Protein AF-A0A970GUU8-F1 (afdb_monomer_lite)

Radius of gyration: 33.66 Å; chains: 1; bounding box: 80×107×86 Å

Foldseek 3Di:
DVVVVVVVVVVVVVVVVLVVVLVVLLVVLVVCVVVVVLLVSLVSQLVSLLSPDPASEARDPSNLVSLVSQLPDLDLVSLVSSVVSLVSSCPRPRHDPLRVLSSLLSVLSSCLSNVVLVVSLVSLVVCQLVLHVNLSSLQSNLVSQCRPHADRVSSLVSLVVCLVCVVSRPDDAPRSLSNLCVQQQCPPPPGGLDQPLVSQVVSQVSCVVRVHDRDHRPQNVLLVVCVCPPDDPVPQPFDPALVSVVADQVPAEDELVVQPADLLESARSNLPQQQDPHQEYEYEQPVGEHEYFAREQEQVRRANHEYEYEFQYEYAYNLDLVRLAEANYAYEAHERYEYEYDDAAPHGAEQENDPDDVRLVVSVDQAHYEPYEYEYYQYEYERYEQEHRREEPYEYAEEAYEYYLYEQEQYAEEPYEAAAYEQYEYENYEQEQHHGDPPQESYEDEHPAQARAYYHYEAYAYEAEAGQNEHYEHQYQHLGHYEYEAENYEFEEYLAAHYEYNYDAHPDSGDAAARNYEYEYELYEQEYELQHANYEYQFFRHAYEYYLYEYEYPYDSDPVGDSQDANAEYEPAAQDAAEERPHGHAYEYHAYEYYDNPPHDNYFYAYLQQGYKDQRYADWYHYNNDIDGSNPDIDHRPCSPFAFADADLQLLWDFFDDDFKDFAQWKFDQDDPLNWQGWWKKKKKFDDQQFKKKWKKAWDDDDDWKWKWKAASVGDIDTQGTDDHGMDMTMDHHRHGTIMIIGIDDDDDPRSDDTDMIGGMMGRIFIKMWTDQTSSGTKTKTAHDLQGFFAKKKFKDAAQDKKKKKWFAAWKWKADLVRHTPDTGGRNNDGGMDIDIDHHHHIAMIMMETPDRITMMGITPPGNRMIGSDRRSTTDSDPDGGHDDDDTHHNPPPDPPPDPPDDPVCNVVVVVVVVVVVVVVVVVVVVVVVVVVVVVVVVVVVVVVPDDDD

Structure (mmCIF, N/CA/C/O backbone):
data_AF-A0A970GUU8-F1
#
_entry.id   AF-A0A970GUU8-F1
#
loop_
_atom_site.group_PDB
_atom_site.id
_atom_site.type_symbol
_atom_site.label_atom_id
_atom_site.label_alt_id
_atom_site.label_comp_id
_atom_site.label_asym_id
_atom_site.label_entity_id
_atom_site.label_seq_id
_atom_site.pdbx_PDB_ins_code
_atom_site.Cartn_x
_atom_site.Cartn_y
_atom_site.Cartn_z
_atom_site.occupancy
_atom_site.B_iso_or_equiv
_atom_site.auth_seq_id
_atom_site.auth_comp_id
_atom_site.auth_asym_id
_atom_site.auth_atom_id
_atom_site.pdbx_PDB_model_num
ATOM 1 N N . MET A 1 1 ? 19.242 75.492 -21.557 1.00 38.78 1 MET A N 1
ATOM 2 C CA . MET A 1 1 ? 19.986 74.217 -21.398 1.00 38.78 1 MET A CA 1
ATOM 3 C C . MET A 1 1 ? 20.023 73.682 -19.958 1.00 38.78 1 MET A C 1
ATOM 5 O O . MET A 1 1 ? 19.835 72.488 -19.806 1.00 38.78 1 MET A O 1
ATOM 9 N N . ARG A 1 2 ? 20.173 74.501 -18.899 1.00 39.25 2 ARG A N 1
ATOM 10 C CA . ARG A 1 2 ? 20.307 74.007 -17.503 1.00 39.25 2 ARG A CA 1
ATOM 11 C C . ARG A 1 2 ? 19.048 73.421 -16.830 1.00 39.25 2 ARG A C 1
ATOM 13 O O . ARG A 1 2 ? 19.193 72.673 -15.875 1.00 39.25 2 ARG A O 1
ATOM 20 N N . ILE A 1 3 ? 17.839 73.682 -17.335 1.00 40.28 3 ILE A N 1
ATOM 21 C CA . ILE A 1 3 ? 16.601 73.128 -16.743 1.00 40.28 3 ILE A CA 1
ATOM 22 C C . ILE A 1 3 ? 16.342 71.676 -17.192 1.00 40.28 3 ILE A C 1
ATOM 24 O O . ILE A 1 3 ? 15.840 70.884 -16.409 1.00 40.28 3 ILE A O 1
ATOM 28 N N . ARG A 1 4 ? 16.767 71.264 -18.399 1.00 37.91 4 ARG A N 1
ATOM 29 C CA . ARG A 1 4 ? 16.540 69.889 -18.900 1.00 37.91 4 ARG A CA 1
ATOM 30 C C . ARG A 1 4 ? 17.453 68.831 -18.265 1.00 37.91 4 ARG A C 1
ATOM 32 O O . ARG A 1 4 ? 17.044 67.682 -18.159 1.00 37.91 4 ARG A O 1
ATOM 39 N N . THR A 1 5 ? 18.653 69.200 -17.815 1.00 43.31 5 THR A N 1
ATOM 40 C CA . THR A 1 5 ? 19.608 68.260 -17.197 1.00 43.31 5 THR A CA 1
ATOM 41 C C . THR A 1 5 ? 19.258 67.949 -15.737 1.00 43.31 5 THR A C 1
ATOM 43 O O . THR A 1 5 ? 19.407 66.809 -15.310 1.00 43.31 5 THR A O 1
ATOM 46 N N . LEU A 1 6 ? 18.714 68.917 -14.986 1.00 41.88 6 LEU A N 1
ATOM 47 C CA . LEU A 1 6 ? 18.296 68.705 -13.593 1.00 41.88 6 LEU A CA 1
ATOM 48 C C . LEU A 1 6 ? 17.050 67.804 -13.503 1.00 41.88 6 LEU A C 1
ATOM 50 O O . LEU A 1 6 ? 16.976 66.935 -12.640 1.00 41.88 6 LEU A O 1
ATOM 54 N N . THR A 1 7 ? 16.110 67.944 -14.446 1.00 46.03 7 THR A N 1
ATOM 55 C CA . THR A 1 7 ? 14.926 67.072 -14.540 1.00 46.03 7 THR A CA 1
ATOM 56 C C . THR A 1 7 ? 15.294 65.629 -14.902 1.00 46.03 7 THR A C 1
ATOM 58 O O . THR A 1 7 ? 14.653 64.705 -14.412 1.00 46.03 7 THR A O 1
ATOM 61 N N . LEU A 1 8 ? 16.343 65.412 -15.708 1.00 40.75 8 LEU A N 1
ATOM 62 C CA . LEU A 1 8 ? 16.793 64.068 -16.094 1.00 40.75 8 LEU A CA 1
ATOM 63 C C . LEU A 1 8 ? 17.492 63.329 -14.937 1.00 40.75 8 LEU A C 1
ATOM 65 O O . LEU A 1 8 ? 17.246 62.145 -14.732 1.00 40.75 8 LEU A O 1
ATOM 69 N N . VAL A 1 9 ? 18.312 64.034 -14.147 1.00 47.72 9 VAL A N 1
ATOM 70 C CA . VAL A 1 9 ? 19.013 63.460 -12.981 1.00 47.72 9 VAL A CA 1
ATOM 71 C C . VAL A 1 9 ? 18.043 63.170 -11.828 1.00 47.72 9 VAL A C 1
ATOM 73 O O . VAL A 1 9 ? 18.117 62.102 -11.226 1.00 47.72 9 VAL A O 1
ATOM 76 N N . LEU A 1 10 ? 17.068 64.053 -11.572 1.00 49.22 10 LEU A N 1
ATOM 77 C CA . LEU A 1 10 ? 16.001 63.798 -10.592 1.00 49.22 10 LEU A CA 1
ATOM 78 C C . LEU A 1 10 ? 15.099 62.625 -11.007 1.00 49.22 10 LEU A C 1
ATOM 80 O O . LEU A 1 10 ? 14.723 61.818 -10.160 1.00 49.22 10 LEU A O 1
ATOM 84 N N . ALA A 1 11 ? 14.798 62.482 -12.302 1.00 47.66 11 ALA A N 1
ATOM 85 C CA . ALA A 1 11 ? 14.022 61.353 -12.813 1.00 47.66 11 ALA A CA 1
ATOM 86 C C . ALA A 1 11 ? 14.777 60.013 -12.715 1.00 47.66 11 ALA A C 1
ATOM 88 O O . ALA A 1 11 ? 14.147 58.992 -12.445 1.00 47.66 11 ALA A O 1
ATOM 89 N N . MET A 1 12 ? 16.106 60.004 -12.896 1.00 43.19 12 MET A N 1
ATOM 90 C CA . MET A 1 12 ? 16.926 58.796 -12.729 1.00 43.19 12 MET A CA 1
ATOM 91 C C . MET A 1 12 ? 17.079 58.399 -11.254 1.00 43.19 12 MET A C 1
ATOM 93 O O . MET A 1 12 ? 16.876 57.233 -10.940 1.00 43.19 12 MET A O 1
ATOM 97 N N . CYS A 1 13 ? 17.330 59.340 -10.333 1.00 47.47 13 CYS A N 1
ATOM 98 C CA . CYS A 1 13 ? 17.384 59.028 -8.896 1.00 47.47 13 CYS A CA 1
ATOM 99 C C . CYS A 1 13 ? 16.029 58.557 -8.343 1.00 47.47 13 CYS A C 1
ATOM 101 O O . CYS A 1 13 ? 15.985 57.603 -7.571 1.00 47.47 13 CYS A O 1
ATOM 103 N N . ALA A 1 14 ? 14.917 59.173 -8.764 1.00 50.91 14 ALA A N 1
ATOM 104 C CA . ALA A 1 14 ? 13.581 58.737 -8.359 1.00 50.91 14 ALA A CA 1
ATOM 105 C C . ALA A 1 14 ? 13.250 57.325 -8.875 1.00 50.91 14 ALA A C 1
ATOM 107 O O . ALA A 1 14 ? 12.651 56.539 -8.149 1.00 50.91 14 ALA A O 1
ATOM 108 N N . ALA A 1 15 ? 13.670 56.980 -10.099 1.00 54.00 15 ALA A N 1
ATOM 109 C CA . ALA A 1 15 ? 13.465 55.645 -10.661 1.00 54.00 15 ALA A CA 1
ATOM 110 C C . ALA A 1 15 ? 14.253 54.554 -9.911 1.00 54.00 15 ALA A C 1
ATOM 112 O O . ALA A 1 15 ? 13.715 53.468 -9.707 1.00 54.00 15 ALA A O 1
ATOM 113 N N . THR A 1 16 ? 15.482 54.842 -9.467 1.00 57.53 16 THR A N 1
ATOM 114 C CA . THR A 1 16 ? 16.293 53.899 -8.675 1.00 57.53 16 THR A CA 1
ATOM 115 C C . THR A 1 16 ? 15.705 53.687 -7.277 1.00 57.53 16 THR A C 1
ATOM 117 O O . THR A 1 16 ? 15.489 52.549 -6.880 1.00 57.53 16 THR A O 1
ATOM 120 N N . VAL A 1 17 ? 15.325 54.764 -6.577 1.00 60.03 17 VAL A N 1
ATOM 121 C CA . VAL A 1 17 ? 14.722 54.689 -5.228 1.00 60.03 17 VAL A CA 1
ATOM 122 C C . VAL A 1 17 ? 13.369 53.965 -5.240 1.00 60.03 17 VAL A C 1
ATOM 124 O O . VAL A 1 17 ? 13.072 53.182 -4.341 1.00 60.03 17 VAL A O 1
ATOM 127 N N . LEU A 1 18 ? 12.549 54.186 -6.273 1.00 60.22 18 LEU A N 1
ATOM 128 C CA . LEU A 1 18 ? 11.289 53.457 -6.456 1.00 60.22 18 LEU A CA 1
ATOM 129 C C . LEU A 1 18 ? 11.521 51.969 -6.772 1.00 60.22 18 LEU A C 1
ATOM 131 O O . LEU A 1 18 ? 10.751 51.127 -6.316 1.00 60.22 18 LEU A O 1
ATOM 135 N N . GLY A 1 19 ? 12.571 51.639 -7.529 1.00 67.69 19 GLY A N 1
ATOM 136 C CA . GLY A 1 19 ? 12.958 50.255 -7.813 1.00 67.69 19 GLY A CA 1
ATOM 137 C C . GLY A 1 19 ? 13.373 49.487 -6.556 1.00 67.69 19 GLY A C 1
ATOM 138 O O . GLY A 1 19 ? 12.938 48.350 -6.369 1.00 67.69 19 GLY A O 1
ATOM 139 N N . ASP A 1 20 ? 14.139 50.130 -5.674 1.00 75.75 20 ASP A N 1
ATOM 140 C CA . ASP A 1 20 ? 14.585 49.542 -4.407 1.00 75.75 20 ASP A CA 1
ATOM 141 C C . ASP A 1 20 ? 13.407 49.321 -3.439 1.00 75.75 20 ASP A C 1
ATOM 143 O O . ASP A 1 20 ? 13.252 48.227 -2.901 1.00 75.75 20 ASP A O 1
ATOM 147 N N . ALA A 1 21 ? 12.483 50.282 -3.321 1.00 75.19 21 ALA A N 1
ATOM 148 C CA . ALA A 1 21 ? 11.296 50.137 -2.469 1.00 75.19 21 ALA A CA 1
ATOM 149 C C . ALA A 1 21 ? 10.347 49.005 -2.923 1.00 75.19 21 ALA A C 1
ATOM 151 O O . ALA A 1 21 ? 9.798 48.271 -2.100 1.00 75.19 21 ALA A O 1
ATOM 152 N N . VAL A 1 22 ? 10.156 48.826 -4.237 1.00 79.19 22 VAL A N 1
ATOM 153 C CA . VAL A 1 22 ? 9.352 47.714 -4.786 1.00 79.19 22 VAL A CA 1
ATOM 154 C C . VAL A 1 22 ? 10.024 46.365 -4.520 1.00 79.19 22 VAL A C 1
ATOM 156 O O . VAL A 1 22 ? 9.341 45.364 -4.280 1.00 79.19 22 VAL A O 1
ATOM 159 N N . LYS A 1 23 ? 11.357 46.314 -4.567 1.00 82.69 23 LYS A N 1
ATOM 160 C CA . LYS A 1 23 ? 12.121 45.108 -4.249 1.00 82.69 23 LYS A CA 1
ATOM 161 C C . LYS A 1 23 ? 11.975 44.737 -2.770 1.00 82.69 23 LYS A C 1
ATOM 163 O O . LYS A 1 23 ? 11.629 43.593 -2.486 1.00 82.69 23 LYS A O 1
ATOM 168 N N . ASP A 1 24 ? 12.111 45.701 -1.864 1.00 85.31 24 ASP A N 1
ATOM 169 C CA . ASP A 1 24 ? 11.968 45.480 -0.419 1.00 85.31 24 ASP A CA 1
ATOM 170 C C . ASP A 1 24 ? 10.581 44.930 -0.048 1.00 85.31 24 ASP A C 1
ATOM 172 O O . ASP A 1 24 ? 10.462 44.003 0.756 1.00 85.31 24 ASP A O 1
ATOM 176 N N . LEU A 1 25 ? 9.518 45.442 -0.680 1.00 83.88 25 LEU A N 1
ATOM 177 C CA . LEU A 1 25 ? 8.154 44.943 -0.471 1.00 83.88 25 LEU A CA 1
ATOM 178 C C . LEU A 1 25 ? 7.972 43.498 -0.965 1.00 83.88 25 LEU A C 1
ATOM 180 O O . LEU A 1 25 ? 7.310 42.698 -0.300 1.00 83.88 25 LEU A O 1
ATOM 184 N N . ASN A 1 26 ? 8.575 43.139 -2.103 1.00 84.44 26 ASN A N 1
ATOM 185 C CA . ASN A 1 26 ? 8.549 41.762 -2.603 1.00 84.44 26 ASN A CA 1
ATOM 186 C C . ASN A 1 26 ? 9.324 40.806 -1.688 1.00 84.44 26 ASN A C 1
ATOM 188 O O . ASN A 1 26 ? 8.835 39.711 -1.398 1.00 84.44 26 ASN A O 1
ATOM 192 N N . ASP A 1 27 ? 10.496 41.221 -1.207 1.00 87.75 27 ASP A N 1
ATOM 193 C CA . ASP A 1 27 ? 11.322 40.431 -0.292 1.00 87.75 27 ASP A CA 1
ATOM 194 C C . ASP A 1 27 ? 10.609 40.229 1.059 1.00 87.75 27 ASP A C 1
ATOM 196 O O . ASP A 1 27 ? 10.579 39.113 1.588 1.00 87.75 27 ASP A O 1
ATOM 200 N N . ALA A 1 28 ? 9.927 41.262 1.568 1.00 88.38 28 ALA A N 1
ATOM 201 C CA . ALA A 1 28 ? 9.084 41.170 2.761 1.00 88.38 28 ALA A CA 1
ATOM 202 C C . ALA A 1 28 ? 7.899 40.206 2.568 1.00 88.38 28 ALA A C 1
ATOM 204 O O . ALA A 1 28 ? 7.644 39.355 3.425 1.00 88.38 28 ALA A O 1
ATOM 205 N N . GLY A 1 29 ? 7.202 40.282 1.429 1.00 86.62 29 GLY A N 1
ATOM 206 C CA . GLY A 1 29 ? 6.135 39.338 1.081 1.00 86.62 29 GLY A CA 1
ATOM 207 C C . GLY A 1 29 ? 6.639 37.891 1.012 1.00 86.62 29 GLY A C 1
ATOM 208 O O . GLY A 1 29 ? 6.012 36.981 1.558 1.00 86.62 29 GLY A O 1
ATOM 209 N N . ALA A 1 30 ? 7.812 37.668 0.414 1.00 87.31 30 ALA A N 1
ATOM 210 C CA . ALA A 1 30 ? 8.438 36.350 0.337 1.00 87.31 30 ALA A CA 1
ATOM 211 C C . ALA A 1 30 ? 8.858 35.803 1.716 1.00 87.31 30 ALA A C 1
ATOM 213 O O . ALA A 1 30 ? 8.717 34.602 1.963 1.00 87.31 30 ALA A O 1
ATOM 214 N N . ALA A 1 31 ? 9.341 36.656 2.624 1.00 89.69 31 ALA A N 1
ATOM 215 C CA . ALA A 1 31 ? 9.658 36.271 3.999 1.00 89.69 31 ALA A CA 1
ATOM 216 C C . ALA A 1 31 ? 8.398 35.849 4.775 1.00 89.69 31 ALA A C 1
ATOM 218 O O . ALA A 1 31 ? 8.354 34.753 5.335 1.00 89.69 31 ALA A O 1
ATOM 219 N N . LEU A 1 32 ? 7.331 36.653 4.718 1.00 89.31 32 LEU A N 1
ATOM 220 C CA . LEU A 1 32 ? 6.051 36.342 5.368 1.00 89.31 32 LEU A CA 1
ATOM 221 C C . LEU A 1 32 ? 5.410 35.059 4.819 1.00 89.31 32 LEU A C 1
ATOM 223 O O . LEU A 1 32 ? 4.834 34.273 5.574 1.00 89.31 32 LEU A O 1
ATOM 227 N N . LEU A 1 33 ? 5.548 34.810 3.515 1.00 82.06 33 LEU A N 1
ATOM 228 C CA . LEU A 1 33 ? 5.093 33.576 2.879 1.00 82.06 33 LEU A CA 1
ATOM 229 C C . LEU A 1 33 ? 5.841 32.341 3.415 1.00 82.06 33 LEU A C 1
ATOM 231 O O . LEU A 1 33 ? 5.208 31.309 3.653 1.00 82.06 33 LEU A O 1
ATOM 235 N N . LYS A 1 34 ? 7.156 32.443 3.665 1.00 82.62 34 LYS A N 1
ATOM 236 C CA . LYS A 1 34 ? 7.949 31.379 4.317 1.00 82.62 34 LYS A CA 1
ATOM 237 C C . LYS A 1 34 ? 7.517 31.148 5.768 1.00 82.62 34 LYS A C 1
ATOM 239 O O . LYS A 1 34 ? 7.480 30.004 6.211 1.00 82.62 34 LYS A O 1
ATOM 244 N N . GLU A 1 35 ? 7.119 32.207 6.469 1.00 84.94 35 GLU A N 1
ATOM 245 C CA . GLU A 1 35 ? 6.559 32.152 7.828 1.00 84.94 35 GLU A CA 1
ATOM 246 C C . GLU A 1 35 ? 5.086 31.703 7.881 1.00 84.94 35 GLU A C 1
ATOM 248 O O . GLU A 1 35 ? 4.500 31.653 8.960 1.00 84.94 35 GLU A O 1
ATOM 253 N N . LYS A 1 36 ? 4.471 31.374 6.733 1.00 85.62 36 LYS A N 1
ATOM 254 C CA . LYS A 1 36 ? 3.051 30.994 6.607 1.00 85.62 36 LYS A CA 1
ATOM 255 C C . LYS A 1 36 ? 2.057 32.085 7.048 1.00 85.62 36 LYS A C 1
ATOM 257 O O . LYS A 1 36 ? 0.896 31.795 7.322 1.00 85.62 36 LYS A O 1
ATOM 262 N N . LYS A 1 37 ? 2.470 33.356 7.067 1.00 89.00 37 LYS A N 1
ATOM 263 C CA . LYS A 1 37 ? 1.601 34.518 7.336 1.00 89.00 37 LYS A CA 1
ATOM 264 C C . LYS A 1 37 ? 0.922 34.982 6.045 1.00 89.00 37 LYS A C 1
ATOM 266 O O . LYS A 1 37 ? 1.213 36.056 5.522 1.00 89.00 37 LYS A O 1
ATOM 271 N N . TYR A 1 38 ? 0.052 34.133 5.498 1.00 90.19 38 TYR A N 1
ATOM 272 C CA . TYR A 1 38 ? -0.426 34.251 4.117 1.00 90.19 38 TYR A CA 1
ATOM 273 C C . TYR A 1 38 ? -1.163 35.561 3.814 1.00 90.19 38 TYR A C 1
ATOM 275 O O . TYR A 1 38 ? -0.848 36.191 2.810 1.00 90.19 38 TYR A O 1
ATOM 283 N N . PHE A 1 39 ? -2.079 36.014 4.675 1.00 91.69 39 PHE A N 1
ATOM 284 C CA . PHE A 1 39 ? -2.824 37.255 4.428 1.00 91.69 39 PHE A CA 1
ATOM 285 C C . PHE A 1 39 ? -1.908 38.486 4.353 1.00 91.69 39 PHE A C 1
ATOM 287 O O . PHE A 1 39 ? -1.910 39.194 3.350 1.00 91.69 39 PHE A O 1
ATOM 294 N N . ALA A 1 40 ? -1.040 38.660 5.355 1.00 91.56 40 ALA A N 1
ATOM 295 C CA . ALA A 1 40 ? -0.074 39.758 5.401 1.00 91.56 40 ALA A CA 1
ATOM 296 C C . ALA A 1 40 ? 0.931 39.706 4.234 1.00 91.56 40 ALA A C 1
ATOM 298 O O . ALA A 1 40 ? 1.303 40.739 3.680 1.00 91.56 40 ALA A O 1
ATOM 299 N N . ALA A 1 41 ? 1.354 38.503 3.821 1.00 90.88 41 ALA A N 1
ATOM 300 C CA . ALA A 1 41 ? 2.170 38.333 2.620 1.00 90.88 41 ALA A CA 1
ATOM 301 C C . ALA A 1 41 ? 1.425 38.816 1.362 1.00 90.88 41 ALA A C 1
ATOM 303 O O . ALA A 1 41 ? 2.011 39.489 0.515 1.00 90.88 41 ALA A O 1
ATOM 304 N N . GLY A 1 42 ? 0.129 38.506 1.258 1.00 91.00 42 GLY A N 1
ATOM 305 C CA . GLY A 1 42 ? -0.750 38.974 0.188 1.00 91.00 42 GLY A CA 1
ATOM 306 C C . GLY A 1 42 ? -0.831 40.497 0.111 1.00 91.00 42 GLY A C 1
ATOM 307 O O . GLY A 1 42 ? -0.625 41.054 -0.966 1.00 91.00 42 GLY A O 1
ATOM 308 N N . GLU A 1 43 ? -1.050 41.168 1.244 1.00 94.06 43 GLU A N 1
ATOM 309 C CA . GLU A 1 43 ? -1.081 42.636 1.322 1.00 94.06 43 GLU A CA 1
ATOM 310 C C . GLU A 1 43 ? 0.237 43.256 0.838 1.00 94.06 43 GLU A C 1
ATOM 312 O O . GLU A 1 43 ? 0.224 44.173 0.017 1.00 94.06 43 GLU A O 1
ATOM 317 N N . LYS A 1 44 ? 1.386 42.695 1.240 1.00 91.94 44 LYS A N 1
ATOM 318 C CA . LYS A 1 44 ? 2.704 43.191 0.808 1.00 91.94 44 LYS A CA 1
ATOM 319 C C . LYS A 1 44 ? 2.947 43.043 -0.690 1.00 91.94 44 LYS A C 1
ATOM 321 O O . LYS A 1 44 ? 3.502 43.951 -1.310 1.00 91.94 44 LYS A O 1
ATOM 326 N N . PHE A 1 45 ? 2.494 41.950 -1.302 1.00 90.56 45 PHE A N 1
ATOM 327 C CA . PHE A 1 45 ? 2.569 41.814 -2.757 1.00 90.56 45 PHE A CA 1
ATOM 328 C C . PHE A 1 45 ? 1.650 42.806 -3.486 1.00 90.56 45 PHE A C 1
ATOM 330 O O . PHE A 1 45 ? 2.036 43.316 -4.537 1.00 90.56 45 PHE A O 1
ATOM 337 N N . LEU A 1 46 ? 0.465 43.115 -2.946 1.00 90.12 46 LEU A N 1
ATOM 338 C CA . LEU A 1 46 ? -0.420 44.135 -3.522 1.00 90.12 46 LEU A CA 1
ATOM 339 C C . LEU A 1 46 ? 0.192 45.535 -3.429 1.00 90.12 46 LEU A C 1
ATOM 341 O O . LEU A 1 46 ? 0.174 46.264 -4.420 1.00 90.12 46 LEU A O 1
ATOM 345 N N . GLU A 1 47 ? 0.792 45.882 -2.287 1.00 88.75 47 GLU A N 1
ATOM 346 C CA . GLU A 1 47 ? 1.541 47.132 -2.108 1.00 88.75 47 GLU A CA 1
ATOM 347 C C . GLU A 1 47 ? 2.679 47.252 -3.135 1.00 88.75 47 GLU A C 1
ATOM 349 O O . GLU A 1 47 ? 2.802 48.279 -3.806 1.00 88.75 47 GLU A O 1
ATOM 354 N N . ALA A 1 48 ? 3.469 46.187 -3.318 1.00 86.31 48 ALA A N 1
ATOM 355 C CA . ALA A 1 48 ? 4.579 46.163 -4.274 1.00 86.31 48 ALA A CA 1
ATOM 356 C C . ALA A 1 48 ? 4.117 46.404 -5.720 1.00 86.31 48 ALA A C 1
ATOM 358 O O . ALA A 1 48 ? 4.806 47.062 -6.500 1.00 86.31 48 ALA A O 1
ATOM 359 N N . VAL A 1 49 ? 2.953 45.865 -6.088 1.00 85.00 49 VAL A N 1
ATOM 360 C CA . VAL A 1 49 ? 2.377 46.002 -7.433 1.00 85.00 49 VAL A CA 1
ATOM 361 C C . VAL A 1 49 ? 1.766 47.388 -7.628 1.00 85.00 49 VAL A C 1
ATOM 363 O O . VAL A 1 49 ? 1.971 47.994 -8.678 1.00 85.00 49 VAL A O 1
ATOM 366 N N . ALA A 1 50 ? 1.084 47.929 -6.616 1.00 83.06 50 ALA A N 1
ATOM 367 C CA . ALA A 1 50 ? 0.523 49.278 -6.647 1.00 83.06 50 ALA A CA 1
ATOM 368 C C . ALA A 1 50 ? 1.604 50.377 -6.698 1.00 83.06 50 ALA A C 1
ATOM 370 O O . ALA A 1 50 ? 1.381 51.429 -7.295 1.00 83.06 50 ALA A O 1
ATOM 371 N N . ALA A 1 51 ? 2.786 50.130 -6.125 1.00 80.56 51 ALA A N 1
ATOM 372 C CA . ALA A 1 51 ? 3.912 51.067 -6.119 1.00 80.56 51 ALA A CA 1
ATOM 373 C C . ALA A 1 51 ? 4.637 51.210 -7.481 1.00 80.56 51 ALA A C 1
ATOM 375 O O . ALA A 1 51 ? 5.506 52.071 -7.632 1.00 80.56 51 ALA A O 1
ATOM 376 N N . GLN A 1 52 ? 4.295 50.407 -8.497 1.00 76.06 52 GLN A N 1
ATOM 377 C CA . GLN A 1 52 ? 4.905 50.490 -9.831 1.00 76.06 52 GLN A CA 1
ATOM 378 C C . GLN A 1 52 ? 4.302 51.648 -10.647 1.00 76.06 52 GLN A C 1
ATOM 380 O O . GLN A 1 52 ? 3.184 51.576 -11.144 1.00 76.06 52 GLN A O 1
ATOM 385 N N . THR A 1 53 ? 5.065 52.730 -10.825 1.00 62.66 53 THR A N 1
ATOM 386 C CA . THR A 1 53 ? 4.543 54.038 -11.274 1.00 62.66 53 THR A CA 1
ATOM 387 C C . THR A 1 53 ? 4.374 54.240 -12.784 1.00 62.66 53 THR A C 1
ATOM 389 O O . THR A 1 53 ? 3.839 55.273 -13.184 1.00 62.66 53 THR A O 1
ATOM 392 N N . LYS A 1 54 ? 4.817 53.316 -13.650 1.00 56.41 54 LYS A N 1
ATOM 393 C CA . LYS A 1 54 ? 4.670 53.484 -15.115 1.00 56.41 54 LYS A CA 1
ATOM 394 C C . LYS A 1 54 ? 3.827 52.420 -15.802 1.00 56.41 54 LYS A C 1
ATOM 396 O O . LYS A 1 54 ? 3.117 52.772 -16.731 1.00 56.41 54 LYS A O 1
ATOM 401 N N . GLU A 1 55 ? 3.847 51.182 -15.319 1.00 58.59 55 GLU A N 1
ATOM 402 C CA . GLU A 1 55 ? 2.950 50.093 -15.724 1.00 58.59 55 GLU A CA 1
ATOM 403 C C . GLU A 1 55 ? 2.969 49.054 -14.587 1.00 58.59 55 GLU A C 1
ATOM 405 O O . GLU A 1 55 ? 4.048 48.520 -14.322 1.00 58.59 55 GLU A O 1
ATOM 410 N N . PRO A 1 56 ? 1.856 48.754 -13.893 1.00 61.38 56 PRO A N 1
ATOM 411 C CA . PRO A 1 56 ? 1.811 47.655 -12.932 1.00 61.38 56 PRO A CA 1
ATOM 412 C C . PRO A 1 56 ? 1.907 46.348 -13.715 1.00 61.38 56 PRO A C 1
ATOM 414 O O . PRO A 1 56 ? 0.920 45.843 -14.256 1.00 61.38 56 PRO A O 1
ATOM 417 N N . ARG A 1 57 ? 3.139 45.854 -13.885 1.00 63.91 57 ARG A N 1
ATOM 418 C CA . ARG A 1 57 ? 3.432 44.883 -14.936 1.00 63.91 57 ARG A CA 1
ATOM 419 C C . ARG A 1 57 ? 2.787 43.555 -14.614 1.00 63.91 57 ARG A C 1
ATOM 421 O O . ARG A 1 57 ? 2.037 43.090 -15.442 1.00 63.91 57 ARG A O 1
ATOM 428 N N . GLN A 1 58 ? 2.965 42.946 -13.452 1.00 75.56 58 GLN A N 1
ATOM 429 C CA . GLN A 1 58 ? 2.347 41.646 -13.149 1.00 75.56 58 GLN A CA 1
ATOM 430 C C . GLN A 1 58 ? 2.199 41.495 -11.638 1.00 75.56 58 GLN A C 1
ATOM 432 O O . GLN A 1 58 ? 3.006 42.046 -10.891 1.00 75.56 58 GLN A O 1
ATOM 437 N N . LEU A 1 59 ? 1.199 40.736 -11.179 1.00 81.06 59 LEU A N 1
ATOM 438 C CA . LEU A 1 59 ? 1.203 40.260 -9.791 1.00 81.06 59 LEU A CA 1
ATOM 439 C C . LEU A 1 59 ? 2.420 39.354 -9.576 1.00 81.06 59 LEU A C 1
ATOM 441 O O . LEU A 1 59 ? 2.757 38.547 -10.444 1.00 81.06 59 LEU A O 1
ATOM 445 N N . ALA A 1 60 ? 3.063 39.465 -8.414 1.00 77.44 60 ALA A N 1
ATOM 446 C CA . ALA A 1 60 ? 4.135 38.552 -8.042 1.00 77.44 60 ALA A CA 1
ATOM 447 C C . ALA A 1 60 ? 3.606 37.108 -8.025 1.00 77.44 60 ALA A C 1
ATOM 449 O O . ALA A 1 60 ? 2.524 36.850 -7.496 1.00 77.44 60 ALA A O 1
ATOM 450 N N . GLY A 1 61 ? 4.382 36.142 -8.530 1.00 80.31 61 GLY A N 1
ATOM 451 C CA . GLY A 1 61 ? 3.994 34.722 -8.477 1.00 80.31 61 GLY A CA 1
ATOM 452 C C . GLY A 1 61 ? 3.700 34.229 -7.049 1.00 80.31 61 GLY A C 1
ATOM 453 O O . GLY A 1 61 ? 2.859 33.352 -6.853 1.00 80.31 61 GLY A O 1
ATOM 454 N N . GLY A 1 62 ? 4.320 34.855 -6.039 1.00 82.94 62 GLY A N 1
ATOM 455 C CA . GLY A 1 62 ? 4.028 34.625 -4.622 1.00 82.94 62 GLY A CA 1
ATOM 456 C C . GLY A 1 62 ? 2.604 35.013 -4.198 1.00 82.94 62 GLY A C 1
ATOM 457 O O . GLY A 1 62 ? 2.037 34.347 -3.336 1.00 82.94 62 GLY A O 1
ATOM 458 N N . PHE A 1 63 ? 1.976 36.010 -4.831 1.00 89.56 63 PHE A N 1
ATOM 459 C CA . PHE A 1 63 ? 0.593 36.404 -4.532 1.00 89.56 63 PHE A CA 1
ATOM 460 C C . PHE A 1 63 ? -0.413 35.325 -4.944 1.00 89.56 63 PHE A C 1
ATOM 462 O O . PHE A 1 63 ? -1.308 34.969 -4.179 1.00 89.56 63 PHE A O 1
ATOM 469 N N . GLU A 1 64 ? -0.240 34.728 -6.126 1.00 88.94 64 GLU A N 1
ATOM 470 C CA . GLU A 1 64 ? -1.067 33.585 -6.527 1.00 88.94 64 GLU A CA 1
ATOM 471 C C . GLU A 1 64 ? -0.900 32.404 -5.566 1.00 88.94 64 GLU A C 1
ATOM 473 O O . GLU A 1 64 ? -1.865 31.696 -5.274 1.00 88.94 64 GLU A O 1
ATOM 478 N N . GLN A 1 65 ? 0.321 32.183 -5.070 1.00 87.94 65 GLN A N 1
ATOM 479 C CA . GLN A 1 65 ? 0.595 31.137 -4.091 1.00 87.94 65 GLN A CA 1
ATOM 480 C C . GLN A 1 65 ? -0.114 31.412 -2.759 1.00 87.94 65 GLN A C 1
ATOM 482 O O . GLN A 1 65 ? -0.681 30.480 -2.191 1.00 87.94 65 GLN A O 1
ATOM 487 N N . VAL A 1 66 ? -0.144 32.668 -2.299 1.00 91.19 66 VAL A N 1
ATOM 488 C CA . VAL A 1 66 ? -0.919 33.100 -1.123 1.00 91.19 66 VAL A CA 1
ATOM 489 C C . VAL A 1 66 ? -2.396 32.753 -1.290 1.00 91.19 66 VAL A C 1
ATOM 491 O O . VAL A 1 66 ? -2.950 32.059 -0.440 1.00 91.19 66 VAL A O 1
ATOM 494 N N . LEU A 1 67 ? -3.020 33.157 -2.401 1.00 90.56 67 LEU A N 1
ATOM 495 C CA . LEU A 1 67 ? -4.440 32.882 -2.639 1.00 90.56 67 LEU A CA 1
ATOM 496 C C . LEU A 1 67 ? -4.743 31.382 -2.681 1.00 90.56 67 LEU A C 1
ATOM 498 O O . LEU A 1 67 ? -5.710 30.935 -2.071 1.00 90.56 67 LEU A O 1
ATOM 502 N N . ARG A 1 68 ? -3.897 30.576 -3.338 1.00 87.62 68 ARG A N 1
ATOM 503 C CA . ARG A 1 68 ? -4.062 29.112 -3.346 1.00 87.62 68 ARG A CA 1
ATOM 504 C C . ARG A 1 68 ? -3.941 28.503 -1.949 1.00 87.62 68 ARG A C 1
ATOM 506 O O . ARG A 1 68 ? -4.630 27.530 -1.672 1.00 87.62 68 ARG A O 1
ATOM 513 N N . LYS A 1 69 ? -3.066 29.040 -1.091 1.00 87.56 69 LYS A N 1
ATOM 514 C CA . LYS A 1 69 ? -2.895 28.559 0.288 1.00 87.56 69 LYS A CA 1
ATOM 515 C C . LYS A 1 69 ? -4.083 28.923 1.171 1.00 87.56 69 LYS A C 1
ATOM 517 O O . LYS A 1 69 ? -4.566 28.046 1.870 1.00 87.56 69 LYS A O 1
ATOM 522 N N . LEU A 1 70 ? -4.583 30.154 1.077 1.00 88.56 70 LEU A N 1
ATOM 523 C CA . LEU A 1 70 ? -5.781 30.585 1.803 1.00 88.56 70 LEU A CA 1
ATOM 524 C C . LEU A 1 70 ? -7.036 29.819 1.347 1.00 88.56 70 LEU A C 1
ATOM 526 O O . LEU A 1 70 ? -7.824 29.389 2.177 1.00 88.56 70 LEU A O 1
ATOM 530 N N . ASN A 1 71 ? -7.191 29.574 0.041 1.00 86.00 71 ASN A N 1
ATOM 531 C CA . ASN A 1 71 ? -8.313 28.795 -0.504 1.00 86.00 71 ASN A CA 1
ATOM 532 C C . ASN A 1 71 ? -8.304 27.315 -0.100 1.00 86.00 71 ASN A C 1
ATOM 534 O O . ASN A 1 71 ? -9.336 26.659 -0.197 1.00 86.00 71 ASN A O 1
ATOM 538 N N . ALA A 1 72 ? -7.144 26.773 0.272 1.00 80.31 72 ALA A N 1
ATOM 539 C CA . ALA A 1 72 ? -7.012 25.382 0.691 1.00 80.31 72 ALA A CA 1
ATOM 540 C C . ALA A 1 72 ? -7.332 25.176 2.183 1.00 80.31 72 ALA A C 1
ATOM 542 O O . ALA A 1 72 ? -7.277 24.041 2.655 1.00 80.31 72 ALA A O 1
ATOM 543 N N . ASP A 1 73 ? -7.624 26.251 2.923 1.00 83.38 73 ASP A N 1
ATOM 544 C CA . ASP A 1 73 ? -7.964 26.184 4.342 1.00 83.38 73 ASP A CA 1
ATOM 545 C C . ASP A 1 73 ? -9.397 25.660 4.555 1.00 83.38 73 ASP A C 1
ATOM 547 O O . ASP A 1 73 ? -10.286 25.858 3.724 1.00 83.38 73 ASP A O 1
ATOM 551 N N . LYS A 1 74 ? -9.620 24.971 5.677 1.00 73.62 74 LYS A N 1
ATOM 552 C CA . LYS A 1 74 ? -10.938 24.450 6.071 1.00 73.62 74 LYS A CA 1
ATOM 553 C C . LYS A 1 74 ? -11.773 25.511 6.799 1.00 73.62 74 LYS A C 1
ATOM 555 O O . LYS A 1 74 ? -12.992 25.368 6.864 1.00 73.62 74 LYS A O 1
ATOM 560 N N . ASP A 1 75 ? -11.146 26.557 7.342 1.00 79.38 75 ASP A N 1
ATOM 561 C CA . ASP A 1 75 ? -11.831 27.678 7.983 1.00 79.38 75 ASP A CA 1
ATOM 562 C C . ASP A 1 75 ? -12.326 28.682 6.934 1.00 79.38 75 ASP A C 1
ATOM 564 O O . ASP A 1 75 ? -11.557 29.368 6.253 1.00 79.38 75 ASP A O 1
ATOM 568 N N . THR A 1 76 ? -13.646 28.828 6.847 1.00 84.50 76 THR A N 1
ATOM 569 C CA . THR A 1 76 ? -14.301 29.768 5.935 1.00 84.50 76 THR A CA 1
ATOM 570 C C . THR A 1 76 ? -13.880 31.223 6.157 1.00 84.50 76 THR A C 1
ATOM 572 O O . THR A 1 76 ? -13.905 32.007 5.210 1.00 84.50 76 THR A O 1
ATOM 575 N N . ASN A 1 77 ? -13.452 31.604 7.366 1.00 83.81 77 ASN A N 1
ATOM 576 C CA . ASN A 1 77 ? -12.939 32.949 7.638 1.00 83.81 77 ASN A CA 1
ATOM 577 C C . ASN A 1 77 ? -11.585 33.188 6.959 1.00 83.81 77 ASN A C 1
ATOM 579 O O . ASN A 1 77 ? -11.340 34.273 6.431 1.00 83.81 77 ASN A O 1
ATOM 583 N N . VAL A 1 78 ? -10.721 32.170 6.926 1.00 85.81 78 VAL A N 1
ATOM 584 C CA . VAL A 1 78 ? -9.429 32.220 6.226 1.00 85.81 78 VAL A CA 1
ATOM 585 C C . VAL A 1 78 ? -9.648 32.233 4.713 1.00 85.81 78 VAL A C 1
ATOM 587 O O . VAL A 1 78 ? -9.019 33.008 3.995 1.00 85.81 78 VAL A O 1
ATOM 590 N N . VAL A 1 79 ? -10.614 31.465 4.211 1.00 87.44 79 VAL A N 1
ATOM 591 C CA . VAL A 1 79 ? -10.994 31.512 2.791 1.00 87.44 79 VAL A CA 1
ATOM 592 C C . VAL A 1 79 ? -11.562 32.892 2.410 1.00 87.44 79 VAL A C 1
ATOM 594 O O . VAL A 1 79 ? -11.255 33.418 1.340 1.00 87.44 79 VAL A O 1
ATOM 597 N N . ALA A 1 80 ? -12.329 33.548 3.289 1.00 90.56 80 ALA A N 1
ATOM 598 C CA . ALA A 1 80 ? -12.871 34.891 3.039 1.00 90.56 80 ALA A CA 1
ATOM 599 C C . ALA A 1 80 ? -11.778 35.968 2.901 1.00 90.56 80 ALA A C 1
ATOM 601 O O . ALA A 1 80 ? -11.940 36.949 2.164 1.00 90.56 80 ALA A O 1
ATOM 602 N N . GLN A 1 81 ? -10.629 35.770 3.551 1.00 92.62 81 GLN A N 1
ATOM 603 C CA . GLN A 1 81 ? -9.456 36.620 3.361 1.00 92.62 81 GLN A CA 1
ATOM 604 C C . GLN A 1 81 ? -8.908 36.534 1.927 1.00 92.62 81 GLN A C 1
ATOM 606 O O . GLN A 1 81 ? -8.504 37.556 1.368 1.00 92.62 81 GLN A O 1
ATOM 611 N N . ALA A 1 82 ? -8.944 35.353 1.295 1.00 92.44 82 ALA A N 1
ATOM 612 C CA . ALA A 1 82 ? -8.553 35.199 -0.108 1.00 92.44 82 ALA A CA 1
ATOM 613 C C . ALA A 1 82 ? -9.464 36.000 -1.049 1.00 92.44 82 ALA A C 1
ATOM 615 O O . ALA A 1 82 ? -8.972 36.655 -1.967 1.00 92.44 82 ALA A O 1
ATOM 616 N N . GLU A 1 83 ? -10.778 35.998 -0.799 1.00 94.56 83 GLU A N 1
ATOM 617 C CA . GLU A 1 83 ? -11.737 36.778 -1.596 1.00 94.56 83 GLU A CA 1
ATOM 618 C C . GLU A 1 83 ? -11.466 38.280 -1.461 1.00 94.56 83 GLU A C 1
ATOM 620 O O . GLU A 1 83 ? -11.463 39.011 -2.452 1.00 94.56 83 GLU A O 1
ATOM 625 N N . THR A 1 84 ? -11.156 38.729 -0.243 1.00 95.12 84 THR A N 1
ATOM 626 C CA . THR A 1 84 ? -10.808 40.127 0.041 1.00 95.12 84 THR A CA 1
ATOM 627 C C . THR A 1 84 ? -9.566 40.559 -0.743 1.00 95.12 84 THR A C 1
ATOM 629 O O . THR A 1 84 ? -9.615 41.550 -1.475 1.00 95.12 84 THR A O 1
ATOM 632 N N . LEU A 1 85 ? -8.479 39.784 -0.668 1.00 94.44 85 LEU A N 1
ATOM 633 C CA . LEU A 1 85 ? -7.249 40.046 -1.426 1.00 94.44 85 LEU A CA 1
ATOM 634 C C . LEU A 1 85 ? -7.485 40.000 -2.943 1.00 94.44 85 LEU A C 1
ATOM 636 O O . LEU A 1 85 ? -6.947 40.824 -3.683 1.00 94.44 85 LEU A O 1
ATOM 640 N N . GLY A 1 86 ? -8.301 39.058 -3.426 1.00 93.12 86 GLY A N 1
ATOM 641 C CA . GLY A 1 86 ? -8.652 38.942 -4.841 1.00 93.12 86 GLY A CA 1
ATOM 642 C C . GLY A 1 86 ? -9.389 40.176 -5.369 1.00 93.12 86 GLY A C 1
ATOM 643 O O . GLY A 1 86 ? -9.045 40.694 -6.433 1.00 93.12 86 GLY A O 1
ATOM 644 N N . LEU A 1 87 ? -10.363 40.691 -4.614 1.00 95.00 87 LEU A N 1
ATOM 645 C CA . LEU A 1 87 ? -11.088 41.919 -4.957 1.00 95.00 87 LEU A CA 1
ATOM 646 C C . LEU A 1 87 ? -10.177 43.153 -4.932 1.00 95.00 87 LEU A C 1
ATOM 648 O O . LEU A 1 87 ? -10.226 43.962 -5.860 1.00 95.00 87 LEU A O 1
ATOM 652 N N . GLN A 1 88 ? -9.304 43.267 -3.927 1.00 93.62 88 GLN A N 1
ATOM 653 C CA . GLN A 1 88 ? -8.305 44.338 -3.856 1.00 93.62 88 GLN A CA 1
ATOM 654 C C . GLN A 1 88 ? -7.357 44.310 -5.064 1.00 93.62 88 GLN A C 1
ATOM 656 O O . GLN A 1 88 ? -7.101 45.351 -5.666 1.00 93.62 88 GLN A O 1
ATOM 661 N N . ALA A 1 89 ? -6.899 43.126 -5.483 1.00 91.25 89 ALA A N 1
ATOM 662 C CA . ALA A 1 89 ? -6.060 42.972 -6.670 1.00 91.25 89 ALA A CA 1
ATOM 663 C C . ALA A 1 89 ? -6.765 43.456 -7.949 1.00 91.25 89 ALA A C 1
ATOM 665 O O . ALA A 1 89 ? -6.176 44.164 -8.765 1.00 91.25 89 ALA A O 1
ATOM 666 N N . LEU A 1 90 ? -8.041 43.102 -8.127 1.00 91.31 90 LEU A N 1
ATOM 667 C CA . LEU A 1 90 ? -8.834 43.487 -9.301 1.00 91.31 90 LEU A CA 1
ATOM 668 C C . LEU A 1 90 ? -9.124 44.995 -9.368 1.00 91.31 90 LEU A C 1
ATOM 670 O O . LEU A 1 90 ? -9.334 45.527 -10.467 1.00 91.31 90 LEU A O 1
ATOM 674 N N . ALA A 1 91 ? -9.098 45.675 -8.220 1.00 91.56 91 ALA A N 1
ATOM 675 C CA . ALA A 1 91 ? -9.249 47.121 -8.117 1.00 91.56 91 ALA A CA 1
ATOM 676 C C . ALA A 1 91 ? -7.994 47.903 -8.553 1.00 91.56 91 ALA A C 1
ATOM 678 O O . ALA A 1 91 ? -8.100 49.103 -8.796 1.00 91.56 91 ALA A O 1
ATOM 679 N N . ILE A 1 92 ? -6.829 47.254 -8.714 1.00 87.19 92 ILE A N 1
ATOM 680 C CA . ILE A 1 92 ? -5.588 47.919 -9.146 1.00 87.19 92 ILE A CA 1
ATOM 681 C C . ILE A 1 92 ? -5.730 48.424 -10.599 1.00 87.19 92 ILE A C 1
ATOM 683 O O . ILE A 1 92 ? -5.904 47.614 -11.529 1.00 87.19 92 ILE A O 1
ATOM 687 N N . PRO A 1 93 ? -5.635 49.749 -10.841 1.00 83.06 93 PRO A N 1
ATOM 688 C CA . PRO A 1 93 ? -5.696 50.313 -12.186 1.00 83.06 93 PRO A CA 1
ATOM 689 C C . PRO A 1 93 ? -4.529 49.825 -13.049 1.00 83.06 93 PRO A C 1
ATOM 691 O O . PRO A 1 93 ? -3.394 49.762 -12.589 1.00 83.06 93 PRO A O 1
ATOM 694 N N . GLY A 1 94 ? -4.793 49.477 -14.312 1.00 80.19 94 GLY A N 1
ATOM 695 C CA . GLY A 1 94 ? -3.744 49.067 -15.256 1.00 80.19 94 GLY A CA 1
ATOM 696 C C . GLY A 1 94 ? -3.154 47.669 -15.029 1.00 80.19 94 GLY A C 1
ATOM 697 O O . GLY A 1 94 ? -2.225 47.299 -15.744 1.00 80.19 94 GLY A O 1
ATOM 698 N N . LEU A 1 95 ? -3.683 46.877 -14.082 1.00 84.25 95 LEU A N 1
ATOM 699 C CA . LEU A 1 95 ? -3.248 45.492 -13.878 1.00 84.25 95 LEU A CA 1
ATOM 700 C C . LEU A 1 95 ? -3.380 44.685 -15.177 1.00 84.25 95 LEU A C 1
ATOM 702 O O . LEU A 1 95 ? -4.461 44.659 -15.776 1.00 84.25 95 LEU A O 1
ATOM 706 N N . GLN A 1 96 ? -2.307 43.987 -15.567 1.00 84.31 96 GLN A N 1
ATOM 707 C CA . GLN A 1 96 ? -2.282 43.176 -16.784 1.00 84.31 96 GLN A CA 1
ATOM 708 C C . GLN A 1 96 ? -3.463 42.203 -16.872 1.00 84.31 96 GLN A C 1
ATOM 710 O O . GLN A 1 96 ? -3.797 41.488 -15.923 1.00 84.31 96 GLN A O 1
ATOM 715 N N . SER A 1 97 ? -4.033 42.110 -18.074 1.00 85.88 97 SER A N 1
ATOM 716 C CA . SER A 1 97 ? -5.180 41.258 -18.397 1.00 85.88 97 SER A CA 1
ATOM 717 C C . SER A 1 97 ? -4.959 39.794 -18.002 1.00 85.88 97 SER A C 1
ATOM 719 O O . SER A 1 97 ? -5.857 39.177 -17.441 1.00 85.88 97 SER A O 1
ATOM 721 N N . LYS A 1 98 ? -3.745 39.250 -18.187 1.00 87.44 98 LYS A N 1
ATOM 722 C CA . LYS A 1 98 ? -3.405 37.880 -17.754 1.00 87.44 98 LYS A CA 1
ATOM 723 C C . LYS A 1 98 ? -3.513 37.700 -16.235 1.00 87.44 98 LYS A C 1
ATOM 725 O O . LYS A 1 98 ? -4.097 36.719 -15.786 1.00 87.44 98 LYS A O 1
ATOM 730 N N . SER A 1 99 ? -3.013 38.653 -15.444 1.00 88.00 99 SER A N 1
ATOM 731 C CA . SER A 1 99 ? -3.142 38.623 -13.981 1.00 88.00 99 SER A CA 1
ATOM 732 C C . SER A 1 99 ? -4.601 38.763 -13.546 1.00 88.00 99 SER A C 1
ATOM 734 O O . SER A 1 99 ? -5.044 38.011 -12.685 1.00 88.00 99 SER A O 1
ATOM 736 N N . ARG A 1 100 ? -5.382 39.649 -14.182 1.00 91.00 100 ARG A N 1
ATOM 737 C CA . ARG A 1 100 ? -6.828 39.782 -13.913 1.00 91.00 100 ARG A CA 1
ATOM 738 C C . ARG A 1 100 ? -7.572 38.466 -14.139 1.00 91.00 100 ARG A C 1
ATOM 740 O O . ARG A 1 100 ? -8.300 38.027 -13.254 1.00 91.00 100 ARG A O 1
ATOM 747 N N . ILE A 1 101 ? -7.347 37.821 -15.285 1.00 92.62 101 ILE A N 1
ATOM 748 C CA . ILE A 1 101 ? -7.936 36.513 -15.613 1.00 92.62 101 ILE A CA 1
ATOM 749 C C . ILE A 1 101 ? -7.556 35.480 -14.549 1.00 92.62 101 ILE A C 1
ATOM 751 O O . ILE A 1 101 ? -8.422 34.776 -14.031 1.00 92.62 101 ILE A O 1
ATOM 755 N N . ARG A 1 102 ? -6.278 35.433 -14.160 1.00 91.50 102 ARG A N 1
ATOM 756 C CA . ARG A 1 102 ? -5.797 34.471 -13.170 1.00 91.50 102 ARG A CA 1
ATOM 757 C C . ARG A 1 102 ? -6.410 34.673 -11.782 1.00 91.50 102 ARG A C 1
ATOM 759 O O . ARG A 1 102 ? -6.748 33.693 -11.121 1.00 91.50 102 ARG A O 1
ATOM 766 N N . ILE A 1 103 ? -6.604 35.921 -11.356 1.00 92.88 103 ILE A N 1
ATOM 767 C CA . ILE A 1 103 ? -7.295 36.228 -10.097 1.00 92.88 103 ILE A CA 1
ATOM 768 C C . ILE A 1 103 ? -8.761 35.822 -10.152 1.00 92.88 103 ILE A C 1
ATOM 770 O O . ILE A 1 103 ? -9.238 35.198 -9.210 1.00 92.88 103 ILE A O 1
ATOM 774 N N . GLN A 1 104 ? -9.462 36.090 -11.253 1.00 95.75 104 GLN A N 1
ATOM 775 C CA . GLN A 1 104 ? -10.853 35.655 -11.388 1.00 95.75 104 GLN A CA 1
ATOM 776 C C . GLN A 1 104 ? -10.984 34.122 -11.347 1.00 95.75 104 GLN A C 1
ATOM 778 O O . GLN A 1 104 ? -11.867 33.609 -10.667 1.00 95.75 104 GLN A O 1
ATOM 783 N N . GLN A 1 105 ? -10.052 33.378 -11.957 1.00 94.56 105 GLN A N 1
ATOM 784 C CA . GLN A 1 105 ? -10.004 31.911 -11.841 1.00 94.56 105 GLN A CA 1
ATOM 785 C C . GLN A 1 105 ? -9.830 31.434 -10.392 1.00 94.56 105 GLN A C 1
ATOM 787 O O . GLN A 1 105 ? -10.486 30.486 -9.969 1.00 94.56 105 GLN A O 1
ATOM 792 N N . LEU A 1 106 ? -8.959 32.087 -9.615 1.00 93.31 106 LEU A N 1
ATOM 793 C CA . LEU A 1 106 ? -8.774 31.765 -8.196 1.00 93.31 106 LEU A CA 1
ATOM 794 C C . LEU A 1 106 ? -10.012 32.124 -7.366 1.00 93.31 106 LEU A C 1
ATOM 796 O O . LEU A 1 106 ? -10.370 31.359 -6.473 1.00 93.31 106 LEU A O 1
ATOM 800 N N . ARG A 1 107 ? -10.701 33.223 -7.701 1.00 95.62 107 ARG A N 1
ATOM 801 C CA . ARG A 1 107 ? -11.961 33.624 -7.061 1.00 95.62 107 ARG A CA 1
ATOM 802 C C . ARG A 1 107 ? -13.094 32.631 -7.299 1.00 95.62 107 ARG A C 1
ATOM 804 O O . ARG A 1 107 ? -13.873 32.409 -6.382 1.00 95.62 107 ARG A O 1
ATOM 811 N N . ILE A 1 108 ? -13.174 31.981 -8.467 1.00 96.56 108 ILE A N 1
ATOM 812 C CA . ILE A 1 108 ? -14.138 30.884 -8.697 1.00 96.56 108 ILE A CA 1
ATOM 813 C C . ILE A 1 108 ? -13.973 29.802 -7.616 1.00 96.56 108 ILE A C 1
ATOM 815 O O . ILE A 1 108 ? -14.954 29.394 -6.993 1.00 96.56 108 ILE A O 1
ATOM 819 N N . ALA A 1 109 ? -12.733 29.384 -7.340 1.00 91.06 109 ALA A N 1
ATOM 820 C CA . ALA A 1 109 ? -12.447 28.406 -6.291 1.00 91.06 109 ALA A CA 1
ATOM 821 C C . ALA A 1 109 ? -12.768 28.947 -4.885 1.00 91.06 109 ALA A C 1
ATOM 823 O O . ALA A 1 109 ? -13.365 28.234 -4.081 1.00 91.06 109 ALA A O 1
ATOM 824 N N . THR A 1 110 ? -12.434 30.210 -4.602 1.00 93.94 110 THR A N 1
ATOM 825 C CA . THR A 1 110 ? -12.742 30.866 -3.320 1.00 93.94 110 THR A CA 1
ATOM 826 C C . THR A 1 110 ? -14.245 30.917 -3.047 1.00 93.94 110 THR A C 1
ATOM 828 O O . THR A 1 110 ? -14.699 30.516 -1.979 1.00 93.94 110 THR A O 1
ATOM 831 N N . LEU A 1 111 ? -15.040 31.365 -4.022 1.00 95.56 111 LEU A N 1
ATOM 832 C CA . LEU A 1 111 ? -16.496 31.447 -3.907 1.00 95.56 111 LEU A CA 1
ATOM 833 C C . LEU A 1 111 ? -17.109 30.064 -3.663 1.00 95.56 111 LEU A C 1
ATOM 835 O O . LEU A 1 111 ? -17.981 29.923 -2.807 1.00 95.56 111 LEU A O 1
ATOM 839 N N . ALA A 1 112 ? -16.625 29.033 -4.360 1.00 92.19 112 ALA A N 1
ATOM 840 C CA . ALA A 1 112 ? -17.083 27.665 -4.144 1.00 92.19 112 ALA A CA 1
ATOM 841 C C . ALA A 1 112 ? -16.753 27.159 -2.728 1.00 92.19 112 ALA A C 1
ATOM 843 O O . ALA A 1 112 ? -17.631 26.603 -2.066 1.00 92.19 112 ALA A O 1
ATOM 844 N N . ALA A 1 113 ? -15.533 27.407 -2.237 1.00 88.06 113 ALA A N 1
ATOM 845 C CA . ALA A 1 113 ? -15.101 27.040 -0.886 1.00 88.06 113 ALA A CA 1
ATOM 846 C C . ALA A 1 113 ? -15.885 27.776 0.221 1.00 88.06 113 ALA A C 1
ATOM 848 O O . ALA A 1 113 ? -16.130 27.210 1.282 1.00 88.06 113 ALA A O 1
ATOM 849 N N . LEU A 1 114 ? -16.369 28.994 -0.046 1.00 91.12 114 LEU A N 1
ATOM 850 C CA . LEU A 1 114 ? -17.271 29.748 0.840 1.00 91.12 114 LEU A CA 1
ATOM 851 C C . LEU A 1 114 ? -18.739 29.283 0.783 1.00 91.12 114 LEU A C 1
ATOM 853 O O . LEU A 1 114 ? -19.612 29.931 1.356 1.00 91.12 114 LEU A O 1
ATOM 857 N N . GLY A 1 115 ? -19.053 28.214 0.045 1.00 90.50 115 GLY A N 1
ATOM 858 C CA . GLY A 1 115 ? -20.429 27.755 -0.164 1.00 90.50 115 GLY A CA 1
ATOM 859 C C . GLY A 1 115 ? -21.245 28.624 -1.133 1.00 90.50 115 GLY A C 1
ATOM 860 O O . GLY A 1 115 ? -22.422 28.350 -1.363 1.00 90.50 115 GLY A O 1
ATOM 861 N N . ARG A 1 116 ? -20.635 29.630 -1.777 1.00 94.50 116 ARG A N 1
ATOM 862 C CA . ARG A 1 116 ? -21.258 30.540 -2.763 1.00 94.50 116 ARG A CA 1
ATOM 863 C C . ARG A 1 116 ? -21.180 29.968 -4.180 1.00 94.50 116 ARG A C 1
ATOM 865 O O . ARG A 1 116 ? -20.797 30.632 -5.143 1.00 94.50 116 ARG A O 1
ATOM 872 N N . LYS A 1 117 ? -21.554 28.696 -4.317 1.00 93.56 117 LYS A N 1
ATOM 873 C CA . LYS A 1 117 ? -21.446 27.934 -5.569 1.00 93.56 117 LYS A CA 1
ATOM 874 C C . LYS A 1 117 ? -22.166 28.577 -6.770 1.00 93.56 117 LYS A C 1
ATOM 876 O O . LYS A 1 117 ? -21.562 28.598 -7.841 1.00 93.56 117 LYS A O 1
ATOM 881 N N . PRO A 1 118 ? -23.398 29.117 -6.655 1.00 96.38 118 PRO A N 1
ATOM 882 C CA . PRO A 1 118 ? -24.057 29.769 -7.790 1.00 96.38 118 PRO A CA 1
ATOM 883 C C . PRO A 1 118 ? -23.253 30.948 -8.350 1.00 96.38 118 PRO A C 1
ATOM 885 O O . PRO A 1 118 ? -23.155 31.102 -9.562 1.00 96.38 118 PRO A O 1
ATOM 888 N N . GLU A 1 119 ? -22.621 31.731 -7.476 1.00 97.31 119 GLU A N 1
ATOM 889 C CA . GLU A 1 119 ? -21.800 32.881 -7.866 1.00 97.31 119 GLU A CA 1
ATOM 890 C C . GLU A 1 119 ? -20.483 32.446 -8.510 1.00 97.31 119 GLU A C 1
ATOM 892 O O . GLU A 1 119 ? -20.066 33.025 -9.511 1.00 97.31 119 GLU A O 1
ATOM 897 N N . ALA A 1 120 ? -19.859 31.384 -7.989 1.00 96.94 120 ALA A N 1
ATOM 898 C CA . ALA A 1 120 ? -18.672 30.783 -8.594 1.00 96.94 120 ALA A CA 1
ATOM 899 C C . ALA A 1 120 ? -18.944 30.321 -10.036 1.00 96.94 120 ALA A C 1
ATOM 901 O O . ALA A 1 120 ? -18.160 30.600 -10.943 1.00 96.94 120 ALA A O 1
ATOM 902 N N . LEU A 1 121 ? -20.070 29.632 -10.251 1.00 97.12 121 LEU A N 1
ATOM 903 C CA . LEU A 1 121 ? -20.465 29.130 -11.568 1.00 97.12 121 LEU A CA 1
ATOM 904 C C . LEU A 1 121 ? -20.893 30.255 -12.518 1.00 97.12 121 LEU A C 1
ATOM 906 O O . LEU A 1 121 ? -20.598 30.164 -13.707 1.00 97.12 121 LEU A O 1
ATOM 910 N N . ALA A 1 122 ? -21.542 31.309 -12.013 1.00 97.44 122 ALA A N 1
ATOM 911 C CA . ALA A 1 122 ? -21.867 32.498 -12.800 1.00 97.44 122 ALA A CA 1
ATOM 912 C C . ALA A 1 122 ? -20.594 33.215 -13.273 1.00 97.44 122 ALA A C 1
ATOM 914 O O . ALA A 1 122 ? -20.434 33.441 -14.466 1.00 97.44 122 ALA A O 1
ATOM 915 N N . LEU A 1 123 ? -19.635 33.451 -12.370 1.00 97.44 123 LEU A N 1
ATOM 916 C CA . LEU A 1 123 ? -18.346 34.052 -12.719 1.00 97.44 123 LEU A CA 1
ATOM 917 C C . LEU A 1 123 ? -17.577 33.204 -13.742 1.00 97.44 123 LEU A C 1
ATOM 919 O O . LEU A 1 123 ? -17.027 33.740 -14.703 1.00 97.44 123 LEU A O 1
ATOM 923 N N . ALA A 1 124 ? -17.551 31.880 -13.562 1.00 97.12 124 ALA A N 1
ATOM 924 C CA . ALA A 1 124 ? -16.952 30.975 -14.537 1.00 97.12 124 ALA A CA 1
ATOM 925 C C . ALA A 1 124 ? -17.633 31.102 -15.907 1.00 97.12 124 ALA A C 1
ATOM 927 O O . ALA A 1 124 ? -16.949 31.173 -16.925 1.00 97.12 124 ALA A O 1
ATOM 928 N N . GLN A 1 125 ? -18.966 31.160 -15.938 1.00 96.06 125 GLN A N 1
ATOM 929 C CA . GLN A 1 125 ? -19.739 31.286 -17.168 1.00 96.06 125 GLN A CA 1
ATOM 930 C C . GLN A 1 125 ? -19.472 32.618 -17.882 1.00 96.06 125 GLN A C 1
ATOM 932 O O . GLN A 1 125 ? -19.173 32.590 -19.074 1.00 96.06 125 GLN A O 1
ATOM 937 N N . ASP A 1 126 ? -19.469 33.739 -17.158 1.00 96.19 126 ASP A N 1
ATOM 938 C CA . ASP A 1 126 ? -19.162 35.068 -17.704 1.00 96.19 126 ASP A CA 1
ATOM 939 C C . ASP A 1 126 ? -17.767 35.102 -18.345 1.00 96.19 126 ASP A C 1
ATOM 941 O O . ASP A 1 126 ? -17.573 35.640 -19.435 1.00 96.19 126 ASP A O 1
ATOM 945 N N . MET A 1 127 ? -16.778 34.479 -17.696 1.00 95.88 127 MET A N 1
ATOM 946 C CA . MET A 1 127 ? -15.422 34.378 -18.237 1.00 95.88 127 MET A CA 1
ATOM 947 C C . MET A 1 127 ? -15.337 33.484 -19.481 1.00 95.88 127 MET A C 1
ATOM 949 O O . MET A 1 127 ? -14.562 33.788 -20.390 1.00 95.88 127 MET A O 1
ATOM 953 N N . LEU A 1 128 ? -16.105 32.389 -19.531 1.00 93.81 128 LEU A N 1
ATOM 954 C CA . LEU A 1 128 ? -16.167 31.505 -20.700 1.00 93.81 128 LEU A CA 1
ATOM 955 C C . LEU A 1 128 ? -16.845 32.191 -21.889 1.00 93.81 128 LEU A C 1
ATOM 957 O O . LEU A 1 128 ? -16.336 32.089 -23.002 1.00 93.81 128 LEU A O 1
ATOM 961 N N . ASP A 1 129 ? -17.947 32.909 -21.658 1.00 91.81 129 ASP A N 1
ATOM 962 C CA . ASP A 1 129 ? -18.652 33.668 -22.698 1.00 91.81 129 ASP A CA 1
ATOM 963 C C . ASP A 1 129 ? -17.807 34.863 -23.197 1.00 91.81 129 ASP A C 1
ATOM 965 O O . ASP A 1 129 ? -17.933 35.280 -24.345 1.00 91.81 129 ASP A O 1
ATOM 969 N N . ALA A 1 130 ? -16.877 35.367 -22.376 1.00 91.38 130 ALA A N 1
ATOM 970 C CA . ALA A 1 130 ? -15.874 36.361 -22.766 1.00 91.38 130 ALA A CA 1
ATOM 971 C C . ALA A 1 130 ? -14.588 35.764 -23.390 1.00 91.38 130 ALA A C 1
ATOM 973 O O . ALA A 1 130 ? -13.643 36.507 -23.662 1.00 91.38 130 ALA A O 1
ATOM 974 N N . HIS A 1 131 ? -14.522 34.442 -23.602 1.00 88.94 131 HIS A N 1
ATOM 975 C CA . HIS A 1 131 ? -13.364 33.719 -24.153 1.00 88.94 131 HIS A CA 1
ATOM 976 C C . HIS A 1 131 ? -12.039 33.949 -23.387 1.00 88.94 131 HIS A C 1
ATOM 978 O O . HIS A 1 131 ? -10.956 34.027 -23.973 1.00 88.94 131 HIS A O 1
ATOM 984 N N . LEU A 1 132 ? -12.098 34.053 -22.055 1.00 90.19 132 LEU A N 1
ATOM 985 C CA . LEU A 1 132 ? -10.933 34.352 -21.213 1.00 90.19 132 LEU A CA 1
ATOM 986 C C . LEU A 1 132 ? -10.255 33.080 -20.679 1.00 90.19 132 LEU A C 1
ATOM 988 O O . LEU A 1 132 ? -10.775 32.436 -19.767 1.00 90.19 132 LEU A O 1
ATOM 992 N N . ASP A 1 133 ? -9.065 32.757 -21.211 1.00 89.00 133 ASP A N 1
ATOM 993 C CA . ASP A 1 133 ? -8.227 31.599 -20.818 1.00 89.00 133 ASP A CA 1
ATOM 994 C C . ASP A 1 133 ? -9.058 30.324 -20.620 1.00 89.00 133 ASP A C 1
ATOM 996 O O . ASP A 1 133 ? -9.188 29.765 -19.524 1.00 89.00 133 ASP A O 1
ATOM 1000 N N . PHE A 1 134 ? -9.694 29.930 -21.719 1.00 91.06 134 PHE A N 1
ATOM 1001 C CA . PHE A 1 134 ? -10.872 29.083 -21.707 1.00 91.06 134 PHE A CA 1
ATOM 1002 C C . PHE A 1 134 ? -10.691 27.785 -20.919 1.00 91.06 134 PHE A C 1
ATOM 1004 O O . PHE A 1 134 ? -11.504 27.456 -20.060 1.00 91.06 134 PHE A O 1
ATOM 1011 N N . VAL A 1 135 ? -9.613 27.041 -21.183 1.00 90.50 135 VAL A N 1
ATOM 1012 C CA . VAL A 1 135 ? -9.407 25.709 -20.592 1.00 90.50 135 VAL A CA 1
ATOM 1013 C C . VAL A 1 135 ? -9.220 25.788 -19.076 1.00 90.50 135 VAL A C 1
ATOM 1015 O O . VAL A 1 135 ? -9.783 24.978 -18.340 1.00 90.50 135 VAL A O 1
ATOM 1018 N N . ASN A 1 136 ? -8.464 26.776 -18.595 1.00 90.56 136 ASN A N 1
ATOM 1019 C CA . ASN A 1 136 ? -8.233 26.959 -17.164 1.00 90.56 136 ASN A CA 1
ATOM 1020 C C . ASN A 1 136 ? -9.501 27.459 -16.458 1.00 90.56 136 ASN A C 1
ATOM 1022 O O . ASN A 1 136 ? -9.810 27.002 -15.359 1.00 90.56 136 ASN A O 1
ATOM 1026 N N . THR A 1 137 ? -10.269 28.336 -17.107 1.00 94.44 137 THR A N 1
ATOM 1027 C CA . THR A 1 137 ? -11.571 28.806 -16.615 1.00 94.44 137 THR A CA 1
ATOM 1028 C C . THR A 1 137 ? -12.597 27.668 -16.565 1.00 94.44 137 THR A C 1
ATOM 1030 O O . THR A 1 137 ? -13.295 27.508 -15.564 1.00 94.44 137 THR A O 1
ATOM 1033 N N . ALA A 1 138 ? -12.649 26.815 -17.593 1.00 94.31 138 ALA A N 1
ATOM 1034 C CA . ALA A 1 138 ? -13.510 25.636 -17.627 1.00 94.31 138 ALA A CA 1
ATOM 1035 C C . ALA A 1 138 ? -13.139 24.639 -16.521 1.00 94.31 138 ALA A C 1
ATOM 1037 O O . ALA A 1 138 ? -14.031 24.115 -15.856 1.00 94.31 138 ALA A O 1
ATOM 1038 N N . SER A 1 139 ? -11.841 24.423 -16.275 1.00 91.19 139 SER A N 1
ATOM 1039 C CA . SER A 1 139 ? -11.381 23.568 -15.176 1.00 91.19 139 SER A CA 1
ATOM 1040 C C . SER A 1 139 ? -11.765 24.126 -13.802 1.00 91.19 139 SER A C 1
ATOM 1042 O O . SER A 1 139 ? -12.303 23.377 -12.986 1.00 91.19 139 SER A O 1
ATOM 1044 N N . ALA A 1 140 ? -11.583 25.434 -13.575 1.00 92.00 140 ALA A N 1
ATOM 1045 C CA . ALA A 1 140 ? -11.983 26.102 -12.334 1.00 92.00 140 ALA A CA 1
ATOM 1046 C C . ALA A 1 140 ? -13.502 26.023 -12.096 1.00 92.00 140 ALA A C 1
ATOM 1048 O O . ALA A 1 140 ? -13.939 25.713 -10.989 1.00 92.00 140 ALA A O 1
ATOM 1049 N N . GLY A 1 141 ? -14.310 26.236 -13.141 1.00 95.19 141 GLY A N 1
ATOM 1050 C CA . GLY A 1 141 ? -15.765 26.071 -13.076 1.00 95.19 141 GLY A CA 1
ATOM 1051 C C . GLY A 1 141 ? -16.184 24.629 -12.777 1.00 95.19 141 GLY A C 1
ATOM 1052 O O . GLY A 1 141 ? -17.082 24.401 -11.970 1.00 95.19 141 GLY A O 1
ATOM 1053 N N . ALA A 1 142 ? -15.493 23.647 -13.359 1.00 92.75 142 ALA A N 1
ATOM 1054 C CA . ALA A 1 142 ? -15.744 22.234 -13.102 1.00 92.75 142 ALA A CA 1
ATOM 1055 C C . ALA A 1 142 ? -15.350 21.814 -11.668 1.00 92.75 142 ALA A C 1
ATOM 1057 O O . ALA A 1 142 ? -16.066 21.036 -11.039 1.00 92.75 142 ALA A O 1
ATOM 1058 N N . ASP A 1 143 ? -14.265 22.363 -11.110 1.00 89.12 143 ASP A N 1
ATOM 1059 C CA . ASP A 1 143 ? -13.895 22.150 -9.701 1.00 89.12 143 ASP A CA 1
ATOM 1060 C C . ASP A 1 143 ? -14.906 22.800 -8.739 1.00 89.12 143 ASP A C 1
ATOM 1062 O O . ASP A 1 143 ? -15.327 22.174 -7.761 1.00 89.12 143 ASP A O 1
ATOM 1066 N N . ALA A 1 144 ? -15.387 24.007 -9.056 1.00 92.44 144 ALA A N 1
ATOM 1067 C CA . ALA A 1 144 ? -16.475 24.654 -8.320 1.00 92.44 144 ALA A CA 1
ATOM 1068 C C . ALA A 1 144 ? -17.795 23.864 -8.405 1.00 92.44 144 ALA A C 1
ATOM 1070 O O . ALA A 1 144 ? -18.539 23.769 -7.425 1.00 92.44 144 ALA A O 1
ATOM 1071 N N . ALA A 1 145 ? -18.085 23.243 -9.554 1.00 91.69 145 ALA A N 1
ATOM 1072 C CA . ALA A 1 145 ? -19.242 22.366 -9.726 1.00 91.69 145 ALA A CA 1
ATOM 1073 C C . ALA A 1 145 ? -19.164 21.121 -8.824 1.00 91.69 145 ALA A C 1
ATOM 1075 O O . ALA A 1 145 ? -20.195 20.675 -8.315 1.00 91.69 145 ALA A O 1
ATOM 1076 N N . GLN A 1 146 ? -17.964 20.599 -8.564 1.00 87.50 146 GLN A N 1
ATOM 1077 C CA . GLN A 1 146 ? -17.751 19.432 -7.703 1.00 87.50 146 GLN A CA 1
ATOM 1078 C C . GLN A 1 146 ? -17.703 19.761 -6.204 1.00 87.50 146 GLN A C 1
ATOM 1080 O O . GLN A 1 146 ? -17.946 18.880 -5.379 1.00 87.50 146 GLN A O 1
ATOM 1085 N N . THR A 1 147 ? -17.400 21.008 -5.829 1.00 84.06 147 THR A N 1
ATOM 1086 C CA . THR A 1 147 ? -17.209 21.394 -4.421 1.00 84.06 147 THR A CA 1
ATOM 1087 C C . THR A 1 147 ? -18.392 20.965 -3.541 1.00 84.06 147 THR A C 1
ATOM 1089 O O . THR A 1 147 ? -19.558 21.191 -3.881 1.00 84.06 147 THR A O 1
ATOM 1092 N N . GLY A 1 148 ? -18.078 20.321 -2.411 1.00 73.25 148 GLY A N 1
ATOM 1093 C CA . GLY A 1 148 ? -19.054 19.842 -1.425 1.00 73.25 148 GLY A CA 1
ATOM 1094 C C . GLY A 1 148 ? -19.780 18.539 -1.783 1.00 73.25 148 GLY A C 1
ATOM 1095 O O . GLY A 1 148 ? -20.665 18.130 -1.036 1.00 73.25 148 GLY A O 1
ATOM 1096 N N . LYS A 1 149 ? -19.436 17.874 -2.896 1.00 72.06 149 LYS A N 1
ATOM 1097 C CA . LYS A 1 149 ? -20.025 16.586 -3.298 1.00 72.06 149 LYS A CA 1
ATOM 1098 C C . LYS A 1 149 ? -18.968 15.472 -3.347 1.00 72.06 149 LYS A C 1
ATOM 1100 O O . LYS A 1 149 ? -17.849 15.731 -3.791 1.00 72.06 149 LYS A O 1
ATOM 1105 N N . PRO A 1 150 ? -19.298 14.235 -2.927 1.00 62.66 150 PRO A N 1
ATOM 1106 C CA . PRO A 1 150 ? -18.408 13.090 -3.108 1.00 62.66 150 PRO A CA 1
ATOM 1107 C C . PRO A 1 150 ? -18.266 12.733 -4.600 1.00 62.66 150 PRO A C 1
ATOM 1109 O O . PRO A 1 150 ? -19.165 13.001 -5.398 1.00 62.66 150 PRO A O 1
ATOM 1112 N N . GLY A 1 151 ? -17.145 12.112 -4.974 1.00 67.12 151 GLY A N 1
ATOM 1113 C CA . GLY A 1 151 ? -16.883 11.661 -6.348 1.00 67.12 151 GLY A CA 1
ATOM 1114 C C . GLY A 1 151 ? -16.454 12.773 -7.317 1.00 67.12 151 GLY A C 1
ATOM 1115 O O . GLY A 1 151 ? -15.862 13.769 -6.902 1.00 67.12 151 GLY A O 1
ATOM 1116 N N . ARG A 1 152 ? -16.709 12.567 -8.621 1.00 73.94 152 ARG A N 1
ATOM 1117 C CA . ARG A 1 152 ? -16.312 13.470 -9.729 1.00 73.94 152 ARG A CA 1
ATOM 1118 C C . ARG A 1 152 ? -17.427 13.741 -10.754 1.00 73.94 152 ARG A C 1
ATOM 1120 O O . ARG A 1 152 ? -17.186 14.400 -11.764 1.00 73.94 152 ARG A O 1
ATOM 1127 N N . ASP A 1 153 ? -18.639 13.243 -10.515 1.00 81.81 153 ASP A N 1
ATOM 1128 C CA . ASP A 1 153 ? -19.713 13.232 -11.518 1.00 81.81 153 ASP A CA 1
ATOM 1129 C C . ASP A 1 153 ? -20.107 14.643 -11.982 1.00 81.81 153 ASP A C 1
ATOM 1131 O O . ASP A 1 153 ? -20.284 14.886 -13.174 1.00 81.81 153 ASP A O 1
ATOM 1135 N N . GLU A 1 154 ? -20.175 15.608 -11.062 1.00 87.25 154 GLU A N 1
ATOM 1136 C CA . GLU A 1 154 ? -20.545 16.995 -11.377 1.00 87.25 154 GLU A CA 1
ATOM 1137 C C . GLU A 1 154 ? -19.450 17.725 -12.144 1.00 87.25 154 GLU A C 1
ATOM 1139 O O . GLU A 1 154 ? -19.735 18.536 -13.030 1.00 87.25 154 GLU A O 1
ATOM 1144 N N . ARG A 1 155 ? -18.186 17.411 -11.835 1.00 90.31 155 ARG A N 1
ATOM 1145 C CA . ARG A 1 155 ? -17.046 17.906 -12.606 1.00 90.31 155 ARG A CA 1
ATOM 1146 C C . ARG A 1 155 ? -17.174 17.475 -14.065 1.00 90.31 155 ARG A C 1
ATOM 1148 O O . ARG A 1 155 ? -17.071 18.308 -14.967 1.00 90.31 155 ARG A O 1
ATOM 1155 N N . PHE A 1 156 ? -17.400 16.181 -14.296 1.00 91.06 156 PHE A N 1
ATOM 1156 C CA . PHE A 1 156 ? -17.531 15.640 -15.645 1.00 91.06 156 PHE A CA 1
ATOM 1157 C C . PHE A 1 156 ? -18.770 16.186 -16.349 1.00 91.06 156 PHE A C 1
ATOM 1159 O O . PHE A 1 156 ? -18.646 16.631 -17.485 1.00 91.06 156 PHE A O 1
ATOM 1166 N N . ALA A 1 157 ? -19.920 16.269 -15.675 1.00 93.19 157 ALA A N 1
ATOM 1167 C CA . ALA A 1 157 ? -21.134 16.858 -16.241 1.00 93.19 157 ALA A CA 1
ATOM 1168 C C . ALA A 1 157 ? -20.925 18.317 -16.696 1.00 93.19 157 ALA A C 1
ATOM 1170 O O . ALA A 1 157 ? -21.361 18.702 -17.785 1.00 93.19 157 ALA A O 1
ATOM 1171 N N . TYR A 1 158 ? -20.208 19.126 -15.906 1.00 95.25 158 TYR A N 1
ATOM 1172 C CA . TYR A 1 158 ? -19.881 20.509 -16.266 1.00 95.25 158 TYR A CA 1
ATOM 1173 C C . TYR A 1 158 ? -19.013 20.591 -17.530 1.00 95.25 158 TYR A C 1
ATOM 1175 O O . TYR A 1 158 ? -19.303 21.381 -18.432 1.00 95.25 158 TYR A O 1
ATOM 1183 N N . LEU A 1 159 ? -17.961 19.770 -17.615 1.00 95.19 159 LEU A N 1
ATOM 1184 C CA . LEU A 1 159 ? -17.072 19.730 -18.780 1.00 95.19 159 LEU A CA 1
ATOM 1185 C C . LEU A 1 159 ? -17.774 19.151 -20.015 1.00 95.19 159 LEU A C 1
ATOM 1187 O O . LEU A 1 159 ? -17.616 19.693 -21.105 1.00 95.19 159 LEU A O 1
ATOM 1191 N N . GLU A 1 160 ? -18.599 18.113 -19.858 1.00 96.19 160 GLU A N 1
ATOM 1192 C CA . GLU A 1 160 ? -19.392 17.514 -20.939 1.00 96.19 160 GLU A CA 1
ATOM 1193 C C . GLU A 1 160 ? -20.369 18.523 -21.549 1.00 96.19 160 GLU A C 1
ATOM 1195 O O . GLU A 1 160 ? -20.517 18.568 -22.767 1.00 96.19 160 GLU A O 1
ATOM 1200 N N . ARG A 1 161 ? -20.991 19.398 -20.749 1.00 95.69 161 ARG A N 1
ATOM 1201 C CA . ARG A 1 161 ? -21.843 20.487 -21.265 1.00 95.69 161 ARG A CA 1
ATOM 1202 C C . ARG A 1 161 ? -21.099 21.381 -22.265 1.00 95.69 161 ARG A C 1
ATOM 1204 O O . ARG A 1 161 ? -21.674 21.769 -23.284 1.00 95.69 161 ARG A O 1
ATOM 1211 N N . ILE A 1 162 ? -19.836 21.692 -21.969 1.00 95.50 162 ILE A N 1
ATOM 1212 C CA . ILE A 1 162 ? -18.962 22.517 -22.813 1.00 95.50 162 ILE A CA 1
ATOM 1213 C C . ILE A 1 162 ? -18.484 21.714 -24.027 1.00 95.50 162 ILE A C 1
ATOM 1215 O O . ILE A 1 162 ? -18.637 22.162 -25.161 1.00 95.50 162 ILE A O 1
ATOM 1219 N N . LEU A 1 163 ? -17.965 20.504 -23.799 1.00 96.25 163 LEU A N 1
ATOM 1220 C CA . LEU A 1 163 ? -17.460 19.606 -24.840 1.00 96.25 163 LEU A CA 1
ATOM 1221 C C . LEU A 1 163 ? -18.542 19.160 -25.821 1.00 96.25 163 LEU A C 1
ATOM 1223 O O . LEU A 1 163 ? -18.215 18.833 -26.954 1.00 96.25 163 LEU A O 1
ATOM 1227 N N . ASN A 1 164 ? -19.817 19.165 -25.436 1.00 96.62 164 ASN A N 1
ATOM 1228 C CA . ASN A 1 164 ? -20.932 18.887 -26.340 1.00 96.62 164 ASN A CA 1
ATOM 1229 C C . ASN A 1 164 ? -21.314 20.077 -27.227 1.00 96.62 164 ASN A C 1
ATOM 1231 O O . ASN A 1 164 ? -21.976 19.866 -28.240 1.00 96.62 164 ASN A O 1
ATOM 1235 N N . ASN A 1 165 ? -20.881 21.295 -26.886 1.00 94.31 165 ASN A N 1
ATOM 1236 C CA . ASN A 1 165 ? -21.208 22.524 -27.609 1.00 94.31 165 ASN A CA 1
ATOM 1237 C C . ASN A 1 165 ? -19.968 23.421 -27.819 1.00 94.31 165 ASN A C 1
ATOM 1239 O O . ASN A 1 165 ? -20.016 24.605 -27.480 1.00 94.31 165 ASN A O 1
ATOM 1243 N N . PRO A 1 166 ? -18.852 22.911 -28.378 1.00 93.12 166 PRO A N 1
ATOM 1244 C CA . PRO A 1 166 ? -17.607 23.677 -28.470 1.00 93.12 166 PRO A CA 1
ATOM 1245 C C . PRO A 1 166 ? -17.750 24.929 -29.347 1.00 93.12 166 PRO A C 1
ATOM 1247 O O . PRO A 1 166 ? -17.146 25.958 -29.051 1.00 93.12 166 PRO A O 1
ATOM 1250 N N . GLY A 1 167 ? -18.624 24.883 -30.361 1.00 90.25 167 GLY A N 1
ATOM 1251 C CA . GLY A 1 167 ? -18.908 26.014 -31.247 1.00 90.25 167 GLY A CA 1
ATOM 1252 C C . GLY A 1 167 ? -19.509 27.233 -30.539 1.00 90.25 167 GLY A C 1
ATOM 1253 O O . GLY A 1 167 ? -19.202 28.354 -30.927 1.00 90.25 167 GLY A O 1
ATOM 1254 N N . ARG A 1 168 ? -20.277 27.048 -29.447 1.00 90.75 168 ARG A N 1
ATOM 1255 C CA . ARG A 1 168 ? -20.772 28.168 -28.614 1.00 90.75 168 ARG A CA 1
ATOM 1256 C C . ARG A 1 168 ? -19.620 29.014 -28.067 1.00 90.75 168 ARG A C 1
ATOM 1258 O O . ARG A 1 168 ? -19.783 30.203 -27.829 1.00 90.75 168 ARG A O 1
ATOM 1265 N N . TYR A 1 169 ? -18.479 28.374 -27.854 1.00 87.19 169 TYR A N 1
ATOM 1266 C CA . TYR A 1 169 ? -17.327 28.934 -27.175 1.00 87.19 169 TYR A CA 1
ATOM 1267 C C . TYR A 1 169 ? -16.140 29.184 -28.113 1.00 87.19 169 TYR A C 1
ATOM 1269 O O . TYR A 1 169 ? -15.061 29.538 -27.641 1.00 87.19 169 TYR A O 1
ATOM 1277 N N . GLY A 1 170 ? -16.322 29.002 -29.428 1.00 88.00 170 GLY A N 1
ATOM 1278 C CA . GLY A 1 170 ? -15.251 29.150 -30.417 1.00 88.00 170 GLY A CA 1
ATOM 1279 C C . GLY A 1 170 ? -14.099 28.156 -30.235 1.00 88.00 170 GLY A C 1
ATOM 1280 O O . GLY A 1 170 ? -12.968 28.472 -30.582 1.00 88.00 170 GLY A O 1
ATOM 1281 N N . LEU A 1 171 ? -14.354 26.980 -29.648 1.00 89.81 171 LEU A N 1
ATOM 1282 C CA . LEU A 1 171 ? -13.312 25.989 -29.381 1.00 89.81 171 LEU A CA 1
ATOM 1283 C C . LEU A 1 171 ? -13.068 25.079 -30.577 1.00 89.81 171 LEU A C 1
ATOM 1285 O O . LEU A 1 171 ? -13.936 24.294 -30.958 1.00 89.81 171 LEU A O 1
ATOM 1289 N N . GLU A 1 172 ? -11.839 25.096 -31.075 1.00 91.88 172 GLU A N 1
ATOM 1290 C CA . GLU A 1 172 ? -11.384 24.224 -32.153 1.00 91.88 172 GLU A CA 1
ATOM 1291 C C . GLU A 1 172 ? -9.906 23.839 -31.988 1.00 91.88 172 GLU A C 1
ATOM 1293 O O . GLU A 1 172 ? -9.198 24.334 -31.102 1.00 91.88 172 GLU A O 1
ATOM 1298 N N . GLY A 1 173 ? -9.452 22.891 -32.811 1.00 93.00 173 GLY A N 1
ATOM 1299 C CA . GLY A 1 173 ? -8.052 22.479 -32.899 1.00 93.00 173 GLY A CA 1
ATOM 1300 C C . GLY A 1 173 ? -7.392 22.201 -31.543 1.00 93.00 173 GLY A C 1
ATOM 1301 O O . GLY A 1 173 ? -7.854 21.377 -30.746 1.00 93.00 173 GLY A O 1
ATOM 1302 N N . GLN A 1 174 ? -6.280 22.893 -31.282 1.00 91.31 174 GLN A N 1
ATOM 1303 C CA . GLN A 1 174 ? -5.447 22.652 -30.105 1.00 91.31 174 GLN A CA 1
ATOM 1304 C C . GLN A 1 174 ? -6.149 23.010 -28.786 1.00 91.31 174 GLN A C 1
ATOM 1306 O O . GLN A 1 174 ? -5.925 22.330 -27.786 1.00 91.31 174 GLN A O 1
ATOM 1311 N N . GLU A 1 175 ? -6.997 24.042 -28.746 1.00 90.62 175 GLU A N 1
ATOM 1312 C CA . GLU A 1 175 ? -7.692 24.441 -27.513 1.00 90.62 175 GLU A CA 1
ATOM 1313 C C . GLU A 1 175 ? -8.773 23.435 -27.117 1.00 90.62 175 GLU A C 1
ATOM 1315 O O . GLU A 1 175 ? -8.869 23.059 -25.943 1.00 90.62 175 GLU A O 1
ATOM 1320 N N . LEU A 1 176 ? -9.512 22.911 -28.099 1.00 94.25 176 LEU A N 1
ATOM 1321 C CA . LEU A 1 176 ? -10.473 21.836 -27.874 1.00 94.25 176 LEU A CA 1
ATOM 1322 C C . LEU A 1 176 ? -9.775 20.547 -27.414 1.00 94.25 176 LEU A C 1
ATOM 1324 O O . LEU A 1 176 ? -10.167 19.965 -26.401 1.00 94.25 176 LEU A O 1
ATOM 1328 N N . ARG A 1 177 ? -8.674 20.144 -28.070 1.00 93.69 177 ARG A N 1
ATOM 1329 C CA . ARG A 1 177 ? -7.857 18.995 -27.629 1.00 93.69 177 ARG A CA 1
ATOM 1330 C C . ARG A 1 177 ? -7.322 19.184 -26.211 1.00 93.69 177 ARG A C 1
ATOM 1332 O O . ARG A 1 177 ? -7.284 18.236 -25.422 1.00 93.69 177 ARG A O 1
ATOM 1339 N N . ARG A 1 178 ? -6.925 20.410 -25.869 1.00 91.88 178 ARG A N 1
ATOM 1340 C CA . ARG A 1 178 ? -6.481 20.787 -24.527 1.00 91.88 178 ARG A CA 1
ATOM 1341 C C . ARG A 1 178 ? -7.600 20.601 -23.498 1.00 91.88 178 ARG A C 1
ATOM 1343 O O . ARG A 1 178 ? -7.315 20.050 -22.435 1.00 91.88 178 ARG A O 1
ATOM 1350 N N . LEU A 1 179 ? -8.834 21.013 -23.787 1.00 93.44 179 LEU A N 1
ATOM 1351 C CA . LEU A 1 179 ? -9.973 20.788 -22.890 1.00 93.44 179 LEU A CA 1
ATOM 1352 C C . LEU A 1 179 ? -10.302 19.296 -22.730 1.00 93.44 179 LEU A C 1
ATOM 1354 O O . LEU A 1 179 ? -10.542 18.846 -21.614 1.00 93.44 179 LEU A O 1
ATOM 1358 N N . ILE A 1 180 ? -10.242 18.519 -23.815 1.00 94.31 180 ILE A N 1
ATOM 1359 C CA . ILE A 1 180 ? -10.410 17.057 -23.770 1.00 94.31 180 ILE A CA 1
ATOM 1360 C C . ILE A 1 180 ? -9.340 16.414 -22.866 1.00 94.31 180 ILE A C 1
ATOM 1362 O O . ILE A 1 180 ? -9.654 15.552 -22.048 1.00 94.31 180 ILE A O 1
ATOM 1366 N N . GLY A 1 181 ? -8.088 16.878 -22.942 1.00 90.75 181 GLY A N 1
ATOM 1367 C CA . GLY A 1 181 ? -7.017 16.428 -22.045 1.00 90.75 181 GLY A CA 1
ATOM 1368 C C . GLY A 1 181 ? -7.275 16.772 -20.572 1.00 90.75 181 GLY A C 1
ATOM 1369 O O . GLY A 1 181 ? -6.971 15.975 -19.691 1.00 90.75 181 GLY A O 1
ATOM 1370 N N . GLU A 1 182 ? -7.885 17.927 -20.286 1.00 89.50 182 GLU A N 1
ATOM 1371 C CA . GLU A 1 182 ? -8.309 18.289 -18.923 1.00 89.50 182 GLU A CA 1
ATOM 1372 C C . GLU A 1 182 ? -9.455 17.400 -18.417 1.00 89.50 182 GLU A C 1
ATOM 1374 O O . GLU A 1 182 ? -9.461 17.007 -17.250 1.00 89.50 182 GLU A O 1
ATOM 1379 N N . TYR A 1 183 ? -10.400 17.049 -19.294 1.00 91.56 183 TYR A N 1
ATOM 1380 C CA . TYR A 1 183 ? -11.476 16.098 -19.001 1.00 91.56 183 TYR A CA 1
ATOM 1381 C C . TYR A 1 183 ? -10.933 14.695 -18.684 1.00 91.56 183 TYR A C 1
ATOM 1383 O O . TYR A 1 183 ? -11.436 14.039 -17.779 1.00 91.56 183 TYR A O 1
ATOM 1391 N N . ALA A 1 184 ? -9.852 14.274 -19.343 1.00 89.88 184 ALA A N 1
ATOM 1392 C CA . ALA A 1 184 ? -9.173 13.003 -19.084 1.00 89.88 184 ALA A CA 1
ATOM 1393 C C . ALA A 1 184 ? -8.107 13.048 -17.966 1.00 89.88 184 ALA A C 1
ATOM 1395 O O . ALA A 1 184 ? -7.420 12.051 -17.747 1.00 89.88 184 ALA A O 1
ATOM 1396 N N . GLY A 1 185 ? -7.904 14.186 -17.291 1.00 84.25 185 GLY A N 1
ATOM 1397 C CA . GLY A 1 185 ? -6.901 14.308 -16.221 1.00 84.25 185 GLY A CA 1
ATOM 1398 C C . GLY A 1 185 ? -5.433 14.298 -16.684 1.00 84.25 185 GLY A C 1
ATOM 1399 O O . GLY A 1 185 ? -4.528 14.055 -15.886 1.00 84.25 185 GLY A O 1
ATOM 1400 N N . GLU A 1 186 ? -5.159 14.581 -17.962 1.00 80.31 186 GLU A N 1
ATOM 1401 C CA . GLU A 1 186 ? -3.816 14.528 -18.572 1.00 80.31 186 GLU A CA 1
ATOM 1402 C C . GLU A 1 186 ? -2.843 15.560 -17.968 1.00 80.31 186 GLU A C 1
ATOM 1404 O O . GLU A 1 186 ? -1.638 15.329 -17.914 1.00 80.31 186 GLU A O 1
ATOM 1409 N N . ARG A 1 187 ? -3.356 16.707 -17.496 1.00 67.12 187 ARG A N 1
ATOM 1410 C CA . ARG A 1 187 ? -2.553 17.845 -17.001 1.00 67.12 187 ARG A CA 1
ATOM 1411 C C . ARG A 1 187 ? -2.600 18.067 -15.491 1.00 67.12 187 ARG A C 1
ATOM 1413 O O . ARG A 1 187 ? -2.039 19.048 -14.998 1.00 67.12 187 ARG A O 1
ATOM 1420 N N . ARG A 1 188 ? -3.250 17.172 -14.750 1.00 68.38 188 ARG A N 1
ATOM 1421 C CA . ARG A 1 188 ? -3.305 17.231 -13.286 1.00 68.38 188 ARG A CA 1
ATOM 1422 C C . ARG A 1 188 ? -2.045 16.626 -12.674 1.00 68.38 188 ARG A C 1
ATOM 1424 O O . ARG A 1 188 ? -1.294 15.928 -13.355 1.00 68.38 188 ARG A O 1
ATOM 1431 N N . ALA A 1 189 ? -1.776 16.956 -11.408 1.00 51.47 189 ALA A N 1
ATOM 1432 C CA . ALA A 1 189 ? -0.581 16.487 -10.711 1.00 51.47 189 ALA A CA 1
ATOM 1433 C C . ALA A 1 189 ? -0.434 14.966 -10.886 1.00 51.47 189 ALA A C 1
ATOM 1435 O O . ALA A 1 189 ? -1.376 14.226 -10.620 1.00 51.47 189 ALA A O 1
ATOM 1436 N N . TRP A 1 190 ? 0.741 14.541 -11.361 1.00 50.50 190 TRP A N 1
ATOM 1437 C CA . TRP A 1 190 ? 1.119 13.146 -11.620 1.00 50.50 190 TRP A CA 1
ATOM 1438 C C . TRP A 1 190 ? 0.471 12.432 -12.825 1.00 50.50 190 TRP A C 1
ATOM 1440 O O . TRP A 1 190 ? 0.808 11.275 -13.047 1.00 50.50 190 TRP A O 1
ATOM 1450 N N . GLY A 1 191 ? -0.360 13.101 -13.639 1.00 49.69 191 GLY A N 1
ATOM 1451 C CA . GLY A 1 191 ? -0.878 12.578 -14.915 1.00 49.69 191 GLY A CA 1
ATOM 1452 C C . GLY A 1 191 ? -1.773 11.333 -14.780 1.00 49.69 191 GLY A C 1
ATOM 1453 O O . GLY A 1 191 ? -1.294 10.205 -14.664 1.00 49.69 191 GLY A O 1
ATOM 1454 N N . GLY A 1 192 ? -3.095 11.512 -14.863 1.00 57.09 192 GLY A N 1
ATOM 1455 C CA . GLY A 1 192 ? -4.047 10.391 -14.842 1.00 57.09 192 GLY A CA 1
ATOM 14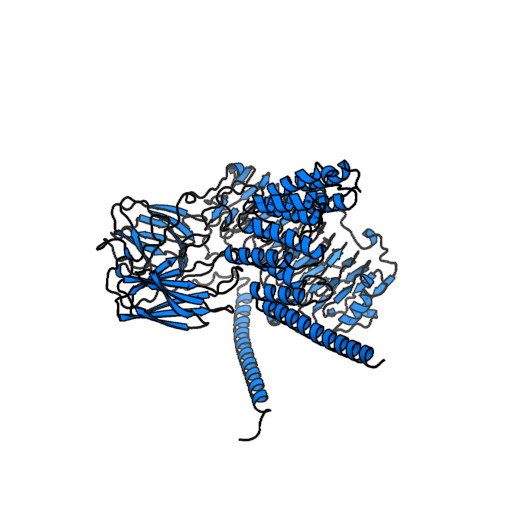56 C C . GLY A 1 192 ? -4.688 10.137 -13.481 1.00 57.09 192 GLY A C 1
ATOM 1457 O O . GLY A 1 192 ? -4.728 9.001 -13.018 1.00 57.09 192 GLY A O 1
ATOM 1458 N N . ASP A 1 193 ? -5.213 11.197 -12.866 1.00 67.44 193 ASP A N 1
ATOM 1459 C CA . ASP A 1 193 ? -6.100 11.116 -11.702 1.00 67.44 193 ASP A CA 1
ATOM 1460 C C . ASP A 1 193 ? -7.518 10.624 -12.066 1.00 67.44 193 ASP A C 1
ATOM 1462 O O . ASP A 1 193 ? -8.307 10.320 -11.174 1.00 67.44 193 ASP A O 1
ATOM 1466 N N . VAL A 1 194 ? -7.840 10.555 -13.365 1.00 80.38 194 VAL A N 1
ATOM 1467 C CA . VAL A 1 194 ? -9.051 9.932 -13.919 1.00 80.38 194 VAL A CA 1
ATOM 1468 C C . VAL A 1 194 ? -8.744 8.486 -14.300 1.00 80.38 194 VAL A C 1
ATOM 1470 O O . VAL A 1 194 ? -7.852 8.219 -15.109 1.00 80.38 194 VAL A O 1
ATOM 1473 N N . ILE A 1 195 ? -9.513 7.558 -13.737 1.00 80.88 195 ILE A N 1
ATOM 1474 C CA . ILE A 1 195 ? -9.356 6.106 -13.931 1.00 80.88 195 ILE A CA 1
ATOM 1475 C C . ILE A 1 195 ? -10.682 5.422 -14.281 1.00 80.88 195 ILE A C 1
ATOM 1477 O O . ILE A 1 195 ? -10.769 4.201 -14.398 1.00 80.88 195 ILE A O 1
ATOM 1481 N N . GLU A 1 196 ? -11.741 6.198 -14.467 1.00 83.19 196 GLU A N 1
ATOM 1482 C CA . GLU A 1 196 ? -13.033 5.713 -14.906 1.00 83.19 196 GLU A CA 1
ATOM 1483 C C . GLU A 1 196 ? -12.984 5.440 -16.415 1.00 83.19 196 GLU A C 1
ATOM 1485 O O . GLU A 1 196 ? -13.033 6.368 -17.224 1.00 83.19 196 GLU A O 1
ATOM 1490 N N . ARG A 1 197 ? -12.919 4.157 -16.805 1.00 87.94 197 ARG A N 1
ATOM 1491 C CA . ARG A 1 197 ? -12.841 3.722 -18.215 1.00 87.94 197 ARG A CA 1
ATOM 1492 C C . ARG A 1 197 ? -13.822 4.474 -19.123 1.00 87.94 197 ARG A C 1
ATOM 1494 O O . ARG A 1 197 ? -13.399 5.041 -20.122 1.00 87.94 197 ARG A O 1
ATOM 1501 N N . GLY A 1 198 ? -15.098 4.558 -18.737 1.00 90.50 198 GLY A N 1
ATOM 1502 C CA . GLY A 1 198 ? -16.128 5.224 -19.545 1.00 90.50 198 GLY A CA 1
ATOM 1503 C C . GLY A 1 198 ? -15.907 6.731 -19.744 1.00 90.50 198 GLY A C 1
ATOM 1504 O O . GLY A 1 198 ? -16.285 7.274 -20.778 1.00 90.50 198 GLY A O 1
ATOM 1505 N N . VAL A 1 199 ? -15.262 7.419 -18.795 1.00 89.69 199 VAL A N 1
ATOM 1506 C CA . VAL A 1 199 ? -14.865 8.831 -18.960 1.00 89.69 199 VAL A CA 1
ATOM 1507 C C . VAL A 1 199 ? -13.726 8.935 -19.972 1.00 89.69 199 VAL A C 1
ATOM 1509 O O . VAL A 1 199 ? -13.753 9.786 -20.858 1.00 89.69 199 VAL A O 1
ATOM 1512 N N . LEU A 1 200 ? -12.737 8.048 -19.882 1.00 91.56 200 LEU A N 1
ATOM 1513 C CA . LEU A 1 200 ? -11.601 8.044 -20.803 1.00 91.56 200 LEU A CA 1
ATOM 1514 C C . LEU A 1 200 ? -12.020 7.666 -22.234 1.00 91.56 200 LEU A C 1
ATOM 1516 O O . LEU A 1 200 ? -11.540 8.273 -23.188 1.00 91.56 200 LEU A O 1
ATOM 1520 N N . GLU A 1 201 ? -12.951 6.721 -22.391 1.00 95.19 201 GLU A N 1
ATOM 1521 C CA . GLU A 1 201 ? -13.553 6.362 -23.685 1.00 95.19 201 GLU A CA 1
ATOM 1522 C C . GLU A 1 201 ? -14.321 7.540 -24.293 1.00 95.19 201 GLU A C 1
ATOM 1524 O O . GLU A 1 201 ? -14.163 7.832 -25.476 1.00 95.19 201 GLU A O 1
ATOM 1529 N N . LYS A 1 202 ? -15.089 8.286 -23.484 1.00 95.62 202 LYS A N 1
ATOM 1530 C CA . LYS A 1 202 ? -15.719 9.538 -23.933 1.00 95.62 202 LYS A CA 1
ATOM 1531 C C . LYS A 1 202 ? -14.682 10.574 -24.375 1.00 95.62 202 LYS A C 1
ATOM 1533 O O . LYS A 1 202 ? -14.911 11.271 -25.360 1.00 95.62 202 LYS A O 1
ATOM 1538 N N . ALA A 1 203 ? -13.556 10.692 -23.667 1.00 94.12 203 ALA A N 1
ATOM 1539 C CA . ALA A 1 203 ? -12.488 11.624 -24.025 1.00 94.12 203 ALA A CA 1
ATOM 1540 C C . ALA A 1 203 ? -11.896 11.307 -25.410 1.00 94.12 203 ALA A C 1
ATOM 1542 O O . ALA A 1 203 ? -11.765 12.208 -26.238 1.00 94.12 203 ALA A O 1
ATOM 1543 N N . GLU A 1 204 ? -11.600 10.033 -25.679 1.00 94.94 204 GLU A N 1
ATOM 1544 C CA . GLU A 1 204 ? -11.173 9.557 -27.001 1.00 94.94 204 GLU A CA 1
ATOM 1545 C C . GLU A 1 204 ? -12.263 9.814 -28.057 1.00 94.94 204 GLU A C 1
ATOM 1547 O O . GLU A 1 204 ? -11.982 10.424 -29.090 1.00 94.94 204 GLU A O 1
ATOM 1552 N N . ALA A 1 205 ? -13.527 9.489 -27.764 1.00 96.12 205 ALA A N 1
ATOM 1553 C CA . ALA A 1 205 ? -14.649 9.716 -28.677 1.00 96.12 205 ALA A CA 1
ATOM 1554 C C . ALA A 1 205 ? -14.851 11.201 -29.042 1.00 96.12 205 ALA A C 1
ATOM 1556 O O . ALA A 1 205 ? -15.241 11.511 -30.167 1.00 96.12 205 ALA A O 1
ATOM 1557 N N . TYR A 1 206 ? -14.557 12.147 -28.139 1.00 96.00 206 TYR A N 1
ATOM 1558 C CA . TYR A 1 206 ? -14.577 13.574 -28.479 1.00 96.00 206 TYR A CA 1
ATOM 1559 C C . TYR A 1 206 ? -13.506 13.949 -29.509 1.00 96.00 206 TYR A C 1
ATOM 1561 O O . TYR A 1 206 ? -13.761 14.820 -30.341 1.00 96.00 206 TYR A O 1
ATOM 1569 N N . THR A 1 207 ? -12.329 13.310 -29.488 1.00 93.94 207 THR A N 1
ATOM 1570 C CA . THR A 1 207 ? -11.302 13.567 -30.512 1.00 93.94 207 THR A CA 1
ATOM 1571 C C . THR A 1 207 ? -11.775 13.127 -31.893 1.00 93.94 207 THR A C 1
ATOM 1573 O O . THR A 1 207 ? -11.655 13.895 -32.845 1.00 93.94 207 THR A O 1
ATOM 1576 N N . GLU A 1 208 ? -12.427 11.966 -31.978 1.00 92.88 208 GLU A N 1
ATOM 1577 C CA . GLU A 1 208 ? -13.014 11.455 -33.219 1.00 92.88 208 GLU A CA 1
ATOM 1578 C C . GLU A 1 208 ? -14.181 12.330 -33.697 1.00 92.88 208 GLU A C 1
ATOM 1580 O O . GLU A 1 208 ? -14.202 12.759 -34.851 1.00 92.88 208 GLU A O 1
ATOM 1585 N N . LYS A 1 209 ? -15.115 12.673 -32.796 1.00 94.94 209 LYS A N 1
ATOM 1586 C CA . LYS A 1 209 ? -16.295 13.506 -33.089 1.00 94.94 209 LYS A CA 1
ATOM 1587 C C . LYS A 1 209 ? -15.931 14.844 -33.735 1.00 94.94 209 LYS A C 1
ATOM 1589 O O . LYS A 1 209 ? -16.682 15.333 -34.576 1.00 94.94 209 LYS A O 1
ATOM 1594 N N . TYR A 1 210 ? -14.816 15.443 -33.323 1.00 95.50 210 TYR A N 1
ATOM 1595 C CA . TYR A 1 210 ? -14.384 16.761 -33.791 1.00 95.50 210 TYR A CA 1
ATOM 1596 C C . TYR A 1 210 ? -13.239 16.714 -34.809 1.00 95.50 210 TYR A C 1
ATOM 1598 O O . TYR A 1 210 ? -12.661 17.757 -35.107 1.00 95.50 210 TYR A O 1
ATOM 1606 N N . GLY A 1 211 ? -12.913 15.535 -35.355 1.00 93.38 211 GLY A N 1
ATOM 1607 C CA . GLY A 1 211 ? -11.875 15.387 -36.381 1.00 93.38 211 GLY A CA 1
ATOM 1608 C C . GLY A 1 211 ? -10.481 15.818 -35.914 1.00 93.38 211 GLY A C 1
ATOM 1609 O O . GLY A 1 211 ? -9.694 16.326 -36.711 1.00 93.38 211 GLY A O 1
ATOM 1610 N N . LEU A 1 212 ? -10.192 15.670 -34.618 1.00 94.31 212 LEU A N 1
ATOM 1611 C CA . LEU A 1 212 ? -8.884 15.959 -34.033 1.00 94.31 212 LEU A CA 1
ATOM 1612 C C . LEU A 1 212 ? -7.928 14.776 -34.256 1.00 94.31 212 LEU A C 1
ATOM 1614 O O . LEU A 1 212 ? -8.349 13.673 -34.602 1.00 94.31 212 LEU A O 1
ATOM 1618 N N . GLU A 1 213 ? -6.630 14.996 -34.033 1.00 91.44 213 GLU A N 1
ATOM 1619 C CA . GLU A 1 213 ? -5.639 13.917 -34.065 1.00 91.44 213 GLU A CA 1
ATOM 1620 C C . GLU A 1 213 ? -6.045 12.786 -33.110 1.00 91.44 213 GLU A C 1
ATOM 1622 O O . GLU A 1 213 ? -6.360 13.031 -31.939 1.00 91.44 213 GLU A O 1
ATOM 1627 N N . LYS A 1 214 ? -6.039 11.549 -33.626 1.00 87.88 214 LYS A N 1
ATOM 1628 C CA . LYS A 1 214 ? -6.417 10.363 -32.859 1.00 87.88 214 LYS A CA 1
ATOM 1629 C C . LYS A 1 214 ? -5.535 10.252 -31.624 1.00 87.88 214 LYS A C 1
ATOM 1631 O O . LYS A 1 214 ? -4.310 10.223 -31.719 1.00 87.88 214 LYS A O 1
ATOM 1636 N N . TRP A 1 215 ? -6.170 10.132 -30.468 1.00 90.50 215 TRP A N 1
ATOM 1637 C CA . TRP A 1 215 ? -5.470 10.082 -29.198 1.00 90.50 215 TRP A CA 1
ATOM 1638 C C . TRP A 1 215 ? -6.191 9.174 -28.211 1.00 90.50 215 TRP A C 1
ATOM 1640 O O . TRP A 1 215 ? -7.378 9.342 -27.952 1.00 90.50 215 TRP A O 1
ATOM 1650 N N . THR A 1 216 ? -5.436 8.259 -27.610 1.00 91.12 216 THR A N 1
ATOM 1651 C CA . THR A 1 216 ? -5.912 7.388 -26.536 1.00 91.12 216 THR A CA 1
ATOM 1652 C C . THR A 1 216 ? -5.283 7.845 -25.219 1.00 91.12 216 THR A C 1
ATOM 1654 O O . THR A 1 216 ? -4.052 7.882 -25.125 1.00 91.12 216 THR A O 1
ATOM 1657 N N . PRO A 1 217 ? -6.077 8.170 -24.181 1.00 89.62 217 PRO A N 1
ATOM 1658 C CA . PRO A 1 217 ? -5.536 8.435 -22.852 1.00 89.62 217 PRO A CA 1
ATOM 1659 C C . PRO A 1 217 ? -4.678 7.264 -22.353 1.00 89.62 217 PRO A C 1
ATOM 1661 O O . PRO A 1 217 ? -5.082 6.110 -22.486 1.00 89.62 217 PRO A O 1
ATOM 1664 N N . LEU A 1 218 ? -3.534 7.548 -21.716 1.00 85.50 218 LEU A N 1
ATOM 1665 C CA . LEU A 1 218 ? -2.597 6.518 -21.231 1.00 85.50 218 LEU A CA 1
ATOM 1666 C C . LEU A 1 218 ? -3.299 5.427 -20.404 1.00 85.50 218 LEU A C 1
ATOM 1668 O O . LEU A 1 218 ? -3.131 4.242 -20.672 1.00 85.50 218 LEU A O 1
ATOM 1672 N N . ARG A 1 219 ? -4.152 5.829 -19.454 1.00 85.88 219 ARG A N 1
ATOM 1673 C CA . ARG A 1 219 ? -4.919 4.906 -18.601 1.00 85.88 219 ARG A CA 1
ATOM 1674 C C . ARG A 1 219 ? -5.873 4.014 -19.383 1.00 85.88 219 ARG A C 1
ATOM 1676 O O . ARG A 1 219 ? -6.045 2.856 -19.023 1.00 85.88 219 ARG A O 1
ATOM 1683 N N . LEU A 1 220 ? -6.474 4.529 -20.456 1.00 90.56 220 LEU A N 1
ATOM 1684 C CA . LEU A 1 220 ? -7.354 3.735 -21.309 1.00 90.56 220 LEU A CA 1
ATOM 1685 C C . LEU A 1 220 ? -6.556 2.708 -22.113 1.00 90.56 220 LEU A C 1
ATOM 1687 O O . LEU A 1 220 ? -7.005 1.576 -22.260 1.00 90.56 220 LEU A O 1
ATOM 1691 N N . ALA A 1 221 ? -5.369 3.081 -22.600 1.00 89.56 221 ALA A N 1
ATOM 1692 C CA . ALA A 1 221 ? -4.473 2.145 -23.270 1.00 89.56 221 ALA A CA 1
ATOM 1693 C C . ALA A 1 221 ? -4.045 1.013 -22.319 1.00 89.56 221 ALA A C 1
ATOM 1695 O O . ALA A 1 221 ? -4.208 -0.154 -22.661 1.00 89.56 221 ALA A O 1
ATOM 1696 N N . GLU A 1 222 ? -3.612 1.339 -21.095 1.00 88.38 222 GLU A N 1
ATOM 1697 C CA . GLU A 1 222 ? -3.284 0.344 -20.059 1.00 88.38 222 GLU A CA 1
ATOM 1698 C C . GLU A 1 222 ? -4.471 -0.586 -19.769 1.00 88.38 222 GLU A C 1
ATOM 1700 O O . GLU A 1 222 ? -4.324 -1.804 -19.759 1.00 88.38 222 GLU A O 1
ATOM 1705 N N . MET A 1 223 ? -5.673 -0.028 -19.598 1.00 89.88 223 MET A N 1
ATOM 1706 C CA . MET A 1 223 ? -6.902 -0.795 -19.379 1.00 89.88 223 MET A CA 1
ATOM 1707 C C . MET A 1 223 ? -7.271 -1.710 -20.553 1.00 89.88 223 MET A C 1
ATOM 1709 O O . MET A 1 223 ? -7.845 -2.772 -20.327 1.00 89.88 223 MET A O 1
ATOM 1713 N N . ARG A 1 224 ? -6.982 -1.316 -21.796 1.00 91.00 224 ARG A N 1
ATOM 1714 C CA . ARG A 1 224 ? -7.191 -2.163 -22.983 1.00 91.00 224 ARG A CA 1
ATOM 1715 C C . ARG A 1 224 ? -6.176 -3.300 -23.055 1.00 91.00 224 ARG A C 1
ATOM 1717 O O . ARG A 1 224 ? -6.531 -4.398 -23.471 1.00 91.00 224 ARG A O 1
ATOM 1724 N N . GLU A 1 225 ? -4.942 -3.074 -22.613 1.00 86.81 225 GLU A N 1
ATOM 1725 C CA . GLU A 1 225 ? -3.960 -4.155 -22.467 1.00 86.81 225 GLU A CA 1
ATOM 1726 C C . GLU A 1 225 ? -4.346 -5.118 -21.337 1.00 86.81 225 GLU A C 1
ATOM 1728 O O . GLU A 1 225 ? -4.256 -6.333 -21.502 1.00 86.81 225 GLU A O 1
ATOM 1733 N N . MET A 1 226 ? -4.890 -4.606 -20.228 1.00 90.00 226 MET A N 1
ATOM 1734 C CA . MET A 1 226 ? -5.448 -5.445 -19.161 1.00 90.00 226 MET A CA 1
ATOM 1735 C C . MET A 1 226 ? -6.607 -6.337 -19.625 1.00 90.00 226 MET A C 1
ATOM 1737 O O . MET A 1 226 ? -6.793 -7.416 -19.064 1.00 90.00 226 MET A O 1
ATOM 1741 N N . ASP A 1 227 ? -7.396 -5.922 -20.620 1.00 90.69 227 ASP A N 1
ATOM 1742 C CA . ASP A 1 227 ? -8.509 -6.740 -21.125 1.00 90.69 227 ASP A CA 1
ATOM 1743 C C . ASP A 1 227 ? -8.010 -8.058 -21.748 1.00 90.69 227 ASP A C 1
ATOM 1745 O O . ASP A 1 227 ? -8.727 -9.059 -21.731 1.00 90.69 227 ASP A O 1
ATOM 1749 N N . LYS A 1 228 ? -6.759 -8.078 -22.228 1.00 90.75 228 LYS A N 1
ATOM 1750 C CA . LYS A 1 228 ? -6.078 -9.262 -22.775 1.00 90.75 228 LYS A CA 1
ATOM 1751 C C . LYS A 1 228 ? -5.395 -10.116 -21.696 1.00 90.75 228 LYS A C 1
ATOM 1753 O O . LYS A 1 228 ? -4.879 -11.180 -22.004 1.00 90.75 228 LYS A O 1
ATOM 1758 N N . PHE A 1 229 ? -5.356 -9.655 -20.444 1.00 94.56 229 PHE A N 1
ATOM 1759 C CA . PHE A 1 229 ? -4.662 -10.326 -19.344 1.00 94.56 229 PHE A CA 1
ATOM 1760 C C . PHE A 1 229 ? -5.520 -11.438 -18.704 1.00 94.56 229 PHE A C 1
ATOM 1762 O O . PHE A 1 229 ? -6.712 -11.218 -18.472 1.00 94.56 229 PHE A O 1
ATOM 1769 N N . PRO A 1 230 ? -4.942 -12.582 -18.295 1.00 95.38 230 PRO A N 1
ATOM 1770 C CA . PRO A 1 230 ? -3.546 -12.962 -18.483 1.00 95.38 230 PRO A CA 1
ATOM 1771 C C . PRO A 1 230 ? -3.310 -13.523 -19.888 1.00 95.38 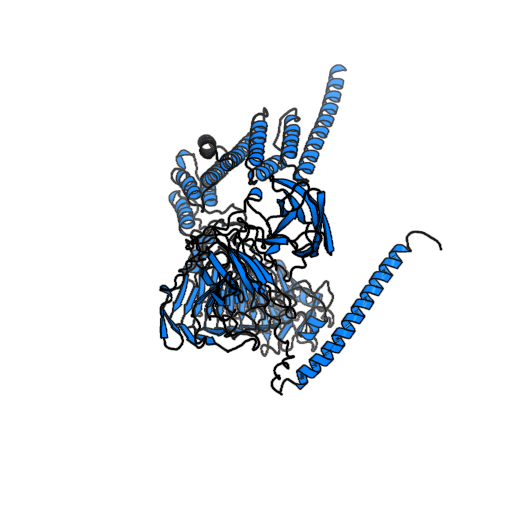230 PRO A C 1
ATOM 1773 O O . PRO A 1 230 ? -4.174 -14.204 -20.436 1.00 95.38 230 PRO A O 1
ATOM 1776 N N . LEU A 1 231 ? -2.123 -13.266 -20.434 1.00 94.19 231 LEU A N 1
ATOM 1777 C CA . LEU A 1 231 ? -1.625 -13.993 -21.599 1.00 94.19 231 LEU A CA 1
ATOM 1778 C C . LEU A 1 231 ? -1.225 -15.421 -21.197 1.00 94.19 231 LEU A C 1
ATOM 1780 O O . LEU A 1 231 ? -0.780 -15.653 -20.067 1.00 94.19 231 LEU A O 1
ATOM 1784 N N . SER A 1 232 ? -1.371 -16.367 -22.124 1.00 90.94 232 SER A N 1
ATOM 1785 C CA . SER A 1 232 ? -0.794 -17.709 -21.988 1.00 90.94 232 SER A CA 1
ATOM 1786 C C . SER A 1 232 ? 0.735 -17.652 -21.992 1.00 90.94 232 SER A C 1
ATOM 1788 O O . SER A 1 232 ? 1.337 -16.680 -22.448 1.00 90.94 232 SER A O 1
ATOM 1790 N N . GLU A 1 233 ? 1.390 -18.697 -21.486 1.00 87.56 233 GLU A N 1
ATOM 1791 C CA . GLU A 1 233 ? 2.855 -18.732 -21.447 1.00 87.56 233 GLU A CA 1
ATOM 1792 C C . GLU A 1 233 ? 3.465 -18.744 -22.855 1.00 87.56 233 GLU A C 1
ATOM 1794 O O . GLU A 1 233 ? 4.519 -18.157 -23.074 1.00 87.56 233 GLU A O 1
ATOM 1799 N N . GLU A 1 234 ? 2.774 -19.341 -23.825 1.00 87.56 234 GLU A N 1
ATOM 1800 C CA . GLU A 1 234 ? 3.157 -19.353 -25.235 1.00 87.56 234 GLU A CA 1
ATOM 1801 C C . GLU A 1 234 ? 3.076 -17.960 -25.880 1.00 87.56 234 GLU A C 1
ATOM 1803 O O . GLU A 1 234 ? 3.854 -17.644 -26.781 1.00 87.56 234 GLU A O 1
ATOM 1808 N N . GLU A 1 235 ? 2.148 -17.119 -25.419 1.00 92.81 235 GLU A N 1
ATOM 1809 C CA . GLU A 1 235 ? 2.022 -15.720 -25.844 1.00 92.81 235 GLU A CA 1
ATOM 1810 C C . GLU A 1 235 ? 3.040 -14.805 -25.144 1.00 92.81 235 GLU A C 1
ATOM 1812 O O . GLU A 1 235 ? 3.359 -13.727 -25.656 1.00 92.81 235 GLU A O 1
ATOM 1817 N N . LEU A 1 236 ? 3.578 -15.219 -23.991 1.00 91.62 236 LEU A N 1
ATOM 1818 C CA . LEU A 1 236 ? 4.637 -14.495 -23.296 1.00 91.62 236 LEU A CA 1
ATOM 1819 C C . LEU A 1 236 ? 5.974 -14.696 -24.011 1.00 91.62 236 LEU A C 1
ATOM 1821 O O . LEU A 1 236 ? 6.624 -15.735 -23.920 1.00 91.62 236 LEU A O 1
ATOM 1825 N N . HIS A 1 237 ? 6.451 -13.646 -24.671 1.00 89.56 237 HIS A N 1
ATOM 1826 C CA . HIS A 1 237 ? 7.798 -13.638 -25.228 1.00 89.56 237 HIS A CA 1
ATOM 1827 C C . HIS A 1 237 ? 8.851 -13.436 -24.122 1.00 89.56 237 HIS A C 1
ATOM 1829 O O . HIS A 1 237 ? 9.259 -12.310 -23.834 1.00 89.56 237 HIS A O 1
ATOM 1835 N N . ILE A 1 238 ? 9.285 -14.529 -23.486 1.00 95.06 238 ILE A N 1
ATOM 1836 C CA . ILE A 1 238 ? 10.373 -14.518 -22.496 1.00 95.06 238 ILE A CA 1
ATOM 1837 C C . ILE A 1 238 ? 11.721 -14.624 -23.236 1.00 95.06 238 ILE A C 1
ATOM 1839 O O . ILE A 1 238 ? 11.986 -15.656 -23.857 1.00 95.06 238 ILE A O 1
ATOM 1843 N N . PRO A 1 239 ? 12.599 -13.607 -23.168 1.00 95.75 239 PRO A N 1
ATOM 1844 C CA . PRO A 1 239 ? 13.887 -13.632 -23.848 1.00 95.75 239 PRO A CA 1
ATOM 1845 C C . PRO A 1 239 ? 14.819 -14.676 -23.217 1.00 95.75 239 PRO A C 1
ATOM 1847 O O . PRO A 1 239 ? 14.917 -14.805 -21.995 1.00 95.75 239 PRO A O 1
ATOM 1850 N N . ALA A 1 240 ? 15.553 -15.401 -24.055 1.00 94.75 240 ALA A N 1
ATOM 1851 C CA . ALA A 1 240 ? 16.611 -16.317 -23.649 1.00 94.75 240 ALA A CA 1
ATOM 1852 C C . ALA A 1 240 ? 17.970 -15.612 -23.509 1.00 94.75 240 ALA A C 1
ATOM 1854 O O . ALA A 1 240 ? 18.830 -16.094 -22.765 1.00 94.75 240 ALA A O 1
ATOM 1855 N N . GLY A 1 241 ? 18.169 -14.492 -24.212 1.00 95.88 241 GLY A N 1
ATOM 1856 C CA . GLY A 1 241 ? 19.381 -13.682 -24.140 1.00 95.88 241 GLY A CA 1
ATOM 1857 C C . GLY A 1 241 ? 19.321 -12.430 -25.013 1.00 95.88 241 GLY A C 1
ATOM 1858 O O . GLY A 1 241 ? 18.270 -12.040 -25.513 1.00 95.88 241 GLY A O 1
ATOM 1859 N N . LEU A 1 242 ? 20.474 -11.792 -25.227 1.00 96.75 242 LEU A N 1
ATOM 1860 C CA . LEU A 1 242 ? 20.541 -10.481 -25.888 1.00 96.75 242 LEU A CA 1
ATOM 1861 C C . LEU A 1 242 ? 20.053 -10.491 -27.355 1.00 96.75 242 LEU A C 1
ATOM 1863 O O . LEU A 1 242 ? 19.568 -9.472 -27.850 1.00 96.75 242 LEU A O 1
ATOM 1867 N N . ARG A 1 243 ? 20.126 -11.648 -28.031 1.00 97.25 243 ARG A N 1
ATOM 1868 C CA . ARG A 1 243 ? 19.641 -11.823 -29.414 1.00 97.25 243 ARG A CA 1
ATOM 1869 C C . ARG A 1 243 ? 18.148 -11.570 -29.561 1.00 97.25 243 ARG A C 1
ATOM 1871 O O . ARG A 1 243 ? 17.745 -11.034 -30.588 1.00 97.25 243 ARG A O 1
ATOM 1878 N N . ASP A 1 244 ? 17.356 -11.896 -28.545 1.00 96.50 244 ASP A N 1
ATOM 1879 C CA . ASP A 1 244 ? 15.899 -11.717 -28.578 1.00 96.50 244 ASP A CA 1
ATOM 1880 C C . ASP A 1 244 ? 15.503 -10.235 -28.505 1.00 96.50 244 ASP A C 1
ATOM 1882 O O . ASP A 1 244 ? 14.407 -9.847 -28.893 1.00 96.50 244 ASP A O 1
ATOM 1886 N N . PHE A 1 245 ? 16.442 -9.371 -28.110 1.00 95.88 245 PHE A N 1
ATOM 1887 C CA . PHE A 1 245 ? 16.314 -7.919 -28.216 1.00 95.88 245 PHE A CA 1
ATOM 1888 C C . PHE A 1 245 ? 16.881 -7.356 -29.533 1.00 95.88 245 PHE A C 1
ATOM 1890 O O . PHE A 1 245 ? 17.055 -6.145 -29.665 1.00 95.88 245 PHE A O 1
ATOM 1897 N N . GLY A 1 246 ? 17.185 -8.215 -30.512 1.00 96.19 246 GLY A N 1
ATOM 1898 C CA . GLY A 1 246 ? 17.670 -7.824 -31.839 1.00 96.19 246 GLY A CA 1
ATOM 1899 C C . GLY A 1 246 ? 19.146 -7.422 -31.888 1.00 96.19 246 GLY A C 1
ATOM 1900 O O . GLY A 1 246 ? 19.563 -6.739 -32.823 1.00 96.19 246 GLY A O 1
ATOM 1901 N N . ILE A 1 247 ? 19.946 -7.809 -30.891 1.00 96.81 247 ILE A N 1
ATOM 1902 C CA . ILE A 1 247 ? 21.356 -7.412 -30.776 1.00 96.81 247 ILE A CA 1
ATOM 1903 C C . ILE A 1 247 ? 22.245 -8.653 -30.812 1.00 96.81 247 ILE A C 1
ATOM 1905 O O . ILE A 1 247 ? 22.036 -9.601 -30.059 1.00 96.81 247 ILE A O 1
ATOM 1909 N N . ASP A 1 248 ? 23.274 -8.645 -31.662 1.00 97.19 248 ASP A N 1
ATOM 1910 C CA . ASP A 1 248 ? 24.245 -9.739 -31.708 1.00 97.19 248 ASP A CA 1
ATOM 1911 C C . ASP A 1 248 ? 25.175 -9.706 -30.474 1.00 97.19 248 ASP A C 1
ATOM 1913 O O . ASP A 1 248 ? 25.998 -8.789 -30.358 1.00 97.19 248 ASP A O 1
ATOM 1917 N N . PRO A 1 249 ? 25.109 -10.699 -29.560 1.00 96.69 249 PRO A N 1
ATOM 1918 C CA . PRO A 1 249 ? 25.987 -10.761 -28.395 1.00 96.69 249 PRO A CA 1
ATOM 1919 C C . PRO A 1 249 ? 27.456 -10.940 -28.780 1.00 96.69 249 PRO A C 1
ATOM 1921 O O . PRO A 1 249 ? 28.330 -10.556 -27.999 1.00 96.69 249 PRO A O 1
ATOM 1924 N N . ASN A 1 250 ? 27.746 -11.445 -29.981 1.00 96.75 250 ASN A N 1
ATOM 1925 C CA . ASN A 1 250 ? 29.104 -11.730 -30.437 1.00 96.75 250 ASN A CA 1
ATOM 1926 C C . ASN A 1 250 ? 29.766 -10.559 -31.174 1.00 96.75 250 ASN A C 1
ATOM 1928 O O . ASN A 1 250 ? 30.934 -10.679 -31.539 1.00 96.75 250 ASN A O 1
ATOM 1932 N N . ARG A 1 251 ? 29.073 -9.420 -31.353 1.00 96.56 251 ARG A N 1
ATOM 1933 C CA . ARG A 1 251 ? 29.624 -8.229 -32.027 1.00 96.56 251 ARG A CA 1
ATOM 1934 C C . ARG A 1 251 ? 30.975 -7.817 -31.443 1.00 96.56 251 ARG A C 1
ATOM 1936 O O . ARG A 1 251 ? 31.897 -7.495 -32.187 1.00 96.56 251 ARG A O 1
ATOM 1943 N N . LYS A 1 252 ? 31.080 -7.797 -30.114 1.00 97.38 252 LYS A N 1
ATOM 1944 C CA . LYS A 1 252 ? 32.331 -7.589 -29.386 1.00 97.38 252 LYS A CA 1
ATOM 1945 C C . LYS A 1 252 ? 32.227 -8.187 -27.988 1.00 97.38 252 LYS A C 1
ATOM 1947 O O . LYS A 1 252 ? 31.349 -7.804 -27.213 1.00 97.38 252 LYS A O 1
ATOM 1952 N N . VAL A 1 253 ? 33.147 -9.092 -27.674 1.00 98.38 253 VAL A N 1
ATOM 1953 C CA . VAL A 1 253 ? 33.239 -9.771 -26.379 1.00 98.38 253 VAL A CA 1
ATOM 1954 C C . VAL A 1 253 ? 34.499 -9.299 -25.667 1.00 98.38 253 VAL A C 1
ATOM 1956 O O . VAL A 1 253 ? 35.565 -9.245 -26.279 1.00 98.38 253 VAL A O 1
ATOM 1959 N N . VAL A 1 254 ? 34.378 -8.950 -24.390 1.00 98.44 254 VAL A N 1
ATOM 1960 C CA . VAL A 1 254 ? 35.511 -8.566 -23.539 1.00 98.44 254 VAL A CA 1
ATOM 1961 C C . VAL A 1 254 ? 35.430 -9.286 -22.199 1.00 98.44 254 VAL A C 1
ATOM 1963 O O . VAL A 1 254 ? 34.334 -9.573 -21.717 1.00 98.44 254 VAL A O 1
ATOM 1966 N N . HIS A 1 255 ? 36.577 -9.543 -21.574 1.00 98.69 255 HIS A N 1
ATOM 1967 C CA . HIS A 1 255 ? 36.629 -9.996 -20.188 1.00 98.69 255 HIS A CA 1
ATOM 1968 C C . HIS A 1 255 ? 36.822 -8.796 -19.261 1.00 98.69 255 HIS A C 1
ATOM 1970 O O . HIS A 1 255 ? 37.699 -7.964 -19.483 1.00 98.69 255 HIS A O 1
ATOM 1976 N N . ALA A 1 256 ? 36.032 -8.708 -18.192 1.00 98.06 256 ALA A N 1
ATOM 1977 C CA . ALA A 1 256 ? 36.129 -7.620 -17.224 1.00 98.06 256 ALA A CA 1
ATOM 1978 C C . ALA A 1 256 ? 37.499 -7.586 -16.526 1.00 98.06 256 ALA A C 1
ATOM 1980 O O . ALA A 1 256 ? 37.982 -6.513 -16.168 1.00 98.06 256 ALA A O 1
ATOM 1981 N N . ARG A 1 257 ? 38.162 -8.745 -16.380 1.00 97.25 257 ARG A N 1
ATOM 1982 C CA . ARG A 1 257 ? 39.488 -8.831 -15.749 1.00 97.25 257 ARG A CA 1
ATOM 1983 C C . ARG A 1 257 ? 40.577 -8.086 -16.524 1.00 97.25 257 ARG A C 1
ATOM 1985 O O . ARG A 1 257 ? 41.516 -7.581 -15.910 1.00 97.25 257 ARG A O 1
ATOM 1992 N N . ASP A 1 258 ? 40.411 -7.957 -17.842 1.00 97.81 258 ASP A N 1
ATOM 1993 C CA . ASP A 1 258 ? 41.378 -7.307 -18.734 1.00 97.81 258 ASP A CA 1
ATOM 1994 C C . ASP A 1 258 ? 41.388 -5.775 -18.557 1.00 97.81 258 ASP A C 1
ATOM 1996 O O . ASP A 1 258 ? 42.288 -5.095 -19.042 1.00 97.81 258 ASP A O 1
ATOM 2000 N N . PHE A 1 259 ? 40.428 -5.224 -17.803 1.00 97.56 259 PHE A N 1
ATOM 2001 C CA . PHE A 1 259 ? 40.348 -3.807 -17.429 1.00 97.56 259 PHE A CA 1
ATOM 2002 C C . PHE A 1 259 ? 41.041 -3.500 -16.088 1.00 97.56 259 PHE A C 1
ATOM 2004 O O . PHE A 1 259 ? 40.770 -2.472 -15.469 1.00 97.56 259 PHE A O 1
ATOM 2011 N N . GLY A 1 260 ? 41.927 -4.387 -15.621 1.00 96.06 260 GLY A N 1
ATOM 2012 C CA . GLY A 1 260 ? 42.717 -4.190 -14.403 1.00 96.06 260 GLY A CA 1
ATOM 2013 C C . GLY A 1 260 ? 41.985 -4.618 -13.132 1.00 96.06 260 GLY A C 1
ATOM 2014 O O . GLY A 1 260 ? 41.731 -3.795 -12.253 1.00 96.06 260 GLY A O 1
ATOM 2015 N N . TRP A 1 261 ? 41.633 -5.905 -13.033 1.00 96.69 261 TRP A N 1
ATOM 2016 C CA . TRP A 1 261 ? 40.992 -6.458 -11.835 1.00 96.69 261 TRP A CA 1
ATOM 2017 C C . TRP A 1 261 ? 41.805 -6.227 -10.556 1.00 96.69 261 TRP A C 1
ATOM 2019 O O . TRP A 1 261 ? 43.023 -6.407 -10.529 1.00 96.69 261 TRP A O 1
ATOM 2029 N N . ASN A 1 262 ? 41.102 -5.882 -9.476 1.00 94.06 262 ASN A N 1
ATOM 2030 C CA . ASN A 1 262 ? 41.667 -5.725 -8.142 1.00 94.06 262 ASN A CA 1
ATOM 2031 C C . ASN A 1 262 ? 40.869 -6.584 -7.140 1.00 94.06 262 ASN A C 1
ATOM 2033 O O . ASN A 1 262 ? 39.669 -6.341 -6.972 1.00 94.06 262 ASN A O 1
ATOM 2037 N N . PRO A 1 263 ? 41.523 -7.523 -6.425 1.00 93.44 263 PRO A N 1
ATOM 2038 C CA . PRO A 1 263 ? 40.871 -8.458 -5.503 1.00 93.44 263 PRO A CA 1
ATOM 2039 C C . PRO A 1 263 ? 40.191 -7.801 -4.302 1.00 93.44 263 PRO A C 1
ATOM 2041 O O . PRO A 1 263 ? 39.398 -8.450 -3.637 1.00 93.44 263 PRO A O 1
ATOM 2044 N N . THR A 1 264 ? 40.501 -6.544 -3.987 1.00 92.88 264 THR A N 1
ATOM 2045 C CA . THR A 1 264 ? 39.910 -5.828 -2.841 1.00 92.88 264 THR A CA 1
ATOM 2046 C C . THR A 1 264 ? 38.882 -4.780 -3.259 1.00 92.88 264 THR A C 1
ATOM 2048 O O . THR A 1 264 ? 38.067 -4.358 -2.439 1.00 92.88 264 THR A O 1
ATOM 2051 N N . ASN A 1 265 ? 38.912 -4.346 -4.524 1.00 94.94 265 ASN A N 1
ATOM 2052 C CA . ASN A 1 265 ? 37.969 -3.381 -5.080 1.00 94.94 265 ASN A CA 1
ATOM 2053 C C . ASN A 1 265 ? 37.997 -3.391 -6.619 1.00 94.94 265 ASN A C 1
ATOM 2055 O O . ASN A 1 265 ? 38.742 -2.641 -7.250 1.00 94.94 265 ASN A O 1
ATOM 2059 N N . ALA A 1 266 ? 37.134 -4.194 -7.223 1.00 96.94 266 ALA A N 1
ATOM 2060 C CA . ALA A 1 266 ? 36.975 -4.350 -8.662 1.00 96.94 266 ALA A CA 1
ATOM 2061 C C . ALA A 1 266 ? 36.014 -3.318 -9.296 1.00 96.94 266 ALA A C 1
ATOM 2063 O O . ALA A 1 266 ? 35.636 -3.469 -10.457 1.00 96.94 266 ALA A O 1
ATOM 2064 N N . THR A 1 267 ? 35.609 -2.265 -8.571 1.00 95.44 267 THR A N 1
ATOM 2065 C CA . THR A 1 267 ? 34.587 -1.310 -9.051 1.00 95.44 267 THR A CA 1
ATOM 2066 C C . THR A 1 267 ? 34.964 -0.673 -10.386 1.00 95.44 267 THR A C 1
ATOM 2068 O O . THR A 1 267 ? 34.161 -0.678 -11.316 1.00 95.44 267 THR A O 1
ATOM 2071 N N . GLU A 1 268 ? 36.182 -0.133 -10.492 1.00 95.25 268 GLU A N 1
ATOM 2072 C CA . GLU A 1 268 ? 36.606 0.609 -11.685 1.00 95.25 268 GLU A CA 1
ATOM 2073 C C . GLU A 1 268 ? 36.775 -0.316 -12.894 1.00 95.25 268 GLU A C 1
ATOM 2075 O O . GLU A 1 268 ? 36.317 0.021 -13.983 1.00 95.25 268 GLU A O 1
ATOM 2080 N N . CYS A 1 269 ? 37.346 -1.513 -12.705 1.00 96.31 269 CYS A N 1
ATOM 2081 C CA . CYS A 1 269 ? 37.526 -2.466 -13.803 1.00 96.31 269 CYS A CA 1
ATOM 2082 C C . CYS A 1 269 ? 36.180 -2.964 -14.353 1.00 96.31 269 CYS A C 1
ATOM 2084 O O . CYS A 1 269 ? 35.969 -2.960 -15.566 1.00 96.31 269 CYS A O 1
ATOM 2086 N N . LEU A 1 270 ? 35.226 -3.300 -13.475 1.00 96.62 270 LEU A N 1
ATOM 2087 C CA . LEU A 1 270 ? 33.904 -3.753 -13.895 1.00 96.62 270 LEU A CA 1
ATOM 2088 C C . LEU A 1 270 ? 33.114 -2.606 -14.536 1.00 96.62 270 LEU A C 1
ATOM 2090 O O . LEU A 1 270 ? 32.487 -2.805 -15.572 1.00 96.62 270 LEU A O 1
ATOM 2094 N N . THR A 1 271 ? 33.201 -1.392 -13.986 1.00 95.12 271 THR A N 1
ATOM 2095 C CA . THR A 1 271 ? 32.581 -0.196 -14.581 1.00 95.12 271 THR A CA 1
ATOM 2096 C C . THR A 1 271 ? 33.138 0.086 -15.976 1.00 95.12 271 THR A C 1
ATOM 2098 O O . THR A 1 271 ? 32.368 0.341 -16.898 1.00 95.12 271 THR A O 1
ATOM 2101 N N . ALA A 1 272 ? 34.458 0.008 -16.164 1.00 94.62 272 ALA A N 1
ATOM 2102 C CA . ALA A 1 272 ? 35.092 0.229 -17.461 1.00 94.62 272 ALA A CA 1
ATOM 2103 C C . ALA A 1 272 ? 34.688 -0.837 -18.491 1.00 94.62 272 ALA A C 1
ATOM 2105 O O . ALA A 1 272 ? 34.369 -0.499 -19.631 1.00 94.62 272 ALA A O 1
ATOM 2106 N N . ALA A 1 273 ? 34.629 -2.107 -18.083 1.00 96.25 273 ALA A N 1
ATOM 2107 C CA . ALA A 1 273 ? 34.174 -3.192 -18.945 1.00 96.25 273 ALA A CA 1
ATOM 2108 C C . ALA A 1 273 ? 32.707 -3.007 -19.362 1.00 96.25 273 ALA A C 1
ATOM 2110 O O . ALA A 1 273 ? 32.376 -3.111 -20.546 1.00 96.25 273 ALA A O 1
ATOM 2111 N N . LEU A 1 274 ? 31.834 -2.668 -18.409 1.00 93.75 274 LEU A N 1
ATOM 2112 C CA . LEU A 1 274 ? 30.415 -2.419 -18.658 1.00 93.75 274 LEU A CA 1
ATOM 2113 C C . LEU A 1 274 ? 30.186 -1.176 -19.524 1.00 93.75 274 LEU A C 1
ATOM 2115 O O . LEU A 1 274 ? 29.353 -1.230 -20.418 1.00 93.75 274 LEU A O 1
ATOM 2119 N N . ASN A 1 275 ? 30.950 -0.101 -19.341 1.00 90.62 275 ASN A N 1
ATOM 2120 C CA . ASN A 1 275 ? 30.833 1.114 -20.157 1.00 90.62 275 ASN A CA 1
ATOM 2121 C C . ASN A 1 275 ? 31.573 1.027 -21.505 1.00 90.62 275 ASN A C 1
ATOM 2123 O O . ASN A 1 275 ? 31.569 1.988 -22.273 1.00 90.62 275 ASN A O 1
ATOM 2127 N N . SER A 1 276 ? 32.220 -0.100 -21.811 1.00 92.94 276 SER A N 1
ATOM 2128 C CA . SER A 1 276 ? 32.842 -0.313 -23.117 1.00 92.94 276 SER A CA 1
ATOM 2129 C C . SER A 1 276 ? 31.795 -0.481 -24.225 1.00 92.94 276 SER A C 1
ATOM 2131 O O . SER A 1 276 ? 30.626 -0.789 -23.988 1.00 92.94 276 SER A O 1
ATOM 2133 N N . ASP A 1 277 ? 32.236 -0.369 -25.474 1.00 93.12 277 ASP A N 1
ATOM 2134 C CA . ASP A 1 277 ? 31.446 -0.662 -26.674 1.00 93.12 277 ASP A CA 1
ATOM 2135 C C . ASP A 1 277 ? 31.174 -2.167 -26.879 1.00 93.12 277 ASP A C 1
ATOM 2137 O O . ASP A 1 277 ? 30.639 -2.540 -27.925 1.00 93.12 277 ASP A O 1
ATOM 2141 N N . ALA A 1 278 ? 31.531 -3.038 -25.928 1.00 96.62 278 ALA A N 1
ATOM 2142 C CA . ALA A 1 278 ? 31.254 -4.468 -25.994 1.00 96.62 278 ALA A CA 1
ATOM 2143 C C . ALA A 1 278 ? 29.748 -4.771 -25.958 1.00 96.62 278 ALA A C 1
ATOM 2145 O O . ALA A 1 278 ? 28.981 -4.128 -25.232 1.00 96.62 278 ALA A O 1
ATOM 2146 N N . SER A 1 279 ? 29.337 -5.779 -26.730 1.00 97.06 279 SER A N 1
ATOM 2147 C CA . SER A 1 279 ? 28.005 -6.388 -26.641 1.00 97.06 279 SER A CA 1
ATOM 2148 C C . SER A 1 279 ? 27.942 -7.444 -25.541 1.00 97.06 279 SER A C 1
ATOM 2150 O O . SER A 1 279 ? 26.885 -7.608 -24.943 1.00 97.06 279 SER A O 1
ATOM 2152 N N . THR A 1 280 ? 29.056 -8.123 -25.243 1.00 98.50 280 THR A N 1
ATOM 2153 C CA . THR A 1 280 ? 29.152 -9.085 -24.137 1.00 98.50 280 THR A CA 1
ATOM 2154 C C . THR A 1 280 ? 30.343 -8.773 -23.237 1.00 98.50 280 THR A C 1
ATOM 2156 O O . THR A 1 280 ? 31.472 -8.642 -23.712 1.00 98.50 280 THR A O 1
ATOM 2159 N N . VAL A 1 281 ? 30.092 -8.709 -21.932 1.00 98.50 281 VAL A N 1
ATOM 2160 C CA . VAL A 1 281 ? 31.101 -8.606 -20.875 1.00 98.50 281 VAL A CA 1
ATOM 2161 C C . VAL A 1 281 ? 31.112 -9.909 -20.084 1.00 98.50 281 VAL A C 1
ATOM 2163 O O . VAL A 1 281 ? 30.090 -10.315 -19.535 1.00 98.50 281 VAL A O 1
ATOM 2166 N N . ILE A 1 282 ? 32.266 -10.566 -20.026 1.00 98.81 282 ILE A N 1
ATOM 2167 C CA . ILE A 1 282 ? 32.476 -11.784 -19.241 1.00 98.81 282 ILE A CA 1
ATOM 2168 C C . ILE A 1 282 ? 33.106 -11.404 -17.902 1.00 98.81 282 ILE A C 1
ATOM 2170 O O . ILE A 1 282 ? 34.141 -10.741 -17.861 1.00 98.81 282 ILE A O 1
ATOM 2174 N N . VAL A 1 283 ? 32.492 -11.837 -16.807 1.00 98.69 283 VAL A N 1
ATOM 2175 C CA . VAL A 1 283 ? 33.037 -11.741 -15.452 1.00 98.69 283 VAL A CA 1
ATOM 2176 C C . VAL A 1 283 ? 33.572 -13.121 -15.085 1.00 98.69 283 VAL A C 1
ATOM 2178 O O . VAL A 1 283 ? 32.798 -14.059 -14.906 1.00 98.69 283 VAL A O 1
ATOM 2181 N N . ASP A 1 284 ? 34.897 -13.258 -15.050 1.00 98.56 284 ASP A N 1
ATOM 2182 C CA . ASP A 1 284 ? 35.575 -14.525 -14.769 1.00 98.56 284 ASP A CA 1
ATOM 2183 C C . ASP A 1 284 ? 35.541 -14.883 -13.277 1.00 98.56 284 ASP A C 1
ATOM 2185 O O . ASP A 1 284 ? 35.559 -14.004 -12.410 1.00 98.56 284 ASP A O 1
ATOM 2189 N N . ASP A 1 285 ? 35.557 -16.183 -12.973 1.00 97.88 285 ASP A N 1
ATOM 2190 C CA . ASP A 1 285 ? 35.895 -16.649 -11.629 1.00 97.88 285 ASP A CA 1
ATOM 2191 C C . ASP A 1 285 ? 37.393 -16.431 -11.388 1.00 97.88 285 ASP A C 1
ATOM 2193 O O . ASP A 1 285 ? 38.246 -16.961 -12.102 1.00 97.88 285 ASP A O 1
ATOM 2197 N N . MET A 1 286 ? 37.700 -15.617 -10.383 1.00 97.31 286 MET A N 1
ATOM 2198 C CA . MET A 1 286 ? 39.066 -15.257 -10.009 1.00 97.31 286 MET A CA 1
ATOM 2199 C C . MET A 1 286 ? 39.577 -16.088 -8.821 1.00 97.31 286 MET A C 1
ATOM 2201 O O . MET A 1 286 ? 40.640 -15.787 -8.280 1.00 97.31 286 MET A O 1
ATOM 2205 N N . GLY A 1 287 ? 38.807 -17.082 -8.354 1.00 94.69 287 GLY A N 1
ATOM 2206 C CA . GLY A 1 287 ? 39.052 -17.802 -7.099 1.00 94.69 287 GLY A CA 1
ATOM 2207 C C . GLY A 1 287 ? 38.806 -16.950 -5.844 1.00 94.69 287 GLY A C 1
ATOM 2208 O O . GLY A 1 287 ? 39.016 -17.411 -4.725 1.00 94.69 287 GLY A O 1
ATOM 2209 N N . SER A 1 288 ? 38.358 -15.705 -6.027 1.00 94.31 288 SER A N 1
ATOM 2210 C CA . SER A 1 288 ? 38.045 -14.717 -4.997 1.00 94.31 288 SER A CA 1
ATOM 2211 C C . SER A 1 288 ? 36.830 -13.895 -5.436 1.00 94.31 288 SER A C 1
ATOM 2213 O O . SER A 1 288 ? 36.670 -13.660 -6.639 1.00 94.31 288 SER A O 1
ATOM 2215 N N . PRO A 1 289 ? 35.999 -13.401 -4.498 1.00 96.12 289 PRO A N 1
ATOM 2216 C CA . PRO A 1 289 ? 34.905 -12.508 -4.845 1.00 96.12 289 PRO A CA 1
ATOM 2217 C C . PRO A 1 289 ? 35.369 -11.226 -5.542 1.00 96.12 289 PRO A C 1
ATOM 2219 O O . PRO A 1 289 ? 36.437 -10.680 -5.256 1.00 96.12 289 PRO A O 1
ATOM 2222 N N . TRP A 1 290 ? 34.513 -10.708 -6.416 1.00 97.94 290 TRP A N 1
ATOM 2223 C CA . TRP A 1 290 ? 34.600 -9.361 -6.956 1.00 97.94 290 TRP A CA 1
ATOM 2224 C C . TRP A 1 290 ? 33.975 -8.397 -5.949 1.00 97.94 290 TRP A C 1
ATOM 2226 O O . TRP A 1 290 ? 32.753 -8.246 -5.882 1.00 97.94 290 TRP A O 1
ATOM 2236 N N . TYR A 1 291 ? 34.816 -7.743 -5.153 1.00 96.25 291 TYR A N 1
ATOM 2237 C CA . TYR A 1 291 ? 34.362 -6.699 -4.241 1.00 96.25 291 TYR A CA 1
ATOM 2238 C C . TYR A 1 291 ? 34.113 -5.406 -5.011 1.00 96.25 291 TYR A C 1
ATOM 2240 O O . TYR A 1 291 ? 35.026 -4.862 -5.628 1.00 96.25 291 TYR A O 1
ATOM 2248 N N . ILE A 1 292 ? 32.890 -4.892 -4.972 1.00 95.44 292 ILE A N 1
ATOM 2249 C CA . ILE A 1 292 ? 32.482 -3.679 -5.681 1.00 95.44 292 ILE A CA 1
ATOM 2250 C C . ILE A 1 292 ? 31.836 -2.682 -4.723 1.00 95.44 292 ILE A C 1
ATOM 2252 O O . ILE A 1 292 ? 31.234 -3.036 -3.716 1.00 95.44 292 ILE A O 1
ATOM 2256 N N . ARG A 1 293 ? 31.947 -1.397 -5.033 1.00 92.12 293 ARG A N 1
ATOM 2257 C CA . ARG A 1 293 ? 31.004 -0.390 -4.537 1.00 92.12 293 ARG A CA 1
ATOM 2258 C C . ARG A 1 293 ? 29.728 -0.495 -5.391 1.00 92.12 293 ARG A C 1
ATOM 2260 O O . ARG A 1 293 ? 29.507 -1.487 -6.076 1.00 92.12 293 ARG A O 1
ATOM 2267 N N . GLN A 1 294 ? 28.905 0.544 -5.408 1.00 92.12 294 GLN A N 1
ATOM 2268 C CA . GLN A 1 294 ? 27.816 0.638 -6.380 1.00 92.12 294 GLN A CA 1
ATOM 2269 C C . GLN A 1 294 ? 28.357 0.756 -7.818 1.00 92.12 294 GLN A C 1
ATOM 2271 O O . GLN A 1 294 ? 29.156 1.652 -8.111 1.00 92.12 294 GLN A O 1
ATOM 2276 N N . ILE A 1 295 ? 27.856 -0.090 -8.720 1.00 94.31 295 ILE A N 1
ATOM 2277 C CA . ILE A 1 295 ? 28.054 -0.004 -10.170 1.00 94.31 295 ILE A CA 1
ATOM 2278 C C . ILE A 1 295 ? 26.851 0.714 -10.778 1.00 94.31 295 ILE A C 1
ATOM 2280 O O . ILE A 1 295 ? 25.731 0.209 -10.739 1.00 94.31 295 ILE A O 1
ATOM 2284 N N . LYS A 1 296 ? 27.079 1.894 -11.361 1.00 93.25 296 LYS A N 1
ATOM 2285 C CA . LYS A 1 296 ? 26.045 2.640 -12.090 1.00 93.25 296 LYS A CA 1
ATOM 2286 C C . LYS A 1 296 ? 26.142 2.340 -13.575 1.00 93.25 296 LYS A C 1
ATOM 2288 O O . LYS A 1 296 ? 27.149 2.661 -14.203 1.00 93.25 296 LYS A O 1
ATOM 2293 N N . ILE A 1 297 ? 25.083 1.768 -14.129 1.00 92.44 297 ILE A N 1
ATOM 2294 C CA . ILE A 1 297 ? 24.989 1.430 -15.545 1.00 92.44 297 ILE A CA 1
ATOM 2295 C C . ILE A 1 297 ? 24.117 2.493 -16.216 1.00 92.44 297 ILE A C 1
ATOM 2297 O O . ILE A 1 297 ? 22.906 2.541 -16.006 1.00 92.44 297 ILE A O 1
ATOM 2301 N N . SER A 1 298 ? 24.741 3.382 -16.991 1.00 91.31 298 SER A N 1
ATOM 2302 C CA . SER A 1 298 ? 24.043 4.498 -17.637 1.00 91.31 298 SER A CA 1
ATOM 2303 C C . SER A 1 298 ? 23.368 4.072 -18.941 1.00 91.31 298 SER A C 1
ATOM 2305 O O . SER A 1 298 ? 23.870 3.201 -19.653 1.00 91.31 298 SER A O 1
ATOM 2307 N N . LYS A 1 299 ? 22.268 4.736 -19.320 1.00 90.75 299 LYS A N 1
ATOM 2308 C CA . LYS A 1 299 ? 21.608 4.527 -20.620 1.00 90.75 299 LYS A CA 1
ATOM 2309 C C . LYS A 1 299 ? 22.571 4.582 -21.809 1.00 90.75 299 LYS A C 1
ATOM 2311 O O . LYS A 1 299 ? 22.427 3.783 -22.733 1.00 90.75 299 LYS A O 1
ATOM 2316 N N . LYS A 1 300 ? 23.510 5.536 -21.792 1.00 87.38 300 LYS A N 1
ATOM 2317 C CA . LYS A 1 300 ? 24.409 5.839 -22.914 1.00 87.38 300 LYS A CA 1
ATOM 2318 C C . LYS A 1 300 ? 25.345 4.671 -23.229 1.00 87.38 300 LYS A C 1
ATOM 2320 O O . LYS A 1 300 ? 25.465 4.305 -24.393 1.00 87.38 300 LYS A O 1
ATOM 2325 N N . ASP A 1 301 ? 25.961 4.097 -22.199 1.00 84.75 301 ASP A N 1
ATOM 2326 C CA . ASP A 1 301 ? 27.074 3.151 -22.366 1.00 84.75 301 ASP A CA 1
ATOM 2327 C C . ASP A 1 301 ? 26.696 1.710 -21.959 1.00 84.75 301 ASP A C 1
ATOM 2329 O O . ASP A 1 301 ? 27.327 0.738 -22.377 1.00 84.75 301 ASP A O 1
ATOM 2333 N N . GLY A 1 302 ? 25.627 1.557 -21.173 1.00 84.62 302 GLY A N 1
ATOM 2334 C CA . GLY A 1 302 ? 25.206 0.294 -20.574 1.00 84.62 302 GLY A CA 1
ATOM 2335 C C . GLY A 1 302 ? 24.032 -0.421 -21.247 1.00 84.62 302 GLY A C 1
ATOM 2336 O O . GLY A 1 302 ? 23.714 -1.544 -20.862 1.00 84.62 302 GLY A O 1
ATOM 2337 N N . SER A 1 303 ? 23.390 0.199 -22.240 1.00 94.56 303 SER A N 1
ATOM 2338 C CA . SER A 1 303 ? 22.316 -0.436 -23.019 1.00 94.56 303 SER A CA 1
ATOM 2339 C C . SER A 1 303 ? 22.868 -1.445 -24.034 1.00 94.56 303 SER A C 1
ATOM 2341 O O . SER A 1 303 ? 24.028 -1.365 -24.437 1.00 94.56 303 SER A O 1
ATOM 2343 N N . ASN A 1 304 ? 22.009 -2.349 -24.510 1.00 96.25 304 ASN A N 1
ATOM 2344 C CA . ASN A 1 304 ? 22.301 -3.328 -25.564 1.00 96.25 304 ASN A CA 1
ATOM 2345 C C . ASN A 1 304 ? 23.458 -4.279 -25.224 1.00 96.25 304 ASN A C 1
ATOM 2347 O O . ASN A 1 304 ? 24.396 -4.443 -26.014 1.00 96.25 304 ASN A O 1
ATOM 2351 N N . LYS A 1 305 ? 23.412 -4.879 -24.031 1.00 95.81 305 LYS A N 1
ATOM 2352 C CA . LYS A 1 305 ? 24.564 -5.571 -23.451 1.00 95.81 305 LYS A CA 1
ATOM 2353 C C . LYS A 1 305 ? 24.196 -6.841 -22.706 1.00 95.81 305 LYS A C 1
ATOM 2355 O O . LYS A 1 305 ? 23.182 -6.913 -22.019 1.00 95.81 305 LYS A O 1
ATOM 2360 N N . GLN A 1 306 ? 25.075 -7.824 -22.811 1.00 98.00 306 GLN A N 1
ATOM 2361 C CA . GLN A 1 306 ? 25.025 -9.075 -22.080 1.00 98.00 306 GLN A CA 1
ATOM 2362 C C . GLN A 1 306 ? 26.192 -9.146 -21.105 1.00 98.00 306 GLN A C 1
ATOM 2364 O O . GLN A 1 306 ? 27.322 -8.797 -21.438 1.00 98.00 306 GLN A O 1
ATOM 2369 N N . ILE A 1 307 ? 25.916 -9.614 -19.899 1.00 98.38 307 ILE A N 1
ATOM 2370 C CA . ILE A 1 307 ? 26.867 -9.739 -18.807 1.00 98.38 307 ILE A CA 1
ATOM 2371 C C . ILE A 1 307 ? 26.798 -11.191 -18.358 1.00 98.38 307 ILE A C 1
ATOM 2373 O O . ILE A 1 307 ? 25.753 -11.651 -17.900 1.00 98.38 307 ILE A O 1
ATOM 2377 N N . ILE A 1 308 ? 27.891 -11.923 -18.556 1.00 98.75 308 ILE A N 1
ATOM 2378 C CA . ILE A 1 308 ? 27.977 -13.349 -18.237 1.00 98.75 308 ILE A CA 1
ATOM 2379 C C . ILE A 1 308 ? 28.884 -13.511 -17.025 1.00 98.75 308 ILE A C 1
ATOM 2381 O O . ILE A 1 308 ? 30.083 -13.251 -17.111 1.00 98.75 308 ILE A O 1
ATOM 2385 N N . PHE A 1 309 ? 28.322 -13.975 -15.917 1.00 98.75 309 PHE A N 1
ATOM 2386 C CA . PHE A 1 309 ? 29.075 -14.400 -14.746 1.00 98.75 309 PHE A CA 1
ATOM 2387 C C . PHE A 1 309 ? 29.425 -15.878 -14.909 1.00 98.75 309 PHE A C 1
ATOM 2389 O O . PHE A 1 309 ? 28.537 -16.733 -14.972 1.00 98.75 309 PHE A O 1
ATOM 2396 N N . LYS A 1 310 ? 30.720 -16.182 -15.020 1.00 98.69 310 LYS A N 1
ATOM 2397 C CA . LYS A 1 310 ? 31.196 -17.564 -15.137 1.00 98.69 310 LYS A CA 1
ATOM 2398 C C . LYS A 1 310 ? 30.904 -18.343 -13.851 1.00 98.69 310 LYS A C 1
ATOM 2400 O O . LYS A 1 310 ? 30.750 -17.769 -12.773 1.00 98.69 310 LYS A O 1
ATOM 2405 N N . LYS A 1 311 ? 30.851 -19.668 -13.972 1.00 98.31 311 LYS A N 1
ATOM 2406 C CA . LYS A 1 311 ? 30.680 -20.581 -12.836 1.00 98.31 311 LYS A CA 1
ATOM 2407 C C . LYS A 1 311 ? 31.703 -20.273 -11.732 1.00 98.31 311 LYS A C 1
ATOM 2409 O O . LYS A 1 311 ? 32.894 -20.273 -12.022 1.00 98.31 311 LYS A O 1
ATOM 2414 N N . GLY A 1 312 ? 31.240 -20.064 -10.498 1.00 97.38 312 GLY A N 1
ATOM 2415 C CA . GLY A 1 312 ? 32.072 -19.773 -9.322 1.00 97.38 312 GLY A CA 1
ATOM 2416 C C . GLY A 1 312 ? 32.127 -18.291 -8.928 1.00 97.38 312 GLY A C 1
ATOM 2417 O O . GLY A 1 312 ? 32.619 -17.961 -7.848 1.00 97.38 312 GLY A O 1
ATOM 2418 N N . VAL A 1 313 ? 31.600 -17.386 -9.762 1.00 98.62 313 VAL A N 1
ATOM 2419 C CA . VAL A 1 313 ? 31.650 -15.943 -9.504 1.00 98.62 313 VAL A CA 1
ATOM 2420 C C . VAL A 1 313 ? 30.811 -15.540 -8.292 1.00 98.62 313 VAL A C 1
ATOM 2422 O O . VAL A 1 313 ? 29.622 -15.839 -8.180 1.00 98.62 313 VAL A O 1
ATOM 2425 N N . LYS A 1 314 ? 31.431 -14.744 -7.419 1.00 98.31 314 LYS A N 1
ATOM 2426 C CA . LYS A 1 314 ? 30.778 -14.080 -6.289 1.00 98.31 314 LYS A CA 1
ATOM 2427 C C . LYS A 1 314 ? 30.984 -12.575 -6.395 1.00 98.31 314 LYS A C 1
ATOM 2429 O O . LYS A 1 314 ? 32.116 -12.133 -6.584 1.00 98.31 314 LYS A O 1
ATOM 2434 N N . ILE A 1 315 ? 29.919 -11.795 -6.251 1.00 97.81 315 ILE A N 1
ATOM 2435 C CA . ILE A 1 315 ? 29.964 -10.333 -6.137 1.00 97.81 315 ILE A CA 1
ATOM 2436 C C . ILE A 1 315 ? 29.620 -9.948 -4.696 1.00 97.81 315 ILE A C 1
ATOM 2438 O O . ILE A 1 315 ? 28.574 -10.365 -4.195 1.00 97.81 315 ILE A O 1
ATOM 2442 N N . HIS A 1 316 ? 30.465 -9.131 -4.061 1.00 95.44 316 HIS A N 1
ATOM 2443 C CA . HIS A 1 316 ? 30.236 -8.586 -2.717 1.00 95.44 316 HIS A CA 1
ATOM 2444 C C . HIS A 1 316 ? 30.429 -7.078 -2.664 1.00 95.44 316 HIS A C 1
ATOM 2446 O O . HIS A 1 316 ? 31.130 -6.506 -3.496 1.00 95.44 316 HIS A O 1
ATOM 2452 N N . ALA A 1 317 ? 29.845 -6.424 -1.661 1.00 92.44 317 ALA A N 1
ATOM 2453 C CA . ALA A 1 317 ? 30.117 -5.017 -1.427 1.00 92.44 317 ALA A CA 1
ATOM 2454 C C . ALA A 1 317 ? 31.519 -4.828 -0.824 1.00 92.44 317 ALA A C 1
ATOM 2456 O O . ALA A 1 317 ? 31.957 -5.587 0.042 1.00 92.44 317 ALA A O 1
ATOM 2457 N N . VAL A 1 318 ? 32.208 -3.757 -1.212 1.00 89.19 318 VAL A N 1
ATOM 2458 C CA . VAL A 1 318 ? 33.313 -3.209 -0.420 1.00 89.19 318 VAL A CA 1
ATOM 2459 C C . VAL A 1 318 ? 32.711 -2.682 0.883 1.00 89.19 318 VAL A C 1
ATOM 2461 O O . VAL A 1 318 ? 31.948 -1.713 0.871 1.00 89.19 318 VAL A O 1
ATOM 2464 N N . LEU A 1 319 ? 33.045 -3.323 2.005 1.00 72.06 319 LEU A N 1
ATOM 2465 C CA . LEU A 1 319 ? 32.462 -3.049 3.322 1.00 72.06 319 LEU A CA 1
ATOM 2466 C C . LEU A 1 319 ? 32.964 -1.719 3.911 1.00 72.06 319 LEU A C 1
ATOM 2468 O O . LEU A 1 319 ? 33.807 -1.685 4.803 1.00 72.06 319 LEU A O 1
ATOM 2472 N N . GLN A 1 320 ? 32.433 -0.604 3.409 1.00 68.62 320 GLN A N 1
ATOM 2473 C CA . GLN A 1 320 ? 32.523 0.709 4.049 1.00 68.62 320 GLN A CA 1
ATOM 2474 C C . GLN A 1 320 ? 31.122 1.331 4.133 1.00 68.62 320 GLN A C 1
ATOM 2476 O O . GLN A 1 320 ? 30.372 1.251 3.154 1.00 68.62 320 GLN A O 1
ATOM 2481 N N . PRO A 1 321 ? 30.760 2.007 5.243 1.00 61.00 321 PRO A N 1
ATOM 2482 C CA . PRO A 1 321 ? 29.390 2.480 5.478 1.00 61.00 321 PRO A CA 1
ATOM 2483 C C . PRO A 1 321 ? 28.792 3.361 4.367 1.00 61.00 321 PRO A C 1
ATOM 2485 O O . PRO A 1 321 ? 27.579 3.377 4.178 1.00 61.00 321 PRO A O 1
ATOM 2488 N N . ALA A 1 322 ? 29.617 4.102 3.621 1.00 61.16 322 ALA A N 1
ATOM 2489 C CA . ALA A 1 322 ? 29.154 4.945 2.518 1.00 61.16 322 ALA A CA 1
ATOM 2490 C C . ALA A 1 322 ? 28.760 4.149 1.257 1.00 61.16 322 ALA A C 1
ATOM 2492 O O . ALA A 1 322 ? 27.938 4.621 0.475 1.00 61.16 322 ALA A O 1
ATOM 2493 N N . PHE A 1 323 ? 29.333 2.960 1.047 1.00 59.69 323 PHE A N 1
ATOM 2494 C CA . PHE A 1 323 ? 29.206 2.205 -0.208 1.00 59.69 323 PHE A CA 1
ATOM 2495 C C . PHE A 1 323 ? 28.129 1.127 -0.179 1.00 59.69 323 PHE A C 1
ATOM 2497 O O . PHE A 1 323 ? 27.625 0.750 -1.229 1.00 59.69 323 PHE A O 1
ATOM 2504 N N . VAL A 1 324 ? 27.721 0.706 1.013 1.00 67.81 324 VAL A N 1
ATOM 2505 C CA . VAL A 1 324 ? 26.621 -0.242 1.230 1.00 67.81 324 VAL A CA 1
ATOM 2506 C C . VAL A 1 324 ? 25.236 0.406 1.141 1.00 67.81 324 VAL A C 1
ATOM 2508 O O . VAL A 1 324 ? 24.244 -0.277 1.303 1.00 67.81 324 VAL A O 1
ATOM 2511 N N . LYS A 1 325 ? 25.124 1.723 0.912 1.00 75.62 325 LYS A N 1
ATOM 2512 C CA . LYS A 1 325 ? 23.816 2.406 0.852 1.00 75.62 325 LYS A CA 1
ATOM 2513 C C . LYS A 1 325 ? 23.121 2.328 -0.509 1.00 75.62 325 LYS A C 1
ATOM 2515 O O . LYS A 1 325 ? 21.911 2.515 -0.567 1.00 75.62 325 LYS A O 1
ATOM 2520 N N . GLY A 1 326 ? 23.875 2.124 -1.587 1.00 83.94 326 GLY A N 1
ATOM 2521 C CA . GLY A 1 326 ? 23.346 2.020 -2.948 1.00 83.94 326 GLY A CA 1
ATOM 2522 C C . GLY A 1 326 ? 23.244 0.569 -3.404 1.00 83.94 326 GLY A C 1
ATOM 2523 O O . GLY A 1 326 ? 23.936 -0.295 -2.865 1.00 83.94 326 GLY A O 1
ATOM 2524 N N . SER A 1 327 ? 22.403 0.309 -4.406 1.00 92.88 327 SER A N 1
ATOM 2525 C CA . SER A 1 327 ? 22.298 -1.020 -5.014 1.00 92.88 327 SER A CA 1
ATOM 2526 C C . SER A 1 327 ? 23.641 -1.467 -5.600 1.00 92.88 327 SER A C 1
ATOM 2528 O O . SER A 1 327 ? 24.391 -0.617 -6.089 1.00 92.88 327 SER A O 1
ATOM 2530 N N . LEU A 1 328 ? 23.952 -2.769 -5.585 1.00 95.50 328 LEU A N 1
ATOM 2531 C CA . LEU A 1 328 ? 25.187 -3.283 -6.201 1.00 95.50 328 LEU A CA 1
ATOM 2532 C C . LEU A 1 328 ? 25.223 -2.939 -7.693 1.00 95.50 328 LEU A C 1
ATOM 2534 O O . LEU A 1 328 ? 26.195 -2.346 -8.163 1.00 95.50 328 LEU A O 1
ATOM 2538 N N . PHE A 1 329 ? 24.132 -3.229 -8.403 1.00 96.50 329 PHE A N 1
ATOM 2539 C CA . PHE A 1 329 ? 23.911 -2.803 -9.782 1.00 96.50 329 PHE A CA 1
ATOM 2540 C C . PHE A 1 329 ? 22.751 -1.809 -9.843 1.00 96.50 329 PHE A C 1
ATOM 2542 O O . PHE A 1 329 ? 21.599 -2.167 -9.611 1.00 96.50 329 PHE A O 1
ATOM 2549 N N . GLU A 1 330 ? 23.062 -0.556 -10.161 1.00 94.88 330 GLU A N 1
ATOM 2550 C CA . GLU A 1 330 ? 22.105 0.542 -10.285 1.00 94.88 330 GLU A CA 1
ATOM 2551 C C . GLU A 1 330 ? 21.932 0.913 -11.763 1.00 94.88 330 GLU A C 1
ATOM 2553 O O . GLU A 1 330 ? 22.828 1.491 -12.389 1.00 94.88 330 GLU A O 1
ATOM 2558 N N . LEU A 1 331 ? 20.779 0.579 -12.333 1.00 94.56 331 LEU A N 1
ATOM 2559 C CA . LEU A 1 331 ? 20.446 0.838 -13.731 1.00 94.56 331 LEU A CA 1
ATOM 2560 C C . LEU A 1 331 ? 19.844 2.241 -13.876 1.00 94.56 331 LEU A C 1
ATOM 2562 O O . LEU A 1 331 ? 18.935 2.619 -13.142 1.00 94.56 331 LEU A O 1
ATOM 2566 N N . GLN A 1 332 ? 20.326 3.024 -14.839 1.00 94.31 332 GLN A N 1
ATOM 2567 C CA . GLN A 1 332 ? 19.868 4.398 -15.065 1.00 94.31 332 GLN A CA 1
ATOM 2568 C C . GLN A 1 332 ? 19.280 4.556 -16.468 1.00 94.31 332 GLN A C 1
ATOM 2570 O O . GLN A 1 332 ? 19.977 4.946 -17.407 1.00 94.31 332 GLN A O 1
ATOM 2575 N N . ASP A 1 333 ? 17.988 4.236 -16.593 1.00 93.81 333 ASP A N 1
ATOM 2576 C CA . ASP A 1 333 ? 17.199 4.300 -17.832 1.00 93.81 333 ASP A CA 1
ATOM 2577 C C . ASP A 1 333 ? 17.782 3.451 -18.982 1.00 93.81 333 ASP A C 1
ATOM 2579 O O . ASP A 1 333 ? 17.688 3.818 -20.157 1.00 93.81 333 ASP A O 1
ATOM 2583 N N . VAL A 1 334 ? 18.401 2.314 -18.656 1.00 94.44 334 VAL A N 1
ATOM 2584 C CA . VAL A 1 334 ? 19.015 1.413 -19.649 1.00 94.44 334 VAL A CA 1
ATOM 2585 C C . VAL A 1 334 ? 17.968 0.637 -20.441 1.00 94.44 334 VAL A C 1
ATOM 2587 O O . VAL A 1 334 ? 16.828 0.463 -20.002 1.00 94.44 334 VAL A O 1
ATOM 2590 N N . THR A 1 335 ? 18.345 0.149 -21.622 1.00 96.56 335 THR A N 1
ATOM 2591 C CA . THR A 1 335 ? 17.488 -0.722 -22.435 1.00 96.56 335 THR A CA 1
ATOM 2592 C C . THR A 1 335 ? 18.260 -1.925 -22.973 1.00 96.56 335 THR A C 1
ATOM 2594 O O . THR A 1 335 ? 19.423 -1.784 -23.342 1.00 96.56 335 THR A O 1
ATOM 2597 N N . ASN A 1 336 ? 17.613 -3.092 -23.039 1.00 97.12 336 ASN A N 1
ATOM 2598 C CA . ASN A 1 336 ? 18.168 -4.339 -23.585 1.00 97.12 336 ASN A CA 1
ATOM 2599 C C . ASN A 1 336 ? 19.437 -4.786 -22.845 1.00 97.12 336 ASN A C 1
ATOM 2601 O O . ASN A 1 336 ? 20.535 -4.786 -23.407 1.00 97.12 336 ASN A O 1
ATOM 2605 N N . ILE A 1 337 ? 19.292 -5.133 -21.570 1.00 97.06 337 ILE A N 1
ATOM 2606 C CA . ILE A 1 337 ? 20.402 -5.601 -20.738 1.00 97.06 337 ILE A CA 1
ATOM 2607 C C . ILE A 1 337 ? 20.108 -6.988 -20.183 1.00 97.06 337 ILE A C 1
ATOM 2609 O O . ILE A 1 337 ? 18.993 -7.286 -19.756 1.00 97.06 337 ILE A O 1
ATOM 2613 N N . VAL A 1 338 ? 21.119 -7.846 -20.216 1.00 98.19 338 VAL A N 1
ATOM 2614 C CA . VAL A 1 338 ? 21.000 -9.259 -19.872 1.00 98.19 338 VAL A CA 1
ATOM 2615 C C . VAL A 1 338 ? 22.103 -9.637 -18.887 1.00 98.19 338 VAL A C 1
ATOM 2617 O O . VAL A 1 338 ? 23.276 -9.435 -19.180 1.00 98.19 338 VAL A O 1
ATOM 2620 N N . PHE A 1 339 ? 21.735 -10.212 -17.746 1.00 98.38 339 PHE A N 1
ATOM 2621 C CA . PHE A 1 339 ? 22.626 -10.768 -16.729 1.00 98.38 339 PHE A CA 1
ATOM 2622 C C . PHE A 1 339 ? 22.417 -12.283 -16.670 1.00 98.38 339 PHE A C 1
ATOM 2624 O O . PHE A 1 339 ? 21.303 -12.738 -16.415 1.00 98.38 339 PHE A O 1
ATOM 2631 N N . ILE A 1 340 ? 23.469 -13.064 -16.911 1.00 98.62 340 ILE A N 1
ATOM 2632 C CA . ILE A 1 340 ? 23.406 -14.532 -16.955 1.00 98.62 340 ILE A CA 1
ATOM 2633 C C . ILE A 1 340 ? 24.448 -15.106 -16.007 1.00 98.62 340 ILE A C 1
ATOM 2635 O O . ILE A 1 340 ? 25.631 -14.800 -16.147 1.00 98.62 340 ILE A O 1
ATOM 2639 N N . GLY A 1 341 ? 24.021 -15.963 -15.084 1.00 98.50 341 GLY A N 1
ATOM 2640 C CA . GLY A 1 341 ? 24.924 -16.822 -14.325 1.00 98.50 341 GLY A CA 1
ATOM 2641 C C . GLY A 1 341 ? 25.116 -18.184 -14.991 1.00 98.50 341 GLY A C 1
ATOM 2642 O O . GLY A 1 341 ? 24.170 -18.789 -15.495 1.00 98.50 341 GLY A O 1
ATOM 2643 N N . GLU A 1 342 ? 26.344 -18.693 -15.005 1.00 98.31 342 GLU A N 1
ATOM 2644 C CA . GLU A 1 342 ? 26.640 -20.067 -15.417 1.00 98.31 342 GLU A CA 1
ATOM 2645 C C . GLU A 1 342 ? 26.710 -21.017 -14.213 1.00 98.31 342 GLU A C 1
ATOM 2647 O O . GLU A 1 342 ? 27.245 -20.666 -13.164 1.00 98.31 342 GLU A O 1
ATOM 2652 N N . GLY A 1 343 ? 26.253 -22.257 -14.397 1.00 96.62 343 GLY A N 1
ATOM 2653 C CA . GLY A 1 343 ? 26.323 -23.303 -13.375 1.00 96.62 343 GLY A CA 1
ATOM 2654 C C . GLY A 1 343 ? 24.993 -23.560 -12.665 1.00 96.62 343 GLY A C 1
ATOM 2655 O O . GLY A 1 343 ? 23.924 -23.320 -13.220 1.00 96.62 343 GLY A O 1
ATOM 2656 N N . GLU A 1 344 ? 25.076 -24.104 -11.459 1.00 95.44 344 GLU A N 1
ATOM 2657 C CA . GLU A 1 344 ? 23.964 -24.515 -10.603 1.00 95.44 344 GLU A CA 1
ATOM 2658 C C . GLU A 1 344 ? 23.430 -23.328 -9.773 1.00 95.44 344 GLU A C 1
ATOM 2660 O O . GLU A 1 344 ? 24.185 -22.666 -9.045 1.00 95.44 344 GLU A O 1
ATOM 2665 N N . LEU A 1 345 ? 22.120 -23.060 -9.874 1.00 94.06 345 LEU A N 1
ATOM 2666 C CA . LEU A 1 345 ? 21.430 -22.013 -9.112 1.00 94.06 345 LEU A CA 1
ATOM 2667 C C . LEU A 1 345 ? 21.569 -22.251 -7.601 1.00 94.06 345 LEU A C 1
ATOM 2669 O O . LEU A 1 345 ? 21.403 -23.368 -7.122 1.00 94.06 345 LEU A O 1
ATOM 2673 N N . GLY A 1 346 ? 21.846 -21.188 -6.840 1.00 90.00 346 GLY A N 1
ATOM 2674 C CA . GLY A 1 346 ? 22.037 -21.277 -5.387 1.00 90.00 346 GLY A CA 1
ATOM 2675 C C . GLY A 1 346 ? 23.421 -21.778 -4.962 1.00 90.00 346 GLY A C 1
ATOM 2676 O O . GLY A 1 346 ? 23.642 -22.032 -3.780 1.00 90.00 346 GLY A O 1
ATOM 2677 N N . LYS A 1 347 ? 24.362 -21.913 -5.906 1.00 91.31 347 LYS A N 1
ATOM 2678 C CA . LYS A 1 347 ? 25.721 -22.393 -5.628 1.00 91.31 347 LYS A CA 1
ATOM 2679 C C . LYS A 1 347 ? 26.805 -21.642 -6.389 1.00 91.31 347 LYS A C 1
ATOM 2681 O O . LYS A 1 347 ? 27.780 -21.216 -5.773 1.00 91.31 347 LYS A O 1
ATOM 2686 N N . ASP A 1 348 ? 26.651 -21.501 -7.704 1.00 94.25 348 ASP A N 1
ATOM 2687 C CA . ASP A 1 348 ? 27.772 -21.111 -8.564 1.00 94.25 348 ASP A CA 1
ATOM 2688 C C . ASP A 1 348 ? 27.881 -19.600 -8.819 1.00 94.25 348 ASP A C 1
ATOM 2690 O O . ASP A 1 348 ? 29.000 -19.099 -8.890 1.00 94.25 348 ASP A O 1
ATOM 2694 N N . VAL A 1 349 ? 26.766 -18.867 -8.946 1.00 97.88 349 VAL A N 1
ATOM 2695 C CA . VAL A 1 349 ? 26.779 -17.406 -9.165 1.00 97.88 349 VAL A CA 1
ATOM 2696 C C . VAL A 1 349 ? 25.998 -16.689 -8.075 1.00 97.88 349 VAL A C 1
ATOM 2698 O O . VAL A 1 349 ? 24.770 -16.758 -8.031 1.00 97.88 349 VAL A O 1
ATOM 2701 N N . TYR A 1 350 ? 26.731 -15.979 -7.216 1.00 98.25 350 TYR A N 1
ATOM 2702 C CA . TYR A 1 350 ? 26.205 -15.264 -6.053 1.00 98.25 350 TYR A CA 1
ATOM 2703 C C . TYR A 1 350 ? 26.381 -13.750 -6.200 1.00 98.25 350 TYR A C 1
ATOM 2705 O O . TYR A 1 350 ? 27.491 -13.273 -6.449 1.00 98.25 350 TYR A O 1
ATOM 2713 N N . ILE A 1 351 ? 25.311 -12.982 -5.981 1.00 98.19 351 ILE A N 1
ATOM 2714 C CA . ILE A 1 351 ? 25.332 -11.514 -5.995 1.00 98.19 351 ILE A CA 1
ATOM 2715 C C . ILE A 1 351 ? 24.665 -10.980 -4.730 1.00 98.19 351 ILE A C 1
ATOM 2717 O O . ILE A 1 351 ? 23.439 -10.958 -4.613 1.00 98.19 351 ILE A O 1
ATOM 2721 N N . GLY A 1 352 ? 25.477 -10.510 -3.790 1.00 95.94 352 GLY A N 1
ATOM 2722 C CA . GLY A 1 352 ? 24.981 -10.059 -2.499 1.00 95.94 352 GLY A CA 1
ATOM 2723 C C . GLY A 1 352 ? 25.969 -9.166 -1.786 1.00 95.94 352 GLY A C 1
ATOM 2724 O O . GLY A 1 352 ? 27.163 -9.458 -1.790 1.00 95.94 352 GLY A O 1
ATOM 2725 N N . GLN A 1 353 ? 25.496 -8.086 -1.163 1.00 93.94 353 GLN A N 1
ATOM 2726 C CA . GLN A 1 353 ? 26.384 -7.141 -0.472 1.00 93.94 353 GLN A CA 1
ATOM 2727 C C . GLN A 1 353 ? 27.254 -7.834 0.586 1.00 93.94 353 GLN A C 1
ATOM 2729 O O . GLN A 1 353 ? 28.423 -7.483 0.743 1.00 93.94 353 GLN A O 1
ATOM 2734 N N . PHE A 1 354 ? 26.702 -8.849 1.250 1.00 92.62 354 PHE A N 1
ATOM 2735 C CA . PHE A 1 354 ? 27.387 -9.675 2.238 1.00 92.62 354 PHE A CA 1
ATOM 2736 C C . PHE A 1 354 ? 27.512 -11.117 1.744 1.00 92.62 354 PHE A C 1
ATOM 2738 O O . PHE A 1 354 ? 26.684 -11.551 0.943 1.00 92.62 354 PHE A O 1
ATOM 2745 N N . PRO A 1 355 ? 28.517 -11.877 2.211 1.00 91.94 355 PRO A N 1
ATOM 2746 C CA . PRO A 1 355 ? 28.652 -13.291 1.863 1.00 91.94 355 PRO A CA 1
ATOM 2747 C C . PRO A 1 355 ? 27.567 -14.168 2.499 1.00 91.94 355 PRO A C 1
ATOM 2749 O O . PRO A 1 355 ? 27.213 -15.198 1.935 1.00 91.94 355 PRO A O 1
ATOM 2752 N N . ASP A 1 356 ? 27.039 -13.757 3.652 1.00 91.00 356 ASP A N 1
ATOM 2753 C CA . ASP A 1 356 ? 26.037 -14.493 4.414 1.00 91.00 356 ASP A CA 1
ATOM 2754 C C . ASP A 1 356 ? 25.303 -13.587 5.421 1.00 91.00 356 ASP A C 1
ATOM 2756 O O . ASP A 1 356 ? 25.661 -12.423 5.655 1.00 91.00 356 ASP A O 1
ATOM 2760 N N . ARG A 1 357 ? 24.271 -14.164 6.045 1.00 89.81 357 ARG A N 1
ATOM 2761 C CA . ARG A 1 357 ? 23.447 -13.538 7.080 1.00 89.81 357 ARG A CA 1
ATOM 2762 C C . ARG A 1 357 ? 24.267 -13.038 8.261 1.00 89.81 357 ARG A C 1
ATOM 2764 O O . ARG A 1 357 ? 24.032 -11.931 8.747 1.00 89.81 357 ARG A O 1
ATOM 2771 N N . ALA A 1 358 ? 25.182 -13.871 8.754 1.00 87.62 358 ALA A N 1
ATOM 2772 C CA . ALA A 1 358 ? 25.959 -13.578 9.952 1.00 87.62 358 ALA A CA 1
ATOM 2773 C C . ALA A 1 358 ? 26.812 -12.323 9.735 1.00 87.62 358 ALA A C 1
ATOM 2775 O O . ALA A 1 358 ? 26.782 -11.405 10.552 1.00 87.62 358 ALA A O 1
ATOM 2776 N N . SER A 1 359 ? 27.466 -12.234 8.580 1.00 88.81 359 SER A N 1
ATOM 2777 C CA . SER A 1 359 ? 28.261 -11.091 8.143 1.00 88.81 359 SER A CA 1
ATOM 2778 C C . SER A 1 359 ? 27.411 -9.833 7.969 1.00 88.81 359 SER A C 1
ATOM 2780 O O . SER A 1 359 ? 27.820 -8.754 8.401 1.00 88.81 359 SER A O 1
ATOM 2782 N N . ARG A 1 360 ? 26.204 -9.957 7.395 1.00 88.94 360 ARG A N 1
ATOM 2783 C CA . ARG A 1 360 ? 25.259 -8.835 7.274 1.00 88.94 360 ARG A CA 1
ATOM 2784 C C . ARG A 1 360 ? 24.885 -8.262 8.638 1.00 88.94 360 ARG A C 1
ATOM 2786 O O . ARG A 1 360 ? 25.009 -7.056 8.835 1.00 88.94 360 ARG A O 1
ATOM 2793 N N . PHE A 1 361 ? 24.475 -9.099 9.590 1.00 83.12 361 PHE A N 1
ATOM 2794 C CA . PHE A 1 361 ? 24.114 -8.633 10.934 1.00 83.12 361 PHE A CA 1
ATOM 2795 C C . PHE A 1 361 ? 25.322 -8.115 11.725 1.00 83.12 361 PHE A C 1
ATOM 2797 O O . PHE A 1 361 ? 25.213 -7.079 12.382 1.00 83.12 361 PHE A O 1
ATOM 2804 N N . ALA A 1 362 ? 26.481 -8.774 11.625 1.00 84.12 362 ALA A N 1
ATOM 2805 C CA . ALA A 1 362 ? 27.714 -8.349 12.293 1.00 84.12 362 ALA A CA 1
ATOM 2806 C C . ALA A 1 362 ? 28.208 -6.973 11.815 1.00 84.12 362 ALA A C 1
ATOM 2808 O O . ALA A 1 362 ? 28.894 -6.273 12.556 1.00 84.12 362 ALA A O 1
ATOM 2809 N N . SER A 1 363 ? 27.826 -6.558 10.602 1.00 82.25 363 SER A N 1
ATOM 2810 C CA . SER A 1 363 ? 28.180 -5.247 10.051 1.00 82.25 363 SER A CA 1
ATOM 2811 C C . SER A 1 363 ? 27.590 -4.059 10.823 1.00 82.25 363 SER A C 1
ATOM 2813 O O . SER A 1 363 ? 28.101 -2.945 10.713 1.00 82.25 363 SER A O 1
ATOM 2815 N N . GLY A 1 364 ? 26.502 -4.270 11.575 1.00 79.12 364 GLY A N 1
ATOM 2816 C CA . GLY A 1 364 ? 25.784 -3.212 12.290 1.00 79.12 364 GLY A CA 1
ATOM 2817 C C . GLY A 1 364 ? 25.056 -2.204 11.388 1.00 79.12 364 GLY A C 1
ATOM 2818 O O . GLY A 1 364 ? 24.517 -1.216 11.890 1.00 79.12 364 GLY A O 1
ATOM 2819 N N . ILE A 1 365 ? 25.023 -2.422 10.070 1.00 79.00 365 ILE A N 1
ATOM 2820 C CA . ILE A 1 365 ? 24.326 -1.554 9.118 1.00 79.00 365 ILE A CA 1
ATOM 2821 C C . ILE A 1 365 ? 22.864 -2.001 9.030 1.00 79.00 365 ILE A C 1
ATOM 2823 O O . ILE A 1 365 ? 22.574 -3.159 8.755 1.00 79.00 365 ILE A O 1
ATOM 2827 N N . SER A 1 366 ? 21.937 -1.076 9.278 1.00 69.94 366 SER A N 1
ATOM 2828 C CA . SER A 1 366 ? 20.510 -1.383 9.436 1.00 69.94 366 SER A CA 1
ATOM 2829 C C . SER A 1 366 ? 19.640 -1.084 8.212 1.00 69.94 366 SER A C 1
ATOM 2831 O O . SER A 1 366 ? 18.435 -1.302 8.285 1.00 69.94 366 SER A O 1
ATOM 2833 N N . TYR A 1 367 ? 20.199 -0.532 7.127 1.00 76.56 367 TYR A N 1
ATOM 2834 C CA . TYR A 1 367 ? 19.482 -0.254 5.874 1.00 76.56 367 TYR A CA 1
ATOM 2835 C C . TYR A 1 367 ? 20.457 0.156 4.756 1.00 76.56 367 TYR A C 1
ATOM 2837 O O . TYR A 1 367 ? 21.323 1.009 4.998 1.00 76.56 367 TYR A O 1
ATOM 2845 N N . GLY A 1 368 ? 20.284 -0.358 3.530 1.00 79.06 368 GLY A N 1
ATOM 2846 C CA . GLY A 1 368 ? 20.956 0.205 2.351 1.00 79.06 368 GLY A CA 1
ATOM 2847 C C . GLY A 1 368 ? 21.153 -0.714 1.139 1.00 79.06 368 GLY A C 1
ATOM 2848 O O . GLY A 1 368 ? 21.923 -1.657 1.182 1.00 79.06 368 GLY A O 1
ATOM 2849 N N . GLY A 1 369 ? 20.592 -0.349 -0.010 1.00 87.69 369 GLY A N 1
ATOM 2850 C CA . GLY A 1 369 ? 21.001 -0.902 -1.303 1.00 87.69 369 GLY A CA 1
ATOM 2851 C C . GLY A 1 369 ? 20.484 -2.309 -1.618 1.00 87.69 369 GLY A C 1
ATOM 2852 O O . GLY A 1 369 ? 20.646 -3.260 -0.856 1.00 87.69 369 GLY A O 1
ATOM 2853 N N . SER A 1 370 ? 19.896 -2.438 -2.805 1.00 94.31 370 SER A N 1
ATOM 2854 C CA . SER A 1 370 ? 19.412 -3.716 -3.330 1.00 94.31 370 SER A CA 1
ATOM 2855 C C . SER A 1 370 ? 20.512 -4.493 -4.065 1.00 94.31 370 SER A C 1
ATOM 2857 O O . SER A 1 370 ? 21.546 -3.931 -4.436 1.00 94.31 370 SER A O 1
ATOM 2859 N N . GLY A 1 371 ? 20.292 -5.775 -4.355 1.00 96.19 371 GLY A N 1
ATOM 2860 C CA . GLY A 1 371 ? 21.141 -6.497 -5.313 1.00 96.19 371 GLY A CA 1
ATOM 2861 C C . GLY A 1 371 ? 21.100 -5.820 -6.689 1.00 96.19 371 GLY A C 1
ATOM 2862 O O . GLY A 1 371 ? 22.132 -5.460 -7.263 1.00 96.19 371 GLY A O 1
ATOM 2863 N N . PHE A 1 372 ? 19.883 -5.550 -7.162 1.00 97.06 372 PHE A N 1
ATOM 2864 C CA . PHE A 1 372 ? 19.609 -4.841 -8.409 1.00 97.06 372 PHE A CA 1
ATOM 2865 C C . PHE A 1 372 ? 18.592 -3.727 -8.175 1.00 97.06 372 PHE A C 1
ATOM 2867 O O . PHE A 1 372 ? 17.526 -3.975 -7.609 1.00 97.06 372 PHE A O 1
ATOM 2874 N N . GLY A 1 373 ? 18.920 -2.513 -8.617 1.00 95.06 373 GLY A N 1
ATOM 2875 C CA . GLY A 1 373 ? 18.099 -1.327 -8.401 1.00 95.06 373 GLY A CA 1
ATOM 2876 C C . GLY A 1 373 ? 18.087 -0.342 -9.566 1.00 95.06 373 GLY A C 1
ATOM 2877 O O . GLY A 1 373 ? 18.840 -0.476 -10.533 1.00 95.06 373 GLY A O 1
ATOM 2878 N N . GLY A 1 374 ? 17.218 0.663 -9.471 1.00 93.56 374 GLY A N 1
ATOM 2879 C CA . GLY A 1 374 ? 17.130 1.762 -10.433 1.00 93.56 374 GLY A CA 1
ATOM 2880 C C . GLY A 1 374 ? 15.995 1.600 -11.449 1.00 93.56 374 GLY A C 1
ATOM 2881 O O . GLY A 1 374 ? 14.865 1.264 -11.092 1.00 93.56 374 GLY A O 1
ATOM 2882 N N . LYS A 1 375 ? 16.259 1.909 -12.722 1.00 93.81 375 LYS A N 1
ATOM 2883 C CA . LYS A 1 375 ? 15.254 1.942 -13.793 1.00 93.81 375 LYS A CA 1
ATOM 2884 C C . LYS A 1 375 ? 15.795 1.395 -15.113 1.00 93.81 375 LYS A C 1
ATOM 2886 O O . LYS A 1 375 ? 16.847 1.831 -15.583 1.00 93.81 375 LYS A O 1
ATOM 2891 N N . GLY A 1 376 ? 15.045 0.500 -15.755 1.00 94.56 376 GLY A N 1
ATOM 2892 C CA . GLY A 1 376 ? 15.423 -0.084 -17.046 1.00 94.56 376 GLY A CA 1
ATOM 2893 C C . GLY A 1 376 ? 14.253 -0.692 -17.819 1.00 94.56 376 GLY A C 1
ATOM 2894 O O . GLY A 1 376 ? 13.199 -0.973 -17.248 1.00 94.56 376 GLY A O 1
ATOM 2895 N N . ARG A 1 377 ? 14.438 -0.888 -19.129 1.00 96.19 377 ARG A N 1
ATOM 2896 C CA . ARG A 1 377 ? 13.489 -1.590 -20.008 1.00 96.19 377 ARG A CA 1
ATOM 2897 C C . ARG A 1 377 ? 14.152 -2.791 -20.679 1.00 96.19 377 ARG A C 1
ATOM 2899 O O . ARG A 1 377 ? 15.303 -2.675 -21.083 1.00 96.19 377 ARG A O 1
ATOM 2906 N N . ASN A 1 378 ? 13.447 -3.909 -20.840 1.00 97.38 378 ASN A N 1
ATOM 2907 C CA . ASN A 1 378 ? 14.009 -5.140 -21.418 1.00 97.38 378 ASN A CA 1
ATOM 2908 C C . ASN A 1 378 ? 15.236 -5.609 -20.618 1.00 97.38 378 ASN A C 1
ATOM 2910 O O . ASN A 1 378 ? 16.373 -5.572 -21.097 1.00 97.38 378 ASN A O 1
ATOM 2914 N N . VAL A 1 379 ? 14.996 -5.969 -19.357 1.00 97.56 379 VAL A N 1
ATOM 2915 C CA . VAL A 1 379 ? 16.031 -6.400 -18.410 1.00 97.56 379 VAL A CA 1
ATOM 2916 C C . VAL A 1 379 ? 15.841 -7.880 -18.121 1.00 97.56 379 VAL A C 1
ATOM 2918 O O . VAL A 1 379 ? 14.813 -8.249 -17.566 1.00 97.56 379 VAL A O 1
ATOM 2921 N N . LEU A 1 380 ? 16.813 -8.720 -18.469 1.00 98.50 380 LEU A N 1
ATOM 2922 C CA . LEU A 1 380 ? 16.795 -10.152 -18.160 1.00 98.50 380 LEU A CA 1
ATOM 2923 C C . LEU A 1 380 ? 17.826 -10.471 -17.076 1.00 98.50 380 LEU A C 1
ATOM 2925 O O . LEU A 1 380 ? 19.010 -10.204 -17.263 1.00 98.50 380 LEU A O 1
ATOM 2929 N N . LEU A 1 381 ? 17.389 -11.084 -15.981 1.00 98.56 381 LEU A N 1
ATOM 2930 C CA . LEU A 1 381 ? 18.227 -11.795 -15.020 1.00 98.56 381 LEU A CA 1
ATOM 2931 C C . LEU A 1 381 ? 17.948 -13.287 -15.169 1.00 98.56 381 LEU A C 1
ATOM 2933 O O . LEU A 1 381 ? 16.804 -13.722 -15.052 1.00 98.56 381 LEU A O 1
ATOM 2937 N N . LYS A 1 382 ? 18.993 -14.069 -15.423 1.00 98.69 382 LYS A N 1
ATOM 2938 C CA . LYS A 1 382 ? 18.878 -15.509 -15.629 1.00 98.69 382 LYS A CA 1
ATOM 2939 C C . LYS A 1 382 ? 19.899 -16.275 -14.804 1.00 98.69 382 LYS A C 1
ATOM 2941 O O . LYS A 1 382 ? 21.092 -15.988 -14.907 1.00 98.69 382 LYS A O 1
ATOM 2946 N N . ASN A 1 383 ? 19.445 -17.279 -14.055 1.00 98.38 383 ASN A N 1
ATOM 2947 C CA . ASN A 1 383 ? 20.312 -18.157 -13.262 1.00 98.38 383 ASN A CA 1
ATOM 2948 C C . ASN A 1 383 ? 21.202 -17.390 -12.265 1.00 98.38 383 ASN A C 1
ATOM 2950 O O . ASN A 1 383 ? 22.419 -17.561 -12.222 1.00 98.38 383 ASN A O 1
ATOM 2954 N N . ILE A 1 384 ? 20.586 -16.490 -11.493 1.00 98.31 384 ILE A N 1
ATOM 2955 C CA . ILE A 1 384 ? 21.258 -15.639 -10.500 1.00 98.31 384 ILE A CA 1
ATOM 2956 C C . ILE A 1 384 ? 20.705 -15.928 -9.107 1.00 98.31 384 ILE A C 1
ATOM 2958 O O . ILE A 1 384 ? 19.489 -15.916 -8.899 1.00 98.31 384 ILE A O 1
ATOM 2962 N N . TRP A 1 385 ? 21.608 -16.109 -8.142 1.00 98.25 385 TRP A N 1
ATOM 2963 C CA . TRP A 1 385 ? 21.293 -16.075 -6.718 1.00 98.25 385 TRP A CA 1
ATOM 2964 C C . TRP A 1 385 ? 21.612 -14.685 -6.159 1.00 98.25 385 TRP A C 1
ATOM 2966 O O . TRP A 1 385 ? 22.782 -14.310 -6.059 1.00 98.25 385 TRP A O 1
ATOM 2976 N N . SER A 1 386 ? 20.576 -13.911 -5.821 1.00 98.19 386 SER A N 1
ATOM 2977 C CA . SER A 1 386 ? 20.730 -12.612 -5.164 1.00 98.19 386 SER A CA 1
ATOM 2978 C C . SER A 1 386 ? 20.290 -12.659 -3.710 1.00 98.19 386 SER A C 1
ATOM 2980 O O . SER A 1 386 ? 19.122 -12.925 -3.409 1.00 98.19 386 SER A O 1
ATOM 2982 N N . ALA A 1 387 ? 21.232 -12.402 -2.806 1.00 96.31 387 ALA A N 1
ATOM 2983 C CA . ALA A 1 387 ? 21.020 -12.655 -1.392 1.00 96.31 387 ALA A CA 1
ATOM 2984 C C . ALA A 1 387 ? 21.786 -11.727 -0.458 1.00 96.31 387 ALA A C 1
ATOM 2986 O O . ALA A 1 387 ? 22.747 -11.077 -0.857 1.00 96.31 387 ALA A O 1
ATOM 2987 N N . ASN A 1 388 ? 21.367 -11.694 0.809 1.00 94.00 388 ASN A N 1
ATOM 2988 C CA . ASN A 1 388 ? 22.036 -10.959 1.887 1.00 94.00 388 ASN A CA 1
ATOM 2989 C C . ASN A 1 388 ? 22.334 -9.488 1.550 1.00 94.00 388 ASN A C 1
ATOM 2991 O O . ASN A 1 388 ? 23.364 -8.948 1.954 1.00 94.00 388 ASN A O 1
ATOM 2995 N N . ASN A 1 389 ? 21.436 -8.824 0.823 1.00 94.62 389 ASN A N 1
ATOM 2996 C CA . ASN A 1 389 ? 21.463 -7.371 0.651 1.00 94.62 389 ASN A CA 1
ATOM 2997 C C . ASN A 1 389 ? 20.814 -6.683 1.870 1.00 94.62 389 ASN A C 1
ATOM 2999 O O . ASN A 1 389 ? 20.076 -7.341 2.614 1.00 94.62 389 ASN A O 1
ATOM 3003 N N . LEU A 1 390 ? 21.094 -5.394 2.107 1.00 91.88 390 LEU A N 1
ATOM 3004 C CA . LEU A 1 390 ? 20.503 -4.589 3.194 1.00 91.88 390 LEU A CA 1
ATOM 3005 C C . LEU A 1 390 ? 19.216 -3.858 2.769 1.00 91.88 390 LEU A C 1
ATOM 3007 O O . LEU A 1 390 ? 18.642 -3.129 3.578 1.00 91.88 390 LEU A O 1
ATOM 3011 N N . ASP A 1 391 ? 18.765 -4.044 1.530 1.00 92.12 391 ASP A N 1
ATOM 3012 C CA . ASP A 1 391 ? 17.418 -3.697 1.065 1.00 92.12 391 ASP A CA 1
ATOM 3013 C C . ASP A 1 391 ? 16.805 -4.922 0.353 1.00 92.12 391 ASP A C 1
ATOM 3015 O O . ASP A 1 391 ? 16.707 -5.992 0.972 1.00 92.12 391 ASP A O 1
ATOM 3019 N N . ASP A 1 392 ? 16.451 -4.810 -0.928 1.00 94.81 392 ASP A N 1
ATOM 3020 C CA . ASP A 1 392 ? 15.756 -5.854 -1.679 1.00 94.81 392 ASP A CA 1
ATOM 3021 C C . ASP A 1 392 ? 16.709 -6.710 -2.529 1.00 94.81 392 ASP A C 1
ATOM 3023 O O . ASP A 1 392 ? 17.822 -6.307 -2.879 1.00 94.81 392 ASP A O 1
ATOM 3027 N N . GLY A 1 393 ? 16.274 -7.908 -2.916 1.00 96.81 393 GLY A N 1
ATOM 3028 C CA . GLY A 1 393 ? 16.968 -8.681 -3.950 1.00 96.81 393 GLY A CA 1
ATOM 3029 C C . GLY A 1 393 ? 16.896 -7.973 -5.307 1.00 96.81 393 GLY A C 1
ATOM 3030 O O . GLY A 1 393 ? 17.906 -7.821 -6.000 1.00 96.81 393 GLY A O 1
ATOM 3031 N N . PHE A 1 394 ? 15.704 -7.483 -5.654 1.00 97.12 394 PHE A N 1
ATOM 3032 C CA . PHE A 1 394 ? 15.424 -6.775 -6.899 1.00 97.12 394 PHE A CA 1
ATOM 3033 C C . PHE A 1 394 ? 14.370 -5.678 -6.692 1.00 97.12 394 PHE A C 1
ATOM 3035 O O . PHE A 1 394 ? 13.238 -5.967 -6.312 1.00 97.12 394 PHE A O 1
ATOM 3042 N N . CYS A 1 395 ? 14.711 -4.424 -6.993 1.00 94.19 395 CYS A N 1
ATOM 3043 C CA . CYS A 1 395 ? 13.803 -3.281 -6.867 1.00 94.19 395 CYS A CA 1
ATOM 3044 C C . CYS A 1 395 ? 14.022 -2.297 -8.023 1.00 94.19 395 CYS A C 1
ATOM 3046 O O . CYS A 1 395 ? 14.868 -1.405 -7.954 1.00 94.19 395 CYS A O 1
ATOM 3048 N N . MET A 1 396 ? 13.291 -2.473 -9.130 1.00 90.94 396 MET A N 1
ATOM 3049 C CA . MET A 1 396 ? 13.476 -1.650 -10.331 1.00 90.94 396 MET A CA 1
ATOM 3050 C C . MET A 1 396 ? 12.172 -1.127 -10.926 1.00 90.94 396 MET A C 1
ATOM 3052 O O . MET A 1 396 ? 11.185 -1.848 -11.050 1.00 90.94 396 MET A O 1
ATOM 3056 N N . GLY A 1 397 ? 12.205 0.131 -11.371 1.00 90.94 397 GLY A N 1
ATOM 3057 C CA . GLY A 1 397 ? 11.175 0.722 -12.225 1.00 90.94 397 GLY A CA 1
ATOM 3058 C C . GLY A 1 397 ? 11.438 0.495 -13.720 1.00 90.94 397 GLY A C 1
ATOM 3059 O O . GLY A 1 397 ? 12.525 0.080 -14.132 1.00 90.94 397 GLY A O 1
ATOM 3060 N N . GLY A 1 398 ? 10.458 0.824 -14.561 1.00 90.44 398 GLY A N 1
ATOM 3061 C CA . GLY A 1 398 ? 10.518 0.602 -16.015 1.00 90.44 398 GLY A CA 1
ATOM 3062 C C . GLY A 1 398 ? 9.725 -0.638 -16.434 1.00 90.44 398 GLY A C 1
ATOM 3063 O O . GLY A 1 398 ? 8.801 -0.999 -15.738 1.00 90.44 398 GLY A O 1
ATOM 3064 N N . GLY A 1 399 ? 10.011 -1.291 -17.559 1.00 91.62 399 GLY A N 1
ATOM 3065 C CA . GLY A 1 399 ? 9.128 -2.369 -18.045 1.00 91.62 399 GLY A CA 1
ATOM 3066 C C . GLY A 1 399 ? 9.860 -3.528 -18.699 1.00 91.62 399 GLY A C 1
ATOM 3067 O O . GLY A 1 399 ? 11.033 -3.401 -19.049 1.00 91.62 399 GLY A O 1
ATOM 3068 N N . HIS A 1 400 ? 9.172 -4.646 -18.909 1.00 95.38 400 HIS A N 1
ATOM 3069 C CA . HIS A 1 400 ? 9.740 -5.855 -19.507 1.00 95.38 400 HIS A CA 1
ATOM 3070 C C . HIS A 1 400 ? 10.952 -6.359 -18.717 1.00 95.38 400 HIS A C 1
ATOM 3072 O O . HIS A 1 400 ? 12.070 -6.456 -19.233 1.00 95.38 400 HIS A O 1
ATOM 3078 N N . HIS A 1 401 ? 10.748 -6.598 -17.421 1.00 97.44 401 HIS A N 1
ATOM 3079 C CA . HIS A 1 401 ? 11.744 -7.267 -16.584 1.00 97.44 401 HIS A CA 1
ATOM 3080 C C . HIS A 1 401 ? 11.469 -8.762 -16.574 1.00 97.44 401 HIS A C 1
ATOM 3082 O O . HIS A 1 401 ? 10.328 -9.178 -16.397 1.00 97.44 401 HIS A O 1
ATOM 3088 N N . TYR A 1 402 ? 12.516 -9.555 -16.737 1.00 98.44 402 TYR A N 1
ATOM 3089 C CA . TYR A 1 402 ? 12.453 -11.003 -16.818 1.00 98.44 402 TYR A CA 1
ATOM 3090 C C . TYR A 1 402 ? 13.411 -11.580 -15.782 1.00 98.44 402 TYR A C 1
ATOM 3092 O O . TYR A 1 402 ? 14.615 -11.347 -15.874 1.00 98.44 402 TYR A O 1
ATOM 3100 N N . LEU A 1 403 ? 12.901 -12.308 -14.793 1.00 98.69 403 LEU A N 1
ATOM 3101 C CA . LEU A 1 403 ? 13.720 -13.111 -13.883 1.00 98.69 403 LEU A CA 1
ATOM 3102 C C . LEU A 1 403 ? 13.414 -14.574 -14.174 1.00 98.69 403 LEU A C 1
ATOM 3104 O O . LEU A 1 403 ? 12.269 -15.001 -14.031 1.00 98.69 403 LEU A O 1
ATOM 3108 N N . VAL A 1 404 ? 14.423 -15.322 -14.611 1.00 98.62 404 VAL A N 1
ATOM 3109 C CA . VAL A 1 404 ? 14.271 -16.708 -15.060 1.00 98.62 404 VAL A CA 1
ATOM 3110 C C . VAL A 1 404 ? 15.272 -17.586 -14.327 1.00 98.62 404 VAL A C 1
ATOM 3112 O O . VAL A 1 404 ? 16.477 -17.354 -14.412 1.00 98.62 404 VAL A O 1
ATOM 3115 N N . ASP A 1 405 ? 14.773 -18.596 -13.617 1.00 98.31 405 ASP A N 1
ATOM 3116 C CA . ASP A 1 405 ? 15.592 -19.496 -12.798 1.00 98.31 405 ASP A CA 1
ATOM 3117 C C . ASP A 1 405 ? 16.416 -18.700 -11.766 1.00 98.31 405 ASP A C 1
ATOM 3119 O O . ASP A 1 405 ? 17.642 -18.747 -11.742 1.00 98.31 405 ASP A O 1
ATOM 3123 N N . CYS A 1 406 ? 15.755 -17.886 -10.941 1.00 98.69 406 CYS A N 1
ATOM 3124 C CA . CYS A 1 406 ? 16.420 -17.011 -9.969 1.00 98.69 406 CYS A CA 1
ATOM 3125 C C . CYS A 1 406 ? 16.111 -17.408 -8.523 1.00 98.69 406 CYS A C 1
ATOM 3127 O O . CYS A 1 406 ? 15.036 -17.916 -8.206 1.00 98.69 406 CYS A O 1
ATOM 3129 N N . LEU A 1 407 ? 17.048 -17.105 -7.625 1.00 98.50 407 LEU A N 1
ATOM 3130 C CA . LEU A 1 407 ? 16.885 -17.272 -6.183 1.00 98.50 407 LEU A CA 1
ATOM 3131 C C . LEU A 1 407 ? 17.084 -15.919 -5.498 1.00 98.50 407 LEU A C 1
ATOM 3133 O O . LEU A 1 407 ? 18.191 -15.382 -5.508 1.00 98.50 407 LEU A O 1
ATOM 3137 N N . LEU A 1 408 ? 16.016 -15.372 -4.918 1.00 98.44 408 LEU A N 1
ATOM 3138 C CA . LEU A 1 408 ? 16.033 -14.143 -4.127 1.00 98.44 408 LEU A CA 1
ATOM 3139 C C . LEU A 1 408 ? 15.870 -14.515 -2.657 1.00 98.44 408 LEU A C 1
ATOM 3141 O O . LEU A 1 408 ? 14.789 -14.899 -2.213 1.00 98.44 408 LEU A O 1
ATOM 3145 N N . ASP A 1 409 ? 16.971 -14.443 -1.922 1.00 96.88 409 ASP A N 1
ATOM 3146 C CA . ASP A 1 409 ? 17.131 -15.190 -0.682 1.00 96.88 409 ASP A CA 1
ATOM 3147 C C . ASP A 1 409 ? 17.733 -14.347 0.438 1.00 96.88 409 ASP A C 1
ATOM 3149 O O . ASP A 1 409 ? 18.747 -13.687 0.253 1.00 96.88 409 ASP A O 1
ATOM 3153 N N . ASP A 1 410 ? 17.136 -14.388 1.625 1.00 94.38 410 ASP A N 1
ATOM 3154 C CA . ASP A 1 410 ? 17.705 -13.773 2.826 1.00 94.38 410 ASP A CA 1
ATOM 3155 C C . ASP A 1 410 ? 18.043 -12.285 2.647 1.00 94.38 410 ASP A C 1
ATOM 3157 O O . ASP A 1 410 ? 19.025 -11.775 3.181 1.00 94.38 410 ASP A O 1
ATOM 3161 N N . ASN A 1 411 ? 17.248 -11.561 1.861 1.00 95.38 411 ASN A N 1
ATOM 3162 C CA . ASN A 1 411 ? 17.385 -10.115 1.703 1.00 95.38 411 ASN A CA 1
ATOM 3163 C C . ASN A 1 411 ? 16.772 -9.384 2.906 1.00 95.38 411 ASN A C 1
ATOM 3165 O O . ASN A 1 411 ? 15.901 -9.916 3.600 1.00 95.38 411 ASN A O 1
ATOM 3169 N N . TYR A 1 412 ? 17.301 -8.202 3.226 1.00 92.31 412 TYR A N 1
ATOM 3170 C CA . TYR A 1 412 ? 17.020 -7.547 4.507 1.00 92.31 412 TYR A CA 1
ATOM 3171 C C . TYR A 1 412 ? 15.615 -6.971 4.546 1.00 92.31 412 TYR A C 1
ATOM 3173 O O . TYR A 1 412 ? 15.020 -6.957 5.620 1.00 92.31 412 TYR A O 1
ATOM 3181 N N . ARG A 1 413 ? 15.086 -6.541 3.391 1.00 91.44 413 ARG A N 1
ATOM 3182 C CA . ARG A 1 413 ? 13.719 -6.032 3.256 1.00 91.44 413 ARG A CA 1
ATOM 3183 C C . ARG A 1 413 ? 12.861 -6.887 2.357 1.00 91.44 413 ARG A C 1
ATOM 3185 O O . ARG A 1 413 ? 11.822 -7.318 2.819 1.00 91.44 413 ARG A O 1
ATOM 3192 N N . GLN A 1 414 ? 13.213 -7.147 1.109 1.00 93.62 414 GLN A N 1
ATOM 3193 C CA . GLN A 1 414 ? 12.311 -7.932 0.261 1.00 93.62 414 GLN A CA 1
ATOM 3194 C C . GLN A 1 414 ? 13.050 -8.841 -0.706 1.00 93.62 414 GLN A C 1
ATOM 3196 O O . GLN A 1 414 ? 14.214 -8.620 -1.036 1.00 93.62 414 GLN A O 1
ATOM 3201 N N . GLY A 1 415 ? 12.370 -9.875 -1.193 1.00 96.81 415 GLY A N 1
ATOM 3202 C CA . GLY A 1 415 ? 12.825 -10.570 -2.389 1.00 96.81 415 GLY A CA 1
ATOM 3203 C C . GLY A 1 415 ? 12.720 -9.626 -3.585 1.00 96.81 415 GLY A C 1
ATOM 3204 O O . GLY A 1 415 ? 13.731 -9.306 -4.211 1.00 96.81 415 GLY A O 1
ATOM 3205 N N . LEU A 1 416 ? 11.507 -9.137 -3.848 1.00 97.19 416 LEU A N 1
ATOM 3206 C CA . LEU A 1 416 ? 11.177 -8.280 -4.984 1.00 97.19 416 LEU A CA 1
ATOM 3207 C C . LEU A 1 416 ? 10.192 -7.168 -4.607 1.00 97.19 416 LEU A C 1
ATOM 3209 O O . LEU A 1 416 ? 9.117 -7.453 -4.083 1.00 97.19 416 LEU A O 1
ATOM 3213 N N . SER A 1 417 ? 10.510 -5.948 -5.035 1.00 94.12 417 SER A N 1
ATOM 3214 C CA . SER A 1 417 ? 9.627 -4.780 -4.950 1.00 94.12 417 SER A CA 1
ATOM 3215 C C . SER A 1 417 ? 9.087 -4.402 -6.330 1.00 94.12 417 SER A C 1
ATOM 3217 O O . SER A 1 417 ? 9.850 -4.093 -7.253 1.00 94.12 417 SER A O 1
ATOM 3219 N N . ILE A 1 418 ? 7.761 -4.397 -6.485 1.00 93.69 418 ILE A N 1
ATOM 3220 C CA . ILE A 1 418 ? 7.062 -3.887 -7.672 1.00 93.69 418 ILE A CA 1
ATOM 3221 C C . ILE A 1 418 ? 6.595 -2.460 -7.376 1.00 93.69 418 ILE A C 1
ATOM 3223 O O . ILE A 1 418 ? 5.587 -2.252 -6.702 1.00 93.69 418 ILE A O 1
ATOM 3227 N N . VAL A 1 419 ? 7.319 -1.471 -7.903 1.00 86.12 419 VAL A N 1
ATOM 3228 C CA . VAL A 1 419 ? 7.071 -0.048 -7.605 1.00 86.12 419 VAL A CA 1
ATOM 3229 C C . VAL A 1 419 ? 6.298 0.648 -8.728 1.00 86.12 419 VAL A C 1
ATOM 3231 O O . VAL A 1 419 ? 5.195 1.137 -8.525 1.00 86.12 419 VAL A O 1
ATOM 3234 N N . TRP A 1 420 ? 6.877 0.725 -9.924 1.00 86.31 420 TRP A N 1
ATOM 3235 C CA . TRP A 1 420 ? 6.245 1.291 -11.118 1.00 86.31 420 TRP A CA 1
ATOM 3236 C C . TRP A 1 420 ? 6.827 0.568 -12.325 1.00 86.31 420 TRP A C 1
ATOM 3238 O O . TRP A 1 420 ? 7.827 1.008 -12.914 1.00 86.31 420 TRP A O 1
ATOM 3248 N N . SER A 1 421 ? 6.259 -0.604 -12.610 1.00 90.31 421 SER A N 1
ATOM 3249 C CA . SER A 1 421 ? 6.707 -1.431 -13.719 1.00 90.31 421 SER A CA 1
ATOM 3250 C C . SER A 1 421 ? 5.595 -2.068 -14.527 1.00 90.31 421 SER A C 1
ATOM 3252 O O . SER A 1 421 ? 4.483 -2.219 -14.036 1.00 90.31 421 SER A O 1
ATOM 3254 N N . ASP A 1 422 ? 5.893 -2.398 -15.784 1.00 92.12 422 ASP A N 1
ATOM 3255 C CA . ASP A 1 422 ? 4.938 -2.980 -16.726 1.00 92.12 422 ASP A CA 1
ATOM 3256 C C . ASP A 1 422 ? 5.498 -4.224 -17.434 1.00 92.12 422 ASP A C 1
ATOM 3258 O O . ASP A 1 422 ? 6.697 -4.299 -17.701 1.00 92.12 422 ASP A O 1
ATOM 3262 N N . ASN A 1 423 ? 4.635 -5.188 -17.770 1.00 93.69 423 ASN A N 1
ATOM 3263 C CA . ASN A 1 423 ? 4.961 -6.348 -18.618 1.00 93.69 423 ASN A CA 1
ATOM 3264 C C . ASN A 1 423 ? 6.133 -7.214 -18.107 1.00 93.69 423 ASN A C 1
ATOM 3266 O O . ASN A 1 423 ? 7.008 -7.601 -18.882 1.00 93.69 423 ASN A O 1
ATOM 3270 N N . CYS A 1 424 ? 6.183 -7.504 -16.807 1.00 97.19 424 CYS A N 1
ATOM 3271 C CA . CYS A 1 424 ? 7.265 -8.269 -16.182 1.00 97.19 424 CYS A CA 1
ATOM 3272 C C . CYS A 1 424 ? 6.929 -9.765 -16.062 1.00 97.19 424 CYS A C 1
ATOM 3274 O O . CYS A 1 424 ? 5.789 -10.130 -15.776 1.00 97.19 424 CYS A O 1
ATOM 3276 N N . VAL A 1 425 ? 7.931 -10.637 -16.204 1.00 98.44 425 VAL A N 1
ATOM 3277 C CA . VAL A 1 425 ? 7.794 -12.092 -16.040 1.00 98.44 425 VAL A CA 1
ATOM 3278 C C . VAL A 1 425 ? 8.825 -12.625 -15.046 1.00 98.44 425 VAL A C 1
ATOM 3280 O O . VAL A 1 425 ? 10.027 -12.419 -15.188 1.00 98.44 425 VAL A O 1
ATOM 3283 N N . TYR A 1 426 ? 8.348 -13.369 -14.060 1.00 98.69 426 TYR A N 1
ATOM 3284 C CA . TYR A 1 426 ? 9.125 -14.076 -13.054 1.00 98.69 426 TYR A CA 1
ATOM 3285 C C . TYR A 1 426 ? 8.824 -15.563 -13.231 1.00 98.69 426 TYR A C 1
ATOM 3287 O O . TYR A 1 426 ? 7.721 -16.009 -12.920 1.00 98.69 426 TYR A O 1
ATOM 3295 N N . LYS A 1 427 ? 9.767 -16.325 -13.785 1.00 98.62 427 LYS A N 1
ATOM 3296 C CA . LYS A 1 427 ? 9.594 -17.747 -14.098 1.00 98.62 427 LYS A CA 1
ATOM 3297 C C . LYS A 1 427 ? 10.611 -18.590 -13.341 1.00 98.62 427 LYS A C 1
ATOM 3299 O O . LYS A 1 427 ? 11.807 -18.310 -13.411 1.00 98.62 427 LYS A O 1
ATOM 3304 N N . ASN A 1 428 ? 10.144 -19.632 -12.655 1.00 98.44 428 ASN A N 1
ATOM 3305 C CA . ASN A 1 428 ? 10.986 -20.508 -11.833 1.00 98.44 428 ASN A CA 1
ATOM 3306 C C . ASN A 1 428 ? 11.791 -19.720 -10.784 1.00 98.44 428 ASN A C 1
ATOM 3308 O O . ASN A 1 428 ? 12.994 -19.931 -10.615 1.00 98.44 428 ASN A O 1
ATOM 3312 N N . VAL A 1 429 ? 11.151 -18.755 -10.115 1.00 98.81 429 VAL A N 1
ATOM 3313 C CA . VAL A 1 429 ? 11.817 -17.903 -9.121 1.00 98.81 429 VAL A CA 1
ATOM 3314 C C . VAL A 1 429 ? 11.449 -18.345 -7.712 1.00 98.81 429 VAL A C 1
ATOM 3316 O O . VAL A 1 429 ? 10.282 -18.589 -7.402 1.00 98.81 429 VAL A O 1
ATOM 3319 N N . THR A 1 430 ? 12.452 -18.425 -6.843 1.00 98.56 430 THR A N 1
ATOM 3320 C CA . THR A 1 430 ? 12.254 -18.652 -5.409 1.00 98.56 430 THR A CA 1
ATOM 3321 C C . THR A 1 430 ? 12.469 -17.356 -4.633 1.00 98.56 430 THR A C 1
ATOM 3323 O O . THR A 1 430 ? 13.522 -16.735 -4.766 1.00 98.56 430 THR A O 1
ATOM 3326 N N . PHE A 1 431 ? 11.492 -16.979 -3.805 1.00 98.25 431 PHE A N 1
ATOM 3327 C CA . PHE A 1 431 ? 11.536 -15.821 -2.906 1.00 98.25 431 PHE A CA 1
ATOM 3328 C C . PHE A 1 431 ? 11.482 -16.308 -1.456 1.00 98.25 431 PHE A C 1
ATOM 3330 O O . PHE A 1 431 ? 10.433 -16.788 -1.003 1.00 98.25 431 PHE A O 1
ATOM 3337 N N . CYS A 1 432 ? 12.592 -16.234 -0.721 1.00 95.38 432 CYS A N 1
ATOM 3338 C CA . CYS A 1 432 ? 12.638 -16.849 0.603 1.00 95.38 432 CYS A CA 1
ATOM 3339 C C . CYS A 1 432 ? 13.501 -16.142 1.650 1.00 95.38 432 CYS A C 1
ATOM 3341 O O . CYS A 1 432 ? 14.429 -15.392 1.347 1.00 95.38 432 CYS A O 1
ATOM 3343 N N . ARG A 1 433 ? 13.205 -16.458 2.918 1.00 93.00 433 ARG A N 1
ATOM 3344 C CA . ARG A 1 433 ? 14.040 -16.168 4.100 1.00 93.00 433 ARG A CA 1
ATOM 3345 C C . ARG A 1 433 ? 14.320 -14.689 4.376 1.00 93.00 433 ARG A C 1
ATOM 3347 O O . ARG A 1 433 ? 15.230 -14.392 5.154 1.00 93.00 433 ARG A O 1
ATOM 3354 N N . THR A 1 434 ? 13.555 -13.766 3.798 1.00 93.12 434 THR A N 1
ATOM 3355 C CA . THR A 1 434 ? 13.706 -12.322 4.036 1.00 93.12 434 THR A CA 1
ATOM 3356 C C . THR A 1 434 ? 13.560 -11.979 5.518 1.00 93.12 434 THR A C 1
ATOM 3358 O O . THR A 1 434 ? 12.610 -12.403 6.179 1.00 93.12 434 THR A O 1
ATOM 3361 N N . VAL A 1 435 ? 14.516 -11.218 6.062 1.00 89.25 435 VAL A N 1
ATOM 3362 C CA . VAL A 1 435 ? 14.554 -10.833 7.484 1.00 89.25 435 VAL A CA 1
ATOM 3363 C C . VAL A 1 435 ? 15.549 -9.696 7.722 1.00 89.25 435 VAL A C 1
ATOM 3365 O O . VAL A 1 435 ? 16.666 -9.732 7.193 1.00 89.25 435 VAL A O 1
ATOM 3368 N N . GLY A 1 436 ? 15.188 -8.723 8.564 1.00 85.81 436 GLY A N 1
ATOM 3369 C CA . GLY A 1 436 ? 16.055 -7.580 8.839 1.00 85.81 436 GLY A CA 1
ATOM 3370 C C . GLY A 1 436 ? 15.328 -6.293 9.236 1.00 85.81 436 GLY A C 1
ATOM 3371 O O . GLY A 1 436 ? 15.198 -6.014 10.428 1.00 85.81 436 GLY A O 1
ATOM 3372 N N . GLY A 1 437 ? 14.886 -5.516 8.235 1.00 82.25 437 GLY A N 1
ATOM 3373 C CA . GLY A 1 437 ? 14.033 -4.327 8.401 1.00 82.25 437 GLY A CA 1
ATOM 3374 C C . GLY A 1 437 ? 12.718 -4.390 7.605 1.00 82.25 437 GLY A C 1
ATOM 3375 O O . GLY A 1 437 ? 12.680 -4.860 6.470 1.00 82.25 437 GLY A O 1
ATOM 3376 N N . GLU A 1 438 ? 11.618 -3.924 8.204 1.00 80.44 438 GLU A N 1
ATOM 3377 C CA . GLU A 1 438 ? 10.278 -4.049 7.612 1.00 80.44 438 GLU A CA 1
ATOM 3378 C C . GLU A 1 438 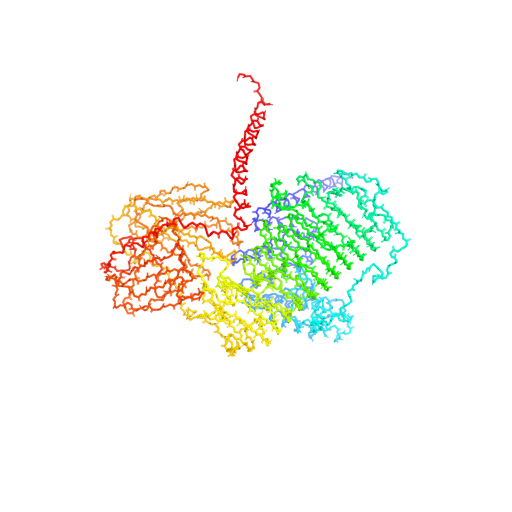? 10.203 -3.444 6.185 1.00 80.44 438 GLU A C 1
ATOM 3380 O O . GLU A 1 438 ? 10.795 -2.390 5.923 1.00 80.44 438 GLU A O 1
ATOM 3385 N N . PRO A 1 439 ? 9.477 -4.078 5.240 1.00 80.81 439 PRO A N 1
ATOM 3386 C CA . PRO A 1 439 ? 8.455 -5.076 5.515 1.00 80.81 439 PRO A CA 1
ATOM 3387 C C . PRO A 1 439 ? 8.917 -6.540 5.516 1.00 80.81 439 PRO A C 1
ATOM 3389 O O . PRO A 1 439 ? 8.220 -7.309 6.137 1.00 80.81 439 PRO A O 1
ATOM 3392 N N . HIS A 1 440 ? 10.063 -6.966 4.976 1.00 88.56 440 HIS A N 1
ATOM 3393 C CA . HIS A 1 440 ? 10.486 -8.395 4.979 1.00 88.56 440 HIS A CA 1
ATOM 3394 C C . HIS A 1 440 ? 9.660 -9.351 4.099 1.00 88.56 440 HIS A C 1
ATOM 3396 O O . HIS A 1 440 ? 9.486 -10.517 4.465 1.00 88.56 440 HIS A O 1
ATOM 3402 N N . ASN A 1 441 ? 9.137 -8.905 2.959 1.00 93.12 441 ASN A N 1
ATOM 3403 C CA . ASN A 1 441 ? 8.239 -9.719 2.129 1.00 93.12 441 ASN A CA 1
ATOM 3404 C C . ASN A 1 441 ? 8.983 -10.539 1.073 1.00 93.12 441 ASN A C 1
ATOM 3406 O O . ASN A 1 441 ? 10.017 -10.111 0.567 1.00 93.12 441 ASN A O 1
ATOM 3410 N N . GLY A 1 442 ? 8.417 -11.674 0.657 1.00 95.62 442 GLY A N 1
ATOM 3411 C CA . GLY A 1 442 ? 8.868 -12.332 -0.573 1.00 95.62 442 GLY A CA 1
ATOM 3412 C C . GLY A 1 442 ? 8.703 -11.395 -1.777 1.00 95.62 442 GLY A C 1
ATOM 3413 O O . GLY A 1 442 ? 9.671 -11.101 -2.480 1.00 95.62 442 GLY A O 1
ATOM 3414 N N . VAL A 1 443 ? 7.487 -10.872 -1.952 1.00 96.25 443 VAL A N 1
ATOM 3415 C CA . VAL A 1 443 ? 7.126 -9.847 -2.941 1.00 96.25 443 VAL A CA 1
ATOM 3416 C C . VAL A 1 443 ? 6.271 -8.764 -2.288 1.00 96.25 443 VAL A C 1
ATOM 3418 O O . VAL A 1 443 ? 5.297 -9.094 -1.603 1.00 96.25 443 VAL A O 1
ATOM 3421 N N . ASP A 1 444 ? 6.579 -7.495 -2.551 1.00 93.75 444 ASP A N 1
ATOM 3422 C CA . ASP A 1 444 ? 5.695 -6.366 -2.246 1.00 93.75 444 ASP A CA 1
ATOM 3423 C C . ASP A 1 444 ? 5.288 -5.609 -3.516 1.00 93.75 444 ASP A C 1
ATOM 3425 O O . ASP A 1 444 ? 6.117 -5.250 -4.354 1.00 93.75 444 ASP A O 1
ATOM 3429 N N . LEU A 1 445 ? 3.990 -5.352 -3.661 1.00 92.19 445 LEU A N 1
ATOM 3430 C CA . LEU A 1 445 ? 3.479 -4.359 -4.600 1.00 92.19 445 LEU A CA 1
ATOM 3431 C C . LEU A 1 445 ? 3.359 -3.026 -3.862 1.00 92.19 445 LEU A C 1
ATOM 3433 O O . LEU A 1 445 ? 2.380 -2.790 -3.148 1.00 92.19 445 LEU A O 1
ATOM 3437 N N . GLU A 1 446 ? 4.324 -2.142 -4.094 1.00 87.12 446 GLU A N 1
ATOM 3438 C CA . GLU A 1 446 ? 4.530 -0.911 -3.325 1.00 87.12 446 GLU A CA 1
ATOM 3439 C C . GLU A 1 446 ? 4.650 0.371 -4.184 1.00 87.12 446 GLU A C 1
ATOM 3441 O O . GLU A 1 446 ? 5.545 1.195 -3.971 1.00 87.12 446 GLU A O 1
ATOM 3446 N N . PRO A 1 447 ? 3.744 0.630 -5.150 1.00 83.06 447 PRO A N 1
ATOM 3447 C CA . PRO A 1 447 ? 3.684 1.938 -5.790 1.00 83.06 447 PRO A CA 1
ATOM 3448 C C . PRO A 1 447 ? 3.439 3.029 -4.739 1.00 83.06 447 PRO A C 1
ATOM 3450 O O . PRO A 1 447 ? 2.437 3.033 -4.014 1.00 83.06 447 PRO A O 1
ATOM 3453 N N . VAL A 1 448 ? 4.368 3.986 -4.697 1.00 71.56 448 VAL A N 1
ATOM 3454 C CA . VAL A 1 448 ? 4.388 5.082 -3.715 1.00 71.56 448 VAL A CA 1
ATOM 3455 C C . VAL A 1 448 ? 3.201 6.035 -3.891 1.00 71.56 448 VAL A C 1
ATOM 3457 O O . VAL A 1 448 ? 2.751 6.641 -2.920 1.00 71.56 448 VAL A O 1
ATOM 3460 N N . TYR A 1 449 ? 2.667 6.152 -5.110 1.00 77.44 449 TYR A N 1
ATOM 3461 C CA . TYR A 1 449 ? 1.568 7.061 -5.431 1.00 77.44 449 TYR A CA 1
ATOM 3462 C C . TYR A 1 449 ? 0.391 6.333 -6.074 1.00 77.44 449 TYR A C 1
ATOM 3464 O O . TYR A 1 449 ? 0.555 5.367 -6.815 1.00 77.44 449 TYR A O 1
ATOM 3472 N N . GLU A 1 450 ? -0.809 6.861 -5.841 1.00 77.62 450 GLU A N 1
ATOM 3473 C CA . GLU A 1 450 ? -2.074 6.280 -6.314 1.00 77.62 450 GLU A CA 1
ATOM 3474 C C . GLU A 1 450 ? -2.187 6.155 -7.827 1.00 77.62 450 GLU A C 1
ATOM 3476 O O . GLU A 1 450 ? -2.944 5.337 -8.336 1.00 77.62 450 GLU A O 1
ATOM 3481 N N . VAL A 1 451 ? -1.434 6.975 -8.548 1.00 78.38 451 VAL A N 1
ATOM 3482 C CA . VAL A 1 451 ? -1.432 6.979 -10.005 1.00 78.38 451 VAL A CA 1
ATOM 3483 C C . VAL A 1 451 ? -0.312 6.112 -10.583 1.00 78.38 451 VAL A C 1
ATOM 3485 O O . VAL A 1 451 ? -0.096 6.119 -11.786 1.00 78.38 451 VAL A O 1
ATOM 3488 N N . TYR A 1 452 ? 0.465 5.383 -9.789 1.00 82.50 452 TYR A N 1
ATOM 3489 C CA . TYR A 1 452 ? 1.502 4.516 -10.355 1.00 82.50 452 TYR A CA 1
ATOM 3490 C C . TYR A 1 452 ? 0.887 3.178 -10.742 1.00 82.50 452 TYR A C 1
ATOM 3492 O O . TYR A 1 452 ? 0.452 2.410 -9.887 1.00 82.50 452 TYR A O 1
ATOM 3500 N N . SER A 1 453 ? 0.796 2.936 -12.048 1.00 86.25 453 SER A N 1
ATOM 3501 C CA . SER A 1 453 ? 0.294 1.686 -12.613 1.00 86.25 453 SER A CA 1
ATOM 3502 C C . SER A 1 453 ? 1.334 0.579 -12.482 1.00 86.25 453 SER A C 1
ATOM 3504 O O . SER A 1 453 ? 2.532 0.820 -12.625 1.00 86.25 453 SER A O 1
ATOM 3506 N N . SER A 1 454 ? 0.849 -0.638 -12.256 1.00 90.25 454 SER A N 1
ATOM 3507 C CA . SER A 1 454 ? 1.665 -1.852 -12.278 1.00 90.25 454 SER A CA 1
ATOM 3508 C C . SER A 1 454 ? 0.943 -2.941 -13.078 1.00 90.25 454 SER A C 1
ATOM 3510 O O . SER A 1 454 ? 0.403 -3.881 -12.486 1.00 90.25 454 SER A O 1
ATOM 3512 N N . PRO A 1 455 ? 0.825 -2.793 -14.412 1.00 91.69 455 PRO A N 1
ATOM 3513 C CA . PRO A 1 455 ? 0.128 -3.758 -15.239 1.00 91.69 455 PRO A CA 1
ATOM 3514 C C . PRO A 1 455 ? 1.071 -4.861 -15.743 1.00 91.69 455 PRO A C 1
ATOM 3516 O O . PRO A 1 455 ? 2.199 -4.619 -16.158 1.00 91.69 455 PRO A O 1
ATOM 3519 N N . ALA A 1 456 ? 0.520 -6.062 -15.835 1.00 93.94 456 ALA A N 1
ATOM 3520 C CA . ALA A 1 456 ? 1.041 -7.236 -16.516 1.00 93.94 456 ALA A CA 1
ATOM 3521 C C . ALA A 1 456 ? 2.284 -7.851 -15.856 1.00 93.94 456 ALA A C 1
ATOM 3523 O O . ALA A 1 456 ? 3.333 -7.965 -16.484 1.00 93.94 456 ALA A O 1
ATOM 3524 N N . HIS A 1 457 ? 2.146 -8.306 -14.607 1.00 97.12 457 HIS A N 1
ATOM 3525 C CA . HIS A 1 457 ? 3.174 -9.091 -13.913 1.00 97.12 457 HIS A CA 1
ATOM 3526 C C . HIS A 1 457 ? 2.790 -10.568 -13.852 1.00 97.12 457 HIS A C 1
ATOM 3528 O O . HIS A 1 457 ? 1.725 -10.925 -13.345 1.00 97.12 457 HIS A O 1
ATOM 3534 N N . TYR A 1 458 ? 3.679 -11.428 -14.333 1.00 98.56 458 TYR A N 1
ATOM 3535 C CA . TYR A 1 458 ? 3.479 -12.872 -14.424 1.00 98.56 458 TYR A CA 1
ATOM 3536 C C . TYR A 1 458 ? 4.442 -13.591 -13.485 1.00 98.56 458 TYR A C 1
ATOM 3538 O O . TYR A 1 458 ? 5.648 -13.405 -13.587 1.00 98.56 458 TYR A O 1
ATOM 3546 N N . PHE A 1 459 ? 3.925 -14.426 -12.595 1.00 98.75 459 PHE A N 1
ATOM 3547 C CA . PHE A 1 459 ? 4.676 -15.313 -11.713 1.00 98.75 459 PHE A CA 1
ATOM 3548 C C . PHE A 1 459 ? 4.337 -16.747 -12.103 1.00 98.75 459 PHE A C 1
ATOM 3550 O O . PHE A 1 459 ? 3.219 -17.200 -11.870 1.00 98.75 459 PHE A O 1
ATOM 3557 N N . LEU A 1 460 ? 5.285 -17.436 -12.725 1.00 98.62 460 LEU A N 1
ATOM 3558 C CA . LEU A 1 460 ? 5.087 -18.753 -13.321 1.00 98.62 460 LEU A CA 1
ATOM 3559 C C . LEU A 1 460 ? 5.987 -19.761 -12.615 1.00 98.62 460 LEU A C 1
ATOM 3561 O O . LEU A 1 460 ? 7.212 -19.609 -12.637 1.00 98.62 460 LEU A O 1
ATOM 3565 N N . ASN A 1 461 ? 5.391 -20.790 -12.009 1.00 98.50 461 ASN A N 1
ATOM 3566 C CA . ASN A 1 461 ? 6.129 -21.838 -11.300 1.00 98.50 461 ASN A CA 1
ATOM 3567 C C . ASN A 1 461 ? 7.095 -21.265 -10.238 1.00 98.50 461 ASN A C 1
ATOM 3569 O O . ASN A 1 461 ? 8.277 -21.606 -10.176 1.00 98.50 461 ASN A O 1
ATOM 3573 N N . CYS A 1 462 ? 6.606 -20.316 -9.437 1.00 98.81 462 CYS A N 1
ATOM 3574 C CA . CYS A 1 462 ? 7.391 -19.659 -8.391 1.00 98.81 462 CYS A CA 1
ATOM 3575 C C . CYS A 1 462 ? 7.124 -20.272 -7.015 1.00 98.81 462 CYS A C 1
ATOM 3577 O O . CYS A 1 462 ? 6.029 -20.767 -6.735 1.00 98.81 462 CYS A O 1
ATOM 3579 N N . ARG A 1 463 ? 8.116 -20.174 -6.124 1.00 98.38 463 ARG A N 1
ATOM 3580 C CA . ARG A 1 463 ? 8.024 -20.677 -4.750 1.00 98.38 463 ARG A CA 1
ATOM 3581 C C . ARG A 1 463 ? 8.322 -19.593 -3.721 1.00 98.38 463 ARG A C 1
ATOM 3583 O O . ARG A 1 463 ? 9.280 -18.835 -3.867 1.00 98.38 463 ARG A O 1
ATOM 3590 N N . PHE A 1 464 ? 7.534 -19.568 -2.651 1.00 97.94 464 PHE A N 1
ATOM 3591 C CA . PHE A 1 464 ? 7.625 -18.581 -1.580 1.00 97.94 464 PHE A CA 1
ATOM 3592 C C . PHE A 1 464 ? 7.635 -19.276 -0.220 1.00 97.94 464 PHE A C 1
ATOM 3594 O O . PHE A 1 464 ? 6.733 -20.065 0.063 1.00 97.94 464 PHE A O 1
ATOM 3601 N N . PHE A 1 465 ? 8.639 -19.004 0.619 1.00 93.62 465 PHE A N 1
ATOM 3602 C CA . PHE A 1 465 ? 8.697 -19.585 1.964 1.00 93.62 465 PHE A CA 1
ATOM 3603 C C . PHE A 1 465 ? 9.596 -18.812 2.935 1.00 93.62 465 PHE A C 1
ATOM 3605 O O . PHE A 1 465 ? 10.555 -18.151 2.545 1.00 93.62 465 PHE A O 1
ATOM 3612 N N . ASP A 1 466 ? 9.312 -18.954 4.230 1.00 89.44 466 ASP A N 1
ATOM 3613 C CA . ASP A 1 466 ? 10.127 -18.438 5.342 1.00 89.44 466 ASP A CA 1
ATOM 3614 C C . ASP A 1 466 ? 10.409 -16.918 5.316 1.00 89.44 466 ASP A C 1
ATOM 3616 O O . ASP A 1 466 ? 11.362 -16.439 5.926 1.00 89.44 466 ASP A O 1
ATOM 3620 N N . ASN A 1 467 ? 9.571 -16.141 4.627 1.00 91.31 467 ASN A N 1
ATOM 3621 C CA . ASN A 1 467 ? 9.641 -14.678 4.603 1.00 91.31 467 ASN A CA 1
ATOM 3622 C C . ASN A 1 467 ? 9.035 -14.095 5.895 1.00 91.31 467 ASN A C 1
ATOM 3624 O O . ASN A 1 467 ? 7.975 -14.548 6.341 1.00 91.31 467 ASN A O 1
ATOM 3628 N N . ALA A 1 468 ? 9.698 -13.116 6.526 1.00 87.44 468 ALA A N 1
ATOM 3629 C CA . ALA A 1 468 ? 9.374 -12.737 7.905 1.00 87.44 468 ALA A CA 1
ATOM 3630 C C . ALA A 1 468 ? 8.045 -11.981 8.097 1.00 87.44 468 ALA A C 1
ATOM 3632 O O . ALA A 1 468 ? 7.467 -12.114 9.174 1.00 87.44 468 ALA A O 1
ATOM 3633 N N . ALA A 1 469 ? 7.531 -11.239 7.105 1.00 82.00 469 ALA A N 1
ATOM 3634 C CA . ALA A 1 469 ? 6.207 -10.592 7.211 1.00 82.00 469 ALA A CA 1
ATOM 3635 C C . ALA A 1 469 ? 5.174 -11.038 6.169 1.00 82.00 469 ALA A C 1
ATOM 3637 O O . ALA A 1 469 ? 4.031 -10.578 6.202 1.00 82.00 469 ALA A O 1
ATOM 3638 N N . GLY A 1 470 ? 5.541 -11.967 5.291 1.00 87.75 470 GLY A N 1
ATOM 3639 C CA . GLY A 1 470 ? 4.621 -12.621 4.371 1.00 87.75 470 GLY A CA 1
ATOM 3640 C C . GLY A 1 470 ? 5.238 -12.935 3.019 1.00 87.75 470 GLY A C 1
ATOM 3641 O O . GLY A 1 470 ? 6.307 -12.440 2.661 1.00 87.75 470 GLY A O 1
ATOM 3642 N N . ASN A 1 471 ? 4.572 -13.804 2.265 1.00 94.38 471 ASN A N 1
ATOM 3643 C CA . ASN A 1 471 ? 5.062 -14.227 0.957 1.00 94.38 471 ASN A CA 1
ATOM 3644 C C . ASN A 1 471 ? 4.734 -13.189 -0.113 1.00 94.38 471 ASN A C 1
ATOM 3646 O O . ASN A 1 471 ? 5.627 -12.784 -0.853 1.00 94.38 471 ASN A O 1
ATOM 3650 N N . VAL A 1 472 ? 3.481 -12.728 -0.161 1.00 94.56 472 VAL A N 1
ATOM 3651 C CA . VAL A 1 472 ? 3.054 -11.650 -1.061 1.00 94.56 472 VAL A CA 1
ATOM 3652 C C . VAL A 1 472 ? 2.245 -10.633 -0.281 1.00 94.56 472 VAL A C 1
ATOM 3654 O O . VAL A 1 472 ? 1.211 -10.953 0.315 1.00 94.56 472 VAL A O 1
ATOM 3657 N N . VAL A 1 473 ? 2.694 -9.388 -0.326 1.00 91.81 473 VAL A N 1
ATOM 3658 C CA . VAL A 1 473 ? 1.988 -8.258 0.261 1.00 91.81 473 VAL A CA 1
ATOM 3659 C C . VAL A 1 473 ? 1.692 -7.247 -0.831 1.00 91.81 473 VAL A C 1
ATOM 3661 O O . VAL A 1 473 ? 2.541 -6.936 -1.652 1.00 91.81 473 VAL A O 1
ATOM 3664 N N . LEU A 1 474 ? 0.466 -6.735 -0.870 1.00 89.50 474 LEU A N 1
ATOM 3665 C CA . LEU A 1 474 ? 0.141 -5.572 -1.688 1.00 89.50 474 LEU A CA 1
ATOM 3666 C C . LEU A 1 474 ? 0.001 -4.371 -0.749 1.00 89.50 474 LEU A C 1
ATOM 3668 O O . LEU A 1 474 ? -1.107 -4.046 -0.302 1.00 89.50 474 LEU A O 1
ATOM 3672 N N . SER A 1 475 ? 1.128 -3.732 -0.415 1.00 83.25 475 SER A N 1
ATOM 3673 C CA . SER A 1 475 ? 1.199 -2.523 0.428 1.00 83.25 475 SER A CA 1
ATOM 3674 C C . SER A 1 475 ? 1.003 -1.226 -0.376 1.00 83.25 475 SER A C 1
ATOM 3676 O O . SER A 1 475 ? 1.505 -0.148 -0.065 1.00 83.25 475 SER A O 1
ATOM 3678 N N . SER A 1 476 ? 0.196 -1.331 -1.420 1.00 77.56 476 SER A N 1
ATOM 3679 C CA . SER A 1 476 ? 0.070 -0.350 -2.483 1.00 77.56 476 SER A CA 1
ATOM 3680 C C . SER A 1 476 ? -0.827 0.830 -2.118 1.00 77.56 476 SER A C 1
ATOM 3682 O O . SER A 1 476 ? -1.832 0.660 -1.436 1.00 77.56 476 SER A O 1
ATOM 3684 N N . SER A 1 477 ? -0.532 2.025 -2.629 1.00 73.94 477 SER A N 1
ATOM 3685 C CA . SER A 1 477 ? -1.527 3.111 -2.667 1.00 73.94 477 SER A CA 1
ATOM 3686 C C . SER A 1 477 ? -2.271 3.161 -3.997 1.00 73.94 477 SER A C 1
ATOM 3688 O O . SER A 1 477 ? -3.106 4.029 -4.176 1.00 73.94 477 SER A O 1
ATOM 3690 N N . THR A 1 478 ? -1.955 2.297 -4.964 1.00 80.69 478 THR A N 1
ATOM 3691 C CA . THR A 1 478 ? -2.403 2.479 -6.345 1.00 80.69 478 THR A CA 1
ATOM 3692 C C . THR A 1 478 ? -3.903 2.297 -6.542 1.00 80.69 478 THR A C 1
ATOM 3694 O O . THR A 1 478 ? -4.516 1.336 -6.079 1.00 80.69 478 THR A O 1
ATOM 3697 N N . TYR A 1 479 ? -4.460 3.220 -7.312 1.00 81.31 479 TYR A N 1
ATOM 3698 C CA . TYR A 1 479 ? -5.768 3.143 -7.943 1.00 81.31 479 TYR A CA 1
ATOM 3699 C C . TYR A 1 479 ? -5.640 3.042 -9.466 1.00 81.31 479 TYR A C 1
ATOM 3701 O O . TYR A 1 479 ? -6.640 3.010 -10.173 1.00 81.31 479 TYR A O 1
ATOM 3709 N N . ALA A 1 480 ? -4.421 2.993 -9.994 1.00 83.81 480 ALA A N 1
ATOM 3710 C CA . ALA A 1 480 ? -4.166 2.836 -11.413 1.00 83.81 480 ALA A CA 1
ATOM 3711 C C . ALA A 1 480 ? -4.260 1.352 -11.842 1.00 83.81 480 ALA A C 1
ATOM 3713 O O . ALA A 1 480 ? -4.253 0.454 -10.993 1.00 83.81 480 ALA A O 1
ATOM 3714 N N . PRO A 1 481 ? -4.343 1.078 -13.160 1.00 89.12 481 PRO A N 1
ATOM 3715 C CA . PRO A 1 481 ? -4.223 -0.259 -13.745 1.00 89.12 481 PRO A CA 1
ATOM 3716 C C . PRO A 1 481 ? -3.192 -1.170 -13.057 1.00 89.12 481 PRO A C 1
ATOM 3718 O O . PRO A 1 481 ? -1.998 -0.867 -13.052 1.00 89.12 481 PRO A O 1
ATOM 3721 N N . THR A 1 482 ? -3.664 -2.274 -12.465 1.00 91.56 482 THR A N 1
ATOM 3722 C CA . THR A 1 482 ? -2.846 -3.210 -11.665 1.00 91.56 482 THR A CA 1
ATOM 3723 C C . THR A 1 482 ? -3.189 -4.665 -11.969 1.00 91.56 482 THR A C 1
ATOM 3725 O O . THR A 1 482 ? -4.304 -5.106 -11.677 1.00 91.56 482 THR A O 1
ATOM 3728 N N . THR A 1 483 ? -2.255 -5.451 -12.510 1.00 95.06 483 THR A N 1
ATOM 3729 C CA . THR A 1 483 ? -2.514 -6.872 -12.806 1.00 95.06 483 THR A CA 1
ATOM 3730 C C . THR A 1 483 ? -1.348 -7.777 -12.436 1.00 95.06 483 THR A C 1
ATOM 3732 O O . THR A 1 483 ? -0.206 -7.515 -12.798 1.00 95.06 483 THR A O 1
ATOM 3735 N N . LEU A 1 484 ? -1.661 -8.860 -11.722 1.00 97.38 484 LEU A N 1
ATOM 3736 C CA . LEU A 1 484 ? -0.710 -9.881 -11.279 1.00 97.38 484 LEU A CA 1
ATOM 3737 C C . LEU A 1 484 ? -1.288 -11.265 -11.596 1.00 97.38 484 LEU A C 1
ATOM 3739 O O . LEU A 1 484 ? -2.475 -11.496 -11.361 1.00 97.38 484 LEU A O 1
ATOM 3743 N N . TYR A 1 485 ? -0.480 -12.189 -12.106 1.00 98.50 485 TYR A N 1
ATOM 3744 C CA . TYR A 1 485 ? -0.904 -13.556 -12.403 1.00 98.50 485 TYR A CA 1
ATOM 3745 C C . TYR A 1 485 ? 0.094 -14.545 -11.831 1.00 98.50 485 TYR A C 1
ATOM 3747 O O . TYR A 1 485 ? 1.208 -14.658 -12.325 1.00 98.50 485 TYR A O 1
ATOM 3755 N N . PHE A 1 486 ? -0.315 -15.243 -10.780 1.00 98.75 486 PHE A N 1
ATOM 3756 C CA . PHE A 1 486 ? 0.418 -16.342 -10.174 1.00 98.75 486 PHE A CA 1
ATOM 3757 C C . PHE A 1 486 ? -0.146 -17.641 -10.731 1.00 98.75 486 PHE A C 1
ATOM 3759 O O . PHE A 1 486 ? -1.303 -17.959 -10.461 1.00 98.75 486 PHE A O 1
ATOM 3766 N N . LYS A 1 487 ? 0.656 -18.372 -11.501 1.00 98.62 487 LYS A N 1
ATOM 3767 C CA . LYS A 1 487 ? 0.273 -19.639 -12.117 1.00 98.62 487 LYS A CA 1
ATOM 3768 C C . LYS A 1 487 ? 1.229 -20.740 -11.677 1.00 98.62 487 LYS A C 1
ATOM 3770 O O . LYS A 1 487 ? 2.446 -20.577 -11.784 1.00 98.62 487 LYS A O 1
ATOM 3775 N N . ASP A 1 488 ? 0.663 -21.845 -11.202 1.00 98.62 488 ASP A N 1
ATOM 3776 C CA . ASP A 1 488 ? 1.402 -23.031 -10.756 1.00 98.62 488 ASP A CA 1
ATOM 3777 C C . ASP A 1 488 ? 2.413 -22.699 -9.631 1.00 98.62 488 ASP A C 1
ATOM 3779 O O . ASP A 1 488 ? 3.523 -23.220 -9.585 1.00 98.62 488 ASP A O 1
ATOM 3783 N N . CYS A 1 489 ? 2.047 -21.778 -8.728 1.00 98.81 489 CYS A N 1
ATOM 3784 C CA . CYS A 1 489 ? 2.922 -21.290 -7.657 1.00 98.81 489 CYS A CA 1
ATOM 3785 C C . CYS A 1 489 ? 2.662 -21.979 -6.308 1.00 98.81 489 CYS A C 1
ATOM 3787 O O . CYS A 1 489 ? 1.528 -22.319 -5.955 1.00 98.81 489 CYS A O 1
ATOM 3789 N N . GLU A 1 490 ? 3.715 -22.085 -5.498 1.00 98.44 490 GLU A N 1
ATOM 3790 C CA . GLU A 1 490 ? 3.658 -22.639 -4.145 1.00 98.44 490 GLU A CA 1
ATOM 3791 C C . GLU A 1 490 ? 4.005 -21.589 -3.091 1.00 98.44 490 GLU A C 1
ATOM 3793 O O . GLU A 1 490 ? 5.091 -21.006 -3.097 1.00 98.44 490 GLU A O 1
ATOM 3798 N N . PHE A 1 491 ? 3.098 -21.392 -2.140 1.00 97.69 491 PHE A N 1
ATOM 3799 C CA . PHE A 1 491 ? 3.278 -20.488 -1.016 1.00 97.69 491 PHE A CA 1
ATOM 3800 C C . PHE A 1 491 ? 3.250 -21.298 0.279 1.00 97.69 491 PHE A C 1
ATOM 3802 O O . PHE A 1 491 ? 2.173 -21.576 0.810 1.00 97.69 491 PHE A O 1
ATOM 3809 N N . ASP A 1 492 ? 4.420 -21.671 0.793 1.00 92.94 492 ASP A N 1
ATOM 3810 C CA . ASP A 1 492 ? 4.515 -22.391 2.063 1.00 92.94 492 ASP A CA 1
ATOM 3811 C C . ASP A 1 492 ? 4.115 -21.467 3.225 1.00 92.94 492 ASP A C 1
ATOM 3813 O O . ASP A 1 492 ? 4.195 -20.235 3.129 1.00 92.94 492 ASP A O 1
ATOM 3817 N N . ALA A 1 493 ? 3.688 -22.066 4.337 1.00 84.06 493 ALA A N 1
ATOM 3818 C CA . ALA A 1 493 ? 3.302 -21.317 5.522 1.00 84.06 493 ALA A CA 1
ATOM 3819 C C . ALA A 1 493 ? 4.516 -20.526 6.052 1.00 84.06 493 ALA A C 1
ATOM 3821 O O . ALA A 1 493 ? 5.575 -21.087 6.341 1.00 84.06 493 ALA A O 1
ATOM 3822 N N . GLY A 1 494 ? 4.389 -19.197 6.067 1.00 72.25 494 GLY A N 1
ATOM 3823 C CA . GLY A 1 494 ? 5.457 -18.277 6.459 1.00 72.25 494 GLY A CA 1
ATOM 3824 C C . GLY A 1 494 ? 5.480 -17.993 7.963 1.00 72.25 494 GLY A C 1
ATOM 3825 O O . GLY A 1 494 ? 4.611 -18.427 8.712 1.00 72.25 494 GLY A O 1
ATOM 3826 N N . ARG A 1 495 ? 6.430 -17.158 8.407 1.00 73.94 495 ARG A N 1
ATOM 3827 C CA . ARG A 1 495 ? 6.531 -16.704 9.814 1.00 73.94 495 ARG A CA 1
ATOM 3828 C C . ARG A 1 495 ? 5.445 -15.701 10.225 1.00 73.94 495 ARG A C 1
ATOM 3830 O O . ARG A 1 495 ? 5.439 -15.208 11.351 1.00 73.94 495 ARG A O 1
ATOM 3837 N N . TYR A 1 496 ? 4.566 -15.348 9.294 1.00 74.88 496 TYR A N 1
ATOM 3838 C CA . TYR A 1 496 ? 3.479 -14.399 9.478 1.00 74.88 496 TYR A CA 1
ATOM 3839 C C . TYR A 1 496 ? 2.287 -14.795 8.588 1.00 74.88 496 TYR A C 1
ATOM 3841 O O . TYR A 1 496 ? 1.993 -15.980 8.433 1.00 74.88 496 TYR A O 1
ATOM 3849 N N . ARG A 1 497 ? 1.552 -13.829 8.033 1.00 80.75 497 ARG A N 1
ATOM 3850 C CA . ARG A 1 497 ? 0.451 -14.048 7.076 1.00 80.75 497 ARG A CA 1
ATOM 3851 C C . ARG A 1 497 ? 1.013 -14.461 5.716 1.00 80.75 497 ARG A C 1
ATOM 3853 O O . ARG A 1 497 ? 2.084 -13.993 5.348 1.00 80.75 497 ARG A O 1
ATOM 3860 N N . ASN A 1 498 ? 0.300 -15.285 4.945 1.00 90.75 498 ASN A N 1
ATOM 3861 C CA . ASN A 1 498 ? 0.804 -15.717 3.635 1.00 90.75 498 ASN A CA 1
ATOM 3862 C C . ASN A 1 498 ? 0.594 -14.631 2.562 1.00 90.75 498 ASN A C 1
ATOM 3864 O O . ASN A 1 498 ? 1.569 -14.038 2.090 1.00 90.75 498 ASN A O 1
ATOM 3868 N N . LEU A 1 499 ? -0.668 -14.316 2.245 1.00 93.25 499 LEU A N 1
ATOM 3869 C CA . LEU A 1 499 ? -1.041 -13.262 1.299 1.00 93.25 499 LEU A CA 1
ATOM 3870 C C . LEU A 1 499 ? -1.764 -12.129 2.036 1.00 93.25 499 LEU A C 1
ATOM 3872 O O . LEU A 1 499 ? -2.775 -12.363 2.704 1.00 93.25 499 LEU A O 1
ATOM 3876 N N . SER A 1 500 ? -1.263 -10.897 1.915 1.00 90.56 500 SER A N 1
ATOM 3877 C CA . SER A 1 500 ? -1.846 -9.732 2.595 1.00 90.56 500 SER A CA 1
ATOM 3878 C C . SER A 1 500 ? -2.125 -8.572 1.648 1.00 90.56 500 SER A C 1
ATOM 3880 O O . SER A 1 500 ? -1.240 -8.108 0.937 1.00 90.56 500 SER A O 1
ATOM 3882 N N . ILE A 1 501 ? -3.333 -8.017 1.709 1.00 87.38 501 ILE A N 1
ATOM 3883 C CA . ILE A 1 501 ? -3.656 -6.731 1.089 1.00 87.38 501 ILE A CA 1
ATOM 3884 C C . ILE A 1 501 ? -3.683 -5.673 2.178 1.00 87.38 501 ILE A C 1
ATOM 3886 O O . ILE A 1 501 ? -4.560 -5.680 3.048 1.00 87.38 501 ILE A O 1
ATOM 3890 N N . LEU A 1 502 ? -2.708 -4.766 2.114 1.00 78.62 502 LEU A N 1
ATOM 3891 C CA . LEU A 1 502 ? -2.534 -3.677 3.072 1.00 78.62 502 LEU A CA 1
ATOM 3892 C C . LEU A 1 502 ? -2.767 -2.298 2.443 1.00 78.62 502 LEU A C 1
ATOM 3894 O O . LEU A 1 502 ? -2.370 -1.281 3.016 1.00 78.62 502 LEU A O 1
ATOM 3898 N N . ALA A 1 503 ? -3.422 -2.262 1.286 1.00 69.69 503 ALA A N 1
ATOM 3899 C CA . ALA A 1 503 ? -3.417 -1.111 0.405 1.00 69.69 503 ALA A CA 1
ATOM 3900 C C . ALA A 1 503 ? -3.923 0.178 1.063 1.00 69.69 503 ALA A C 1
ATOM 3902 O O . ALA A 1 503 ? -4.894 0.149 1.815 1.00 69.69 503 ALA A O 1
ATOM 3903 N N . ARG A 1 504 ? -3.273 1.316 0.810 1.00 67.75 504 ARG A N 1
ATOM 3904 C CA . ARG A 1 504 ? -3.643 2.650 1.311 1.00 67.75 504 ARG A CA 1
ATOM 3905 C C . ARG A 1 504 ? -4.830 3.184 0.510 1.00 67.75 504 ARG A C 1
ATOM 3907 O O . ARG A 1 504 ? -4.840 3.094 -0.710 1.00 67.75 504 ARG A O 1
ATOM 3914 N N . LEU A 1 505 ? -5.842 3.702 1.207 1.00 61.41 505 LEU A N 1
ATOM 3915 C CA . LEU A 1 505 ? -6.956 4.361 0.535 1.00 61.41 505 LEU A CA 1
ATOM 3916 C C . LEU A 1 505 ? -6.516 5.775 0.130 1.00 61.41 505 LEU A C 1
ATOM 3918 O O . LEU A 1 505 ? -5.730 6.390 0.847 1.00 61.41 505 LEU A O 1
ATOM 3922 N N . GLY A 1 506 ? -6.986 6.249 -1.020 1.00 57.12 506 GLY A N 1
ATOM 3923 C CA . GLY A 1 506 ? -6.375 7.358 -1.739 1.00 57.12 506 GLY A CA 1
ATOM 3924 C C . GLY A 1 506 ? -6.419 8.704 -1.012 1.00 57.12 506 GLY A C 1
ATOM 3925 O O . GLY A 1 506 ? -7.483 9.190 -0.636 1.00 57.12 506 GLY A O 1
ATOM 3926 N N . ILE A 1 507 ? -5.243 9.304 -0.851 1.00 53.44 507 ILE A N 1
ATOM 3927 C CA . ILE A 1 507 ? -4.936 10.668 -0.417 1.00 53.44 507 ILE A CA 1
ATOM 3928 C C . ILE A 1 507 ? -4.975 11.656 -1.615 1.00 53.44 507 ILE A C 1
ATOM 3930 O O . ILE A 1 507 ? -5.259 12.836 -1.416 1.00 53.44 507 ILE A O 1
ATOM 3934 N N . TYR A 1 508 ? -4.728 11.213 -2.859 1.00 50.72 508 TYR A N 1
ATOM 3935 C CA . TYR A 1 508 ? -4.500 12.061 -4.048 1.00 50.72 508 TYR A CA 1
ATOM 3936 C C . TYR A 1 508 ? -5.595 12.005 -5.132 1.00 50.72 508 TYR A C 1
ATOM 3938 O O . TYR A 1 508 ? -5.825 12.999 -5.820 1.00 50.72 508 TYR A O 1
ATOM 3946 N N . THR A 1 509 ? -6.270 10.871 -5.322 1.00 50.47 509 THR A N 1
ATOM 3947 C CA . THR A 1 509 ? -7.217 10.631 -6.432 1.00 50.47 509 THR A CA 1
ATOM 3948 C C . THR A 1 509 ? -8.679 10.917 -6.069 1.00 50.47 509 THR A C 1
ATOM 3950 O O . THR A 1 509 ? -9.543 10.940 -6.950 1.00 50.47 509 THR A O 1
ATOM 3953 N N . GLY A 1 510 ? -8.964 11.276 -4.815 1.00 52.09 510 GLY A N 1
ATOM 3954 C CA . GLY A 1 510 ? -10.327 11.511 -4.333 1.00 52.09 510 GLY A CA 1
ATOM 3955 C C . GLY A 1 510 ? -11.053 10.208 -3.957 1.00 52.09 510 GLY A C 1
ATOM 3956 O O . GLY A 1 510 ? -10.519 9.117 -4.135 1.00 52.09 510 GLY A O 1
ATOM 3957 N N . PRO A 1 511 ? -12.252 10.295 -3.356 1.00 53.78 511 PRO A N 1
ATOM 3958 C CA . PRO A 1 511 ? -12.788 9.220 -2.525 1.00 53.78 511 PRO A CA 1
ATOM 3959 C C . PRO A 1 511 ? -13.253 7.973 -3.303 1.00 53.78 511 PRO A C 1
ATOM 3961 O O . PRO A 1 511 ? -14.010 8.072 -4.263 1.00 53.78 511 PRO A O 1
ATOM 3964 N N . VAL A 1 512 ? -12.914 6.800 -2.746 1.00 63.25 512 VAL A N 1
ATOM 3965 C CA . VAL A 1 512 ? -13.767 5.591 -2.661 1.00 63.25 512 VAL A CA 1
ATOM 3966 C C . VAL A 1 512 ? -14.114 4.907 -4.004 1.00 63.25 512 VAL A C 1
ATOM 3968 O O . VAL A 1 512 ? -15.277 4.797 -4.393 1.00 63.25 512 VAL A O 1
ATOM 3971 N N . GLN A 1 513 ? -13.106 4.364 -4.691 1.00 70.12 513 GLN A N 1
ATOM 3972 C CA . GLN A 1 513 ? -13.291 3.419 -5.804 1.00 70.12 513 GLN A CA 1
ATOM 3973 C C . GLN A 1 513 ? -12.316 2.237 -5.732 1.00 70.12 513 GLN A C 1
ATOM 3975 O O . GLN A 1 513 ? -11.385 2.251 -4.940 1.00 70.12 513 GLN A O 1
ATOM 3980 N N . LYS A 1 514 ? -12.517 1.186 -6.527 1.00 81.38 514 LYS A N 1
ATOM 3981 C CA . LYS A 1 514 ? -11.494 0.147 -6.716 1.00 81.38 514 LYS A CA 1
ATOM 3982 C C . LYS A 1 514 ? -10.477 0.576 -7.771 1.00 81.38 514 LYS A C 1
ATOM 3984 O O . LYS A 1 514 ? -10.811 1.363 -8.658 1.00 81.38 514 LYS A O 1
ATOM 3989 N N . ALA A 1 515 ? -9.273 0.019 -7.712 1.00 84.62 515 ALA A N 1
ATOM 3990 C CA . ALA A 1 515 ? -8.346 0.087 -8.831 1.00 84.62 515 ALA A CA 1
ATOM 3991 C C . ALA A 1 515 ? -8.901 -0.753 -10.001 1.00 84.62 515 ALA A C 1
ATOM 3993 O O . ALA A 1 515 ? -9.428 -1.849 -9.758 1.00 84.62 515 ALA A O 1
ATOM 3994 N N . PRO A 1 516 ? -8.756 -0.318 -11.267 1.00 88.38 516 PRO A N 1
ATOM 3995 C CA . PRO A 1 516 ? -8.852 -1.217 -12.407 1.00 88.38 516 PRO A CA 1
ATOM 3996 C C . PRO A 1 516 ? -7.809 -2.307 -12.191 1.00 88.38 516 PRO A C 1
ATOM 3998 O O . PRO A 1 516 ? -6.606 -2.046 -12.216 1.00 88.38 516 PRO A O 1
ATOM 4001 N N . SER A 1 517 ? -8.263 -3.518 -11.893 1.00 91.56 517 SER A N 1
ATOM 4002 C CA . SER A 1 517 ? -7.360 -4.559 -11.430 1.00 91.56 517 SER A CA 1
ATOM 4003 C C . SER A 1 517 ? -7.771 -5.942 -11.884 1.00 91.56 517 SER A C 1
ATOM 4005 O O . SER A 1 517 ? -8.940 -6.214 -12.145 1.00 91.56 517 SER A O 1
ATOM 4007 N N . ARG A 1 518 ? -6.766 -6.804 -12.020 1.00 95.00 518 ARG A N 1
ATOM 4008 C CA . ARG A 1 518 ? -6.947 -8.221 -12.315 1.00 95.00 518 ARG A CA 1
ATOM 4009 C C . ARG A 1 518 ? -5.824 -9.025 -11.682 1.00 95.00 518 ARG A C 1
ATOM 4011 O O . ARG A 1 518 ? -4.750 -9.152 -12.262 1.00 95.00 518 ARG A O 1
ATOM 4018 N N . ILE A 1 519 ? -6.063 -9.516 -10.469 1.00 96.75 519 ILE A N 1
ATOM 4019 C CA . ILE A 1 519 ? -5.091 -10.312 -9.713 1.00 96.75 519 ILE A CA 1
ATOM 4020 C C . ILE A 1 519 ? -5.561 -11.760 -9.683 1.00 96.75 519 ILE A C 1
ATOM 4022 O O . ILE A 1 519 ? -6.626 -12.053 -9.150 1.00 96.75 519 ILE A O 1
ATOM 4026 N N . ILE A 1 520 ? -4.800 -12.668 -10.276 1.00 98.44 520 ILE A N 1
ATOM 4027 C CA . ILE A 1 520 ? -5.214 -14.057 -10.471 1.00 98.44 520 ILE A CA 1
ATOM 4028 C C . ILE A 1 520 ? -4.191 -14.979 -9.818 1.00 98.44 520 ILE A C 1
ATOM 4030 O O . ILE A 1 520 ? -2.997 -14.864 -10.073 1.00 98.44 520 ILE A O 1
ATOM 4034 N N . PHE A 1 521 ? -4.678 -15.912 -9.012 1.00 98.75 521 PHE A N 1
ATOM 4035 C CA . PHE A 1 521 ? -3.952 -17.082 -8.542 1.00 98.75 521 PHE A CA 1
ATOM 4036 C C . PHE A 1 521 ? -4.591 -18.298 -9.207 1.00 98.75 521 PHE A C 1
ATOM 4038 O O . PHE A 1 521 ? -5.788 -18.519 -9.036 1.00 98.75 521 PHE A O 1
ATOM 4045 N N . GLU A 1 522 ? -3.824 -19.058 -9.976 1.00 98.69 522 GLU A N 1
ATOM 4046 C CA . GLU A 1 522 ? -4.299 -20.220 -10.720 1.00 98.69 522 GLU A CA 1
ATOM 4047 C C . GLU A 1 522 ? -3.407 -21.430 -10.459 1.00 98.69 522 GLU A C 1
ATOM 4049 O O . GLU A 1 522 ? -2.188 -21.349 -10.588 1.00 98.69 522 GLU A O 1
ATOM 4054 N N . ASN A 1 523 ? -4.031 -22.552 -10.095 1.00 98.69 523 ASN A N 1
ATOM 4055 C CA . ASN A 1 523 ? -3.355 -23.807 -9.754 1.00 98.69 523 ASN A CA 1
ATOM 4056 C C . ASN A 1 523 ? -2.307 -23.640 -8.635 1.00 98.69 523 ASN A C 1
ATOM 4058 O O . ASN A 1 523 ? -1.246 -24.260 -8.661 1.00 98.69 523 ASN A O 1
ATOM 4062 N N . CYS A 1 524 ? -2.585 -22.785 -7.647 1.00 98.81 524 CYS A N 1
ATOM 4063 C CA . CYS A 1 524 ? -1.639 -22.493 -6.570 1.00 98.81 524 CYS A CA 1
ATOM 4064 C C . CYS A 1 524 ? -1.906 -23.325 -5.305 1.00 98.81 524 CYS A C 1
ATOM 4066 O O . CYS A 1 524 ? -3.060 -23.537 -4.916 1.00 98.81 524 CYS A O 1
ATOM 4068 N N . ARG A 1 525 ? -0.833 -23.697 -4.592 1.00 98.38 525 ARG A N 1
ATOM 4069 C CA . ARG A 1 525 ? -0.896 -24.169 -3.195 1.00 98.38 525 ARG A CA 1
ATOM 4070 C C . ARG A 1 525 ? -0.601 -23.006 -2.253 1.00 98.38 525 ARG A C 1
ATOM 4072 O O . ARG A 1 525 ? 0.456 -22.395 -2.374 1.00 98.38 525 ARG A O 1
ATOM 4079 N N . ILE A 1 526 ? -1.500 -22.713 -1.315 1.00 97.75 526 ILE A N 1
ATOM 4080 C CA . ILE A 1 526 ? -1.359 -21.604 -0.361 1.00 97.75 526 ILE A CA 1
ATOM 4081 C C . ILE A 1 526 ? -1.527 -22.125 1.066 1.00 97.75 526 ILE A C 1
ATOM 4083 O O . ILE A 1 526 ? -2.636 -22.348 1.545 1.00 97.75 526 ILE A O 1
ATOM 4087 N N . ASP A 1 527 ? -0.420 -22.294 1.772 1.00 94.44 527 ASP A N 1
ATOM 4088 C CA . ASP A 1 527 ? -0.419 -22.875 3.108 1.00 94.44 527 ASP A CA 1
ATOM 4089 C C . ASP A 1 527 ? -0.433 -21.778 4.189 1.00 94.44 527 ASP A C 1
ATOM 4091 O O . ASP A 1 527 ? 0.221 -20.743 4.066 1.00 94.44 527 ASP A O 1
ATOM 4095 N N . GLY A 1 528 ? -1.196 -21.976 5.260 1.00 91.12 528 GLY A N 1
ATOM 4096 C CA . GLY A 1 528 ? -1.305 -21.027 6.371 1.00 91.12 528 GLY A CA 1
ATOM 4097 C C . GLY A 1 528 ? -1.237 -21.724 7.721 1.00 91.12 528 GLY A C 1
ATOM 4098 O O . GLY A 1 528 ? -1.182 -22.950 7.792 1.00 91.12 528 GLY A O 1
ATOM 4099 N N . HIS A 1 529 ? -1.255 -20.939 8.793 1.00 87.81 529 HIS A N 1
ATOM 4100 C CA . HIS A 1 529 ? -1.243 -21.467 10.151 1.00 87.81 529 HIS A CA 1
ATOM 4101 C C . HIS A 1 529 ? -2.595 -21.251 10.843 1.00 87.81 529 HIS A C 1
ATOM 4103 O O . HIS A 1 529 ? -3.350 -20.320 10.551 1.00 87.81 529 HIS A O 1
ATOM 4109 N N . ALA A 1 530 ? -2.920 -22.111 11.799 1.00 85.25 530 ALA A N 1
ATOM 4110 C CA . ALA A 1 530 ? -4.164 -22.040 12.558 1.00 85.25 530 ALA A CA 1
ATOM 4111 C C . ALA A 1 530 ? -4.247 -20.776 13.451 1.00 85.25 530 ALA A C 1
ATOM 4113 O O . ALA A 1 530 ? -5.342 -20.341 13.821 1.00 85.25 530 ALA A O 1
ATOM 4114 N N . ASP A 1 531 ? -3.100 -20.190 13.781 1.00 81.69 531 ASP A N 1
ATOM 4115 C CA . ASP A 1 531 ? -2.873 -18.967 14.560 1.00 81.69 531 ASP A CA 1
ATOM 4116 C C . ASP A 1 531 ? -2.390 -17.780 13.689 1.00 81.69 531 ASP A C 1
ATOM 4118 O O . ASP A 1 531 ? -2.087 -16.707 14.210 1.00 81.69 531 ASP A O 1
ATOM 4122 N N . SER A 1 532 ? -2.354 -17.935 12.355 1.00 83.94 532 SER A N 1
ATOM 4123 C CA . SER A 1 532 ? -2.058 -16.865 11.387 1.00 83.94 532 SER A CA 1
ATOM 4124 C C . SER A 1 532 ? -2.765 -17.110 10.047 1.00 83.94 532 SER A C 1
ATOM 4126 O O . SER A 1 532 ? -2.435 -18.043 9.316 1.00 83.94 532 SER A O 1
ATOM 4128 N N . SER A 1 533 ? -3.733 -16.256 9.701 1.00 86.88 533 SER A N 1
ATOM 4129 C CA . SER A 1 533 ? -4.553 -16.400 8.488 1.00 86.88 533 SER A CA 1
ATOM 4130 C C . SER A 1 533 ? -3.730 -16.531 7.203 1.00 86.88 533 SER A C 1
ATOM 4132 O O . SER A 1 533 ? -2.767 -15.792 6.983 1.00 86.88 533 SER A O 1
ATOM 4134 N N . ALA A 1 534 ? -4.170 -17.425 6.311 1.00 92.56 534 ALA A N 1
ATOM 4135 C CA . ALA A 1 534 ? -3.593 -17.567 4.975 1.00 92.56 534 ALA A CA 1
ATOM 4136 C C . ALA A 1 534 ? -3.836 -16.307 4.128 1.00 92.56 534 ALA A C 1
ATOM 4138 O O . ALA A 1 534 ? -2.937 -15.837 3.431 1.00 92.56 534 ALA A O 1
ATOM 4139 N N . LEU A 1 535 ? -5.043 -15.744 4.227 1.00 94.12 535 LEU A N 1
ATOM 4140 C CA . LEU A 1 535 ? -5.483 -14.567 3.489 1.00 94.12 535 LEU A CA 1
ATOM 4141 C C . LEU A 1 535 ? -5.873 -13.451 4.461 1.00 94.12 535 LEU A C 1
ATOM 4143 O O . LEU A 1 535 ? -6.740 -13.635 5.319 1.00 94.12 535 LEU A O 1
ATOM 4147 N N . PHE A 1 536 ? -5.254 -12.282 4.306 1.00 91.25 536 PHE A N 1
ATOM 4148 C CA . PHE A 1 536 ? -5.525 -11.107 5.131 1.00 91.25 536 PHE A CA 1
ATOM 4149 C C . PHE A 1 536 ? -5.853 -9.881 4.276 1.00 91.25 536 PHE A C 1
ATOM 4151 O O . PHE A 1 536 ? -5.075 -9.493 3.405 1.00 91.25 536 PHE A O 1
ATOM 4158 N N . TRP A 1 537 ? -6.961 -9.206 4.577 1.00 88.62 537 TRP A N 1
ATOM 4159 C CA . TRP A 1 537 ? -7.379 -7.987 3.879 1.00 88.62 537 TRP A CA 1
ATOM 4160 C C . TRP A 1 537 ? -7.725 -6.876 4.861 1.00 88.62 537 TRP A C 1
ATOM 4162 O O . TRP A 1 537 ? -8.540 -7.080 5.753 1.00 88.62 537 TRP A O 1
ATOM 4172 N N . ASN A 1 538 ? -7.185 -5.671 4.663 1.00 81.69 538 ASN A N 1
ATOM 4173 C CA . ASN A 1 538 ? -7.668 -4.474 5.369 1.00 81.69 538 ASN A CA 1
ATOM 4174 C C . ASN A 1 538 ? -8.591 -3.582 4.519 1.00 81.69 538 ASN A C 1
ATOM 4176 O O . ASN A 1 538 ? -9.199 -2.636 5.023 1.00 81.69 538 ASN A O 1
ATOM 4180 N N . THR A 1 539 ? -8.684 -3.861 3.220 1.00 78.38 539 THR A N 1
ATOM 4181 C CA . THR A 1 539 ? -9.526 -3.135 2.274 1.00 78.38 539 THR A CA 1
ATOM 4182 C C . THR A 1 539 ? -9.804 -3.984 1.033 1.00 78.38 539 THR A C 1
ATOM 4184 O O . THR A 1 539 ? -9.056 -4.912 0.725 1.00 78.38 539 THR A O 1
ATOM 4187 N N . MET A 1 540 ? -10.868 -3.641 0.306 1.00 82.88 540 MET A N 1
ATOM 4188 C CA . MET A 1 540 ? -11.322 -4.338 -0.901 1.00 82.88 540 MET A CA 1
ATOM 4189 C C . MET A 1 540 ? -11.162 -3.427 -2.122 1.00 82.88 540 MET A C 1
ATOM 4191 O O . MET A 1 540 ? -12.156 -2.970 -2.682 1.00 82.88 540 MET A O 1
ATOM 4195 N N . ILE A 1 541 ? -9.924 -3.110 -2.513 1.00 82.75 541 ILE A N 1
ATOM 4196 C CA . ILE A 1 541 ? -9.659 -2.215 -3.660 1.00 82.75 541 ILE A CA 1
ATOM 4197 C C . ILE A 1 541 ? -9.275 -2.940 -4.953 1.00 82.75 541 ILE A C 1
ATOM 4199 O O . ILE A 1 541 ? -9.175 -2.286 -5.987 1.00 82.75 541 ILE A O 1
ATOM 4203 N N . PHE A 1 542 ? -9.063 -4.257 -4.908 1.00 89.38 542 PHE A N 1
ATOM 4204 C CA . PHE A 1 542 ? -8.645 -5.044 -6.066 1.00 89.38 542 PHE A CA 1
ATOM 4205 C C . PHE A 1 542 ? -9.669 -6.118 -6.418 1.00 89.38 542 PHE A C 1
ATOM 4207 O O . PHE A 1 542 ? -10.217 -6.768 -5.526 1.00 89.38 542 PHE A O 1
ATOM 4214 N N . ASP A 1 543 ? -9.897 -6.323 -7.713 1.00 93.56 543 ASP A N 1
ATOM 4215 C CA . ASP A 1 543 ? -10.559 -7.522 -8.208 1.00 93.56 543 ASP A CA 1
ATOM 4216 C C . ASP A 1 543 ? -9.553 -8.680 -8.237 1.00 93.56 543 ASP A C 1
ATOM 4218 O O . ASP A 1 543 ? -8.446 -8.559 -8.781 1.00 93.56 543 ASP A O 1
ATOM 4222 N N . MET A 1 544 ? -9.938 -9.801 -7.628 1.00 96.38 544 MET A N 1
ATOM 4223 C CA . MET A 1 544 ? -9.077 -10.963 -7.433 1.00 96.38 544 MET A CA 1
ATOM 4224 C C . MET A 1 544 ? -9.793 -12.268 -7.788 1.00 96.38 544 MET A C 1
ATOM 4226 O O . MET A 1 544 ? -10.989 -12.425 -7.533 1.00 96.38 544 MET A O 1
ATOM 4230 N N . TRP A 1 545 ? -9.041 -13.232 -8.315 1.00 98.25 545 TRP A N 1
ATOM 4231 C CA . TRP A 1 545 ? -9.508 -14.580 -8.623 1.00 98.25 545 TRP A CA 1
ATOM 4232 C C . TRP A 1 545 ? -8.557 -15.611 -8.031 1.00 98.25 545 TRP A C 1
ATOM 4234 O O . TRP A 1 545 ? -7.351 -15.538 -8.248 1.00 98.25 545 TRP A O 1
ATOM 4244 N N . PHE A 1 546 ? -9.114 -16.597 -7.341 1.00 98.69 546 PHE A N 1
ATOM 4245 C CA . PHE A 1 546 ? -8.437 -17.836 -6.983 1.00 98.69 546 PHE A CA 1
ATOM 4246 C C . PHE A 1 546 ? -9.078 -18.954 -7.799 1.00 98.69 546 PHE A C 1
ATOM 4248 O O . PHE A 1 546 ? -10.290 -19.148 -7.720 1.00 98.69 546 PHE A O 1
ATOM 4255 N N . LYS A 1 547 ? -8.284 -19.654 -8.605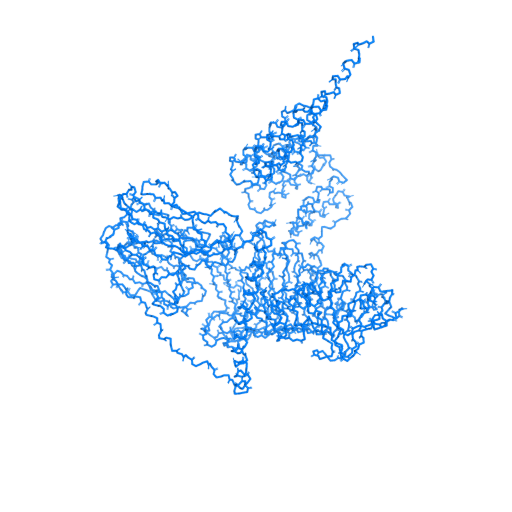 1.00 98.69 547 LYS A N 1
ATOM 4256 C CA . LYS A 1 547 ? -8.737 -20.669 -9.556 1.00 98.69 547 LYS A CA 1
ATOM 4257 C C . LYS A 1 547 ? -7.973 -21.957 -9.322 1.00 98.69 547 LYS A C 1
ATOM 4259 O O . LYS A 1 547 ? -6.749 -21.959 -9.393 1.00 98.69 547 LYS A O 1
ATOM 4264 N N . ASN A 1 548 ? -8.674 -23.051 -9.043 1.00 98.69 548 ASN A N 1
ATOM 4265 C CA . ASN A 1 548 ? -8.055 -24.356 -8.778 1.00 98.69 548 ASN A CA 1
ATOM 4266 C C . ASN A 1 548 ? -7.010 -24.313 -7.642 1.00 98.69 548 ASN A C 1
ATOM 4268 O O . ASN A 1 548 ? -6.032 -25.057 -7.661 1.00 98.69 548 ASN A O 1
ATOM 4272 N N . CYS A 1 549 ? -7.178 -23.409 -6.673 1.00 98.81 549 CYS A N 1
ATOM 4273 C CA . CYS A 1 549 ? -6.233 -23.259 -5.566 1.00 98.81 549 CYS A CA 1
ATOM 4274 C C . CYS A 1 549 ? -6.579 -24.178 -4.391 1.00 98.81 549 CYS A C 1
ATOM 4276 O O . CYS A 1 549 ? -7.754 -24.367 -4.056 1.00 98.81 549 CYS A O 1
ATOM 4278 N N . VAL A 1 550 ? -5.550 -24.671 -3.706 1.00 98.69 550 VAL A N 1
ATOM 4279 C CA . VAL A 1 550 ? -5.690 -25.447 -2.469 1.00 98.69 550 VAL A CA 1
ATOM 4280 C C . VAL A 1 550 ? -5.048 -24.689 -1.317 1.00 98.69 550 VAL A C 1
ATOM 4282 O O . VAL A 1 550 ? -3.889 -24.284 -1.402 1.00 98.69 550 VAL A O 1
ATOM 4285 N N . PHE A 1 551 ? -5.801 -24.534 -0.233 1.00 98.00 551 PHE A N 1
ATOM 4286 C CA . PHE A 1 551 ? -5.365 -23.916 1.007 1.00 98.00 551 PHE A CA 1
ATOM 4287 C C . PHE A 1 551 ? -5.230 -24.975 2.094 1.00 98.00 551 PHE A C 1
ATOM 4289 O O . PHE A 1 551 ? -6.188 -25.710 2.336 1.00 98.00 551 PHE A O 1
ATOM 4296 N N . ASN A 1 552 ? -4.079 -25.048 2.767 1.00 96.50 552 ASN A N 1
ATOM 4297 C CA . ASN A 1 552 ? -3.865 -26.030 3.834 1.00 96.50 552 ASN A CA 1
ATOM 4298 C C . ASN A 1 552 ? -3.448 -25.373 5.144 1.00 96.50 552 ASN A C 1
ATOM 4300 O O . ASN A 1 552 ? -2.524 -24.559 5.178 1.00 96.50 552 ASN A O 1
ATOM 4304 N N . ASP A 1 553 ? -4.091 -25.795 6.224 1.00 93.94 553 ASP A N 1
ATOM 4305 C CA . ASP A 1 553 ? -3.659 -25.515 7.585 1.00 93.94 553 ASP A CA 1
ATOM 4306 C C . ASP A 1 553 ? -2.426 -26.369 7.918 1.00 93.94 553 ASP A C 1
ATOM 4308 O O . ASP A 1 553 ? -2.440 -27.595 7.772 1.00 93.94 553 ASP A O 1
ATOM 4312 N N . LYS A 1 554 ? -1.343 -25.726 8.353 1.00 91.38 554 LYS A N 1
ATOM 4313 C CA . LYS A 1 554 ? -0.104 -26.378 8.804 1.00 91.38 554 LYS A CA 1
ATOM 4314 C C . LYS A 1 554 ? 0.025 -26.416 10.325 1.00 91.38 554 LYS A C 1
ATOM 4316 O O . LYS A 1 554 ? 1.106 -26.694 10.838 1.00 91.38 554 LYS A O 1
ATOM 4321 N N . GLY A 1 555 ? -1.064 -26.163 11.048 1.00 88.25 555 GLY A N 1
ATOM 4322 C CA . GLY A 1 555 ? -1.085 -26.114 12.503 1.00 88.25 555 GLY A CA 1
ATOM 4323 C C . GLY A 1 555 ? -0.534 -24.793 13.029 1.00 88.25 555 GLY A C 1
ATOM 4324 O O . GLY A 1 555 ? -0.624 -23.761 12.367 1.00 88.25 555 GLY A O 1
ATOM 4325 N N . HIS A 1 556 ? 0.017 -24.815 14.239 1.00 85.06 556 HIS A N 1
ATOM 4326 C CA . HIS A 1 556 ? 0.514 -23.613 14.902 1.00 85.06 556 HIS A CA 1
ATOM 4327 C C . HIS A 1 556 ? 1.841 -23.147 14.301 1.00 85.06 556 HIS A C 1
ATOM 4329 O O . HIS A 1 556 ? 2.774 -23.938 14.157 1.00 85.06 556 HIS A O 1
ATOM 4335 N N . LEU A 1 557 ? 1.939 -21.850 14.021 1.00 82.56 557 LEU A N 1
ATOM 4336 C CA . LEU A 1 557 ? 3.211 -21.161 13.856 1.00 82.56 557 LEU A CA 1
ATOM 4337 C C . LEU A 1 557 ? 3.915 -21.046 15.210 1.00 82.56 557 LEU A C 1
ATOM 4339 O O . LEU A 1 557 ? 5.097 -21.360 15.336 1.00 82.56 557 LEU A O 1
ATOM 4343 N N . ASP A 1 558 ? 3.175 -20.573 16.211 1.00 76.19 558 ASP A N 1
ATOM 4344 C CA . ASP A 1 558 ? 3.641 -20.385 17.573 1.00 76.19 558 ASP A CA 1
ATOM 4345 C C . ASP A 1 558 ? 2.761 -21.223 18.519 1.00 76.19 558 ASP A C 1
ATOM 4347 O O . ASP A 1 558 ? 1.575 -20.941 18.707 1.00 76.19 558 ASP A O 1
ATOM 4351 N N . PRO A 1 559 ? 3.311 -22.277 19.128 1.00 74.62 559 PRO A N 1
ATOM 4352 C CA . PRO A 1 559 ? 2.565 -23.164 20.017 1.00 74.62 559 PRO A CA 1
ATOM 4353 C C . PRO A 1 559 ? 2.054 -22.470 21.288 1.00 74.62 559 PRO A C 1
ATOM 4355 O O . PRO A 1 559 ? 1.154 -23.002 21.932 1.00 74.62 559 PRO A O 1
ATOM 4358 N N . THR A 1 560 ? 2.565 -21.279 21.628 1.00 71.44 560 THR A N 1
ATOM 4359 C CA . THR A 1 560 ? 2.040 -20.457 22.733 1.00 71.44 560 THR A CA 1
ATOM 4360 C C . THR A 1 560 ? 0.825 -19.617 22.328 1.00 71.44 560 THR A C 1
ATOM 4362 O O . THR A 1 560 ? 0.071 -19.150 23.186 1.00 71.44 560 THR A O 1
ATOM 4365 N N . ARG A 1 561 ? 0.597 -19.417 21.022 1.00 70.88 561 ARG A N 1
ATOM 4366 C CA . ARG A 1 561 ? -0.557 -18.672 20.509 1.00 70.88 561 ARG A CA 1
ATOM 4367 C C . ARG A 1 561 ? -1.775 -19.574 20.414 1.00 70.88 561 ARG A C 1
ATOM 4369 O O . ARG A 1 561 ? -1.696 -20.745 20.042 1.00 70.88 561 ARG A O 1
ATOM 4376 N N . LYS A 1 562 ? -2.942 -18.998 20.710 1.00 71.06 562 LYS A N 1
ATOM 4377 C CA . LYS A 1 562 ? -4.216 -19.678 20.477 1.00 71.06 562 LYS A CA 1
ATOM 4378 C C . LYS A 1 562 ? -4.425 -19.828 18.961 1.00 71.06 562 LYS A C 1
ATOM 4380 O O . LYS A 1 562 ? -4.235 -18.859 18.227 1.00 71.06 562 LYS A O 1
ATOM 4385 N N . PRO A 1 563 ? -4.879 -20.992 18.473 1.00 74.81 563 PRO A N 1
ATOM 4386 C CA . PRO A 1 563 ? -5.175 -21.200 17.063 1.00 74.81 563 PRO A CA 1
ATOM 4387 C C . PRO A 1 563 ? -6.560 -20.635 16.731 1.00 74.81 563 PRO A C 1
ATOM 4389 O O . PRO A 1 563 ? -7.434 -21.371 16.289 1.00 74.81 563 PRO A O 1
ATOM 4392 N N . ASN A 1 564 ? -6.811 -19.351 16.977 1.00 76.69 564 ASN A N 1
ATOM 4393 C CA . ASN A 1 564 ? -8.129 -18.717 16.839 1.00 76.69 564 ASN A CA 1
ATOM 4394 C C . ASN A 1 564 ? -8.243 -17.831 15.586 1.00 76.69 564 ASN A C 1
ATOM 4396 O O . ASN A 1 564 ? -9.010 -16.873 15.575 1.00 76.69 564 ASN A O 1
ATOM 4400 N N . MET A 1 565 ? -7.521 -18.157 14.510 1.00 83.06 565 MET A N 1
ATOM 4401 C CA . MET A 1 565 ? -7.589 -17.408 13.251 1.00 83.06 565 MET A CA 1
ATOM 4402 C C . MET A 1 565 ? -8.314 -18.193 12.157 1.00 83.06 565 MET A C 1
ATOM 4404 O O . MET A 1 565 ? -8.021 -19.367 11.924 1.00 83.06 565 MET A O 1
ATOM 4408 N N . SER A 1 566 ? -9.242 -17.529 11.467 1.00 90.12 566 SER A N 1
ATOM 4409 C CA . SER A 1 566 ? -9.868 -18.024 10.233 1.00 90.12 566 SER A CA 1
ATOM 4410 C C . SER A 1 566 ? -8.884 -18.005 9.060 1.00 90.12 566 SER A C 1
ATOM 4412 O O . SER A 1 566 ? -7.992 -17.149 9.038 1.00 90.12 566 SER A O 1
ATOM 4414 N N . PRO A 1 567 ? -9.049 -18.880 8.049 1.00 92.88 567 PRO A N 1
ATOM 4415 C CA . PRO A 1 567 ? -8.180 -18.877 6.872 1.00 92.88 567 PRO A CA 1
ATOM 4416 C C . PRO A 1 567 ? -8.274 -17.559 6.093 1.00 92.88 567 PRO A C 1
ATOM 4418 O O . PRO A 1 567 ? -7.259 -17.092 5.577 1.00 92.88 567 PRO A O 1
ATOM 4421 N N . ILE A 1 568 ? -9.458 -16.934 6.065 1.00 94.00 568 ILE A N 1
ATOM 4422 C CA . ILE A 1 568 ? -9.671 -15.575 5.563 1.00 94.00 568 ILE A CA 1
ATOM 4423 C C . ILE A 1 568 ? -9.984 -14.643 6.735 1.00 94.00 568 ILE A C 1
ATOM 4425 O O . ILE A 1 568 ? -10.948 -14.859 7.475 1.00 94.00 568 ILE A O 1
ATOM 4429 N N . PHE A 1 569 ? -9.210 -13.568 6.870 1.00 91.75 569 PHE A N 1
ATOM 4430 C CA . PHE A 1 569 ? -9.420 -12.553 7.899 1.00 91.75 569 PHE A CA 1
ATOM 4431 C C . PHE A 1 569 ? -9.486 -11.146 7.308 1.00 91.75 569 PHE A C 1
ATOM 4433 O O . PHE A 1 569 ? -8.580 -10.701 6.599 1.00 91.75 569 PHE A O 1
ATOM 4440 N N . LEU A 1 570 ? -10.569 -10.435 7.622 1.00 89.50 570 LEU A N 1
ATOM 4441 C CA . LEU A 1 570 ? -10.791 -9.051 7.216 1.00 89.50 570 LEU A CA 1
ATOM 4442 C C . LEU A 1 570 ? -10.566 -8.131 8.415 1.00 89.50 570 LEU A C 1
ATOM 4444 O O . LEU A 1 570 ? -11.268 -8.263 9.412 1.00 89.50 570 LEU A O 1
ATOM 4448 N N . ASN A 1 571 ? -9.627 -7.189 8.312 1.00 85.62 571 ASN A N 1
ATOM 4449 C CA . ASN A 1 571 ? -9.388 -6.155 9.318 1.00 85.62 571 ASN A CA 1
ATOM 4450 C C . ASN A 1 571 ? -9.838 -4.770 8.819 1.00 85.62 571 ASN A C 1
ATOM 4452 O O . ASN A 1 571 ? -9.053 -3.995 8.269 1.00 85.62 571 ASN A O 1
ATOM 4456 N N . LEU A 1 572 ? -11.123 -4.475 8.982 1.00 80.25 572 LEU A N 1
ATOM 4457 C CA . LEU A 1 572 ? -11.866 -3.367 8.384 1.00 80.25 572 LEU A CA 1
ATOM 4458 C C . LEU A 1 572 ? -11.810 -2.069 9.198 1.00 80.25 572 LEU A C 1
ATOM 4460 O O . LEU A 1 572 ? -12.806 -1.368 9.336 1.00 80.25 572 LEU A O 1
ATOM 4464 N N . ASP A 1 573 ? -10.646 -1.715 9.727 1.00 70.69 573 ASP A N 1
ATOM 4465 C CA . ASP A 1 573 ? -10.570 -0.625 10.707 1.00 70.69 573 ASP A CA 1
ATOM 4466 C C . ASP A 1 573 ? -10.765 0.769 10.109 1.00 70.69 573 ASP A C 1
ATOM 4468 O O . ASP A 1 573 ? -11.034 1.717 10.838 1.00 70.69 573 ASP A O 1
ATOM 4472 N N . ARG A 1 574 ? -10.699 0.908 8.781 1.00 66.56 574 ARG A N 1
ATOM 4473 C CA . ARG A 1 574 ? -10.549 2.204 8.108 1.00 66.56 574 ARG A CA 1
ATOM 4474 C C . ARG A 1 574 ? -11.782 3.116 8.186 1.00 66.56 574 ARG A C 1
ATOM 4476 O O . ARG A 1 574 ? -12.922 2.699 8.003 1.00 66.56 574 ARG A O 1
ATOM 4483 N N . GLY A 1 575 ? -11.516 4.405 8.422 1.00 53.72 575 GLY A N 1
ATOM 4484 C CA . GLY A 1 575 ? -12.457 5.420 8.913 1.00 53.72 575 GLY A CA 1
ATOM 4485 C C . GLY A 1 575 ? -13.375 6.112 7.900 1.00 53.72 575 GLY A C 1
ATOM 4486 O O . GLY A 1 575 ? -14.080 7.039 8.288 1.00 53.72 575 GLY A O 1
ATOM 4487 N N . TYR A 1 576 ? -13.378 5.726 6.621 1.00 63.31 576 TYR A N 1
ATOM 4488 C CA . TYR A 1 576 ? -13.789 6.654 5.548 1.00 63.31 576 TYR A CA 1
ATOM 4489 C C . TYR A 1 576 ? -15.121 6.343 4.845 1.00 63.31 576 TYR A C 1
ATOM 4491 O O . TYR A 1 576 ? -15.520 7.106 3.966 1.00 63.31 576 TYR A O 1
ATOM 4499 N N . TRP A 1 577 ? -15.816 5.251 5.190 1.00 71.38 577 TRP A N 1
ATOM 4500 C CA . TRP A 1 577 ? -17.123 4.922 4.601 1.00 71.38 577 TRP A CA 1
ATOM 4501 C C . TRP A 1 577 ? -18.089 4.309 5.621 1.00 71.38 577 TRP A C 1
ATOM 4503 O O . TRP A 1 577 ? -17.684 3.497 6.451 1.00 71.38 577 TRP A O 1
ATOM 4513 N N . ASP A 1 578 ? -19.363 4.699 5.543 1.00 79.00 578 ASP A N 1
ATOM 4514 C CA . ASP A 1 578 ? -20.462 4.192 6.373 1.00 79.00 578 ASP A CA 1
ATOM 4515 C C . ASP A 1 578 ? -21.440 3.394 5.500 1.00 79.00 578 ASP A C 1
ATOM 4517 O O . ASP A 1 578 ? -22.105 3.936 4.615 1.00 79.00 578 ASP A O 1
ATOM 4521 N N . GLY A 1 579 ? -21.512 2.087 5.747 1.00 81.31 579 GLY A N 1
ATOM 4522 C CA . GLY A 1 579 ? -22.315 1.139 4.986 1.00 81.31 579 GLY A CA 1
ATOM 4523 C C . GLY A 1 579 ? -21.488 0.315 4.003 1.00 81.31 579 GLY A C 1
ATOM 4524 O O . GLY A 1 579 ? -20.266 0.209 4.113 1.00 81.31 579 GLY A O 1
ATOM 4525 N N . PHE A 1 580 ? -22.163 -0.308 3.036 1.00 82.56 580 PHE A N 1
ATOM 4526 C CA . PHE A 1 580 ? -21.480 -1.063 1.989 1.00 82.56 580 PHE A CA 1
ATOM 4527 C C . PHE A 1 580 ? -20.657 -0.129 1.120 1.00 82.56 580 PHE A C 1
ATOM 4529 O O . PHE A 1 580 ? -21.174 0.865 0.605 1.00 82.56 580 PHE A O 1
ATOM 4536 N N . TYR A 1 581 ? -19.383 -0.471 0.951 1.00 73.38 581 TYR A N 1
ATOM 4537 C CA . TYR A 1 581 ? -18.511 0.231 0.024 1.00 73.38 581 TYR A CA 1
ATOM 4538 C C . TYR A 1 581 ? -19.149 0.220 -1.383 1.00 73.38 581 TYR A C 1
ATOM 4540 O O . TYR A 1 581 ? -19.642 -0.827 -1.804 1.00 73.38 581 TYR A O 1
ATOM 4548 N N . PRO A 1 582 ? -19.200 1.350 -2.111 1.00 71.38 582 PRO A N 1
ATOM 4549 C CA . PRO A 1 582 ? -20.048 1.490 -3.296 1.00 71.38 582 PRO A CA 1
ATOM 4550 C C . PRO A 1 582 ? -19.447 0.825 -4.538 1.00 71.38 582 PRO A C 1
ATOM 4552 O O . PRO A 1 582 ? -20.179 0.405 -5.430 1.00 71.38 582 PRO A O 1
ATOM 4555 N N . LYS A 1 583 ? -18.113 0.736 -4.612 1.00 77.19 583 LYS A N 1
ATOM 4556 C CA . LYS A 1 583 ? -17.377 0.147 -5.741 1.00 77.19 583 LYS A CA 1
ATOM 4557 C C . LYS A 1 583 ? -16.233 -0.753 -5.250 1.00 77.19 583 LYS A C 1
ATOM 4559 O O . LYS A 1 583 ? -15.076 -0.434 -5.521 1.00 77.19 583 LYS A O 1
ATOM 4564 N N . PRO A 1 584 ? -16.507 -1.825 -4.482 1.00 82.94 584 PRO A N 1
ATOM 4565 C CA . PRO A 1 584 ? -15.444 -2.653 -3.938 1.00 82.94 584 PRO A CA 1
ATOM 4566 C C . PRO A 1 584 ? -14.865 -3.541 -5.031 1.00 82.94 584 PRO A C 1
ATOM 4568 O O . PRO A 1 584 ? -15.567 -3.953 -5.957 1.00 82.94 584 PRO A O 1
ATOM 4571 N N . GLY A 1 585 ? -13.588 -3.865 -4.885 1.00 87.12 585 GLY A N 1
ATOM 4572 C CA . GLY A 1 585 ? -12.988 -5.002 -5.558 1.00 87.12 585 GLY A CA 1
ATOM 4573 C C . GLY A 1 585 ? -13.732 -6.287 -5.195 1.00 87.12 585 GLY A C 1
ATOM 4574 O O . GLY A 1 585 ? -14.195 -6.449 -4.059 1.00 87.12 585 GLY A O 1
ATOM 4575 N N . ILE A 1 586 ? -13.891 -7.167 -6.177 1.00 93.12 586 ILE A N 1
ATOM 4576 C CA . ILE A 1 586 ? -14.571 -8.455 -6.047 1.00 93.12 586 ILE A CA 1
ATOM 4577 C C . ILE A 1 586 ? -13.533 -9.566 -5.932 1.00 93.12 586 ILE A C 1
ATOM 4579 O O . ILE A 1 586 ? -12.624 -9.649 -6.751 1.00 93.12 586 ILE A O 1
ATOM 4583 N N . VAL A 1 587 ? -13.693 -10.451 -4.948 1.00 95.94 587 VAL A N 1
ATOM 4584 C CA . VAL A 1 587 ? -12.828 -11.625 -4.767 1.00 95.94 587 VAL A CA 1
ATOM 4585 C C . VAL A 1 587 ? -13.617 -12.876 -5.122 1.00 95.94 587 VAL A C 1
ATOM 4587 O O . VAL A 1 587 ? -14.614 -13.199 -4.475 1.00 95.94 587 VAL A O 1
ATOM 4590 N N . THR A 1 588 ? -13.173 -13.577 -6.158 1.00 98.25 588 THR A N 1
ATOM 4591 C CA . THR A 1 588 ? -13.858 -14.745 -6.717 1.00 98.25 588 THR A CA 1
ATOM 4592 C C . THR A 1 588 ? -13.048 -16.008 -6.465 1.00 98.25 588 THR A C 1
ATOM 4594 O O . THR A 1 588 ? -11.847 -16.034 -6.724 1.00 98.25 588 THR A O 1
ATOM 4597 N N . PHE A 1 589 ? -13.710 -17.061 -5.988 1.00 98.38 589 PHE A N 1
ATOM 4598 C CA . PHE A 1 589 ? -13.126 -18.390 -5.831 1.00 98.38 589 PHE A CA 1
ATOM 4599 C C . PHE A 1 589 ? -13.770 -19.372 -6.817 1.00 98.38 589 PHE A C 1
ATOM 4601 O O . PHE A 1 589 ? -14.989 -19.544 -6.834 1.00 98.38 589 PHE A O 1
ATOM 4608 N N . GLU A 1 590 ? -12.951 -20.034 -7.626 1.00 98.31 590 GLU A N 1
ATOM 4609 C CA . GLU A 1 590 ? -13.356 -21.008 -8.638 1.00 98.31 590 GLU A CA 1
ATOM 4610 C C . GLU A 1 590 ? -12.617 -22.319 -8.367 1.00 98.31 590 GLU A C 1
ATOM 4612 O O . GLU A 1 590 ? -11.393 -22.378 -8.462 1.00 98.31 590 GLU A O 1
ATOM 4617 N N . ASN A 1 591 ? -13.355 -23.378 -8.021 1.00 98.12 591 ASN A N 1
ATOM 4618 C CA . ASN A 1 591 ? -12.774 -24.697 -7.743 1.00 98.12 591 ASN A CA 1
ATOM 4619 C C . ASN A 1 591 ? -11.657 -24.661 -6.671 1.00 98.12 591 ASN A C 1
ATOM 4621 O O . ASN A 1 591 ? -10.589 -25.243 -6.839 1.00 98.12 591 ASN A O 1
ATOM 4625 N N . CYS A 1 592 ? -11.889 -23.943 -5.568 1.00 98.75 592 CYS A N 1
ATOM 4626 C CA . CYS A 1 592 ? -10.933 -23.860 -4.463 1.00 98.75 592 CYS A CA 1
ATOM 4627 C C . CYS A 1 592 ? -11.289 -24.804 -3.316 1.00 98.75 592 CYS A C 1
ATOM 4629 O O . CYS A 1 592 ? -12.468 -25.000 -3.014 1.00 98.75 592 CYS A O 1
ATOM 4631 N N . THR A 1 593 ? -10.258 -25.321 -2.645 1.00 98.56 593 THR A N 1
ATOM 4632 C CA . THR A 1 593 ? -10.395 -26.196 -1.472 1.00 98.56 593 THR A CA 1
ATOM 4633 C C . THR A 1 593 ? -9.647 -25.620 -0.275 1.00 98.56 593 THR A C 1
ATOM 4635 O O . THR A 1 593 ? -8.491 -25.232 -0.410 1.00 98.56 593 THR A O 1
ATOM 4638 N N . PHE A 1 594 ? -10.286 -25.592 0.891 1.00 97.75 594 PHE A N 1
ATOM 4639 C CA . PHE A 1 594 ? -9.708 -25.246 2.185 1.00 97.75 594 PHE A CA 1
ATOM 4640 C C . PHE A 1 594 ? -9.694 -26.492 3.075 1.00 97.75 594 PHE A C 1
ATOM 4642 O O . PHE A 1 594 ? -10.753 -27.007 3.439 1.00 97.75 594 PHE A O 1
ATOM 4649 N N . ASN A 1 595 ? -8.494 -26.948 3.429 1.00 96.62 595 ASN A N 1
ATOM 4650 C CA . ASN A 1 595 ? -8.248 -28.100 4.292 1.00 96.62 595 ASN A CA 1
ATOM 4651 C C . ASN A 1 595 ? -7.762 -27.628 5.671 1.00 96.62 595 ASN A C 1
ATOM 4653 O O . ASN A 1 595 ? -6.744 -26.941 5.761 1.00 96.62 595 ASN A O 1
ATOM 4657 N N . GLY A 1 596 ? -8.457 -28.021 6.739 1.00 92.69 596 GLY A N 1
ATOM 4658 C CA . GLY A 1 596 ? -8.148 -27.653 8.124 1.00 92.69 596 GLY A CA 1
ATOM 4659 C C . GLY A 1 596 ? -8.984 -26.481 8.651 1.00 92.69 596 GLY A C 1
ATOM 4660 O O . GLY A 1 596 ? -10.133 -26.291 8.237 1.00 92.69 596 GLY A O 1
ATOM 4661 N N . TRP A 1 597 ? -8.440 -25.711 9.605 1.00 90.81 597 TRP A N 1
ATOM 4662 C CA . TRP A 1 597 ? -9.177 -24.673 10.347 1.00 90.81 597 TRP A CA 1
ATOM 4663 C C . TRP A 1 597 ? -10.502 -25.181 10.946 1.00 90.81 597 TRP A C 1
ATOM 4665 O O . TRP A 1 597 ? -11.532 -24.505 10.891 1.00 90.81 597 TRP A O 1
ATOM 4675 N N . GLU A 1 598 ? -10.486 -26.396 11.499 1.00 86.00 598 GLU A N 1
ATOM 4676 C CA . GLU A 1 598 ? -11.674 -27.034 12.071 1.00 86.00 598 GLU A CA 1
ATOM 4677 C C . GLU A 1 598 ? -12.297 -26.185 13.188 1.00 86.00 598 GLU A C 1
ATOM 4679 O O . GLU A 1 598 ? -11.602 -25.586 14.010 1.00 86.00 598 GLU A O 1
ATOM 4684 N N . GLY A 1 599 ? -13.631 -26.106 13.200 1.00 83.31 599 GLY A N 1
ATOM 4685 C CA . GLY A 1 599 ? -14.386 -25.321 14.182 1.00 83.31 599 GLY A CA 1
ATOM 4686 C C . GLY A 1 599 ? -14.344 -23.801 13.979 1.00 83.31 599 GLY A C 1
ATOM 4687 O O . GLY A 1 599 ? -14.933 -23.075 14.779 1.00 83.31 599 GLY A O 1
ATOM 4688 N N . LYS A 1 600 ? -13.693 -23.300 12.920 1.00 86.44 600 LYS A N 1
ATOM 4689 C CA . LYS A 1 600 ? -13.568 -21.862 12.641 1.00 86.44 600 LYS A CA 1
ATOM 4690 C C . LYS A 1 600 ? -14.446 -21.444 11.467 1.00 86.44 600 LYS A C 1
ATOM 4692 O O . LYS A 1 600 ? -14.600 -22.211 10.513 1.00 86.44 600 LYS A O 1
ATOM 4697 N N . PRO A 1 601 ? -14.988 -20.213 11.475 1.00 89.25 601 PRO A N 1
ATOM 4698 C CA . PRO A 1 601 ? -15.629 -19.681 10.285 1.00 89.25 601 PRO A CA 1
ATOM 4699 C C . PRO A 1 601 ? -14.586 -19.518 9.177 1.00 89.25 601 PRO A C 1
ATOM 4701 O O . PRO A 1 601 ? -13.438 -19.159 9.439 1.00 89.25 601 PRO A O 1
ATOM 4704 N N . LEU A 1 602 ? -14.993 -19.741 7.928 1.00 91.62 602 LEU A N 1
ATOM 4705 C CA . LEU A 1 602 ? -14.117 -19.573 6.767 1.00 91.62 602 LEU A CA 1
ATOM 4706 C C . LEU A 1 602 ? -13.628 -18.118 6.629 1.00 91.62 602 LEU A C 1
ATOM 4708 O O . LEU A 1 602 ? -12.465 -17.885 6.310 1.00 91.62 602 LEU A O 1
ATOM 4712 N N . ILE A 1 603 ? -14.503 -17.149 6.928 1.00 92.50 603 ILE A N 1
ATOM 4713 C CA . ILE A 1 603 ? -14.205 -15.712 6.944 1.00 92.50 603 ILE A CA 1
ATOM 4714 C C . ILE A 1 603 ? -14.502 -15.151 8.338 1.00 92.50 603 ILE A C 1
ATOM 4716 O O . ILE A 1 603 ? -15.628 -15.272 8.823 1.00 92.50 603 ILE A O 1
ATOM 4720 N N . ALA A 1 604 ? -13.520 -14.485 8.946 1.00 90.75 604 ALA A N 1
ATOM 4721 C CA . ALA A 1 604 ? -13.698 -13.675 10.152 1.00 90.75 604 ALA A CA 1
ATOM 4722 C C . ALA A 1 604 ? -13.478 -12.186 9.862 1.00 90.75 604 ALA A C 1
ATOM 4724 O O . ALA A 1 604 ? -12.702 -11.821 8.976 1.00 90.75 604 ALA A O 1
ATOM 4725 N N . VAL A 1 605 ? -14.159 -11.327 10.626 1.00 87.88 605 VAL A N 1
ATOM 4726 C CA . VAL A 1 605 ? -14.096 -9.870 10.468 1.00 87.88 605 VAL A CA 1
ATOM 4727 C C . VAL A 1 605 ? -13.763 -9.204 11.795 1.00 87.88 605 VAL A C 1
ATOM 4729 O O . VAL A 1 605 ? -14.559 -9.238 12.735 1.00 87.88 605 VAL A O 1
ATOM 4732 N N . ALA A 1 606 ? -12.604 -8.556 11.853 1.00 85.69 606 ALA A N 1
ATOM 4733 C CA . ALA A 1 606 ? -12.329 -7.509 12.817 1.00 85.69 606 ALA A CA 1
ATOM 4734 C C . ALA A 1 606 ? -12.656 -6.160 12.173 1.00 85.69 606 ALA A C 1
ATOM 4736 O O . ALA A 1 606 ? -12.067 -5.785 11.170 1.00 85.69 606 ALA A O 1
ATOM 4737 N N . ASP A 1 607 ? -13.615 -5.430 12.718 1.00 81.38 607 ASP A N 1
ATOM 4738 C CA . ASP A 1 607 ? -13.884 -4.046 12.351 1.00 81.38 607 ASP A CA 1
ATOM 4739 C C . ASP A 1 607 ? -13.849 -3.256 13.649 1.00 81.38 607 ASP A C 1
ATOM 4741 O O . ASP A 1 607 ? -14.745 -3.420 14.461 1.00 81.38 607 ASP A O 1
ATOM 4745 N N . HIS A 1 608 ? -12.849 -2.424 13.910 1.00 78.19 608 HIS A N 1
ATOM 4746 C CA . HIS A 1 608 ? -12.826 -1.627 15.140 1.00 78.19 608 HIS A CA 1
ATOM 4747 C C . HIS A 1 608 ? -13.730 -0.384 15.054 1.00 78.19 608 HIS A C 1
ATOM 4749 O O . HIS A 1 608 ? -14.180 0.125 16.082 1.00 78.19 608 HIS A O 1
ATOM 4755 N N . ASN A 1 609 ? -14.031 0.095 13.846 1.00 74.31 609 ASN A N 1
ATOM 4756 C CA . ASN A 1 609 ? -14.795 1.316 13.593 1.00 74.31 609 ASN A CA 1
ATOM 4757 C C . ASN A 1 609 ? -16.315 1.079 13.709 1.00 74.31 609 ASN A C 1
ATOM 4759 O O . ASN A 1 609 ? -17.036 1.894 14.292 1.00 74.31 609 ASN A O 1
ATOM 4763 N N . GLY A 1 610 ? -16.787 -0.075 13.229 1.00 78.81 610 GLY A N 1
ATOM 4764 C CA . GLY A 1 610 ? -18.198 -0.473 13.207 1.00 78.81 610 GLY A CA 1
ATOM 4765 C C . GLY A 1 610 ? -19.005 0.220 12.112 1.00 78.81 610 GLY A C 1
ATOM 4766 O O . GLY A 1 610 ? -20.188 0.486 12.310 1.00 78.81 610 GLY A O 1
ATOM 4767 N N . LYS A 1 611 ? -18.373 0.564 10.982 1.00 78.06 611 LYS A N 1
ATOM 4768 C CA . LYS A 1 611 ? -19.011 1.338 9.897 1.00 78.06 611 LYS A CA 1
ATOM 4769 C C . LYS A 1 611 ? -18.976 0.653 8.535 1.00 78.06 611 LYS A C 1
ATOM 4771 O O . LYS A 1 611 ? -19.930 0.800 7.770 1.00 78.06 611 LYS A O 1
ATOM 4776 N N . LEU A 1 612 ? -17.911 -0.082 8.216 1.00 78.31 612 LEU A N 1
ATOM 4777 C CA . LEU A 1 612 ? -17.676 -0.582 6.863 1.00 78.31 612 LEU A CA 1
ATOM 4778 C C . LEU A 1 612 ? -18.405 -1.909 6.619 1.00 78.31 612 LEU A C 1
ATOM 4780 O O . LEU A 1 612 ? -18.210 -2.886 7.338 1.00 78.31 612 LEU A O 1
ATOM 4784 N N . GLY A 1 613 ? -19.220 -1.956 5.568 1.00 81.81 613 GLY A N 1
ATOM 4785 C CA . GLY A 1 613 ? -19.873 -3.172 5.089 1.00 81.81 613 GLY A CA 1
ATOM 4786 C C . GLY A 1 613 ? -19.122 -3.830 3.930 1.00 81.81 613 GLY A C 1
ATOM 4787 O O . GLY A 1 613 ? -18.606 -3.139 3.049 1.00 81.81 613 GLY A O 1
ATOM 4788 N N . ILE A 1 614 ? -19.124 -5.167 3.895 1.00 85.56 614 ILE A N 1
ATOM 4789 C CA . ILE A 1 614 ? -18.480 -6.008 2.876 1.00 85.56 614 ILE A CA 1
ATOM 4790 C C . ILE A 1 614 ? -19.476 -7.018 2.306 1.00 85.56 614 ILE A C 1
ATOM 4792 O O . ILE A 1 614 ? -20.184 -7.707 3.037 1.00 85.56 614 ILE A O 1
ATOM 4796 N N . ASN A 1 615 ? -19.506 -7.138 0.982 1.00 87.38 615 ASN A N 1
ATOM 4797 C CA . ASN A 1 615 ? -20.302 -8.121 0.242 1.00 87.38 615 ASN A CA 1
ATOM 4798 C C . ASN A 1 615 ? -19.594 -8.527 -1.066 1.00 87.38 615 ASN A C 1
ATOM 4800 O O . ASN A 1 615 ? -20.224 -8.730 -2.105 1.00 87.38 615 ASN A O 1
ATOM 4804 N N . SER A 1 616 ? -18.262 -8.594 -1.023 1.00 88.94 616 SER A N 1
ATOM 4805 C CA . SER A 1 616 ? -17.385 -8.657 -2.201 1.00 88.94 616 SER A CA 1
ATOM 4806 C C . SER A 1 616 ? -16.983 -10.062 -2.644 1.00 88.94 616 SER A C 1
ATOM 4808 O O . SER A 1 616 ? -16.318 -10.203 -3.666 1.00 88.94 616 SER A O 1
ATOM 4810 N N . PHE A 1 617 ? -17.345 -11.095 -1.888 1.00 93.81 617 PHE A N 1
ATOM 4811 C CA . PHE A 1 617 ? -16.910 -12.463 -2.160 1.00 93.81 617 PHE A CA 1
ATOM 4812 C C . PHE A 1 617 ? -17.854 -13.180 -3.124 1.00 93.81 617 PHE A C 1
ATOM 4814 O O . PHE A 1 617 ? -19.066 -12.974 -3.082 1.00 93.81 617 PHE A O 1
ATOM 4821 N N . ARG A 1 618 ? -17.314 -14.002 -4.022 1.00 96.44 618 ARG A N 1
ATOM 4822 C CA . ARG A 1 618 ? -18.074 -14.769 -5.019 1.00 96.44 618 ARG A CA 1
ATOM 4823 C C . ARG A 1 618 ? -17.539 -16.195 -5.123 1.00 96.44 618 ARG A C 1
ATOM 4825 O O . ARG A 1 618 ? -16.367 -16.442 -4.847 1.00 96.44 618 ARG A O 1
ATOM 4832 N N . GLY A 1 619 ? -18.397 -17.095 -5.595 1.00 95.94 619 GLY A N 1
ATOM 4833 C CA . GLY A 1 619 ? -18.043 -18.482 -5.889 1.00 95.94 619 GLY A CA 1
ATOM 4834 C C . GLY A 1 619 ? -18.370 -19.466 -4.769 1.00 95.94 619 GLY A C 1
ATOM 4835 O O . GLY A 1 619 ? -18.834 -19.088 -3.694 1.00 95.94 619 GLY A O 1
ATOM 4836 N N . VAL A 1 620 ? -18.143 -20.746 -5.058 1.00 96.00 620 VAL A N 1
ATOM 4837 C CA . VAL A 1 620 ? -18.370 -21.863 -4.135 1.00 96.00 620 VAL A CA 1
ATOM 4838 C C . VAL A 1 620 ? -17.038 -22.550 -3.885 1.00 96.00 620 VAL A C 1
ATOM 4840 O O . VAL A 1 620 ? -16.350 -22.926 -4.835 1.00 96.00 620 VAL A O 1
ATOM 4843 N N . VAL A 1 621 ? -16.690 -22.728 -2.614 1.00 97.81 621 VAL A N 1
ATOM 4844 C CA . VAL A 1 621 ? -15.473 -23.432 -2.200 1.00 97.81 621 VAL A CA 1
ATOM 4845 C C . VAL A 1 621 ? -15.814 -24.754 -1.537 1.00 97.81 621 VAL A C 1
ATOM 4847 O O . VAL A 1 621 ? -16.922 -24.947 -1.035 1.00 97.81 621 VAL A O 1
ATOM 4850 N N . ASP A 1 622 ? -14.854 -25.665 -1.538 1.00 97.88 622 ASP A N 1
ATOM 4851 C CA . ASP A 1 622 ? -14.852 -26.831 -0.669 1.00 97.88 622 ASP A CA 1
ATOM 4852 C C . ASP A 1 622 ? -14.132 -26.478 0.637 1.00 97.88 622 ASP A C 1
ATOM 4854 O O . ASP A 1 622 ? -12.969 -26.088 0.604 1.00 97.88 622 ASP A O 1
ATOM 4858 N N . HIS A 1 623 ? -14.803 -26.559 1.782 1.00 95.44 623 HIS A N 1
ATOM 4859 C CA . HIS A 1 623 ? -14.183 -26.414 3.099 1.00 95.44 623 HIS A CA 1
ATOM 4860 C C . HIS A 1 623 ? -14.381 -27.723 3.856 1.00 95.44 623 HIS A C 1
ATOM 4862 O O . HIS A 1 623 ? -15.492 -28.034 4.284 1.00 95.44 623 HIS A O 1
ATOM 4868 N N . ASN A 1 624 ? -13.311 -28.510 3.986 1.00 95.75 624 ASN A N 1
ATOM 4869 C CA . ASN A 1 624 ? -13.321 -29.821 4.646 1.00 95.75 624 ASN A CA 1
ATOM 4870 C C . ASN A 1 624 ? -14.415 -30.784 4.127 1.00 95.75 624 ASN A C 1
ATOM 4872 O O . ASN A 1 624 ? -15.102 -31.444 4.907 1.00 95.75 624 ASN A O 1
ATOM 4876 N N . GLY A 1 625 ? -14.613 -30.848 2.808 1.00 94.00 625 GLY A N 1
ATOM 4877 C CA . GLY A 1 625 ? -15.618 -31.691 2.152 1.00 94.00 625 GLY A CA 1
ATOM 4878 C C . GLY A 1 625 ? -17.010 -31.057 2.051 1.00 94.00 625 GLY A C 1
ATOM 4879 O O . GLY A 1 625 ? -17.911 -31.651 1.456 1.00 94.00 625 GLY A O 1
ATOM 4880 N N . GLN A 1 626 ? -17.220 -29.863 2.617 1.00 94.50 626 GLN A N 1
ATOM 4881 C CA . GLN A 1 626 ? -18.497 -29.150 2.571 1.00 94.50 626 GLN A CA 1
ATOM 4882 C C . GLN A 1 626 ? -18.460 -28.010 1.556 1.00 94.50 626 GLN A C 1
ATOM 4884 O O . GLN A 1 626 ? -17.548 -27.187 1.549 1.00 94.50 626 GLN A O 1
ATOM 4889 N N . LYS A 1 627 ? -19.493 -27.910 0.712 1.00 97.06 627 LYS A N 1
ATOM 4890 C CA . LYS A 1 627 ? -19.617 -26.796 -0.235 1.00 97.06 627 LYS A CA 1
ATOM 4891 C C . LYS A 1 627 ? -20.140 -25.541 0.463 1.00 97.06 627 LYS A C 1
ATOM 4893 O O . LYS A 1 627 ? -21.260 -25.533 0.972 1.00 97.06 627 LYS A O 1
ATOM 4898 N N . VAL A 1 628 ? -19.350 -24.470 0.430 1.00 95.62 628 VAL A N 1
ATOM 4899 C CA . VAL A 1 628 ? -19.678 -23.164 1.017 1.00 95.62 628 VAL A CA 1
ATOM 4900 C C . VAL A 1 628 ? -19.797 -22.123 -0.094 1.00 95.62 628 VAL A C 1
ATOM 4902 O O . VAL A 1 628 ? -18.839 -21.858 -0.815 1.00 95.62 628 VAL A O 1
ATOM 4905 N N . ASP A 1 629 ? -20.980 -21.526 -0.233 1.00 94.31 629 ASP A N 1
ATOM 4906 C CA . ASP A 1 629 ? -21.247 -20.449 -1.192 1.00 94.31 629 ASP A CA 1
ATOM 4907 C C . ASP A 1 629 ? -20.865 -19.090 -0.593 1.00 94.31 629 ASP A C 1
ATOM 4909 O O . ASP A 1 629 ? -21.587 -18.523 0.233 1.00 94.31 629 ASP A O 1
ATOM 4913 N N . LEU A 1 630 ? -19.721 -18.562 -1.026 1.00 93.56 630 LEU A N 1
ATOM 4914 C CA . LEU A 1 630 ? -19.167 -17.300 -0.550 1.00 93.56 630 LEU A CA 1
ATOM 4915 C C . LEU A 1 630 ? -19.944 -16.075 -1.044 1.00 93.56 630 LEU A C 1
ATOM 4917 O O . LEU A 1 630 ? -19.811 -15.007 -0.450 1.00 93.56 630 LEU A O 1
ATOM 4921 N N . SER A 1 631 ? -20.796 -16.204 -2.068 1.00 89.56 631 SER A N 1
ATOM 4922 C CA . SER A 1 631 ? -21.655 -15.094 -2.511 1.00 89.56 631 SER A CA 1
ATOM 4923 C C . SER A 1 631 ? -22.721 -14.710 -1.481 1.00 89.56 631 SER A C 1
ATOM 4925 O O . SER A 1 631 ? -23.222 -13.585 -1.494 1.00 89.56 631 SER A O 1
ATOM 4927 N N . LYS A 1 632 ? -23.023 -15.623 -0.550 1.00 90.50 632 LYS A N 1
ATOM 4928 C CA . LYS A 1 632 ? -23.926 -15.388 0.583 1.00 90.50 632 LYS A CA 1
ATOM 4929 C C . LYS A 1 632 ? -23.245 -14.673 1.746 1.00 90.50 632 LYS A C 1
ATOM 4931 O O . LYS A 1 632 ? -23.936 -14.228 2.661 1.00 90.50 632 LYS A O 1
ATOM 4936 N N . PHE A 1 633 ? -21.915 -14.560 1.738 1.00 92.06 633 PHE A N 1
ATOM 4937 C CA . PHE A 1 633 ? -21.211 -13.812 2.767 1.00 92.06 633 PHE A CA 1
ATOM 4938 C C . PHE A 1 633 ? -21.486 -12.315 2.602 1.00 92.06 633 PHE A C 1
ATOM 4940 O O . PHE A 1 633 ? -21.123 -11.686 1.606 1.00 92.06 633 PHE A O 1
ATOM 4947 N N . SER A 1 634 ? -22.096 -11.734 3.627 1.00 89.19 634 SER A N 1
ATOM 4948 C CA . SER A 1 634 ? -22.246 -10.297 3.766 1.00 89.19 634 SER A CA 1
ATOM 4949 C C . SER A 1 634 ? -21.998 -9.916 5.215 1.00 89.19 634 SER A C 1
ATOM 4951 O O . SER A 1 634 ? -22.516 -10.546 6.135 1.00 89.19 634 SER A O 1
ATOM 4953 N N . TYR A 1 635 ? -21.198 -8.878 5.402 1.00 89.31 635 TYR A N 1
ATOM 4954 C CA . TYR A 1 635 ? -20.931 -8.276 6.690 1.00 89.31 635 TYR A CA 1
ATOM 4955 C C . TYR A 1 635 ? -21.396 -6.827 6.656 1.00 89.31 635 TYR A C 1
ATOM 4957 O O . TYR A 1 635 ? -20.973 -6.049 5.803 1.00 89.31 635 TYR A O 1
ATOM 4965 N N . LEU A 1 636 ? -22.262 -6.467 7.593 1.00 86.50 636 LEU A N 1
ATOM 4966 C CA . LEU A 1 636 ? -22.599 -5.089 7.906 1.00 86.50 636 LEU A CA 1
ATOM 4967 C C . LEU A 1 636 ? -22.626 -4.983 9.435 1.00 86.50 636 LEU A C 1
ATOM 4969 O O . LEU A 1 636 ? -23.347 -5.766 10.060 1.00 86.50 636 LEU A O 1
ATOM 4973 N N . PRO A 1 637 ? -21.860 -4.066 10.046 1.00 84.62 637 PRO A N 1
ATOM 4974 C CA . PRO A 1 637 ? -21.772 -3.981 11.499 1.00 84.62 637 PRO A CA 1
ATOM 4975 C C . PRO A 1 637 ? -23.144 -3.711 12.122 1.00 84.62 637 PRO A C 1
ATOM 4977 O O . PRO A 1 637 ? -23.832 -2.762 11.737 1.00 84.62 637 PRO A O 1
ATOM 4980 N N . ALA A 1 638 ? -23.550 -4.534 13.091 1.00 83.50 638 ALA A N 1
ATOM 4981 C CA . ALA A 1 638 ? -24.851 -4.397 13.750 1.00 83.50 638 ALA A CA 1
ATOM 4982 C C . ALA A 1 638 ? -24.939 -3.095 14.566 1.00 83.50 638 ALA A C 1
ATOM 4984 O O . ALA A 1 638 ? -25.995 -2.477 14.670 1.00 83.50 638 ALA A O 1
ATOM 4985 N N . GLU A 1 639 ? -23.809 -2.649 15.108 1.00 84.88 639 GLU A N 1
ATOM 4986 C CA . GLU A 1 639 ? -23.668 -1.414 15.872 1.00 84.88 639 GLU A CA 1
ATOM 4987 C C . GLU A 1 639 ? -23.661 -0.137 15.024 1.00 84.88 639 GLU A C 1
ATOM 4989 O O . GLU A 1 639 ? -23.667 0.952 15.588 1.00 84.88 639 GLU A O 1
ATOM 4994 N N . ARG A 1 640 ? -23.665 -0.228 13.689 1.00 85.38 640 ARG A N 1
ATOM 4995 C CA . ARG A 1 640 ? -23.573 0.941 12.798 1.00 85.38 640 ARG A CA 1
ATOM 4996 C C . ARG A 1 640 ? -24.671 1.980 13.056 1.00 85.38 640 ARG A C 1
ATOM 4998 O O . ARG A 1 640 ? -24.437 3.176 12.928 1.00 85.38 640 ARG A O 1
ATOM 5005 N N . SER A 1 641 ? -25.876 1.535 13.415 1.00 85.50 641 SER A N 1
ATOM 5006 C CA . SER A 1 641 ? -27.001 2.422 13.745 1.00 85.50 641 SER A CA 1
ATOM 5007 C C . SER A 1 641 ? -26.934 3.009 15.159 1.00 85.50 641 SER A C 1
ATOM 5009 O O . SER A 1 641 ? -27.770 3.842 15.513 1.00 85.50 641 SER A O 1
ATOM 5011 N N . LEU A 1 642 ? -25.995 2.554 15.992 1.00 87.12 642 LEU A N 1
ATOM 5012 C CA . LEU A 1 642 ? -25.827 3.047 17.352 1.00 87.12 642 LEU A CA 1
ATOM 5013 C C . LEU A 1 642 ? -25.078 4.378 17.333 1.00 87.12 642 LEU A C 1
ATOM 5015 O O . LEU A 1 642 ? -24.109 4.573 16.601 1.00 87.12 642 LEU A O 1
ATOM 5019 N N . LYS A 1 643 ? -25.529 5.313 18.167 1.00 86.81 643 LYS A N 1
ATOM 5020 C CA . LYS A 1 643 ? -24.875 6.614 18.307 1.00 86.81 643 LYS A CA 1
ATOM 5021 C C . LYS A 1 643 ? -23.645 6.491 19.198 1.00 86.81 643 LYS A C 1
ATOM 5023 O O . LYS A 1 643 ? -23.640 5.736 20.170 1.00 86.81 643 LYS A O 1
ATOM 5028 N N . ASP A 1 644 ? -22.629 7.293 18.898 1.00 82.06 644 ASP A N 1
ATOM 5029 C CA . ASP A 1 644 ? -21.517 7.505 19.819 1.00 82.06 644 ASP A CA 1
ATOM 5030 C C . ASP A 1 644 ? -22.000 8.046 21.163 1.00 82.06 644 ASP A C 1
ATOM 5032 O O . ASP A 1 644 ? -22.907 8.879 21.220 1.00 82.06 644 ASP A O 1
ATOM 5036 N N . ALA A 1 645 ? -21.335 7.599 22.225 1.00 80.25 645 ALA A N 1
ATOM 5037 C CA . ALA A 1 645 ? -21.447 8.154 23.565 1.00 80.25 645 ALA A CA 1
ATOM 5038 C C . ALA A 1 645 ? -21.298 9.696 23.540 1.00 80.25 645 ALA A C 1
ATOM 5040 O O . ALA A 1 645 ? -20.278 10.195 23.035 1.00 80.25 645 ALA A O 1
ATOM 5041 N N . PRO A 1 646 ? -22.285 10.465 24.043 1.00 78.19 646 PRO A N 1
ATOM 5042 C CA . PRO A 1 646 ? -22.198 11.924 24.081 1.00 78.19 646 PRO A CA 1
ATOM 5043 C C . PRO A 1 646 ? -21.110 12.384 25.060 1.00 78.19 646 PRO A C 1
ATOM 5045 O O . PRO A 1 646 ? -20.726 11.636 25.958 1.00 78.19 646 PRO A O 1
ATOM 5048 N N . ASP A 1 647 ? -20.602 13.608 24.886 1.00 80.38 647 ASP A N 1
ATOM 5049 C CA . ASP A 1 647 ? -19.816 14.242 25.950 1.00 80.38 647 ASP A CA 1
ATOM 5050 C C . ASP A 1 647 ? -20.727 14.476 27.164 1.00 80.38 647 ASP A C 1
ATOM 5052 O O . ASP A 1 647 ? -21.865 14.929 26.987 1.00 80.38 647 ASP A O 1
ATOM 5056 N N . PRO A 1 648 ? -20.278 14.144 28.385 1.00 80.88 648 PRO A N 1
ATOM 5057 C CA . PRO A 1 648 ? -21.076 14.376 29.577 1.00 80.88 648 PRO A CA 1
ATOM 5058 C C . PRO A 1 648 ? -21.186 15.878 29.865 1.00 80.88 648 PRO A C 1
ATOM 5060 O O . PRO A 1 648 ? -20.217 16.623 29.716 1.00 80.88 648 PRO A O 1
ATOM 5063 N N . ASP A 1 649 ? -22.346 16.327 30.346 1.00 84.69 649 ASP A N 1
ATOM 5064 C CA . ASP A 1 649 ? -22.461 17.672 30.911 1.00 84.69 649 ASP A CA 1
ATOM 5065 C C . ASP A 1 649 ? -21.797 17.686 32.294 1.00 84.69 649 ASP A C 1
ATOM 5067 O O . ASP A 1 649 ? -22.334 17.128 33.257 1.00 84.69 649 ASP A O 1
ATOM 5071 N N . LEU A 1 650 ? -20.637 18.344 32.397 1.00 84.56 650 LEU A N 1
ATOM 5072 C CA . LEU A 1 650 ? -19.844 18.443 33.628 1.00 84.56 650 LEU A CA 1
ATOM 5073 C C . LEU A 1 650 ? -20.652 18.960 34.828 1.00 84.56 650 LEU A C 1
ATOM 5075 O O . LEU A 1 650 ? -20.344 18.603 35.964 1.00 84.56 650 LEU A O 1
ATOM 5079 N N . LYS A 1 651 ? -21.695 19.771 34.599 1.00 82.81 651 LYS A N 1
ATOM 5080 C CA . LYS A 1 651 ? -22.556 20.321 35.662 1.00 82.81 651 LYS A CA 1
ATOM 5081 C C . LYS A 1 651 ? -23.511 19.288 36.248 1.00 82.81 651 LYS A C 1
ATOM 5083 O O . LYS A 1 651 ? -23.999 19.473 37.360 1.00 82.81 651 LYS A O 1
ATOM 5088 N N . THR A 1 652 ? -23.803 18.236 35.487 1.00 82.25 652 THR A N 1
ATOM 5089 C CA . THR A 1 652 ? -24.735 17.166 35.872 1.00 82.25 652 THR A CA 1
ATOM 5090 C C . THR A 1 652 ? -24.045 15.996 36.560 1.00 82.25 652 THR A C 1
ATOM 5092 O O . THR A 1 652 ? -24.718 15.161 37.158 1.00 82.25 652 THR A O 1
ATOM 5095 N N . LEU A 1 653 ? -22.713 15.941 36.494 1.00 85.31 653 LEU A N 1
ATOM 5096 C CA . LEU A 1 653 ? -21.928 14.903 37.140 1.00 85.31 653 LEU A CA 1
ATOM 5097 C C . LEU A 1 653 ? -21.728 15.230 38.623 1.00 85.31 653 LEU A C 1
ATOM 5099 O O . LEU A 1 653 ? -21.215 16.287 38.991 1.00 85.31 653 LEU A O 1
ATOM 5103 N N . ASP A 1 654 ? -22.089 14.282 39.476 1.00 73.50 654 ASP A N 1
ATOM 5104 C CA . ASP A 1 654 ? -21.748 14.255 40.891 1.00 73.50 654 ASP A CA 1
ATOM 5105 C C . ASP A 1 654 ? -20.738 13.135 41.172 1.00 73.50 654 ASP A C 1
ATOM 5107 O O . ASP A 1 654 ? -20.592 12.211 40.376 1.00 73.50 654 ASP A O 1
ATOM 5111 N N . ILE A 1 655 ? -20.008 13.192 42.288 1.00 62.41 655 ILE A N 1
ATOM 5112 C CA . ILE A 1 655 ? -18.992 12.173 42.593 1.00 62.41 655 ILE A CA 1
ATOM 5113 C C . ILE A 1 655 ? -19.104 11.713 44.050 1.00 62.41 655 ILE A C 1
ATOM 5115 O O . ILE A 1 655 ? -19.129 12.539 44.973 1.00 62.41 655 ILE A O 1
ATOM 5119 N N . ALA A 1 656 ? -19.045 10.396 44.269 1.00 55.06 656 ALA A N 1
ATOM 5120 C CA . ALA A 1 656 ? -18.728 9.790 45.562 1.00 55.06 656 ALA A CA 1
ATOM 5121 C C . ALA A 1 656 ? -17.308 10.205 46.039 1.00 55.06 656 ALA A C 1
ATOM 5123 O O . ALA A 1 656 ? -16.554 10.879 45.340 1.00 55.06 656 ALA A O 1
ATOM 5124 N N . SER A 1 657 ? -16.966 9.992 47.308 1.00 56.72 657 SER A N 1
ATOM 5125 C CA . SER A 1 657 ? -15.771 10.579 47.937 1.00 56.72 657 SER A CA 1
ATOM 5126 C C . SER A 1 657 ? -15.037 9.542 48.770 1.00 56.72 657 SER A C 1
ATOM 5128 O O . SER A 1 657 ? -15.617 9.099 49.755 1.00 56.72 657 SER A O 1
ATOM 5130 N N . ALA A 1 658 ? -13.764 9.262 48.451 1.00 52.91 658 ALA A N 1
ATOM 5131 C CA . ALA A 1 658 ? -12.778 8.765 49.427 1.00 52.91 658 ALA A CA 1
ATOM 5132 C C . ALA A 1 658 ? -11.301 8.811 48.963 1.00 52.91 658 ALA A C 1
ATOM 5134 O O . ALA A 1 658 ? -10.426 8.978 49.808 1.00 52.91 658 ALA A O 1
ATOM 5135 N N . ALA A 1 659 ? -10.982 8.673 47.668 1.00 59.84 659 ALA A N 1
ATOM 5136 C CA . ALA A 1 659 ? -9.587 8.516 47.225 1.00 59.84 659 ALA A CA 1
ATOM 5137 C C . ALA A 1 659 ? -8.861 9.856 46.978 1.00 59.84 659 ALA A C 1
ATOM 5139 O O . ALA A 1 659 ? -9.370 10.723 46.272 1.00 59.84 659 ALA A O 1
ATOM 5140 N N . THR A 1 660 ? -7.657 10.020 47.540 1.00 69.44 660 THR A N 1
ATOM 5141 C CA . THR A 1 660 ? -6.801 11.219 47.389 1.00 69.44 660 THR A CA 1
ATOM 5142 C C . THR A 1 660 ? -5.576 10.992 46.502 1.00 69.44 660 THR A C 1
ATOM 5144 O O . THR A 1 660 ? -4.851 11.942 46.219 1.00 69.44 660 THR A O 1
ATOM 5147 N N . SER A 1 661 ? -5.331 9.771 46.035 1.00 70.75 661 SER A N 1
ATOM 5148 C CA . SER A 1 661 ? -4.290 9.449 45.057 1.00 70.75 661 SER A CA 1
ATOM 5149 C C . SER A 1 661 ? -4.754 8.320 44.140 1.00 70.75 661 SER A C 1
ATOM 5151 O O . SER A 1 661 ? -5.609 7.514 44.510 1.00 70.75 661 SER A O 1
ATOM 5153 N N . CYS A 1 662 ? -4.205 8.279 42.929 1.00 73.81 662 CYS A N 1
ATOM 5154 C CA . CYS A 1 662 ? -4.493 7.252 41.937 1.00 73.81 662 CYS A CA 1
ATOM 5155 C C . CYS A 1 662 ? -3.204 6.873 41.208 1.00 73.81 662 CYS A C 1
ATOM 5157 O O . CYS A 1 662 ? -2.595 7.720 40.558 1.00 73.81 662 CYS A O 1
ATOM 5159 N N . GLU A 1 663 ? -2.832 5.597 41.248 1.00 72.31 663 GLU A N 1
ATOM 5160 C CA . GLU A 1 663 ? -1.934 4.999 40.261 1.00 72.31 663 GLU A CA 1
ATOM 5161 C C . GLU A 1 663 ? -2.790 4.122 39.342 1.00 72.31 663 GLU A C 1
ATOM 5163 O O . GLU A 1 663 ? -3.516 3.254 39.836 1.00 72.31 663 GLU A O 1
ATOM 5168 N N . PRO A 1 664 ? -2.805 4.367 38.022 1.00 68.38 664 PRO A N 1
ATOM 5169 C CA . PRO A 1 664 ? -3.633 3.578 37.130 1.00 68.38 664 PRO A CA 1
ATOM 5170 C C . PRO A 1 664 ? -3.114 2.134 37.103 1.00 68.38 664 PRO A C 1
ATOM 5172 O O . PRO A 1 664 ? -1.940 1.884 36.842 1.00 68.38 664 PRO A O 1
ATOM 5175 N N . ALA A 1 665 ? -4.001 1.163 37.330 1.00 60.06 665 ALA A N 1
ATOM 5176 C CA . ALA A 1 665 ? -3.664 -0.264 37.251 1.00 60.06 665 ALA A CA 1
ATOM 5177 C C . ALA A 1 665 ? -3.386 -0.743 35.808 1.00 60.06 665 ALA A C 1
ATOM 5179 O O . ALA A 1 665 ? -3.067 -1.909 35.588 1.00 60.06 665 ALA A O 1
ATOM 5180 N N . PHE A 1 666 ? -3.533 0.142 34.819 1.00 68.50 666 PHE A N 1
ATOM 5181 C CA . PHE A 1 666 ? -3.372 -0.127 33.397 1.00 68.50 666 PHE A CA 1
ATOM 5182 C C . PHE A 1 666 ? -2.806 1.097 32.669 1.00 68.50 666 PHE A C 1
ATOM 5184 O O . PHE A 1 666 ? -3.090 2.239 33.018 1.00 68.50 666 PHE A O 1
ATOM 5191 N N . GLY A 1 667 ? -2.010 0.856 31.632 1.00 65.69 667 GLY A N 1
ATOM 5192 C CA . GLY A 1 667 ? -1.642 1.867 30.651 1.00 65.69 667 GLY A CA 1
ATOM 5193 C C . GLY A 1 667 ? -2.678 1.930 29.536 1.00 65.69 667 GLY A C 1
ATOM 5194 O O . GLY A 1 667 ? -3.327 0.931 29.213 1.00 65.69 667 GLY A O 1
ATOM 5195 N N . PHE A 1 668 ? -2.801 3.098 28.920 1.00 64.44 668 PHE A N 1
ATOM 5196 C CA . PHE A 1 668 ? -3.434 3.201 27.618 1.00 64.44 668 PHE A CA 1
ATOM 5197 C C . PHE A 1 668 ? -2.373 2.937 26.555 1.00 64.44 668 PHE A C 1
ATOM 5199 O O . PHE A 1 668 ? -1.352 3.622 26.515 1.00 64.44 668 PHE A O 1
ATOM 5206 N N . ASP A 1 669 ? -2.583 1.918 25.723 1.00 55.16 669 ASP A N 1
ATOM 5207 C CA . ASP A 1 669 ? -1.765 1.772 24.523 1.00 55.16 669 ASP A CA 1
ATOM 5208 C C . ASP A 1 669 ? -2.328 2.727 23.476 1.00 55.16 669 ASP A C 1
ATOM 5210 O O . ASP A 1 669 ? -3.529 2.719 23.195 1.00 55.16 669 ASP A O 1
ATOM 5214 N N . HIS A 1 670 ? -1.471 3.579 22.930 1.00 50.91 670 HIS A N 1
ATOM 5215 C CA . HIS A 1 670 ? -1.884 4.475 21.866 1.00 50.91 670 HIS A CA 1
ATOM 5216 C C . HIS A 1 670 ? -1.894 3.764 20.512 1.00 50.91 670 HIS A C 1
ATOM 5218 O O . HIS A 1 670 ? -2.422 4.338 19.572 1.00 50.91 670 HIS A O 1
ATOM 5224 N N . GLY A 1 671 ? -1.395 2.523 20.397 1.00 44.34 671 GLY A N 1
ATOM 5225 C CA . GLY A 1 671 ? -1.316 1.733 19.164 1.00 44.34 671 GLY A CA 1
ATOM 5226 C C . GLY A 1 671 ? -2.637 1.581 18.403 1.00 44.34 671 GLY A C 1
ATOM 5227 O O . GLY A 1 671 ? -3.315 0.561 18.510 1.00 44.34 671 GLY A O 1
ATOM 5228 N N . ALA A 1 672 ? -2.993 2.572 17.591 1.00 43.72 672 ALA A N 1
ATOM 5229 C CA . ALA A 1 672 ? -3.867 2.388 16.451 1.00 43.72 672 ALA A CA 1
ATOM 5230 C C . ALA A 1 672 ? -3.002 2.013 15.234 1.00 43.72 672 ALA A C 1
ATOM 5232 O O . ALA A 1 672 ? -1.820 2.369 15.190 1.00 43.72 672 ALA A O 1
ATOM 5233 N N . PRO A 1 673 ? -3.553 1.293 14.243 1.00 48.62 673 PRO A N 1
ATOM 5234 C CA . PRO A 1 673 ? -2.877 1.148 12.961 1.00 48.62 673 PRO A CA 1
ATOM 5235 C C . PRO A 1 673 ? -2.448 2.527 12.438 1.00 48.62 673 PRO A C 1
ATOM 5237 O O . PRO A 1 673 ? -3.175 3.494 12.650 1.00 48.62 673 PRO A O 1
ATOM 5240 N N . TRP A 1 674 ? -1.318 2.627 11.732 1.00 47.66 674 TRP A N 1
ATOM 5241 C CA . TRP A 1 674 ? -0.699 3.893 11.281 1.00 47.66 674 TRP A CA 1
ATOM 5242 C C . TRP A 1 674 ? -1.594 4.822 10.426 1.00 47.66 674 TRP A C 1
ATOM 5244 O O . TRP A 1 674 ? -1.162 5.890 10.012 1.00 47.66 674 TRP A O 1
ATOM 5254 N N . TYR A 1 675 ? -2.822 4.405 10.113 1.00 53.03 675 TYR A N 1
ATOM 5255 C CA . TYR A 1 675 ? -3.850 5.147 9.378 1.00 53.03 675 TYR A CA 1
ATOM 5256 C C . TYR A 1 675 ? -5.013 5.628 10.263 1.00 53.03 675 TYR A C 1
ATOM 5258 O O . TYR A 1 675 ? -6.004 6.114 9.728 1.00 53.03 675 TYR A O 1
ATOM 5266 N N . HIS A 1 676 ? -4.913 5.491 11.588 1.00 52.59 676 HIS A N 1
ATOM 5267 C CA . HIS A 1 676 ? -5.899 6.006 12.529 1.00 52.59 676 HIS A CA 1
ATOM 5268 C C . HIS A 1 676 ? -5.321 7.035 13.482 1.00 52.59 676 HIS A C 1
ATOM 5270 O O . HIS A 1 676 ? -4.208 6.876 13.985 1.00 52.59 676 HIS A O 1
ATOM 5276 N N . SER A 1 677 ? -6.131 8.038 13.813 1.00 51.47 677 SER A N 1
ATOM 5277 C CA . SER A 1 677 ? -5.857 8.872 14.981 1.00 51.47 677 SER A CA 1
ATOM 5278 C C . SER A 1 677 ? -5.812 7.971 16.215 1.00 51.47 677 SER A C 1
ATOM 5280 O O . SER A 1 677 ? -6.781 7.269 16.517 1.00 51.47 677 SER A O 1
ATOM 5282 N N . MET A 1 678 ? -4.677 7.956 16.912 1.00 56.00 678 MET A N 1
ATOM 5283 C CA . MET A 1 678 ? -4.539 7.185 18.143 1.00 56.00 678 MET A CA 1
ATOM 5284 C C . MET A 1 678 ? -5.581 7.649 19.169 1.00 56.00 678 MET A C 1
ATOM 5286 O O . MET A 1 678 ? -5.855 8.850 19.241 1.00 56.00 678 MET A O 1
ATOM 5290 N N . PRO A 1 679 ? -6.187 6.740 19.957 1.00 60.59 679 PRO A N 1
ATOM 5291 C CA . PRO A 1 679 ? -7.158 7.142 20.961 1.00 60.59 679 PRO A CA 1
ATOM 5292 C C . PRO A 1 679 ? -6.480 8.075 21.965 1.00 60.59 679 PRO A C 1
ATOM 5294 O O . PRO A 1 679 ? -5.444 7.750 22.552 1.00 60.59 679 PRO A O 1
ATOM 5297 N N . THR A 1 680 ? -7.056 9.260 22.120 1.00 71.44 680 THR A N 1
ATOM 5298 C CA . THR A 1 680 ? -6.678 10.239 23.135 1.00 71.44 680 THR A CA 1
ATOM 5299 C C . THR A 1 680 ? -7.673 10.133 24.283 1.00 71.44 680 THR A C 1
ATOM 5301 O O . THR A 1 680 ? -8.798 9.661 24.098 1.00 71.44 680 THR A O 1
ATOM 5304 N N . TYR A 1 681 ? -7.256 10.519 25.485 1.00 79.94 681 TYR A N 1
ATOM 5305 C CA . TYR A 1 681 ? -8.067 10.330 26.685 1.00 79.94 681 TYR A CA 1
ATOM 5306 C C . TYR A 1 681 ? -8.318 11.660 27.380 1.00 79.94 681 TYR A C 1
ATOM 5308 O O . TYR A 1 681 ? -7.433 12.511 27.474 1.00 79.94 681 TYR A O 1
ATOM 5316 N N . ILE A 1 682 ? -9.548 11.803 27.856 1.00 86.81 682 ILE A N 1
ATOM 5317 C CA . ILE A 1 682 ? -9.982 12.844 28.773 1.00 86.81 682 ILE A CA 1
ATOM 5318 C C . ILE A 1 682 ? -9.877 12.282 30.187 1.00 86.81 682 ILE A C 1
ATOM 5320 O O . ILE A 1 682 ? -10.318 11.160 30.450 1.00 86.81 682 ILE A O 1
ATOM 5324 N N . TYR A 1 683 ? -9.323 13.083 31.089 1.00 89.38 683 TYR A N 1
ATOM 5325 C CA . TYR A 1 683 ? -9.217 12.781 32.509 1.00 89.38 683 TYR A CA 1
ATOM 5326 C C . TYR A 1 683 ? -10.224 13.639 33.272 1.00 89.38 683 TYR A C 1
ATOM 5328 O O . TYR A 1 683 ? -10.151 14.866 33.234 1.00 89.38 683 TYR A O 1
ATOM 5336 N N . TYR A 1 684 ? -11.156 13.009 33.977 1.00 90.50 684 TYR A N 1
ATOM 5337 C CA . TYR A 1 684 ? -12.107 13.699 34.842 1.00 90.50 684 TYR A CA 1
ATOM 5338 C C . TYR A 1 684 ? -11.597 13.694 36.277 1.00 90.50 684 TYR A C 1
ATOM 5340 O O . TYR A 1 684 ? -11.270 12.639 36.824 1.00 90.50 684 TYR A O 1
ATOM 5348 N N . LEU A 1 685 ? -11.536 14.880 36.878 1.00 89.25 685 LEU A N 1
ATOM 5349 C CA . LEU A 1 685 ? -10.992 15.110 38.213 1.00 89.25 685 LEU A CA 1
ATOM 5350 C C . LEU A 1 685 ? -12.057 15.703 39.127 1.00 89.25 685 LEU A C 1
ATOM 5352 O O . LEU A 1 685 ? -12.797 16.608 38.732 1.00 89.25 685 LEU A O 1
ATOM 5356 N N . LYS A 1 686 ? -12.074 15.278 40.391 1.00 86.44 686 LYS A N 1
ATOM 5357 C CA . LYS A 1 686 ? -12.885 15.939 41.419 1.00 86.44 686 LYS A CA 1
ATOM 5358 C C . LYS A 1 686 ? -12.098 17.081 42.046 1.00 86.44 686 LYS A C 1
ATOM 5360 O O . LYS A 1 686 ? -11.143 16.849 42.790 1.00 86.44 686 LYS A O 1
ATOM 5365 N N . GLY A 1 687 ? -12.533 18.309 41.795 1.00 86.06 687 GLY A N 1
ATOM 5366 C CA . GLY A 1 687 ? -11.950 19.502 42.394 1.00 86.06 687 GLY A CA 1
ATOM 5367 C C . GLY A 1 687 ? -12.826 20.068 43.501 1.00 86.06 687 GLY A C 1
ATOM 5368 O O . GLY A 1 687 ? -14.035 20.207 43.330 1.00 86.06 687 GLY A O 1
ATOM 5369 N N . LYS A 1 688 ? -12.225 20.438 44.635 1.00 87.81 688 LYS A N 1
ATOM 5370 C CA . LYS A 1 688 ? -12.831 21.373 45.594 1.00 87.81 688 LYS A CA 1
ATOM 5371 C C . LYS A 1 688 ? -12.147 22.718 45.409 1.00 87.81 688 LYS A C 1
ATOM 5373 O O . LYS A 1 688 ? -10.920 22.759 45.416 1.00 87.81 688 LYS A O 1
ATOM 5378 N N . LYS A 1 689 ? -12.912 23.805 45.304 1.00 90.50 689 LYS A N 1
ATOM 5379 C CA . LYS A 1 689 ? -12.351 25.154 45.159 1.00 90.50 689 LYS A CA 1
ATOM 5380 C C . LYS A 1 689 ? -11.269 25.423 46.217 1.00 90.50 689 LYS A C 1
ATOM 5382 O O . LYS A 1 689 ? -11.523 25.273 47.412 1.00 90.50 689 LYS A O 1
ATOM 5387 N N . GLY A 1 690 ? -10.081 25.816 45.763 1.00 87.81 690 GLY A N 1
ATOM 5388 C CA . GLY A 1 690 ? -8.895 26.080 46.583 1.00 87.81 690 GLY A CA 1
ATOM 5389 C C . GLY A 1 690 ? -8.019 24.857 46.886 1.00 87.81 690 GLY A C 1
ATOM 5390 O O . GLY A 1 690 ? -6.902 25.034 47.366 1.00 87.81 690 GLY A O 1
ATOM 5391 N N . ALA A 1 691 ? -8.479 23.635 46.604 1.00 90.25 691 ALA A N 1
ATOM 5392 C CA . ALA A 1 691 ? -7.649 22.437 46.694 1.00 90.25 691 ALA A CA 1
ATOM 5393 C C . ALA A 1 691 ? -6.705 22.328 45.487 1.00 90.25 691 ALA A C 1
ATOM 5395 O O . ALA A 1 691 ? -6.939 22.929 44.434 1.00 90.25 691 ALA A O 1
ATOM 5396 N N . LYS A 1 692 ? -5.650 21.529 45.651 1.00 91.38 692 LYS A N 1
ATOM 5397 C CA . LYS A 1 692 ? -4.663 21.251 44.609 1.00 91.38 692 LYS A CA 1
ATOM 5398 C C . LYS A 1 692 ? -4.619 19.768 44.270 1.00 91.38 692 LYS A C 1
ATOM 5400 O O . LYS A 1 692 ? -4.845 18.930 45.141 1.00 91.38 692 LYS A O 1
ATOM 5405 N N . ALA A 1 693 ? -4.281 19.473 43.025 1.00 91.50 693 ALA A N 1
ATOM 5406 C CA . ALA A 1 693 ? -3.955 18.137 42.556 1.00 91.50 693 ALA A CA 1
ATOM 5407 C C . ALA A 1 693 ? -2.702 18.171 41.682 1.00 91.50 693 ALA A C 1
ATOM 5409 O O . ALA A 1 693 ? -2.401 19.193 41.075 1.00 91.50 693 ALA A O 1
ATOM 5410 N N . THR A 1 694 ? -2.011 17.044 41.580 1.00 93.38 694 THR A N 1
ATOM 5411 C CA . THR A 1 694 ? -0.875 16.866 40.673 1.00 93.38 694 THR A CA 1
ATOM 5412 C C . THR A 1 694 ? -1.177 15.713 39.733 1.00 93.38 694 THR A C 1
ATOM 5414 O O . THR A 1 694 ? -1.505 14.627 40.207 1.00 93.38 694 THR A O 1
ATOM 5417 N N . LEU A 1 695 ? -1.051 15.929 38.423 1.00 91.62 695 LEU A N 1
ATOM 5418 C CA . LEU A 1 695 ? -1.122 14.874 37.410 1.00 91.62 695 LEU A CA 1
ATOM 5419 C C . LEU A 1 695 ? 0.271 14.546 36.884 1.00 91.62 695 LEU A C 1
ATOM 5421 O O . LEU A 1 695 ? 1.020 15.450 36.513 1.00 91.62 695 LEU A O 1
ATOM 5425 N N . ASN A 1 696 ? 0.584 13.258 36.795 1.00 91.31 696 ASN A N 1
ATOM 5426 C CA . ASN A 1 696 ? 1.868 12.759 36.328 1.00 91.31 696 ASN A CA 1
ATOM 5427 C C . ASN A 1 696 ? 1.724 12.061 34.973 1.00 91.31 696 ASN A C 1
ATOM 5429 O O . ASN A 1 696 ? 0.812 11.257 34.760 1.00 91.31 696 ASN A O 1
ATOM 5433 N N . PHE A 1 697 ? 2.653 12.359 34.066 1.00 87.50 697 PHE A N 1
ATOM 5434 C CA . PHE A 1 697 ? 2.723 11.773 32.732 1.00 87.50 697 PHE A CA 1
ATOM 5435 C C . PHE A 1 697 ? 4.164 11.416 32.364 1.00 87.50 697 PHE A C 1
ATOM 5437 O O . PHE A 1 697 ? 5.095 12.122 32.740 1.00 87.50 697 PHE A O 1
ATOM 5444 N N . SER A 1 698 ? 4.359 10.381 31.555 1.00 84.75 698 SER A N 1
ATOM 5445 C CA . SER A 1 698 ? 5.636 10.089 30.897 1.00 84.75 698 SER A CA 1
ATOM 5446 C C . SER A 1 698 ? 5.500 10.298 29.391 1.00 84.75 698 SER A C 1
ATOM 5448 O O . SER A 1 698 ? 4.563 9.777 28.799 1.00 84.75 698 SER A O 1
ATOM 5450 N N . GLY A 1 699 ? 6.377 11.087 28.772 1.00 77.44 699 GLY A N 1
ATOM 5451 C CA . GLY A 1 699 ? 6.391 11.359 27.333 1.00 77.44 699 GLY A CA 1
ATOM 5452 C C . GLY A 1 699 ? 7.539 10.651 26.612 1.00 77.44 699 GLY A C 1
ATOM 5453 O O . GLY A 1 699 ? 8.652 10.559 27.133 1.00 77.44 699 GLY A O 1
ATOM 5454 N N . SER A 1 700 ? 7.290 10.189 25.390 1.00 71.69 700 SER A N 1
ATOM 5455 C CA . SER A 1 700 ? 8.273 9.555 24.509 1.00 71.69 700 SER A CA 1
ATOM 5456 C C . SER A 1 700 ? 8.030 9.932 23.038 1.00 71.69 700 SER A C 1
ATOM 5458 O O . SER A 1 700 ? 6.889 10.006 22.578 1.00 71.69 700 SER A O 1
ATOM 5460 N N . GLY A 1 701 ? 9.105 10.176 22.281 1.00 63.66 701 GLY A N 1
ATOM 5461 C CA . GLY A 1 701 ? 9.044 10.446 20.837 1.00 63.66 701 GLY A CA 1
ATOM 5462 C C . GLY A 1 701 ? 9.928 11.607 20.366 1.00 63.66 701 GLY A C 1
ATOM 5463 O O . GLY A 1 701 ? 10.565 12.291 21.159 1.00 63.66 701 GLY A O 1
ATOM 5464 N N . LYS A 1 702 ? 10.003 11.818 19.045 1.00 53.28 702 LYS A N 1
ATOM 5465 C CA . LYS A 1 702 ? 10.786 12.905 18.410 1.00 53.28 702 LYS A CA 1
ATOM 5466 C C . LYS A 1 702 ? 9.955 14.152 18.050 1.00 53.28 702 LYS A C 1
ATOM 5468 O O . LYS A 1 702 ? 10.505 15.076 17.461 1.00 53.28 702 LYS A O 1
ATOM 5473 N N . TYR A 1 703 ? 8.660 14.175 18.364 1.00 52.84 703 TYR A N 1
ATOM 5474 C CA . TYR A 1 703 ? 7.697 15.158 17.844 1.00 52.84 703 TYR A CA 1
ATOM 5475 C C . TYR A 1 703 ? 7.238 16.179 18.904 1.00 52.84 703 TYR A C 1
ATOM 5477 O O . TYR A 1 703 ? 7.467 15.980 20.096 1.00 52.84 703 TYR A O 1
ATOM 5485 N N . GLU A 1 704 ? 6.644 17.290 18.446 1.00 55.00 704 GLU A N 1
ATOM 5486 C CA . GLU A 1 704 ? 6.302 18.489 19.233 1.00 55.00 704 GLU A CA 1
ATOM 5487 C C . GLU A 1 704 ? 5.401 18.218 20.461 1.00 55.00 704 GLU A C 1
ATOM 5489 O O . GLU A 1 704 ? 4.720 17.202 20.582 1.00 55.00 704 GLU A O 1
ATOM 5494 N N . ALA A 1 705 ? 5.442 19.141 21.421 1.00 60.78 705 ALA A N 1
ATOM 5495 C CA . ALA A 1 705 ? 4.981 18.942 22.789 1.00 60.78 705 ALA A CA 1
ATOM 5496 C C . ALA A 1 705 ? 3.440 19.095 22.940 1.00 60.78 705 ALA A C 1
ATOM 5498 O O . ALA A 1 705 ? 2.849 20.037 22.413 1.00 60.78 705 ALA A O 1
ATOM 5499 N N . TRP A 1 706 ? 2.782 18.179 23.669 1.00 74.56 706 TRP A N 1
ATOM 5500 C CA . TRP A 1 706 ? 1.320 18.160 23.899 1.00 74.56 706 TRP A CA 1
ATOM 5501 C C . TRP A 1 706 ? 0.892 19.161 24.966 1.00 74.56 706 TRP A C 1
ATOM 5503 O O . TRP A 1 706 ? 1.326 19.030 26.107 1.00 74.56 706 TRP A O 1
ATOM 5513 N N . THR A 1 707 ? 0.008 20.107 24.649 1.00 85.88 707 THR A N 1
ATOM 5514 C CA . THR A 1 707 ? -0.510 21.072 25.633 1.00 85.88 707 THR A CA 1
ATOM 5515 C C . THR A 1 707 ? -1.745 20.514 26.330 1.00 85.88 707 THR A C 1
ATOM 5517 O O . THR A 1 707 ? -2.731 20.189 25.673 1.00 85.88 707 THR A O 1
ATOM 5520 N N . LEU A 1 708 ? -1.686 20.409 27.655 1.00 89.00 708 LEU A N 1
ATOM 5521 C CA . LEU A 1 708 ? -2.794 20.013 28.516 1.00 89.00 708 LEU A CA 1
ATOM 5522 C C . LEU A 1 708 ? -3.642 21.229 28.889 1.00 89.00 708 LEU A C 1
ATOM 5524 O O . LEU A 1 708 ? -3.121 22.248 29.352 1.00 89.00 708 LEU A O 1
ATOM 5528 N N . HIS A 1 709 ? -4.950 21.073 28.740 1.00 92.12 709 HIS A N 1
ATOM 5529 C CA . HIS A 1 709 ? -5.975 22.042 29.102 1.00 92.12 709 HIS A CA 1
ATOM 5530 C C . HIS A 1 709 ? -6.811 21.504 30.255 1.00 92.12 709 HIS A C 1
ATOM 5532 O O . HIS A 1 709 ? -7.071 20.306 30.329 1.00 92.12 709 HIS A O 1
ATOM 5538 N N . LEU A 1 710 ? -7.237 22.404 31.132 1.00 94.06 710 LEU A N 1
ATOM 5539 C CA . LEU A 1 710 ? -8.227 22.186 32.178 1.00 94.06 710 LEU A CA 1
ATOM 5540 C C . LEU A 1 710 ? -9.496 22.937 31.798 1.00 94.06 710 LEU A C 1
ATOM 5542 O O . LEU A 1 710 ? -9.433 24.152 31.602 1.00 94.06 710 LEU A O 1
ATOM 5546 N N . ARG A 1 711 ? -10.633 22.248 31.789 1.00 94.00 711 ARG A N 1
ATOM 5547 C CA . ARG A 1 711 ? -11.967 22.842 31.706 1.00 94.00 711 ARG A CA 1
ATOM 5548 C C . ARG A 1 711 ? -12.699 22.660 33.038 1.00 94.00 711 ARG A C 1
ATOM 5550 O O . ARG A 1 711 ? -12.733 21.563 33.598 1.00 94.00 711 ARG A O 1
ATOM 5557 N N . THR A 1 712 ? -13.242 23.748 33.575 1.00 92.62 712 THR A N 1
ATOM 5558 C CA . THR A 1 712 ? -13.972 23.771 34.853 1.00 92.62 712 THR A CA 1
ATOM 5559 C C . THR A 1 712 ? -15.439 23.341 34.680 1.00 92.62 712 THR A C 1
ATOM 5561 O O . THR A 1 712 ? -15.932 23.320 33.549 1.00 92.62 712 THR A O 1
ATOM 5564 N N . PRO A 1 713 ? -16.182 23.050 35.771 1.00 90.56 713 PRO A N 1
ATOM 5565 C CA . PRO A 1 713 ? -17.619 22.762 35.707 1.00 90.56 713 PRO A CA 1
ATOM 5566 C C . PRO A 1 713 ? -18.446 23.840 34.989 1.00 90.56 713 PRO A C 1
ATOM 5568 O O . PRO A 1 713 ? -19.423 23.529 34.307 1.00 90.56 713 PRO A O 1
ATOM 5571 N N . SER A 1 714 ? -18.080 25.119 35.122 1.00 89.50 714 SER A N 1
ATOM 5572 C CA . SER A 1 714 ? -18.758 26.212 34.415 1.00 89.50 714 SER A CA 1
ATOM 5573 C C . SER A 1 714 ? -18.451 26.269 32.913 1.00 89.50 714 SER A C 1
ATOM 5575 O O . SER A 1 714 ? -19.218 26.893 32.174 1.00 89.50 714 SER A O 1
ATOM 5577 N N . GLY A 1 715 ? -17.391 25.584 32.467 1.00 88.81 715 GLY A N 1
ATOM 5578 C CA . GLY A 1 715 ? -16.885 25.571 31.094 1.00 88.81 715 GLY A CA 1
ATOM 5579 C C . GLY A 1 715 ? -15.676 26.483 30.862 1.00 88.81 715 GLY A C 1
ATOM 5580 O O . GLY A 1 715 ? -15.235 26.601 29.723 1.00 88.81 715 GLY A O 1
ATOM 5581 N N . ALA A 1 716 ? -15.133 27.133 31.899 1.00 90.94 716 ALA A N 1
ATOM 5582 C CA . ALA A 1 716 ? -13.939 27.964 31.754 1.00 90.94 716 ALA A CA 1
ATOM 5583 C C . ALA A 1 716 ? -12.704 27.102 31.451 1.00 90.94 716 ALA A C 1
ATOM 5585 O O . ALA A 1 716 ? -12.511 26.064 32.080 1.00 90.94 716 ALA A O 1
ATOM 5586 N N . GLU A 1 717 ? -11.856 27.539 30.517 1.00 93.38 717 GLU A N 1
ATOM 5587 C CA . GLU A 1 717 ? -10.671 26.793 30.079 1.00 93.38 717 GLU A CA 1
ATOM 5588 C C . GLU A 1 717 ? -9.361 27.490 30.460 1.00 93.38 717 GLU A C 1
ATOM 5590 O O . GLU A 1 717 ? -9.256 28.718 30.447 1.00 93.38 717 GLU A O 1
ATOM 5595 N N . SER A 1 718 ? -8.338 26.698 30.784 1.00 92.88 718 SER A N 1
ATOM 5596 C CA . SER A 1 718 ? -6.978 27.175 31.051 1.00 92.88 718 SER A CA 1
ATOM 5597 C C . SER A 1 718 ? -5.931 26.142 30.641 1.00 92.88 718 SER A C 1
ATOM 5599 O O . SER A 1 718 ? -6.183 24.942 30.701 1.00 92.88 718 SER A O 1
ATOM 5601 N N . ILE A 1 719 ? -4.738 26.596 30.257 1.00 92.88 719 ILE A N 1
ATOM 5602 C CA . ILE A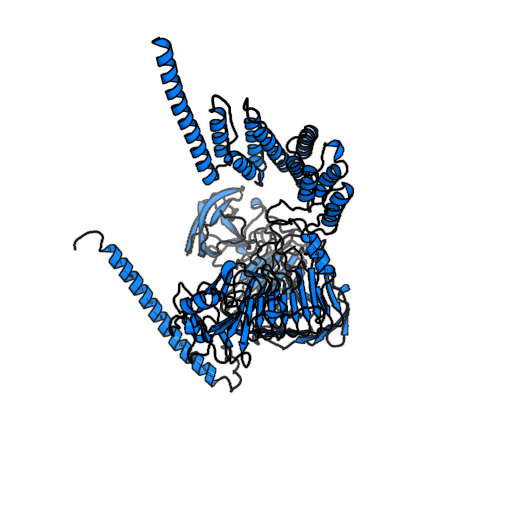 1 719 ? -3.601 25.713 29.974 1.00 92.88 719 ILE A CA 1
ATOM 5603 C C . ILE A 1 719 ? -2.899 25.358 31.286 1.00 92.88 719 ILE A C 1
ATOM 5605 O O . ILE A 1 719 ? -2.528 26.249 32.049 1.00 92.88 719 ILE A O 1
ATOM 5609 N N . ILE A 1 720 ? -2.669 24.065 31.517 1.00 92.50 720 ILE A N 1
ATOM 5610 C CA . ILE A 1 720 ? -1.963 23.555 32.703 1.00 92.50 720 ILE A CA 1
ATOM 5611 C C . ILE A 1 720 ? -0.464 23.398 32.419 1.00 92.50 720 ILE A C 1
ATOM 5613 O O . ILE A 1 720 ? 0.378 23.638 33.281 1.00 92.50 720 ILE A O 1
ATOM 5617 N N . GLY A 1 721 ? -0.104 22.998 31.199 1.00 90.88 721 GLY A N 1
ATOM 5618 C CA . GLY A 1 721 ? 1.290 22.830 30.807 1.00 90.88 721 GLY A CA 1
ATOM 5619 C C . GLY A 1 721 ? 1.446 21.998 29.547 1.00 90.88 721 GLY A C 1
ATOM 5620 O O . GLY A 1 721 ? 0.464 21.660 28.891 1.00 90.88 721 GLY A O 1
ATOM 5621 N N . THR A 1 722 ? 2.689 21.665 29.208 1.00 88.00 722 THR A N 1
ATOM 5622 C CA . THR A 1 722 ? 2.998 20.912 27.992 1.00 88.00 722 THR A CA 1
ATOM 5623 C C . THR A 1 722 ? 3.863 19.694 28.309 1.00 88.00 722 THR A C 1
ATOM 5625 O O . THR A 1 722 ? 4.909 19.842 28.941 1.00 88.00 722 THR A O 1
ATOM 5628 N N . ILE A 1 723 ? 3.444 18.503 27.869 1.00 83.19 723 ILE A N 1
ATOM 5629 C CA . ILE A 1 723 ? 4.167 17.237 28.063 1.00 83.19 723 ILE A CA 1
ATOM 5630 C C . ILE A 1 723 ? 5.439 17.237 27.211 1.00 83.19 723 ILE A C 1
ATOM 5632 O O . ILE A 1 723 ? 5.391 17.445 25.997 1.00 83.19 723 ILE A O 1
ATOM 5636 N N . LYS A 1 724 ? 6.574 16.971 27.859 1.00 83.62 724 LYS A N 1
ATOM 5637 C CA . LYS A 1 724 ? 7.902 16.805 27.255 1.00 83.62 724 LYS A CA 1
ATOM 5638 C C . LYS A 1 724 ? 8.351 15.342 27.329 1.00 83.62 724 LYS A C 1
ATOM 5640 O O . LYS A 1 724 ? 7.753 14.539 28.041 1.00 83.62 724 LYS A O 1
ATOM 5645 N N . ASN A 1 725 ? 9.429 15.000 26.623 1.00 82.38 725 ASN A N 1
ATOM 5646 C CA . ASN A 1 725 ? 10.071 13.691 26.774 1.00 82.38 725 ASN A CA 1
ATOM 5647 C C . ASN A 1 725 ? 10.529 13.454 28.221 1.00 82.38 725 ASN A C 1
ATOM 5649 O O . ASN A 1 725 ? 11.105 14.347 28.843 1.00 82.38 725 ASN A O 1
ATOM 5653 N N . GLY A 1 726 ? 10.320 12.235 28.718 1.00 84.50 726 GLY A N 1
ATOM 5654 C CA . GLY A 1 726 ? 10.575 11.856 30.105 1.00 84.50 726 GLY A CA 1
ATOM 5655 C C . GLY A 1 726 ? 9.373 12.102 31.017 1.00 84.50 726 GLY A C 1
ATOM 5656 O O . GLY A 1 726 ? 8.235 12.189 30.563 1.00 84.50 726 GLY A O 1
ATOM 5657 N N . ASN A 1 727 ? 9.618 12.186 32.322 1.00 90.00 727 ASN A N 1
ATOM 5658 C CA . ASN A 1 727 ? 8.561 12.340 33.321 1.00 90.00 727 ASN A CA 1
ATOM 5659 C C . ASN A 1 727 ? 8.144 13.809 33.474 1.00 90.00 727 ASN A C 1
ATOM 5661 O O . ASN A 1 727 ? 8.982 14.706 33.527 1.00 90.00 727 ASN A O 1
ATOM 5665 N N . ASN A 1 728 ? 6.840 14.041 33.583 1.00 90.81 728 ASN A N 1
ATOM 5666 C CA . ASN A 1 728 ? 6.204 15.345 33.701 1.00 90.81 728 ASN A CA 1
ATOM 5667 C C . ASN A 1 728 ? 5.224 15.314 34.874 1.00 90.81 728 ASN A C 1
ATOM 5669 O O . ASN A 1 728 ? 4.504 14.332 35.047 1.00 90.81 728 ASN A O 1
ATOM 5673 N N . ALA A 1 729 ? 5.164 16.406 35.630 1.00 94.19 729 ALA A N 1
ATOM 5674 C CA . ALA A 1 729 ? 4.207 16.605 36.709 1.00 94.19 729 ALA A CA 1
ATOM 5675 C C . ALA A 1 729 ? 3.557 17.983 36.551 1.00 94.19 729 ALA A C 1
ATOM 5677 O O . ALA A 1 729 ? 4.256 18.980 36.362 1.00 94.19 729 ALA A O 1
ATOM 5678 N N . PHE A 1 730 ? 2.230 18.034 36.621 1.00 94.38 730 PHE A N 1
ATOM 5679 C CA . PHE A 1 730 ? 1.446 19.252 36.439 1.00 94.38 730 PHE A CA 1
ATOM 5680 C C . PHE A 1 730 ? 0.574 19.499 37.665 1.00 94.38 730 PHE A C 1
ATOM 5682 O O . PHE A 1 730 ? -0.313 18.699 37.959 1.00 94.38 730 PHE A O 1
ATOM 5689 N N . GLU A 1 731 ? 0.826 20.601 38.373 1.00 94.25 731 GLU A N 1
ATOM 5690 C CA . GLU A 1 731 ? -0.010 21.036 39.492 1.00 94.25 731 GLU A CA 1
ATOM 5691 C C . GLU A 1 731 ? -1.237 21.795 38.969 1.00 94.25 731 GLU A C 1
ATOM 5693 O O . GLU A 1 731 ? -1.132 22.692 38.134 1.00 94.25 731 GLU A O 1
ATOM 5698 N N . ILE A 1 732 ? -2.406 21.440 39.487 1.00 92.69 732 ILE A N 1
ATOM 5699 C CA . ILE A 1 732 ? -3.698 22.042 39.187 1.00 92.69 732 ILE A CA 1
ATOM 5700 C C . ILE A 1 732 ? -4.244 22.634 40.480 1.00 92.69 732 ILE A C 1
ATOM 5702 O O . ILE A 1 732 ? -4.388 21.926 41.476 1.00 92.69 732 ILE A O 1
ATOM 5706 N N . ALA A 1 733 ? -4.600 23.917 40.458 1.00 91.69 733 ALA A N 1
ATOM 5707 C CA . ALA A 1 733 ? -5.359 24.559 41.524 1.00 91.69 733 ALA A CA 1
ATOM 5708 C C . ALA A 1 733 ? -6.821 24.706 41.089 1.00 91.69 733 ALA A C 1
ATOM 5710 O O . ALA A 1 733 ? -7.119 25.387 40.107 1.00 91.69 733 ALA A O 1
ATOM 5711 N N . PHE A 1 734 ? -7.745 24.077 41.815 1.00 91.69 734 PHE A N 1
ATOM 5712 C CA . PHE A 1 734 ? -9.157 24.099 41.445 1.00 91.69 734 PHE A CA 1
ATOM 5713 C C . PHE A 1 734 ? -9.794 25.448 41.790 1.00 91.69 734 PHE A C 1
ATOM 5715 O O . PHE A 1 734 ? -9.840 25.860 42.952 1.00 91.69 734 PHE A O 1
ATOM 5722 N N . THR A 1 735 ? -10.321 26.138 40.783 1.00 92.06 735 THR A N 1
ATOM 5723 C CA . THR A 1 735 ? -11.009 27.434 40.932 1.00 92.06 735 THR A CA 1
ATOM 5724 C C . THR A 1 735 ? -12.498 27.281 41.246 1.00 92.06 735 THR A C 1
ATOM 5726 O O . THR A 1 735 ? -13.121 28.203 41.782 1.00 92.06 735 THR A O 1
ATOM 5729 N N . GLU A 1 736 ? -13.054 26.099 40.983 1.00 91.06 736 GLU A N 1
ATOM 5730 C CA . GLU A 1 736 ? -14.450 25.728 41.191 1.00 91.06 736 GLU A CA 1
ATOM 5731 C C . GLU A 1 736 ? -14.545 24.404 41.962 1.00 91.06 736 GLU A C 1
ATOM 5733 O O . GLU A 1 736 ? -13.589 23.633 42.042 1.00 91.06 736 GLU A O 1
ATOM 5738 N N . THR A 1 737 ? -15.702 24.146 42.573 1.00 89.31 737 THR A N 1
ATOM 5739 C CA . THR A 1 737 ? -16.002 22.840 43.170 1.00 89.31 737 THR A CA 1
ATOM 5740 C C . THR A 1 737 ? -16.847 22.045 42.184 1.00 89.31 737 THR A C 1
ATOM 5742 O O . THR A 1 737 ? -17.893 22.535 41.769 1.00 89.31 737 THR A O 1
ATOM 5745 N N . GLY A 1 738 ? -16.419 20.835 41.832 1.00 88.75 738 GLY A N 1
ATOM 5746 C CA . GLY A 1 738 ? -17.125 19.961 40.893 1.00 88.75 738 GLY A CA 1
ATOM 5747 C C . GLY A 1 738 ? -16.180 19.118 40.038 1.00 88.75 738 GLY A C 1
ATOM 5748 O O . GLY A 1 738 ? -14.988 18.989 40.344 1.00 88.75 738 GLY A O 1
ATOM 5749 N N . VAL A 1 739 ? -16.723 18.544 38.964 1.00 90.44 739 VAL A N 1
ATOM 5750 C CA . VAL A 1 739 ? -15.966 17.732 38.004 1.00 90.44 739 VAL A CA 1
ATOM 5751 C C . VAL A 1 739 ? -15.248 18.635 37.013 1.00 90.44 739 VAL A C 1
ATOM 5753 O O . VAL A 1 739 ? -15.872 19.434 36.321 1.00 90.44 739 VAL A O 1
ATOM 5756 N N . HIS A 1 740 ? -13.931 18.505 36.959 1.00 92.19 740 HIS A N 1
ATOM 5757 C CA . HIS A 1 740 ? -13.094 19.180 35.980 1.00 92.19 740 HIS A CA 1
ATOM 5758 C C . HIS A 1 740 ? -12.662 18.180 34.919 1.00 92.19 740 HIS A C 1
ATOM 5760 O O . HIS A 1 740 ? -12.495 16.994 35.200 1.00 92.19 740 HIS A O 1
ATOM 5766 N N . GLU A 1 741 ? -12.447 18.676 33.716 1.00 92.69 741 GLU A N 1
ATOM 5767 C CA . GLU A 1 741 ? -11.979 17.903 32.578 1.00 92.69 741 GLU A CA 1
ATOM 5768 C C . GLU A 1 741 ? -10.543 18.316 32.259 1.00 92.69 741 GLU A C 1
ATOM 5770 O O . GLU A 1 741 ? -10.251 19.506 32.150 1.00 92.69 741 GLU A O 1
ATOM 5775 N N . VAL A 1 742 ? -9.643 17.349 32.104 1.00 91.38 742 VAL A N 1
ATOM 5776 C CA . VAL A 1 742 ? -8.293 17.571 31.587 1.00 91.38 742 VAL A CA 1
ATOM 5777 C C . VAL A 1 742 ? -8.131 16.826 30.275 1.00 91.38 742 VAL A C 1
ATOM 5779 O O . VAL A 1 742 ? -8.337 15.615 30.209 1.00 91.38 742 VAL A O 1
ATOM 5782 N N . TYR A 1 743 ? -7.736 17.548 29.233 1.00 87.25 743 TYR A N 1
ATOM 5783 C CA . TYR A 1 743 ? -7.556 17.002 27.893 1.00 87.25 743 TYR A CA 1
ATOM 5784 C C . TYR A 1 743 ? -6.329 17.611 27.216 1.00 87.25 743 TYR A C 1
ATOM 5786 O O . TYR A 1 743 ? -5.875 18.700 27.560 1.00 87.25 743 TYR A O 1
ATOM 5794 N N . GLY A 1 744 ? -5.758 16.888 26.257 1.00 80.50 744 GLY A N 1
ATOM 5795 C CA . GLY A 1 744 ? -4.573 17.326 25.529 1.00 80.50 744 GLY A CA 1
ATOM 5796 C C . GLY A 1 744 ? -4.886 17.794 24.109 1.00 80.50 744 GLY A C 1
ATOM 5797 O O . GLY A 1 744 ? -5.695 17.177 23.419 1.00 80.50 744 GLY A O 1
ATOM 5798 N N . THR A 1 745 ? -4.204 18.844 23.653 1.00 75.12 745 THR A N 1
ATOM 5799 C CA . THR A 1 745 ? -4.184 19.278 22.246 1.00 75.12 745 THR A CA 1
ATOM 5800 C C . THR A 1 745 ? -2.773 19.193 21.677 1.00 75.12 745 THR A C 1
ATOM 5802 O O . THR A 1 745 ? -1.799 19.477 22.380 1.00 75.12 745 THR A O 1
ATOM 5805 N N . PHE A 1 746 ? -2.667 18.886 20.388 1.00 67.94 746 PHE A N 1
ATOM 5806 C CA . PHE A 1 746 ? -1.401 18.765 19.673 1.00 67.94 746 PHE A CA 1
ATOM 5807 C C . PHE A 1 746 ? -1.268 19.861 18.604 1.00 67.94 746 PHE A C 1
ATOM 5809 O O . PHE A 1 746 ? -2.200 20.095 17.836 1.00 67.94 746 PHE A O 1
ATOM 5816 N N . LYS A 1 747 ? -0.109 20.533 18.558 1.00 53.12 747 LYS A N 1
ATOM 5817 C CA . LYS A 1 747 ? 0.311 21.376 17.428 1.00 53.12 747 LYS A CA 1
ATOM 5818 C C . LYS A 1 747 ? 1.214 20.523 16.537 1.00 53.12 747 LYS A C 1
ATOM 5820 O O . LYS A 1 747 ? 2.358 20.280 16.884 1.00 53.12 747 LYS A O 1
ATOM 5825 N N . GLY A 1 748 ? 0.694 20.036 15.422 1.00 47.81 748 GLY A N 1
ATOM 5826 C CA . GLY A 1 748 ? 1.448 19.236 14.459 1.00 47.81 748 GLY A CA 1
ATOM 5827 C C . GLY A 1 748 ? 0.495 18.589 13.464 1.00 47.81 748 GLY A C 1
ATOM 5828 O O . GLY A 1 748 ? -0.684 18.428 13.764 1.00 47.81 748 GLY A O 1
ATOM 5829 N N . ASP A 1 749 ? 0.982 18.353 12.251 1.00 40.28 749 ASP A N 1
ATOM 5830 C CA . ASP A 1 749 ? 0.169 18.096 11.064 1.00 40.28 749 ASP A CA 1
ATOM 5831 C C . ASP A 1 749 ? -0.720 16.837 11.134 1.00 40.28 749 ASP A C 1
ATOM 5833 O O . ASP A 1 749 ? -0.593 15.961 11.987 1.00 40.28 749 ASP A O 1
ATOM 5837 N N . GLU A 1 750 ? -1.640 16.761 10.176 1.00 42.75 750 GLU A N 1
ATOM 5838 C CA . GLU A 1 750 ? -2.617 15.690 9.964 1.00 42.75 750 GLU A CA 1
ATOM 5839 C C . GLU A 1 750 ? -1.982 14.310 9.626 1.00 42.75 750 GLU A C 1
ATOM 5841 O O . GLU A 1 750 ? -2.690 13.416 9.168 1.00 42.75 750 GLU A O 1
ATOM 5846 N N . SER A 1 751 ? -0.668 14.098 9.816 1.00 40.31 751 SER A N 1
ATOM 5847 C CA . SER A 1 751 ? 0.071 12.919 9.318 1.00 40.31 751 SER A CA 1
ATOM 5848 C C . SER A 1 751 ? -0.052 11.634 10.152 1.00 40.31 751 SER A C 1
ATOM 5850 O O . SER A 1 751 ? 0.626 10.652 9.862 1.00 40.31 751 SER A O 1
ATOM 5852 N N . GLY A 1 752 ? -0.918 11.588 11.169 1.00 43.59 752 GLY A N 1
ATOM 5853 C CA . GLY A 1 752 ? -1.206 10.345 11.904 1.00 43.59 752 GLY A CA 1
ATOM 5854 C C . GLY A 1 752 ? -0.084 9.850 12.831 1.00 43.59 752 GLY A C 1
ATOM 5855 O O . GLY A 1 752 ? -0.199 8.773 13.412 1.00 43.59 752 GLY A O 1
ATOM 5856 N N . HIS A 1 753 ? 0.982 10.630 13.029 1.00 46.62 753 HIS A N 1
ATOM 5857 C CA . HIS A 1 753 ? 2.043 10.325 13.991 1.00 46.62 753 HIS A CA 1
ATOM 5858 C C . HIS A 1 753 ? 1.837 11.104 15.298 1.00 46.62 753 HIS A C 1
ATOM 5860 O O . HIS A 1 753 ? 2.325 12.221 15.459 1.00 46.62 753 HIS A O 1
ATOM 5866 N N . CYS A 1 754 ? 1.115 10.517 16.258 1.00 49.47 754 CYS A N 1
ATOM 5867 C CA . CYS A 1 754 ? 0.963 11.114 17.587 1.00 49.47 754 CYS A CA 1
ATOM 5868 C C . CYS A 1 754 ? 2.201 10.847 18.473 1.00 49.47 754 CYS A C 1
ATOM 5870 O O . CYS A 1 754 ? 2.642 9.701 18.577 1.00 49.47 754 CYS A O 1
ATOM 5872 N N . PRO A 1 755 ? 2.748 11.869 19.162 1.00 53.28 755 PRO A N 1
ATOM 5873 C CA . PRO A 1 755 ? 3.673 11.674 20.279 1.00 53.28 755 PRO A CA 1
ATOM 5874 C C . PRO A 1 755 ? 3.058 10.748 21.333 1.00 53.28 755 PRO A C 1
ATOM 5876 O O . PRO A 1 755 ? 1.876 10.883 21.655 1.00 53.28 755 PRO A O 1
ATOM 5879 N N . MET A 1 756 ? 3.851 9.835 21.891 1.00 64.75 756 MET A N 1
ATOM 5880 C CA . MET A 1 756 ? 3.356 8.849 22.849 1.00 64.75 756 MET A CA 1
ATOM 5881 C C . MET A 1 756 ? 3.567 9.345 24.273 1.00 64.75 756 MET A C 1
ATOM 5883 O O . MET A 1 756 ? 4.703 9.428 24.741 1.00 64.75 756 MET A O 1
ATOM 5887 N N . TYR A 1 757 ? 2.474 9.674 24.961 1.00 73.06 757 TYR A N 1
ATOM 5888 C CA . TYR A 1 757 ? 2.483 9.964 26.391 1.00 73.06 757 TYR A CA 1
ATOM 5889 C C . TYR A 1 757 ? 1.715 8.891 27.162 1.00 73.06 757 TYR A C 1
ATOM 5891 O O . TYR A 1 757 ? 0.846 8.227 26.621 1.00 73.06 757 TYR A O 1
ATOM 5899 N N . GLN A 1 758 ? 2.031 8.713 28.434 1.00 78.75 758 GLN A N 1
ATOM 5900 C CA . GLN A 1 758 ? 1.365 7.774 29.324 1.00 78.75 758 GLN A CA 1
ATOM 5901 C C . GLN A 1 758 ? 0.997 8.515 30.604 1.00 78.75 758 GLN A C 1
ATOM 5903 O O . GLN A 1 758 ? 1.867 9.123 31.220 1.00 78.75 758 GLN A O 1
ATOM 5908 N N . PHE A 1 759 ? -0.268 8.471 31.023 1.00 83.56 759 PHE A N 1
ATOM 5909 C CA . PHE A 1 759 ? -0.653 8.906 32.367 1.00 83.56 759 PHE A CA 1
ATOM 5910 C C . PHE A 1 759 ? -0.091 7.918 33.393 1.00 83.56 759 PHE A C 1
ATOM 5912 O O . PHE A 1 759 ? -0.352 6.719 33.300 1.00 83.56 759 PHE A O 1
ATOM 5919 N N . THR A 1 760 ? 0.697 8.406 34.348 1.00 85.88 760 THR A N 1
ATOM 5920 C CA . THR A 1 760 ? 1.389 7.561 35.335 1.00 85.88 760 THR A CA 1
ATOM 5921 C C . THR A 1 760 ? 0.810 7.683 36.740 1.00 85.88 760 THR A C 1
ATOM 5923 O O . THR A 1 760 ? 1.136 6.868 37.594 1.00 85.88 760 THR A O 1
ATOM 5926 N N . GLY A 1 761 ? -0.066 8.658 36.992 1.00 88.12 761 GLY A N 1
ATOM 5927 C CA . GLY A 1 761 ? -0.786 8.765 38.259 1.00 88.12 761 GLY A CA 1
ATOM 5928 C C . GLY A 1 761 ? -1.201 10.184 38.618 1.00 88.12 761 GLY A C 1
ATOM 5929 O O . GLY A 1 761 ? -0.850 11.148 37.939 1.00 88.12 761 GLY A O 1
ATOM 5930 N N . ALA A 1 762 ? -1.943 10.313 39.712 1.00 89.50 762 ALA A N 1
ATOM 5931 C CA . ALA A 1 762 ? -2.364 11.586 40.276 1.00 89.50 762 ALA A CA 1
ATOM 5932 C C . ALA A 1 762 ? -2.308 11.590 41.807 1.00 89.50 762 ALA A C 1
ATOM 5934 O O . ALA A 1 762 ? -2.476 10.561 42.464 1.00 89.50 762 ALA A O 1
ATOM 5935 N N . GLN A 1 763 ? -2.107 12.777 42.372 1.00 90.31 763 GLN A N 1
ATOM 5936 C CA . GLN A 1 763 ? -2.172 13.054 43.807 1.00 90.31 763 GLN A CA 1
ATOM 5937 C C . GLN A 1 763 ? -3.128 14.220 44.069 1.00 90.31 763 GLN A C 1
ATOM 5939 O O . GLN A 1 763 ? -3.260 15.119 43.245 1.00 90.31 763 GLN A O 1
ATOM 5944 N N . GLY A 1 764 ? -3.797 14.219 45.218 1.00 87.19 764 GLY A N 1
ATOM 5945 C CA . GLY A 1 764 ? -4.763 15.240 45.633 1.00 87.19 764 GLY A CA 1
ATOM 5946 C C . GLY A 1 764 ? -6.171 15.093 45.039 1.00 87.19 764 GLY A C 1
ATOM 5947 O O . GLY A 1 764 ? -7.073 15.816 45.456 1.00 87.19 764 GLY A O 1
ATOM 5948 N N . THR A 1 765 ? -6.395 14.169 44.100 1.00 86.38 765 THR A N 1
ATOM 5949 C CA . THR A 1 765 ? -7.706 13.942 43.468 1.00 86.38 765 THR A CA 1
ATOM 5950 C C . THR A 1 765 ? -7.810 12.523 42.886 1.00 86.38 765 THR A C 1
ATOM 5952 O O . THR A 1 765 ? -6.790 11.985 42.438 1.00 86.38 765 THR A O 1
ATOM 5955 N N . PRO A 1 766 ? -9.003 11.898 42.876 1.00 83.88 766 PRO A N 1
ATOM 5956 C CA . PRO A 1 766 ? -9.249 10.701 42.081 1.00 83.88 766 PRO A CA 1
ATOM 5957 C C . PRO A 1 766 ? -9.366 11.046 40.589 1.00 83.88 766 PRO A C 1
ATOM 5959 O O . PRO A 1 766 ? -9.691 12.180 40.229 1.00 83.88 766 PRO A O 1
ATOM 5962 N N . VAL A 1 767 ? -9.135 10.055 39.724 1.00 87.19 767 VAL A N 1
ATOM 5963 C CA . VAL A 1 767 ? -9.181 10.225 38.266 1.00 87.19 767 VAL A CA 1
ATOM 5964 C C . VAL A 1 767 ? -10.110 9.193 37.642 1.00 87.19 767 VAL A C 1
ATOM 5966 O O . VAL A 1 767 ? -9.979 7.995 37.892 1.00 87.19 767 VAL A O 1
ATOM 5969 N N . ALA A 1 768 ? -11.017 9.671 36.798 1.00 89.38 768 ALA A N 1
ATOM 5970 C CA . ALA A 1 768 ? -11.763 8.854 35.853 1.00 89.38 768 ALA A CA 1
ATOM 5971 C C . ALA A 1 768 ? -11.357 9.202 34.420 1.00 89.38 768 ALA A C 1
ATOM 5973 O O . ALA A 1 768 ? -10.752 10.241 34.158 1.00 89.38 768 ALA A O 1
ATOM 5974 N N . TYR A 1 769 ? -11.690 8.323 33.486 1.00 88.44 769 TYR A N 1
ATOM 5975 C CA . TYR A 1 769 ? -11.182 8.350 32.123 1.00 88.44 769 TYR A CA 1
ATOM 5976 C C . TYR A 1 769 ? -12.335 8.234 31.140 1.00 88.44 769 TYR A C 1
ATOM 5978 O O . TYR A 1 769 ? -13.219 7.405 31.331 1.00 88.44 769 TYR A O 1
ATOM 5986 N N . ALA A 1 770 ? -12.294 8.984 30.047 1.00 86.62 770 ALA A N 1
ATOM 5987 C CA . ALA A 1 770 ? -13.063 8.645 28.857 1.00 86.62 770 ALA A CA 1
ATOM 5988 C C . ALA A 1 770 ? -12.174 8.734 27.626 1.00 86.62 770 ALA A C 1
ATOM 5990 O O . ALA A 1 770 ? -11.320 9.614 27.514 1.00 86.62 770 ALA A O 1
ATOM 5991 N N . ALA A 1 771 ? -12.403 7.838 26.673 1.00 77.88 771 ALA A N 1
ATOM 5992 C CA . ALA A 1 771 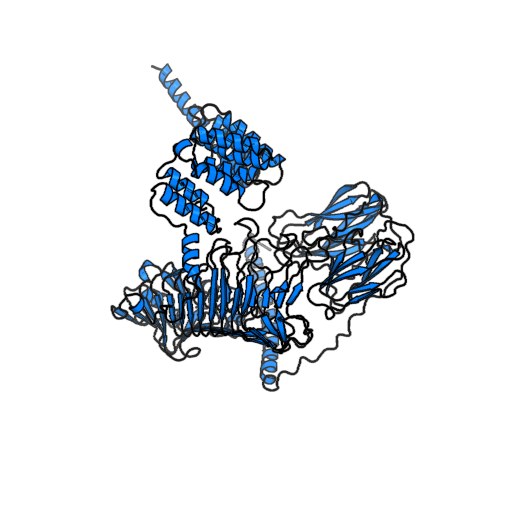? -11.830 8.000 25.350 1.00 77.88 771 ALA A CA 1
ATOM 5993 C C . ALA A 1 771 ? -12.448 9.233 24.672 1.00 77.88 771 ALA A C 1
ATOM 5995 O O . ALA A 1 771 ? -13.669 9.439 24.698 1.00 77.88 771 ALA A O 1
ATOM 5996 N N . VAL A 1 772 ? -11.603 10.047 24.048 1.00 73.81 772 VAL A N 1
ATOM 5997 C CA . VAL A 1 772 ? -12.033 11.138 23.175 1.00 73.81 772 VAL A CA 1
ATOM 5998 C C . VAL A 1 772 ? -12.734 10.541 21.964 1.00 73.81 772 VAL A C 1
ATOM 6000 O O . VAL A 1 772 ? -12.376 9.470 21.464 1.00 73.81 772 VAL A O 1
ATOM 6003 N N . LYS A 1 773 ? -13.750 11.246 21.467 1.00 70.88 773 LYS A N 1
ATOM 6004 C CA . LYS A 1 773 ? -14.399 10.873 20.218 1.00 70.88 773 LYS A CA 1
ATOM 6005 C C . LYS A 1 773 ? -13.399 10.986 19.061 1.00 70.88 773 LYS A C 1
ATOM 6007 O O . LYS A 1 773 ? -13.011 12.083 18.674 1.00 70.88 773 LYS A O 1
ATOM 6012 N N . SER A 1 774 ? -13.022 9.840 18.505 1.00 66.94 774 SER A N 1
ATOM 6013 C CA . SER A 1 774 ? -12.193 9.722 17.301 1.00 66.94 774 SER A CA 1
ATOM 6014 C C . SER A 1 774 ? -13.008 9.158 16.129 1.00 66.94 774 SER A C 1
ATOM 6016 O O . SER A 1 774 ? -14.203 8.881 16.259 1.00 66.94 774 SER A O 1
ATOM 6018 N N . GLU A 1 775 ? -12.372 8.940 14.978 1.00 60.53 775 GLU A N 1
ATOM 6019 C CA . GLU A 1 775 ? -13.000 8.262 13.835 1.00 60.53 775 GLU A CA 1
ATOM 6020 C C . GLU A 1 775 ? -13.459 6.825 14.153 1.00 60.53 775 GLU A C 1
ATOM 6022 O O . GLU A 1 775 ? -14.483 6.395 13.617 1.00 60.53 775 GLU A O 1
ATOM 6027 N N . VAL A 1 776 ? -12.772 6.138 15.081 1.00 63.91 776 VAL A N 1
ATOM 6028 C CA . VAL A 1 776 ? -13.138 4.812 15.622 1.00 63.91 776 VAL A CA 1
ATOM 6029 C C . VAL A 1 776 ? -14.052 4.907 16.859 1.00 63.91 776 VAL A C 1
ATOM 6031 O O . VAL A 1 776 ? -14.295 3.914 17.550 1.00 63.91 776 VAL A O 1
ATOM 6034 N N . GLY A 1 777 ? -14.580 6.103 17.140 1.00 72.50 777 GLY A N 1
ATOM 6035 C CA . GLY A 1 777 ? -15.427 6.422 18.288 1.00 72.50 777 GLY A CA 1
ATOM 6036 C C . GLY A 1 777 ? -14.663 6.500 19.612 1.00 72.50 777 GLY A C 1
ATOM 6037 O O . GLY A 1 777 ? -13.450 6.720 19.634 1.00 72.50 777 GLY A O 1
ATOM 6038 N N . ARG A 1 778 ? -15.382 6.340 20.732 1.00 78.06 778 ARG A N 1
ATOM 6039 C CA . ARG A 1 778 ? -14.817 6.336 22.098 1.00 78.06 778 ARG A CA 1
ATOM 6040 C C . ARG A 1 778 ? -14.268 4.960 22.482 1.00 78.06 778 ARG A C 1
ATOM 6042 O O . ARG A 1 778 ? -14.830 4.257 23.321 1.00 78.06 778 ARG A O 1
ATOM 6049 N N . ARG A 1 779 ? -13.198 4.551 21.807 1.00 81.31 779 ARG A N 1
ATOM 6050 C CA . ARG A 1 779 ? -12.541 3.256 22.008 1.00 81.31 779 ARG A CA 1
ATOM 6051 C C . ARG A 1 779 ? -11.598 3.288 23.215 1.00 81.31 779 ARG A C 1
ATOM 6053 O O . ARG A 1 779 ? -10.722 4.143 23.276 1.00 81.31 779 ARG A O 1
ATOM 6060 N N . LEU A 1 780 ? -11.744 2.333 24.128 1.00 83.75 780 LEU A N 1
ATOM 6061 C CA . LEU A 1 780 ? -10.874 2.128 25.285 1.00 83.75 780 LEU A CA 1
ATOM 6062 C C . LEU A 1 780 ? -9.897 0.989 24.991 1.00 83.75 780 LEU A C 1
ATOM 6064 O O . LEU A 1 780 ? -10.315 -0.141 24.745 1.00 83.75 780 LEU A O 1
ATOM 6068 N N . GLN A 1 781 ? -8.599 1.284 25.037 1.00 82.50 781 GLN A N 1
ATOM 6069 C CA . GLN A 1 781 ? -7.534 0.305 24.833 1.00 82.50 781 GLN A CA 1
ATOM 6070 C C . GLN A 1 781 ? -6.713 0.189 26.114 1.00 82.50 781 GLN A C 1
ATOM 6072 O O . GLN A 1 781 ? -5.863 1.032 26.399 1.00 82.50 781 GLN A O 1
ATOM 6077 N N . LEU A 1 782 ? -7.005 -0.841 26.907 1.00 85.31 782 LEU A N 1
ATOM 6078 C CA . LEU A 1 782 ? -6.379 -1.057 28.207 1.00 85.31 782 LEU A CA 1
ATOM 6079 C C . LEU A 1 782 ? -5.249 -2.074 28.073 1.00 85.31 782 LEU A C 1
ATOM 6081 O O . LEU A 1 782 ? -5.406 -3.106 27.414 1.00 85.31 782 LEU A O 1
ATOM 6085 N N . LYS A 1 783 ? -4.118 -1.799 28.724 1.00 84.00 783 LYS A N 1
ATOM 6086 C CA . LYS A 1 783 ? -2.955 -2.686 28.749 1.00 84.00 783 LYS A CA 1
ATOM 6087 C C . LYS A 1 783 ? -2.385 -2.804 30.156 1.00 84.00 783 LYS A C 1
ATOM 6089 O O . LYS A 1 783 ? -2.112 -1.805 30.813 1.00 84.00 783 LYS A O 1
ATOM 6094 N N . THR A 1 784 ? -2.150 -4.025 30.604 1.00 84.50 784 THR A N 1
ATOM 6095 C CA . THR A 1 784 ? -1.460 -4.350 31.855 1.00 84.50 784 THR A CA 1
ATOM 6096 C C . THR A 1 784 ? -0.197 -5.138 31.552 1.00 84.50 784 THR A C 1
ATOM 6098 O O . THR A 1 784 ? -0.182 -5.945 30.621 1.00 84.50 784 THR A O 1
ATOM 6101 N N . ALA A 1 785 ? 0.857 -4.938 32.341 1.00 80.81 785 ALA A N 1
ATOM 6102 C CA . ALA A 1 785 ? 2.050 -5.771 32.242 1.00 80.81 785 ALA A CA 1
ATOM 6103 C C . ALA A 1 785 ? 1.718 -7.242 32.565 1.00 80.81 785 ALA A C 1
ATOM 6105 O O . ALA A 1 785 ? 0.775 -7.531 33.308 1.00 80.81 785 ALA A O 1
ATOM 6106 N N . ALA A 1 786 ? 2.462 -8.177 31.968 1.00 78.12 786 ALA A N 1
ATOM 6107 C CA . ALA A 1 786 ? 2.161 -9.606 32.054 1.00 78.12 786 ALA A CA 1
ATOM 6108 C C . ALA A 1 786 ? 2.162 -10.126 33.505 1.00 78.12 786 ALA A C 1
ATOM 6110 O O . ALA A 1 786 ? 1.305 -10.944 33.845 1.00 78.12 786 ALA A O 1
ATOM 6111 N N . ASP A 1 787 ? 3.048 -9.576 34.339 1.00 80.81 787 ASP A N 1
ATOM 6112 C CA . ASP A 1 787 ? 3.282 -9.864 35.760 1.00 80.81 787 ASP A CA 1
ATOM 6113 C C . ASP A 1 787 ? 2.347 -9.106 36.724 1.00 80.81 787 ASP A C 1
ATOM 6115 O O . ASP A 1 787 ? 2.455 -9.250 37.942 1.00 80.81 787 ASP A O 1
ATOM 6119 N N . LYS A 1 788 ? 1.432 -8.277 36.209 1.00 83.06 788 LYS A N 1
ATOM 6120 C CA . LYS A 1 788 ? 0.500 -7.483 37.021 1.00 83.06 788 LYS A CA 1
ATOM 6121 C C . LYS A 1 788 ? -0.927 -8.032 36.946 1.00 83.06 788 LYS A C 1
ATOM 6123 O O . LYS A 1 788 ? -1.304 -8.627 35.927 1.00 83.06 788 LYS A O 1
ATOM 6128 N N . PRO A 1 789 ? -1.745 -7.811 37.997 1.00 86.25 789 PRO A N 1
ATOM 6129 C CA . PRO A 1 789 ? -3.180 -8.055 37.923 1.00 86.25 789 PRO A CA 1
ATOM 6130 C C . PRO A 1 789 ? -3.787 -7.354 36.706 1.00 86.25 789 PRO A C 1
ATOM 6132 O O . PRO A 1 789 ? -3.373 -6.251 36.342 1.00 86.25 789 PRO A O 1
ATOM 6135 N N . ARG A 1 790 ? -4.751 -8.005 36.057 1.00 89.25 790 ARG A N 1
ATOM 6136 C CA . ARG A 1 790 ? -5.405 -7.470 34.859 1.00 89.25 790 ARG A CA 1
ATOM 6137 C C . ARG A 1 790 ? -6.281 -6.273 35.203 1.00 89.25 790 ARG A C 1
ATOM 6139 O O . ARG A 1 790 ? -6.765 -6.150 36.324 1.00 89.25 790 ARG A O 1
ATOM 6146 N N . ALA A 1 791 ? -6.499 -5.400 34.224 1.00 88.75 791 ALA A N 1
ATOM 6147 C CA . ALA A 1 791 ? -7.277 -4.184 34.417 1.00 88.75 791 ALA A CA 1
ATOM 6148 C C . ALA A 1 791 ? -8.691 -4.506 34.927 1.00 88.75 791 ALA A C 1
ATOM 6150 O O . ALA A 1 791 ? -9.350 -5.412 34.420 1.00 88.75 791 ALA A O 1
ATOM 6151 N N . ALA A 1 792 ? -9.174 -3.732 35.891 1.00 91.19 792 ALA A N 1
ATOM 6152 C CA . ALA A 1 792 ? -10.568 -3.731 36.307 1.00 91.19 792 ALA A CA 1
ATOM 6153 C C . ALA A 1 792 ? -11.031 -2.285 36.471 1.00 91.19 792 ALA A C 1
ATOM 6155 O O . ALA A 1 792 ? -10.218 -1.388 36.721 1.00 91.19 792 ALA A O 1
ATOM 6156 N N . GLY A 1 793 ? -12.326 -2.057 36.315 1.00 91.75 793 GLY A N 1
ATOM 6157 C CA . GLY A 1 793 ? -12.884 -0.724 36.455 1.00 91.75 793 GLY A CA 1
ATOM 6158 C C . GLY A 1 793 ? -14.397 -0.719 36.559 1.00 91.75 793 GLY A C 1
ATOM 6159 O O . GLY A 1 793 ? -15.048 -1.759 36.503 1.00 91.75 793 GLY A O 1
ATOM 6160 N N . TYR A 1 794 ? -14.931 0.482 36.725 1.00 92.88 794 TYR A N 1
ATOM 6161 C CA . TYR A 1 794 ? -16.321 0.754 37.058 1.00 92.88 794 TYR A CA 1
ATOM 6162 C C . TYR A 1 794 ? -16.904 1.766 36.083 1.00 92.88 794 TYR A C 1
ATOM 6164 O O . TYR A 1 794 ? -16.187 2.652 35.611 1.00 92.88 794 TYR A O 1
ATOM 6172 N N . PHE A 1 795 ? -18.191 1.627 35.785 1.00 93.00 795 PHE A N 1
ATOM 6173 C CA . PHE A 1 795 ? -18.916 2.462 34.835 1.00 93.00 795 PHE A CA 1
ATOM 6174 C C . PHE A 1 795 ? -20.402 2.536 35.236 1.00 93.00 795 PHE A C 1
ATOM 6176 O O . PHE A 1 795 ? -20.946 1.590 35.804 1.00 93.00 795 PHE A O 1
ATOM 6183 N N . GLU A 1 796 ? -21.057 3.672 35.006 1.00 92.00 796 GLU A N 1
ATOM 6184 C CA . GLU A 1 796 ? -22.463 3.880 35.384 1.00 92.00 796 GLU A CA 1
ATOM 6185 C C . GLU A 1 796 ? -23.396 3.177 34.384 1.00 92.00 796 GLU A C 1
ATOM 6187 O O . GLU A 1 796 ? -23.085 3.021 33.209 1.00 92.00 796 GLU A O 1
ATOM 6192 N N . VAL A 1 797 ? -24.572 2.741 34.813 1.00 91.56 797 VAL A N 1
ATOM 6193 C CA . VAL A 1 797 ? -25.624 2.261 33.914 1.00 91.56 797 VAL A CA 1
ATOM 6194 C C . VAL A 1 797 ? -26.957 2.870 34.309 1.00 91.56 797 VAL A C 1
ATOM 6196 O O . VAL A 1 797 ? -27.222 3.088 35.488 1.00 91.56 797 VAL A O 1
ATOM 6199 N N . ALA A 1 798 ? -27.804 3.136 33.314 1.00 90.25 798 ALA A N 1
ATOM 6200 C CA . ALA A 1 798 ? -29.146 3.668 33.524 1.00 90.25 798 ALA A CA 1
ATOM 6201 C C . ALA A 1 798 ? -30.188 2.551 33.395 1.00 90.25 798 ALA A C 1
ATOM 6203 O O . ALA A 1 798 ? -30.244 1.860 32.377 1.00 90.25 798 ALA A O 1
ATOM 6204 N N . GLY A 1 799 ? -31.038 2.392 34.405 1.00 90.81 799 GLY A N 1
ATOM 6205 C CA . GLY A 1 799 ? -32.066 1.360 34.462 1.00 90.81 799 GLY A CA 1
ATOM 6206 C C . GLY A 1 799 ? -33.022 1.414 33.274 1.00 90.81 799 GLY A C 1
ATOM 6207 O O . GLY A 1 799 ? -33.483 2.480 32.866 1.00 90.81 799 GLY A O 1
ATOM 6208 N N . GLY A 1 800 ? -33.320 0.249 32.699 1.00 88.19 800 GLY A N 1
ATOM 6209 C CA . GLY A 1 800 ? -34.218 0.116 31.552 1.00 88.19 800 GLY A CA 1
ATOM 6210 C C . GLY A 1 800 ? -33.631 0.568 30.208 1.00 88.19 800 GLY A C 1
ATOM 6211 O O . GLY A 1 800 ? -34.256 0.312 29.179 1.00 88.19 800 GLY A O 1
ATOM 6212 N N . GLN A 1 801 ? -32.442 1.182 30.179 1.00 89.81 801 GLN A N 1
ATOM 6213 C CA . GLN A 1 801 ? -31.749 1.560 28.945 1.00 89.81 801 GLN A CA 1
ATOM 6214 C C . GLN A 1 801 ? -30.735 0.482 28.545 1.00 89.81 801 GLN A C 1
ATOM 6216 O O . GLN A 1 801 ? -29.961 0.041 29.391 1.00 89.81 801 GLN A O 1
ATOM 6221 N N . PRO A 1 802 ? -30.698 0.031 27.279 1.00 91.12 802 PRO A N 1
ATOM 6222 C CA . PRO A 1 802 ? -29.722 -0.962 26.852 1.00 91.12 802 PRO A CA 1
ATOM 6223 C C . PRO A 1 802 ? -28.295 -0.401 26.895 1.00 91.12 802 PRO A C 1
ATOM 6225 O O . PRO A 1 802 ? -28.037 0.729 26.483 1.00 91.12 802 PRO A O 1
ATOM 6228 N N . VAL A 1 803 ? -27.359 -1.234 27.343 1.00 89.75 803 VAL A N 1
ATOM 6229 C CA . VAL A 1 803 ? -25.920 -0.973 27.295 1.00 89.75 803 VAL A CA 1
ATOM 6230 C C . VAL A 1 803 ? -25.338 -1.803 26.162 1.00 89.75 803 VAL A C 1
ATOM 6232 O O . VAL A 1 803 ? -25.317 -3.034 26.227 1.00 89.75 803 VAL A O 1
ATOM 6235 N N . HIS A 1 804 ? -24.878 -1.132 25.110 1.00 91.69 804 HIS A N 1
ATOM 6236 C CA . HIS A 1 804 ? -24.200 -1.775 23.992 1.00 91.69 804 HIS A CA 1
ATOM 6237 C C . HIS A 1 804 ? -22.689 -1.664 24.179 1.00 91.69 804 HIS A C 1
ATOM 6239 O O . HIS A 1 804 ? -22.161 -0.564 24.372 1.00 91.69 804 HIS A O 1
ATOM 6245 N N . ILE A 1 805 ? -22.002 -2.801 24.105 1.00 90.81 805 ILE A N 1
ATOM 6246 C CA . ILE A 1 805 ? -20.547 -2.886 24.223 1.00 90.81 805 ILE A CA 1
ATOM 6247 C C . ILE A 1 805 ? -20.023 -3.657 23.022 1.00 90.81 805 ILE A C 1
ATOM 6249 O O . ILE A 1 805 ? -20.542 -4.721 22.675 1.00 90.81 805 ILE A O 1
ATOM 6253 N N . LYS A 1 806 ? -18.985 -3.112 22.395 1.00 90.56 806 LYS A N 1
ATOM 6254 C CA . LYS A 1 806 ? -18.212 -3.794 21.365 1.00 90.56 806 LYS A CA 1
ATOM 6255 C C . LYS A 1 806 ? -16.847 -4.155 21.920 1.00 90.56 806 LYS A C 1
ATOM 6257 O O . LYS A 1 806 ? -16.115 -3.262 22.329 1.00 90.56 806 LYS A O 1
ATOM 6262 N N . LEU A 1 807 ? -16.527 -5.440 21.918 1.00 91.19 807 LEU A N 1
ATOM 6263 C CA . LEU A 1 807 ? -15.219 -5.997 22.232 1.00 91.19 807 LEU A CA 1
ATOM 6264 C C . LEU A 1 807 ? -14.483 -6.263 20.918 1.00 91.19 807 LEU A C 1
ATOM 6266 O O . LEU A 1 807 ? -14.976 -7.004 20.067 1.00 91.19 807 LEU A O 1
ATOM 6270 N N . SER A 1 808 ? -13.326 -5.638 20.742 1.00 85.25 808 SER A N 1
ATOM 6271 C CA . SER A 1 808 ? -12.556 -5.719 19.501 1.00 85.25 808 SER A CA 1
ATOM 6272 C C . SER A 1 808 ? -11.254 -6.506 19.633 1.00 85.25 808 SER A C 1
ATOM 6274 O O . SER A 1 808 ? -10.700 -6.926 18.626 1.00 85.25 808 SER A O 1
ATOM 6276 N N . GLN A 1 809 ? -10.764 -6.714 20.856 1.00 86.12 809 GLN A N 1
ATOM 6277 C CA . GLN A 1 809 ? -9.556 -7.492 21.137 1.00 86.12 809 GLN A CA 1
ATOM 6278 C C . GLN A 1 809 ? -9.527 -7.898 22.614 1.00 86.12 809 GLN A C 1
ATOM 6280 O O . GLN A 1 809 ? -9.894 -7.082 23.467 1.00 86.12 809 GLN A O 1
ATOM 6285 N N . GLY A 1 810 ? -8.999 -9.085 22.917 1.00 88.50 810 GLY A N 1
ATOM 6286 C CA . GLY A 1 810 ? -8.772 -9.540 24.280 1.00 88.50 810 GLY A CA 1
ATOM 6287 C C . GLY A 1 810 ? -10.019 -10.096 24.960 1.00 88.50 810 GLY A C 1
ATOM 6288 O O . GLY A 1 810 ? -11.100 -10.165 24.390 1.00 88.50 810 GLY A O 1
ATOM 6289 N N . GLY A 1 811 ? -9.868 -10.483 26.221 1.00 91.81 811 GLY A N 1
ATOM 6290 C CA . GLY A 1 811 ? -10.965 -10.997 27.026 1.00 91.81 811 GLY A CA 1
ATOM 6291 C C . GLY A 1 811 ? -11.541 -9.950 27.976 1.00 91.81 811 GLY A C 1
ATOM 6292 O O . GLY A 1 811 ? -10.798 -9.194 28.611 1.00 91.81 811 GLY A O 1
ATOM 6293 N N . LEU A 1 812 ? -12.865 -9.935 28.107 1.00 95.12 812 LEU A N 1
ATOM 6294 C CA . LEU A 1 812 ? -13.629 -9.010 28.934 1.00 95.12 812 LEU A CA 1
ATOM 6295 C C . LEU A 1 812 ? -14.747 -9.743 29.679 1.00 95.12 812 LEU A C 1
ATOM 6297 O O . LEU A 1 812 ? -15.510 -10.523 29.107 1.00 95.12 812 LEU A O 1
ATOM 6301 N N . GLU A 1 813 ? -14.882 -9.431 30.959 1.00 96.56 813 GLU A N 1
ATOM 6302 C CA . GLU A 1 813 ? -16.028 -9.800 31.780 1.00 96.56 813 GLU A CA 1
ATOM 6303 C C . GLU A 1 813 ? -16.741 -8.541 32.269 1.00 96.56 813 GLU A C 1
ATOM 6305 O O . GLU A 1 813 ? -16.078 -7.605 32.713 1.00 96.56 813 GLU A O 1
ATOM 6310 N N . ILE A 1 814 ? -18.074 -8.523 32.209 1.00 96.44 814 ILE A N 1
ATOM 6311 C CA . ILE A 1 814 ? -18.917 -7.458 32.767 1.00 96.44 814 ILE A CA 1
ATOM 6312 C C . ILE A 1 814 ? -19.726 -8.029 33.925 1.00 96.44 814 ILE A C 1
ATOM 6314 O O . ILE A 1 814 ? -20.337 -9.093 33.791 1.00 96.44 814 ILE A O 1
ATOM 6318 N N . LEU A 1 815 ? -19.760 -7.298 35.036 1.00 96.56 815 LEU A N 1
ATOM 6319 C CA . LEU A 1 815 ? -20.483 -7.669 36.242 1.00 96.56 815 LEU A CA 1
ATOM 6320 C C . LEU A 1 815 ? -21.495 -6.588 36.620 1.00 96.56 815 LEU A C 1
ATOM 6322 O O . LEU A 1 815 ? -21.221 -5.394 36.467 1.00 96.56 815 LEU A O 1
ATOM 6326 N N . ASP A 1 816 ? -22.647 -7.024 37.121 1.00 95.56 816 ASP A N 1
ATOM 6327 C CA . ASP A 1 816 ? -23.693 -6.130 37.607 1.00 95.56 816 ASP A CA 1
ATOM 6328 C C . ASP A 1 816 ? -23.371 -5.530 38.986 1.00 95.56 816 ASP A C 1
ATOM 6330 O O . ASP A 1 816 ? -22.307 -5.756 39.569 1.00 95.56 816 ASP A O 1
ATOM 6334 N N . GLU A 1 817 ? -24.306 -4.754 39.530 1.00 94.62 817 GLU A N 1
ATOM 6335 C CA . GLU A 1 817 ? -24.156 -4.080 40.818 1.00 94.62 817 GLU A CA 1
ATOM 6336 C C . GLU A 1 817 ? -24.039 -5.026 42.019 1.00 94.62 817 GLU A C 1
ATOM 6338 O O . GLU A 1 817 ? -23.560 -4.611 43.075 1.00 94.62 817 GLU A O 1
ATOM 6343 N N . SER A 1 818 ? -24.449 -6.290 41.869 1.00 94.38 818 SER A N 1
ATOM 6344 C CA . SER A 1 818 ? -24.303 -7.344 42.879 1.00 94.38 818 SER A CA 1
ATOM 6345 C C . SER A 1 818 ? -22.983 -8.113 42.751 1.00 94.38 818 SER A C 1
ATOM 6347 O O . SER A 1 818 ? -22.683 -8.976 43.576 1.00 94.38 818 SER A O 1
ATOM 6349 N N . GLY A 1 819 ? -22.191 -7.813 41.715 1.00 93.06 819 GLY A N 1
ATOM 6350 C CA . GLY A 1 819 ? -20.996 -8.568 41.355 1.00 93.06 819 GLY A CA 1
ATOM 6351 C C . GLY A 1 819 ? -21.301 -9.865 40.600 1.00 93.06 819 GLY A C 1
ATOM 6352 O O . GLY A 1 819 ? -20.410 -10.704 40.458 1.00 93.06 819 GLY A O 1
ATOM 6353 N N . ALA A 1 820 ? -22.529 -10.059 40.108 1.00 95.38 820 ALA A N 1
ATOM 6354 C CA . ALA A 1 820 ? -22.863 -11.215 39.288 1.00 95.38 820 ALA A CA 1
ATOM 6355 C C . ALA A 1 820 ? -22.334 -11.021 37.861 1.00 95.38 820 ALA A C 1
ATOM 6357 O O . ALA A 1 820 ? -22.526 -9.974 37.244 1.00 95.38 820 ALA A O 1
ATOM 6358 N N . SER A 1 821 ? -21.667 -12.046 37.328 1.00 95.88 821 SER A N 1
ATOM 6359 C CA . SER A 1 821 ? -21.156 -12.041 35.955 1.00 95.88 821 SER A CA 1
ATOM 6360 C C . SER A 1 821 ? -22.323 -12.050 34.966 1.00 95.88 821 SER A C 1
ATOM 6362 O O . SER A 1 821 ? -23.111 -12.997 34.932 1.00 95.88 821 SER A O 1
ATOM 6364 N N . LEU A 1 822 ? -22.446 -10.987 34.172 1.00 95.62 822 LEU A N 1
ATOM 6365 C CA . LEU A 1 822 ? -23.471 -10.857 33.134 1.00 95.62 822 LEU A CA 1
ATOM 6366 C C . LEU A 1 822 ? -22.998 -11.435 31.803 1.00 95.62 822 LEU A C 1
ATOM 6368 O O . LEU A 1 822 ? -23.782 -12.001 31.043 1.00 95.62 822 LEU A O 1
ATOM 6372 N N . ILE A 1 823 ? -21.713 -11.252 31.510 1.00 95.38 823 ILE A N 1
ATOM 6373 C CA . ILE A 1 823 ? -21.046 -11.806 30.340 1.00 95.38 823 ILE A CA 1
ATOM 6374 C C . ILE A 1 823 ? -19.565 -11.980 30.650 1.00 95.38 823 ILE A C 1
ATOM 6376 O O . ILE A 1 823 ? -18.957 -11.130 31.297 1.00 95.38 823 ILE A O 1
ATOM 6380 N N . LYS A 1 824 ? -18.988 -13.067 30.144 1.00 95.31 824 LYS A N 1
ATOM 6381 C CA . LYS A 1 824 ? -17.564 -13.370 30.212 1.00 95.31 824 LYS A CA 1
ATOM 6382 C C . LYS A 1 824 ? -17.134 -13.917 28.856 1.00 95.31 824 LYS A C 1
ATOM 6384 O O . LYS A 1 824 ? -17.640 -14.957 28.448 1.00 95.31 824 LYS A O 1
ATOM 6389 N N . LEU A 1 825 ? -16.264 -13.188 28.166 1.00 93.00 825 LEU A N 1
ATOM 6390 C CA . LEU A 1 825 ? -15.698 -13.571 26.874 1.00 93.00 825 LEU A CA 1
ATOM 6391 C C . LEU A 1 825 ? -14.178 -13.511 26.983 1.00 93.00 825 LEU A C 1
ATOM 6393 O O . LEU A 1 825 ? -13.635 -12.443 27.243 1.00 93.00 825 LEU A O 1
ATOM 6397 N N . ASP A 1 826 ? -13.493 -14.629 26.808 1.00 89.19 826 ASP A N 1
ATOM 6398 C CA . ASP A 1 826 ? -12.046 -14.687 26.600 1.00 89.19 826 ASP A CA 1
ATOM 6399 C C . ASP A 1 826 ? -11.718 -14.387 25.119 1.00 89.19 826 ASP A C 1
ATOM 6401 O O . ASP A 1 826 ? -12.578 -14.465 24.243 1.00 89.19 826 ASP A O 1
ATOM 6405 N N . ASP A 1 827 ? -10.459 -14.083 24.811 1.00 79.75 827 ASP A N 1
ATOM 6406 C CA . ASP A 1 827 ? -9.954 -13.795 23.455 1.00 79.75 827 ASP A CA 1
ATOM 6407 C C . ASP A 1 827 ? -10.127 -14.983 22.480 1.00 79.75 827 ASP A C 1
ATOM 6409 O O . ASP A 1 827 ? -10.049 -14.836 21.265 1.00 79.75 827 ASP A O 1
ATOM 6413 N N . GLY A 1 828 ? -10.374 -16.187 23.009 1.00 77.75 828 GLY A N 1
ATOM 6414 C CA . GLY A 1 828 ? -10.676 -17.384 22.216 1.00 77.75 828 GLY A CA 1
ATOM 6415 C C . GLY A 1 828 ? -12.164 -17.604 21.922 1.00 77.75 828 GLY A C 1
ATOM 6416 O O . GLY A 1 828 ? -12.484 -18.455 21.098 1.00 77.75 828 GLY A O 1
ATOM 6417 N N . ASP A 1 829 ? -13.067 -16.866 22.572 1.00 85.44 829 ASP A N 1
ATOM 6418 C CA . ASP A 1 829 ? -14.514 -17.134 22.515 1.00 85.44 829 ASP A CA 1
ATOM 6419 C C . ASP A 1 829 ? -15.199 -16.483 21.302 1.00 85.44 829 ASP A C 1
ATOM 6421 O O . ASP A 1 829 ? -16.392 -16.684 21.053 1.00 85.44 829 ASP A O 1
ATOM 6425 N N . TYR A 1 830 ? -14.467 -15.664 20.546 1.00 84.94 830 TYR A N 1
ATOM 6426 C CA . TYR A 1 830 ? -14.972 -14.955 19.379 1.00 84.94 830 TYR A CA 1
ATOM 6427 C C . TYR A 1 830 ? -13.877 -14.771 18.322 1.00 84.94 830 TYR A C 1
ATOM 6429 O O . TYR A 1 830 ? -12.688 -14.806 18.617 1.00 84.94 830 TYR A O 1
ATOM 6437 N N . PHE A 1 831 ? -14.292 -14.554 17.072 1.00 82.19 831 PHE A N 1
ATOM 6438 C CA . PHE A 1 831 ? -13.392 -14.261 15.957 1.00 82.19 831 PHE A CA 1
ATOM 6439 C C . PHE A 1 831 ? -13.583 -12.811 15.510 1.00 82.19 831 PHE A C 1
ATOM 6441 O O . PHE A 1 831 ? -14.706 -12.397 15.214 1.00 82.19 831 PHE A O 1
ATOM 6448 N N . GLY A 1 832 ? -12.496 -12.044 15.423 1.00 84.38 832 GLY A N 1
ATOM 6449 C CA . GLY A 1 832 ? -12.541 -10.654 14.971 1.00 84.38 832 GLY A CA 1
ATOM 6450 C C . GLY A 1 832 ? -13.083 -9.698 16.036 1.00 84.38 832 GLY A C 1
ATOM 6451 O O . GLY A 1 832 ? -12.370 -9.400 16.983 1.00 84.38 832 GLY A O 1
ATOM 6452 N N . THR A 1 833 ? -14.319 -9.202 15.896 1.00 86.31 833 THR A N 1
ATOM 6453 C CA . THR A 1 833 ? -14.973 -8.356 16.922 1.00 86.31 833 THR A CA 1
ATOM 6454 C C . THR A 1 833 ? -16.339 -8.895 17.344 1.00 86.31 833 THR A C 1
ATOM 6456 O O . THR A 1 833 ? -17.004 -9.608 16.590 1.00 86.31 833 THR A O 1
ATOM 6459 N N . LYS A 1 834 ? -16.788 -8.535 18.551 1.00 90.12 834 LYS A N 1
ATOM 6460 C CA . LYS A 1 834 ? -18.079 -8.943 19.107 1.00 90.12 834 LYS A CA 1
ATOM 6461 C C . LYS A 1 834 ? -18.826 -7.759 19.714 1.00 90.12 834 LYS A C 1
ATOM 6463 O O . LYS A 1 834 ? -18.361 -7.153 20.673 1.00 90.12 834 LYS A O 1
ATOM 6468 N N . THR A 1 835 ? -20.033 -7.498 19.221 1.00 90.69 835 THR A N 1
ATOM 6469 C CA . THR A 1 835 ? -20.982 -6.572 19.857 1.00 90.69 835 THR A CA 1
ATOM 6470 C C . THR A 1 835 ? -22.008 -7.362 20.667 1.00 90.69 835 THR A C 1
ATOM 6472 O O . THR A 1 835 ? -22.561 -8.355 20.186 1.00 90.69 835 THR A O 1
ATOM 6475 N N . PHE A 1 836 ? -22.285 -6.928 21.894 1.00 91.50 836 PHE A N 1
ATOM 6476 C CA . PHE A 1 836 ? -23.324 -7.496 22.752 1.00 91.50 836 PHE A CA 1
ATOM 6477 C C . PHE A 1 836 ? -24.112 -6.396 23.469 1.00 91.50 836 PHE A C 1
ATOM 6479 O O . PHE A 1 836 ? -23.665 -5.256 23.600 1.00 91.50 836 PHE A O 1
ATOM 6486 N N . THR A 1 837 ? -25.336 -6.735 23.879 1.00 93.19 837 THR A N 1
ATOM 6487 C CA . THR A 1 837 ? -26.278 -5.803 24.511 1.00 93.19 837 THR A CA 1
ATOM 6488 C C . THR A 1 837 ? -26.707 -6.345 25.862 1.00 93.19 837 THR A C 1
ATOM 6490 O O . THR A 1 837 ? -27.212 -7.464 25.944 1.00 93.19 837 THR A O 1
ATOM 6493 N N . LEU A 1 838 ? -26.550 -5.536 26.901 1.00 93.06 838 LEU A N 1
ATOM 6494 C CA . LEU A 1 838 ? -26.969 -5.836 28.265 1.00 93.06 838 LEU A CA 1
ATOM 6495 C C . LEU A 1 838 ? -28.122 -4.906 28.661 1.00 93.06 838 LEU A C 1
ATOM 6497 O O . LEU A 1 838 ? -28.231 -3.792 28.150 1.00 93.06 838 LEU A O 1
ATOM 6501 N N . LYS A 1 839 ? -29.012 -5.366 29.544 1.00 92.81 839 LYS A N 1
ATOM 6502 C CA . LYS A 1 839 ? -30.196 -4.607 29.977 1.00 92.81 839 LYS A CA 1
ATOM 6503 C C . LYS A 1 839 ? -30.189 -4.425 31.500 1.00 92.81 839 LYS A C 1
ATOM 6505 O O . LYS A 1 839 ? -30.658 -5.325 32.199 1.00 92.81 839 LYS A O 1
ATOM 6510 N N . PRO A 1 840 ? -29.660 -3.306 32.021 1.00 92.44 840 PRO A N 1
ATOM 6511 C CA . PRO A 1 840 ? -29.741 -2.976 33.440 1.00 92.44 840 PRO A CA 1
ATOM 6512 C C . PRO A 1 840 ? -31.192 -2.875 33.913 1.00 92.44 840 PRO A C 1
ATOM 6514 O O . PRO A 1 840 ? -32.047 -2.285 33.250 1.00 92.44 840 PRO A O 1
ATOM 6517 N N . LYS A 1 841 ? -31.471 -3.452 35.084 1.00 91.88 841 LYS A N 1
ATOM 6518 C CA . LYS A 1 841 ? -32.804 -3.408 35.707 1.00 91.88 841 LYS A CA 1
ATOM 6519 C C . LYS A 1 841 ? -33.087 -2.065 36.380 1.00 91.88 841 LYS A C 1
ATOM 6521 O O . LYS A 1 841 ? -34.237 -1.648 36.445 1.00 91.88 841 LYS A O 1
ATOM 6526 N N . GLN A 1 842 ? -32.042 -1.406 36.864 1.00 92.94 842 GLN A N 1
ATOM 6527 C CA . GLN A 1 842 ? -32.088 -0.162 37.624 1.00 92.94 842 GLN A CA 1
ATOM 6528 C C . GLN A 1 842 ? -30.823 0.655 37.355 1.00 92.94 842 GLN A C 1
ATOM 6530 O O . GLN A 1 842 ? -29.879 0.143 36.749 1.00 92.94 842 GLN A O 1
ATOM 6535 N N . ASP A 1 843 ? -30.816 1.915 37.782 1.00 92.81 843 ASP A N 1
ATOM 6536 C CA . ASP A 1 843 ? -29.594 2.713 37.749 1.00 92.81 843 ASP A CA 1
ATOM 6537 C C . ASP A 1 843 ? -28.597 2.149 38.758 1.00 92.81 843 ASP A C 1
ATOM 6539 O O . ASP A 1 843 ? -28.947 1.922 39.919 1.00 92.81 843 ASP A O 1
ATOM 6543 N N . ALA A 1 844 ? -27.362 1.928 38.329 1.00 94.31 844 ALA A N 1
ATOM 6544 C CA . ALA A 1 844 ? -26.329 1.374 39.189 1.00 94.31 844 ALA A CA 1
ATOM 6545 C C . ALA A 1 844 ? -24.928 1.680 38.653 1.00 94.31 844 ALA A C 1
ATOM 6547 O O . ALA A 1 844 ? -24.772 2.258 37.578 1.00 94.31 844 ALA A O 1
ATOM 6548 N N . ILE A 1 845 ? -23.901 1.271 39.394 1.00 94.00 845 ILE A N 1
ATOM 6549 C CA . ILE A 1 845 ? -22.532 1.198 38.885 1.00 94.00 845 ILE A CA 1
ATOM 6550 C C . ILE A 1 845 ? -22.223 -0.276 38.634 1.00 94.00 845 ILE A C 1
ATOM 6552 O O . ILE A 1 845 ? -22.256 -1.109 39.542 1.00 94.00 845 ILE A O 1
ATOM 6556 N N . TRP A 1 846 ? -21.922 -0.585 37.380 1.00 95.44 846 TRP A N 1
ATOM 6557 C CA . TRP A 1 846 ? -21.426 -1.884 36.951 1.00 95.44 846 TRP A CA 1
ATOM 6558 C C . TRP A 1 846 ? -19.904 -1.874 36.894 1.00 95.44 846 TRP A C 1
ATOM 6560 O O . TRP A 1 846 ? -19.253 -0.829 36.991 1.00 95.44 846 TRP A O 1
ATOM 6570 N N . SER A 1 847 ? -19.323 -3.057 36.752 1.00 95.31 847 SER A N 1
ATOM 6571 C CA . SER A 1 847 ? -17.875 -3.220 36.704 1.00 95.31 847 SER A CA 1
ATOM 6572 C C . SER A 1 847 ? -17.444 -4.123 35.561 1.00 95.31 847 SER A C 1
ATOM 6574 O O . SER A 1 847 ? -18.241 -4.865 34.984 1.00 95.31 847 SER A O 1
ATOM 6576 N N . PHE A 1 848 ? -16.167 -4.039 35.206 1.00 95.00 848 PHE A N 1
ATOM 6577 C CA . PHE A 1 848 ? -15.548 -4.924 34.236 1.00 95.00 848 PHE A CA 1
ATOM 6578 C C . PHE A 1 848 ? -14.228 -5.490 34.753 1.00 95.00 848 PHE A C 1
ATOM 6580 O O . PHE A 1 848 ? -13.535 -4.864 35.560 1.00 95.00 848 PHE A O 1
ATOM 6587 N N . ARG A 1 849 ? -13.854 -6.657 34.225 1.00 94.25 849 ARG A N 1
ATOM 6588 C CA . ARG A 1 849 ? -12.531 -7.267 34.383 1.00 94.25 849 ARG A CA 1
ATOM 6589 C C . ARG A 1 849 ? -11.956 -7.600 33.013 1.00 94.25 849 ARG A C 1
ATOM 6591 O O . ARG A 1 849 ? -12.588 -8.297 32.224 1.00 94.25 849 ARG A O 1
ATOM 6598 N N . ALA A 1 850 ? -10.749 -7.126 32.739 1.00 92.69 850 ALA A N 1
ATOM 6599 C CA . ALA A 1 850 ? -9.947 -7.642 31.644 1.00 92.69 850 ALA A CA 1
ATOM 6600 C C . ALA A 1 850 ? -9.485 -9.059 32.005 1.00 92.69 850 ALA A C 1
ATOM 6602 O O . ALA A 1 850 ? -9.012 -9.306 33.115 1.00 92.69 850 ALA A O 1
ATOM 6603 N N . LEU A 1 851 ? -9.626 -9.992 31.071 1.00 91.81 851 LEU A N 1
ATOM 6604 C CA . LEU A 1 851 ? -9.165 -11.374 31.231 1.00 91.81 851 LEU A CA 1
ATOM 6605 C C . LEU A 1 851 ? -7.773 -11.568 30.609 1.00 91.81 851 LEU A C 1
ATOM 6607 O O . LEU A 1 851 ? -7.027 -12.462 31.001 1.00 91.81 851 LEU A O 1
ATOM 6611 N N . THR A 1 852 ? -7.390 -10.686 29.685 1.00 88.38 852 THR A N 1
ATOM 6612 C CA . THR A 1 852 ? -6.101 -10.687 28.981 1.00 88.38 852 THR A CA 1
ATOM 6613 C C . THR A 1 852 ? -5.264 -9.447 29.319 1.00 88.38 852 THR A C 1
ATOM 6615 O O . THR A 1 852 ? -5.813 -8.436 29.762 1.00 88.38 852 THR A O 1
ATOM 6618 N N . PRO A 1 853 ? -3.929 -9.476 29.102 1.00 86.44 853 PRO A N 1
ATOM 6619 C CA . PRO A 1 853 ? -3.060 -8.316 29.327 1.00 86.44 853 PRO A CA 1
ATOM 6620 C C . PRO A 1 853 ? -3.413 -7.091 28.483 1.00 86.44 853 PRO A C 1
ATOM 6622 O O . PRO A 1 853 ? -3.053 -5.978 28.844 1.00 86.44 853 PRO A O 1
ATOM 6625 N N . SER A 1 854 ? -4.074 -7.285 27.345 1.00 86.38 854 SER A N 1
ATOM 6626 C CA . SER A 1 854 ? -4.577 -6.204 26.509 1.00 86.38 854 SER A CA 1
ATOM 6627 C C . SER A 1 854 ? -6.026 -6.487 26.156 1.00 86.38 854 SER A C 1
ATOM 6629 O O . SER A 1 854 ? -6.340 -7.602 25.740 1.00 86.38 854 SER A O 1
ATOM 6631 N N . VAL A 1 855 ? -6.891 -5.494 26.354 1.00 88.62 855 VAL A N 1
ATOM 6632 C CA . VAL A 1 855 ? -8.307 -5.554 25.991 1.00 88.62 855 VAL A CA 1
ATOM 6633 C C . VAL A 1 855 ? -8.714 -4.251 25.309 1.00 88.62 855 VAL A C 1
ATOM 6635 O O . VAL A 1 855 ? -8.295 -3.162 25.713 1.00 88.62 855 VAL A O 1
ATOM 6638 N N . ASN A 1 856 ? -9.520 -4.362 24.259 1.00 87.56 856 ASN A N 1
ATOM 6639 C CA . ASN A 1 856 ? -9.996 -3.237 23.468 1.00 87.56 856 ASN A CA 1
ATOM 6640 C C . ASN A 1 856 ? -11.516 -3.292 23.362 1.00 87.56 856 ASN A C 1
ATOM 6642 O O . ASN A 1 856 ? -12.054 -4.239 22.790 1.00 87.56 856 ASN A O 1
ATOM 6646 N N . PHE A 1 857 ? -12.209 -2.291 23.895 1.00 89.56 857 PHE A N 1
ATOM 6647 C CA . PHE A 1 857 ? -13.666 -2.242 23.846 1.00 89.56 857 PHE A CA 1
ATOM 6648 C C . PHE A 1 857 ? -14.209 -0.815 23.747 1.00 89.56 857 PHE A C 1
ATOM 6650 O O . PHE A 1 857 ? -13.514 0.166 24.003 1.00 89.56 857 PHE A O 1
ATOM 6657 N N . ARG A 1 858 ? -15.470 -0.684 23.336 1.00 87.31 858 ARG A N 1
ATOM 6658 C CA . ARG A 1 858 ? -16.156 0.598 23.134 1.00 87.31 858 ARG A CA 1
ATOM 6659 C C . ARG A 1 858 ? -17.593 0.533 23.633 1.00 87.31 858 ARG A C 1
ATOM 6661 O O . ARG A 1 858 ? -18.283 -0.461 23.415 1.00 87.31 858 ARG A O 1
ATOM 6668 N N . PHE A 1 859 ? -18.038 1.634 24.233 1.00 87.06 859 PHE A N 1
ATOM 6669 C CA . PHE A 1 859 ? -19.431 1.870 24.605 1.00 87.06 859 PHE A CA 1
ATOM 6670 C C . PHE A 1 859 ? -20.155 2.727 23.560 1.00 87.06 859 PHE A C 1
ATOM 6672 O O . PHE A 1 859 ? -19.540 3.551 22.876 1.00 87.06 859 PHE A O 1
ATOM 6679 N N . PHE A 1 860 ? -21.476 2.573 23.486 1.00 88.56 860 PHE A N 1
ATOM 6680 C CA . PHE A 1 860 ? -22.361 3.414 22.677 1.00 88.56 860 PHE A CA 1
ATOM 6681 C C . PHE A 1 860 ? -23.344 4.191 23.561 1.00 88.56 860 PHE A C 1
ATOM 6683 O O . PHE A 1 860 ? -23.537 3.869 24.735 1.00 88.56 860 PHE A O 1
ATOM 6690 N N . ALA A 1 861 ? -23.986 5.208 22.982 1.00 83.69 861 ALA A N 1
ATOM 6691 C CA . ALA A 1 861 ? -25.064 5.945 23.633 1.00 83.69 861 ALA A CA 1
ATOM 6692 C C . ALA A 1 861 ? -26.176 4.993 24.136 1.00 83.69 861 ALA A C 1
ATOM 6694 O O . ALA A 1 861 ? -26.432 3.968 23.497 1.00 83.69 861 ALA A O 1
ATOM 6695 N N . PRO A 1 862 ? -26.871 5.336 25.239 1.00 80.44 862 PRO A N 1
ATOM 6696 C CA . PRO A 1 862 ? -26.806 6.606 25.973 1.00 80.44 862 PRO A CA 1
ATOM 6697 C C . PRO A 1 862 ? -25.640 6.716 26.969 1.00 80.44 862 PRO A C 1
ATOM 6699 O O . PRO A 1 862 ? -25.552 7.711 27.681 1.00 80.44 862 PRO A O 1
ATOM 6702 N N . TYR A 1 863 ? -24.748 5.724 27.034 1.00 79.75 863 TYR A N 1
ATOM 6703 C CA . TYR A 1 863 ? -23.661 5.727 28.004 1.00 79.75 863 TYR A CA 1
ATOM 6704 C C . TYR A 1 863 ? -22.573 6.753 27.659 1.00 79.75 863 TYR A C 1
ATOM 6706 O O . TYR A 1 863 ? -22.213 6.885 26.494 1.00 79.75 863 TYR A O 1
ATOM 6714 N N . ALA A 1 864 ? -22.027 7.455 28.659 1.00 72.62 864 ALA A N 1
ATOM 6715 C CA . ALA A 1 864 ? -20.992 8.481 28.463 1.00 72.62 864 ALA A CA 1
ATOM 6716 C C . ALA A 1 864 ? -19.593 7.896 28.171 1.00 72.62 864 ALA A C 1
ATOM 6718 O O . ALA A 1 864 ? -18.701 8.603 27.709 1.00 72.62 864 ALA A O 1
ATOM 6719 N N . GLY A 1 865 ? -19.381 6.599 28.423 1.00 79.62 865 GLY A N 1
ATOM 6720 C CA . GLY A 1 865 ? -18.085 5.942 28.213 1.00 79.62 865 GLY A CA 1
ATOM 6721 C C . GLY A 1 865 ? -17.027 6.291 29.265 1.00 79.62 865 GLY A C 1
ATOM 6722 O O . GLY A 1 865 ? -15.853 6.004 29.043 1.00 79.62 865 GLY A O 1
ATOM 6723 N N . ILE A 1 866 ? -17.427 6.908 30.384 1.00 88.69 866 ILE A N 1
ATOM 6724 C CA . ILE A 1 866 ? -16.534 7.229 31.502 1.00 88.69 866 ILE A CA 1
ATOM 6725 C C . ILE A 1 866 ? -16.246 5.944 32.282 1.00 88.69 866 ILE A C 1
ATOM 6727 O O . ILE A 1 866 ? -17.156 5.169 32.564 1.00 88.69 866 ILE A O 1
ATOM 6731 N N . ILE A 1 867 ? -14.992 5.702 32.636 1.00 90.19 867 ILE A N 1
ATOM 6732 C CA . ILE A 1 867 ? -14.587 4.584 33.485 1.00 90.19 867 ILE A CA 1
ATOM 6733 C C . ILE A 1 867 ? -13.702 5.078 34.625 1.00 90.19 867 ILE A C 1
ATOM 6735 O O . ILE A 1 867 ? -12.983 6.064 34.477 1.00 90.19 867 ILE A O 1
ATOM 6739 N N . ALA A 1 868 ? -13.700 4.371 35.748 1.00 88.88 868 ALA A N 1
ATOM 6740 C CA . ALA A 1 868 ? -12.788 4.634 36.859 1.00 88.88 868 ALA A CA 1
ATOM 6741 C C . ALA A 1 868 ? -12.216 3.331 37.426 1.00 88.88 868 ALA A C 1
ATOM 6743 O O . ALA A 1 868 ? -12.822 2.270 37.288 1.00 88.88 868 ALA A O 1
ATOM 6744 N N . THR A 1 869 ? -11.050 3.397 38.070 1.00 85.38 869 THR A N 1
ATOM 6745 C CA . THR A 1 869 ? -10.417 2.239 38.734 1.00 85.38 869 THR A CA 1
ATOM 6746 C C . THR A 1 869 ? -11.084 1.878 40.058 1.00 85.38 869 THR A C 1
ATOM 6748 O O . THR A 1 869 ? -10.948 0.747 40.516 1.00 85.38 869 THR A O 1
ATOM 6751 N N . THR A 1 870 ? -11.825 2.810 40.659 1.00 85.31 870 THR A N 1
ATOM 6752 C CA . THR A 1 870 ? -12.663 2.577 41.840 1.00 85.31 870 THR A CA 1
ATOM 6753 C C . THR A 1 870 ? -14.040 3.209 41.624 1.00 85.31 870 THR A C 1
ATOM 6755 O O . THR A 1 870 ? -14.146 4.199 40.891 1.00 85.31 870 THR A O 1
ATOM 6758 N N . PRO A 1 871 ? -15.109 2.674 42.233 1.00 86.31 871 PRO A N 1
ATOM 6759 C CA . PRO A 1 871 ? -16.451 3.226 42.068 1.00 86.31 871 PRO A CA 1
ATOM 6760 C C . PRO A 1 871 ? -16.568 4.627 42.686 1.00 86.31 871 PRO A C 1
ATOM 6762 O O . PRO A 1 871 ? -17.329 5.453 42.198 1.00 86.31 871 PRO A O 1
ATOM 6765 N N . GLU A 1 872 ? -15.770 4.947 43.708 1.00 83.00 872 GLU A N 1
ATOM 6766 C CA . GLU A 1 872 ? -15.760 6.269 44.346 1.00 83.00 872 GLU A CA 1
ATOM 6767 C C . GLU A 1 872 ? -15.111 7.348 43.477 1.00 83.00 872 GLU A C 1
ATOM 6769 O O . GLU A 1 872 ? -15.399 8.531 43.653 1.00 83.00 872 GLU A O 1
ATOM 6774 N N . ALA A 1 873 ? -14.216 6.952 42.571 1.00 84.56 873 ALA A N 1
ATOM 6775 C CA . ALA A 1 873 ? -13.569 7.848 41.622 1.00 84.56 873 ALA A CA 1
ATOM 6776 C C . ALA A 1 873 ? -14.451 8.152 40.403 1.00 84.56 873 ALA A C 1
ATOM 6778 O O . ALA A 1 873 ? -14.145 9.086 39.666 1.00 84.56 873 ALA A O 1
ATOM 6779 N N . LEU A 1 874 ? -15.525 7.384 40.188 1.00 89.00 874 LEU A N 1
ATOM 6780 C CA . LEU A 1 874 ? -16.405 7.508 39.032 1.00 89.00 874 LEU A CA 1
ATOM 6781 C C . LEU A 1 874 ? -17.352 8.713 39.182 1.00 89.00 874 LEU A C 1
ATOM 6783 O O . LEU A 1 874 ? -18.151 8.752 40.120 1.00 89.00 874 LEU A O 1
ATOM 6787 N N . PRO A 1 875 ? -17.318 9.690 38.259 1.00 88.75 875 PRO A N 1
ATOM 6788 C CA . PRO A 1 875 ? -18.370 10.685 38.142 1.00 88.75 875 PRO A CA 1
ATOM 6789 C C . PRO A 1 875 ? -19.662 10.030 37.661 1.00 88.75 875 PRO A C 1
ATOM 6791 O O . PRO A 1 875 ? -19.660 9.304 36.670 1.00 88.75 875 PRO A O 1
ATOM 6794 N N . THR A 1 876 ? -20.755 10.314 38.358 1.00 88.06 876 THR A N 1
ATOM 6795 C CA . THR A 1 876 ? -22.070 9.701 38.151 1.00 88.06 876 THR A CA 1
ATOM 6796 C C . THR A 1 876 ? -23.140 10.759 37.930 1.00 88.06 876 THR A C 1
ATOM 6798 O O . THR A 1 876 ? -23.071 11.842 38.508 1.00 88.06 876 THR A O 1
ATOM 6801 N N . THR A 1 877 ? -24.168 10.452 37.145 1.00 86.00 877 THR A N 1
ATOM 6802 C CA . THR A 1 877 ? -25.313 11.356 36.943 1.00 86.00 877 THR A CA 1
ATOM 6803 C C . THR A 1 877 ? -26.295 11.350 38.119 1.00 86.00 877 THR A C 1
ATOM 6805 O O . THR A 1 877 ? -27.123 12.255 38.249 1.00 86.00 877 THR A O 1
ATOM 6808 N N . LYS A 1 878 ? -26.215 10.339 38.998 1.00 84.88 878 LYS A N 1
ATOM 6809 C CA . LYS A 1 878 ? -27.088 10.166 40.168 1.00 84.88 878 LYS A CA 1
ATOM 6810 C C . LYS A 1 878 ? -26.298 9.808 41.422 1.00 84.88 878 LYS A C 1
ATOM 6812 O O . LYS A 1 878 ? -25.334 9.054 41.386 1.00 84.88 878 LYS A O 1
ATOM 6817 N N . LYS A 1 879 ? -26.771 10.305 42.565 1.00 82.44 879 LYS A N 1
ATOM 6818 C CA . LYS A 1 879 ? -26.213 9.999 43.889 1.00 82.44 879 LYS A CA 1
ATOM 6819 C C . LYS A 1 879 ? -26.600 8.603 44.363 1.00 82.44 879 LYS A C 1
ATOM 6821 O O . LYS A 1 879 ? -27.743 8.193 44.194 1.00 82.44 879 LYS A O 1
ATOM 6826 N N . GLY A 1 880 ? -25.679 7.949 45.072 1.00 83.62 880 GLY A N 1
ATOM 6827 C CA . GLY A 1 880 ? -25.973 6.744 45.855 1.00 83.62 880 GLY A CA 1
ATOM 6828 C C . GLY A 1 880 ? -26.280 5.500 45.021 1.00 83.62 880 GLY A C 1
ATOM 6829 O O . GLY A 1 880 ? -27.038 4.647 45.473 1.00 83.62 880 GLY A O 1
ATOM 6830 N N . LEU A 1 881 ? -25.722 5.407 43.812 1.00 89.81 881 LEU A N 1
ATOM 6831 C CA . LEU A 1 881 ? -25.866 4.230 42.961 1.00 89.81 881 LEU A CA 1
ATOM 6832 C C . LEU A 1 881 ? -25.261 2.987 43.627 1.00 89.81 881 LEU A C 1
ATOM 6834 O O . LEU A 1 881 ? -24.185 3.052 44.222 1.00 89.81 881 LEU A O 1
ATOM 6838 N N . ALA A 1 882 ? -25.961 1.856 43.513 1.00 91.25 882 ALA A N 1
ATOM 6839 C CA . ALA A 1 882 ? -25.509 0.581 44.059 1.00 91.25 882 ALA A CA 1
ATOM 6840 C C . ALA A 1 882 ? -24.294 0.046 43.287 1.00 91.25 882 ALA A C 1
ATOM 6842 O O . ALA A 1 882 ? -24.229 0.178 42.063 1.00 91.25 882 ALA A O 1
ATOM 6843 N N . PHE A 1 883 ? -23.354 -0.574 44.004 1.00 92.19 883 PHE A N 1
ATOM 6844 C CA . PHE A 1 883 ? -22.173 -1.213 43.430 1.00 92.19 883 PHE A CA 1
ATOM 6845 C C . PHE A 1 883 ? -21.618 -2.299 44.349 1.00 92.19 883 PHE A C 1
ATOM 6847 O O . PHE A 1 883 ? -21.836 -2.276 45.561 1.00 92.19 883 PHE A O 1
ATOM 6854 N N . THR A 1 884 ? -20.825 -3.196 43.767 1.00 93.12 884 THR A N 1
ATOM 6855 C CA . THR A 1 884 ? -20.016 -4.183 44.486 1.00 93.12 884 THR A CA 1
ATOM 6856 C C . THR A 1 884 ? -18.561 -4.028 44.062 1.00 93.12 884 THR A C 1
ATOM 6858 O O . THR A 1 884 ? -18.271 -3.863 42.877 1.00 93.12 884 THR A O 1
ATOM 6861 N N . LEU A 1 885 ? -17.636 -4.061 45.024 1.00 90.56 885 LEU A N 1
ATOM 6862 C CA . LEU A 1 885 ? -16.203 -4.013 44.732 1.00 90.56 885 LEU A CA 1
ATOM 6863 C C . LEU A 1 885 ? -15.766 -5.298 44.027 1.00 90.56 885 LEU A C 1
ATOM 6865 O O . LEU A 1 885 ? -16.054 -6.400 44.493 1.00 90.56 885 LEU A O 1
ATOM 6869 N N . VAL A 1 886 ? -15.018 -5.152 42.937 1.00 87.81 886 VAL A N 1
ATOM 6870 C CA . VAL A 1 886 ? -14.450 -6.279 42.198 1.00 87.81 886 VAL A CA 1
ATOM 6871 C C . VAL A 1 886 ? -12.957 -6.415 42.433 1.00 87.81 886 VAL A C 1
ATOM 6873 O O . VAL A 1 886 ? -12.196 -5.449 42.379 1.00 87.81 886 VAL A O 1
ATOM 6876 N N . THR A 1 887 ? -12.528 -7.653 42.661 1.00 86.44 887 THR A N 1
ATOM 6877 C CA . THR A 1 887 ? -11.111 -8.005 42.673 1.00 86.44 887 THR A CA 1
ATOM 6878 C C . THR A 1 887 ? -10.626 -8.184 41.231 1.00 86.44 887 THR A C 1
ATOM 6880 O O . THR A 1 887 ? -11.247 -8.950 40.479 1.00 86.44 887 THR A O 1
ATOM 6883 N N . PRO A 1 888 ? -9.530 -7.511 40.830 1.00 84.94 888 PRO A N 1
ATOM 6884 C CA . PRO A 1 888 ? -8.885 -7.738 39.541 1.00 84.94 888 PRO A CA 1
ATOM 6885 C C . PRO A 1 888 ? -8.528 -9.212 39.321 1.00 84.94 888 PRO A C 1
ATOM 6887 O O . PRO A 1 888 ? -8.249 -9.936 40.279 1.00 84.94 888 PRO A O 1
ATOM 6890 N N . VAL A 1 889 ? -8.491 -9.659 38.062 1.00 85.88 889 VAL A N 1
ATOM 6891 C CA . VAL A 1 889 ? -7.985 -11.004 37.747 1.00 85.88 889 VAL A CA 1
ATOM 6892 C C . VAL A 1 889 ? -6.492 -11.033 38.094 1.00 85.88 889 VAL A C 1
ATOM 6894 O O . VAL A 1 889 ? -5.754 -10.170 37.603 1.00 85.88 889 VAL A O 1
ATOM 6897 N N . PRO A 1 890 ? -6.027 -11.965 38.945 1.00 84.69 890 PRO A N 1
ATOM 6898 C CA . PRO A 1 890 ? -4.615 -12.046 39.295 1.00 84.69 890 PRO A CA 1
ATOM 6899 C C . PRO A 1 890 ? -3.776 -12.314 38.043 1.00 84.69 890 PRO A C 1
ATOM 6901 O O . PRO A 1 890 ? -4.262 -12.885 37.064 1.00 84.69 890 PRO A O 1
ATOM 6904 N N . ALA A 1 891 ? -2.508 -11.902 38.069 1.00 76.00 891 ALA A N 1
ATOM 6905 C CA . ALA A 1 891 ? -1.582 -12.338 37.036 1.00 76.00 891 ALA A CA 1
ATOM 6906 C C . ALA A 1 891 ? -1.566 -13.880 37.026 1.00 76.00 891 ALA A C 1
ATOM 6908 O O . ALA A 1 891 ? -1.530 -14.480 38.106 1.00 76.00 891 ALA A O 1
ATOM 6909 N N . PRO A 1 892 ? -1.629 -14.534 35.853 1.00 68.00 892 PRO A N 1
ATOM 6910 C CA . PRO A 1 892 ? -1.360 -15.958 35.788 1.00 68.00 892 PRO A CA 1
ATOM 6911 C C . PRO A 1 892 ? 0.027 -16.200 36.381 1.00 68.00 892 PRO A C 1
ATOM 6913 O O . PRO A 1 892 ? 0.941 -15.399 36.176 1.00 68.00 892 PRO A O 1
ATOM 6916 N N . GLU A 1 893 ? 0.164 -17.286 37.138 1.00 53.59 893 GLU A N 1
ATOM 6917 C CA . GLU A 1 893 ? 1.466 -17.749 37.597 1.00 53.59 893 GLU A CA 1
ATOM 6918 C C . GLU A 1 893 ? 2.316 -17.960 36.342 1.00 53.59 893 GLU A C 1
ATOM 6920 O O . GLU A 1 893 ? 2.004 -18.823 35.517 1.00 53.59 893 GLU A O 1
ATOM 6925 N N . ILE A 1 894 ? 3.319 -17.101 36.139 1.00 52.09 894 ILE A N 1
ATOM 6926 C CA . ILE A 1 894 ? 4.265 -17.257 35.040 1.00 52.09 894 ILE A CA 1
ATOM 6927 C C . ILE A 1 894 ? 5.099 -18.470 35.426 1.00 52.09 894 ILE A C 1
ATOM 6929 O O . ILE A 1 894 ? 6.100 -18.360 36.128 1.00 52.09 894 ILE A O 1
ATOM 6933 N N . LYS A 1 895 ? 4.624 -19.655 35.047 1.00 44.25 895 LYS A N 1
ATOM 6934 C CA . LYS A 1 895 ? 5.468 -20.835 35.029 1.00 44.25 895 LYS A CA 1
ATOM 6935 C C . LYS A 1 895 ? 6.515 -20.549 33.970 1.00 44.25 895 LYS A C 1
ATOM 6937 O O . LYS A 1 895 ? 6.154 -20.190 32.849 1.00 44.25 895 LYS A O 1
ATOM 6942 N N . ASP A 1 896 ? 7.783 -20.672 34.339 1.00 38.34 896 ASP A N 1
ATOM 6943 C CA . ASP A 1 896 ? 8.855 -20.813 33.366 1.00 38.34 896 ASP A CA 1
ATOM 6944 C C . ASP A 1 896 ? 8.527 -22.071 32.558 1.00 38.34 896 ASP A C 1
ATOM 6946 O O . ASP A 1 896 ? 8.871 -23.189 32.944 1.00 38.34 896 ASP A O 1
ATOM 6950 N N . GLU A 1 897 ? 7.744 -21.921 31.491 1.00 34.59 897 GLU A N 1
ATOM 6951 C CA . GLU A 1 897 ? 7.572 -22.993 30.532 1.00 34.59 897 GLU A CA 1
ATOM 6952 C C . GLU A 1 897 ? 8.961 -23.225 29.940 1.00 34.59 897 GLU A C 1
ATOM 6954 O O . GLU A 1 897 ? 9.544 -22.291 29.373 1.00 34.59 897 GLU A O 1
ATOM 6959 N N . PRO A 1 898 ? 9.547 -24.425 30.106 1.00 33.41 898 PRO A N 1
ATOM 6960 C CA . PRO A 1 898 ? 10.776 -24.729 29.408 1.00 33.41 898 PRO A CA 1
ATOM 6961 C C . PRO A 1 898 ? 10.475 -24.531 27.928 1.00 33.41 898 PRO A C 1
ATOM 6963 O O . PRO A 1 898 ? 9.489 -25.069 27.417 1.00 33.41 898 PRO A O 1
ATOM 6966 N N . ALA A 1 899 ? 11.298 -23.715 27.265 1.00 33.03 899 ALA A N 1
ATOM 6967 C CA . ALA A 1 899 ? 11.243 -23.557 25.823 1.00 33.03 899 ALA A CA 1
ATOM 6968 C C . ALA A 1 899 ? 11.058 -24.942 25.202 1.00 33.03 899 ALA A C 1
ATOM 6970 O O . ALA A 1 899 ? 11.753 -25.884 25.600 1.00 33.03 899 ALA A O 1
ATOM 6971 N N . LEU A 1 900 ? 10.090 -25.071 24.291 1.00 34.09 900 LEU A N 1
ATOM 6972 C CA . LEU A 1 900 ? 9.828 -26.337 23.618 1.00 34.09 900 LEU A CA 1
ATOM 6973 C C . LEU A 1 900 ? 11.153 -26.962 23.200 1.00 34.09 900 LEU A C 1
ATOM 6975 O O . LEU A 1 900 ? 11.949 -26.268 22.555 1.00 34.09 900 LEU A O 1
ATOM 6979 N N . PRO A 1 901 ? 11.423 -28.221 23.587 1.00 32.78 901 PRO A N 1
ATOM 6980 C CA . PRO A 1 901 ? 12.657 -28.858 23.196 1.00 32.78 901 PRO A CA 1
ATOM 6981 C C . PRO A 1 901 ? 12.691 -28.847 21.674 1.00 32.78 901 PRO A C 1
ATOM 6983 O O . PRO A 1 901 ? 11.845 -29.439 20.999 1.00 32.78 901 PRO A O 1
ATOM 6986 N N . LEU A 1 902 ? 13.654 -28.100 21.139 1.00 36.09 902 LEU A N 1
ATOM 6987 C CA . LEU A 1 902 ? 14.024 -28.185 19.742 1.00 36.09 902 LEU A CA 1
ATOM 6988 C C . LEU A 1 902 ? 14.227 -29.668 19.415 1.00 36.09 902 LEU A C 1
ATOM 6990 O O . LEU A 1 902 ? 14.801 -30.385 20.241 1.00 36.09 902 LEU A O 1
ATOM 6994 N N . PRO A 1 903 ? 13.783 -30.142 18.236 1.00 43.12 903 PRO A N 1
ATOM 6995 C CA . PRO A 1 903 ? 14.147 -31.468 17.763 1.00 43.12 903 PRO A CA 1
ATOM 6996 C C . PRO A 1 903 ? 15.639 -31.688 18.009 1.00 43.12 903 PRO A C 1
ATOM 6998 O O . PRO A 1 903 ? 16.427 -30.809 17.674 1.00 43.12 903 PRO A O 1
ATOM 7001 N N . GLU A 1 904 ? 16.015 -32.820 18.602 1.00 44.62 904 GLU A N 1
ATOM 7002 C CA . GLU A 1 904 ? 17.360 -33.083 19.147 1.00 44.62 904 GLU A CA 1
ATOM 7003 C C . GLU A 1 904 ? 18.494 -32.735 18.159 1.00 44.62 904 GLU A C 1
ATOM 7005 O O . GLU A 1 904 ? 19.539 -32.223 18.551 1.00 44.62 904 GLU A O 1
ATOM 7010 N N . LYS A 1 905 ? 18.219 -32.849 16.850 1.00 45.31 905 LYS A N 1
ATOM 7011 C CA . LYS A 1 905 ? 19.091 -32.410 15.746 1.00 45.31 905 LYS A CA 1
ATOM 7012 C C . LYS A 1 905 ? 19.468 -30.916 15.718 1.00 45.31 905 LYS A C 1
ATOM 7014 O O . LYS A 1 905 ? 20.344 -30.551 14.947 1.00 45.31 905 LYS A O 1
ATOM 7019 N N . TYR A 1 906 ? 18.801 -30.053 16.483 1.00 36.75 906 TYR A N 1
ATOM 7020 C CA . TYR A 1 906 ? 19.064 -28.609 16.564 1.00 36.75 906 TYR A CA 1
ATOM 7021 C C . TYR A 1 906 ? 19.515 -28.160 17.963 1.00 36.75 906 TYR A C 1
ATOM 7023 O O . TYR A 1 906 ? 19.815 -26.982 18.152 1.00 36.75 906 TYR A O 1
ATOM 7031 N N . ALA A 1 907 ? 19.560 -29.063 18.951 1.00 45.88 907 ALA A N 1
ATOM 7032 C CA . ALA A 1 907 ? 19.877 -28.713 20.336 1.00 45.88 907 ALA A CA 1
ATOM 7033 C C . ALA A 1 907 ? 21.343 -28.272 20.504 1.00 45.88 907 ALA A C 1
ATOM 7035 O O . ALA A 1 907 ? 21.600 -27.249 21.138 1.00 45.88 907 ALA A O 1
ATOM 7036 N N . GLU A 1 908 ? 22.292 -28.978 19.876 1.00 47.09 908 GLU A N 1
ATOM 7037 C CA . GLU A 1 908 ? 23.716 -28.597 19.885 1.00 47.09 908 GLU A CA 1
ATOM 7038 C C . GLU A 1 908 ? 23.965 -27.267 19.159 1.00 47.09 908 GLU A C 1
ATOM 7040 O O . GLU A 1 908 ? 24.731 -26.428 19.632 1.00 47.09 908 GLU A O 1
ATOM 7045 N N . GLU A 1 909 ? 23.282 -27.034 18.037 1.00 46.41 909 GLU A N 1
ATOM 7046 C CA . GLU A 1 909 ? 23.473 -25.834 17.220 1.00 46.41 909 GLU A CA 1
ATOM 7047 C C . GLU A 1 909 ? 22.882 -24.587 17.886 1.00 46.41 909 GLU A C 1
ATOM 7049 O O . GLU A 1 909 ? 23.484 -23.515 17.863 1.00 46.41 909 GLU A O 1
ATOM 7054 N N . VAL A 1 910 ? 21.749 -24.729 18.576 1.00 41.41 910 VAL A N 1
ATOM 7055 C CA . VAL A 1 910 ? 21.165 -23.633 19.355 1.00 41.41 910 VAL A CA 1
ATOM 7056 C C . VAL A 1 910 ? 21.926 -23.383 20.656 1.00 41.41 910 VAL A C 1
ATOM 7058 O O . VAL A 1 910 ? 22.125 -22.218 20.991 1.00 41.41 910 VAL A O 1
ATOM 7061 N N . ALA A 1 911 ? 22.420 -24.411 21.356 1.00 48.00 911 ALA A N 1
ATOM 7062 C CA . ALA A 1 911 ? 23.281 -24.219 22.529 1.00 48.00 911 ALA A CA 1
ATOM 7063 C C . ALA A 1 911 ? 24.545 -23.422 22.167 1.00 48.00 911 ALA A C 1
ATOM 7065 O O . ALA A 1 911 ? 24.887 -22.450 22.845 1.00 48.00 911 ALA A O 1
ATOM 7066 N N . LYS A 1 912 ? 25.154 -23.755 21.023 1.00 53.34 912 LYS A N 1
ATOM 7067 C CA . LYS A 1 912 ? 26.288 -23.024 20.460 1.00 53.34 912 LYS A CA 1
ATOM 7068 C C . LYS A 1 912 ? 25.924 -21.579 20.096 1.00 53.34 912 LYS A C 1
ATOM 7070 O O . LYS A 1 912 ? 26.622 -20.656 20.500 1.00 53.34 912 LYS A O 1
ATOM 7075 N N . LEU A 1 913 ? 24.789 -21.354 19.428 1.00 42.09 913 LEU A N 1
ATOM 7076 C CA . LEU A 1 913 ? 24.303 -20.008 19.083 1.00 42.09 913 LEU A CA 1
ATOM 7077 C C . LEU A 1 913 ? 23.927 -19.159 20.307 1.00 42.09 913 LEU A C 1
ATOM 7079 O O . LEU A 1 913 ? 24.004 -17.932 20.244 1.00 42.09 913 LEU A O 1
ATOM 7083 N N . VAL A 1 914 ? 23.495 -19.773 21.410 1.00 41.53 914 VAL A N 1
ATOM 7084 C CA . VAL A 1 914 ? 23.163 -19.087 22.668 1.00 41.53 914 VAL A CA 1
ATOM 7085 C C . VAL A 1 914 ? 24.429 -18.683 23.420 1.00 41.53 914 VAL A C 1
ATOM 7087 O O . VAL A 1 914 ? 24.511 -17.535 23.859 1.00 41.53 914 VAL A O 1
ATOM 7090 N N . GLU A 1 915 ? 25.432 -19.561 23.515 1.00 48.12 915 GLU A N 1
ATOM 7091 C CA . GLU A 1 915 ? 26.757 -19.204 24.047 1.00 48.12 915 GLU A CA 1
ATOM 7092 C C . GLU A 1 915 ? 27.422 -18.115 23.206 1.00 48.12 915 GLU A C 1
ATOM 7094 O O . GLU A 1 915 ? 27.905 -17.116 23.747 1.00 48.12 915 GLU A O 1
ATOM 7099 N N . GLU A 1 916 ? 27.367 -18.251 21.880 1.00 46.53 916 GLU A N 1
ATOM 7100 C CA . GLU A 1 916 ? 27.849 -17.233 20.956 1.00 46.53 916 GLU A CA 1
ATOM 7101 C C . GLU A 1 916 ? 27.094 -15.921 21.197 1.00 46.53 916 GLU A C 1
ATOM 7103 O O . GLU A 1 916 ? 27.726 -14.896 21.443 1.00 46.53 916 GLU A O 1
ATOM 7108 N N . ARG A 1 917 ? 25.754 -15.910 21.221 1.00 38.12 917 ARG A N 1
ATOM 7109 C CA . ARG A 1 917 ? 24.959 -14.690 21.472 1.00 38.12 917 ARG A CA 1
ATOM 7110 C C . ARG A 1 917 ? 25.237 -14.050 22.830 1.00 38.12 917 ARG A C 1
ATOM 7112 O O . ARG A 1 917 ? 25.249 -12.823 22.912 1.00 38.12 917 ARG A O 1
ATOM 7119 N N . ALA A 1 918 ? 25.471 -14.837 23.877 1.00 40.62 918 ALA A N 1
ATOM 7120 C CA . ALA A 1 918 ? 25.844 -14.323 25.192 1.00 40.62 918 ALA A CA 1
ATOM 7121 C C . ALA A 1 918 ? 27.236 -13.665 25.163 1.00 40.62 918 ALA A C 1
ATOM 7123 O O . ALA A 1 918 ? 27.422 -12.595 25.750 1.00 40.62 918 ALA A O 1
ATOM 7124 N N . ALA A 1 919 ? 28.186 -14.237 24.417 1.00 46.78 919 ALA A N 1
ATOM 7125 C CA . ALA A 1 919 ? 29.488 -13.626 24.159 1.00 46.78 919 ALA A CA 1
ATOM 7126 C C . ALA A 1 919 ? 29.368 -12.342 23.308 1.00 46.78 919 ALA A C 1
ATOM 7128 O O . ALA A 1 919 ? 29.970 -11.321 23.650 1.00 46.78 919 ALA A O 1
ATOM 7129 N N . TRP A 1 920 ? 28.520 -12.340 22.272 1.00 39.75 920 TRP A N 1
ATOM 7130 C CA . TRP A 1 920 ? 28.244 -11.182 21.408 1.00 39.75 920 TRP A CA 1
ATOM 7131 C C . TRP A 1 920 ? 27.545 -10.036 22.149 1.00 39.75 920 TRP A C 1
ATOM 7133 O O . TRP A 1 920 ? 27.884 -8.874 21.939 1.00 39.75 920 TRP A O 1
ATOM 7143 N N . ALA A 1 921 ? 26.610 -10.327 23.056 1.00 36.44 921 ALA A N 1
ATOM 7144 C CA . ALA A 1 921 ? 25.946 -9.315 23.880 1.00 36.44 921 ALA A CA 1
ATOM 7145 C C . ALA A 1 921 ? 26.914 -8.653 24.876 1.00 36.44 921 ALA A C 1
ATOM 7147 O O . ALA A 1 921 ? 26.787 -7.464 25.185 1.00 36.44 921 ALA A O 1
ATOM 7148 N N . LYS A 1 922 ? 27.908 -9.408 25.358 1.00 45.50 922 LYS A N 1
ATOM 7149 C CA . LYS A 1 922 ? 28.968 -8.895 26.231 1.00 45.50 922 LYS A CA 1
ATOM 7150 C C . LYS A 1 922 ? 29.931 -7.986 25.455 1.00 45.50 922 LYS A C 1
ATOM 7152 O O . LYS A 1 922 ? 30.156 -6.854 25.879 1.00 45.50 922 LYS A O 1
ATOM 7157 N N . LEU A 1 923 ? 30.367 -8.424 24.270 1.00 48.91 923 LEU A N 1
ATOM 7158 C CA . LEU A 1 923 ? 31.210 -7.650 23.347 1.00 48.91 923 LEU A CA 1
ATOM 7159 C C . LEU A 1 923 ? 30.512 -6.390 22.814 1.00 48.91 923 LEU A C 1
ATOM 7161 O O . LEU A 1 923 ? 31.127 -5.332 22.743 1.00 48.91 923 LEU A O 1
ATOM 7165 N N . GLY A 1 924 ? 29.219 -6.463 22.488 1.00 42.34 924 GLY A N 1
ATOM 7166 C CA . GLY A 1 924 ? 28.437 -5.320 22.007 1.00 42.34 924 GLY A CA 1
ATOM 7167 C C . GLY A 1 924 ? 28.232 -4.238 23.071 1.00 42.34 924 GLY A C 1
ATOM 7168 O O . GLY A 1 924 ? 28.289 -3.048 22.764 1.00 42.34 924 GLY A O 1
ATOM 7169 N N . ASN A 1 925 ? 28.062 -4.628 24.338 1.00 41.00 925 ASN A N 1
ATOM 7170 C CA . ASN A 1 925 ? 27.980 -3.681 25.453 1.00 41.00 925 ASN A CA 1
ATOM 7171 C C . ASN A 1 925 ? 29.340 -3.049 25.792 1.00 41.00 925 ASN A C 1
ATOM 7173 O O . ASN A 1 925 ? 29.388 -1.866 26.134 1.00 41.00 925 ASN A O 1
ATOM 7177 N N . GLU A 1 926 ? 30.442 -3.794 25.668 1.00 47.84 926 GLU A N 1
ATOM 7178 C CA . GLU A 1 926 ? 31.799 -3.247 25.806 1.00 47.84 926 GLU A CA 1
ATOM 7179 C C . GLU A 1 926 ? 32.164 -2.311 24.649 1.00 47.84 926 GLU A C 1
ATOM 7181 O O . GLU A 1 926 ? 32.641 -1.208 24.901 1.00 47.84 926 GLU A O 1
ATOM 7186 N N . ALA A 1 927 ? 31.851 -2.675 23.403 1.00 49.19 927 ALA A N 1
ATOM 7187 C CA . ALA A 1 927 ? 32.069 -1.829 22.229 1.00 49.19 927 ALA A CA 1
ATOM 7188 C C . ALA A 1 927 ? 31.239 -0.538 22.284 1.00 49.19 927 ALA A C 1
ATOM 7190 O O . ALA A 1 927 ? 31.734 0.535 21.943 1.00 49.19 927 ALA A O 1
ATOM 7191 N N . LYS A 1 928 ? 29.997 -0.610 22.782 1.00 42.97 928 LYS A N 1
ATOM 7192 C CA . LYS A 1 928 ? 29.157 0.573 23.005 1.00 42.97 928 LYS A CA 1
ATOM 7193 C C . LYS A 1 928 ? 29.728 1.482 24.096 1.00 42.97 928 LYS A C 1
ATOM 7195 O O . LYS A 1 928 ? 29.793 2.690 23.890 1.00 42.97 928 LYS A O 1
ATOM 7200 N N . ARG A 1 929 ? 30.203 0.919 25.214 1.00 54.00 929 ARG A N 1
ATOM 7201 C CA . ARG A 1 929 ? 30.894 1.689 26.266 1.00 54.00 929 ARG A CA 1
ATOM 7202 C C . ARG A 1 929 ? 32.195 2.315 25.763 1.00 54.00 929 ARG A C 1
ATOM 7204 O O . ARG A 1 929 ? 32.488 3.446 26.135 1.00 54.00 929 ARG A O 1
ATOM 7211 N N . LEU A 1 930 ? 32.942 1.620 24.904 1.00 54.78 930 LEU A N 1
ATOM 7212 C CA . LEU A 1 930 ? 34.172 2.129 24.297 1.00 54.78 930 LEU A CA 1
ATOM 7213 C C . LEU A 1 930 ? 33.876 3.278 23.322 1.00 54.78 930 LEU A C 1
ATOM 7215 O O . LEU A 1 930 ? 34.504 4.326 23.414 1.00 54.78 930 LEU A O 1
ATOM 7219 N N . ALA A 1 931 ? 32.857 3.137 22.471 1.00 54.47 931 ALA A N 1
ATOM 7220 C CA . ALA A 1 931 ? 32.422 4.189 21.552 1.00 54.47 931 ALA A CA 1
ATOM 7221 C C . ALA A 1 931 ? 31.852 5.417 22.289 1.00 54.47 931 ALA A C 1
ATOM 7223 O O . ALA A 1 931 ? 32.106 6.555 21.899 1.00 54.47 931 ALA A O 1
ATOM 7224 N N . GLU A 1 932 ? 31.113 5.216 23.385 1.00 51.78 932 GLU A N 1
ATOM 7225 C CA . GLU A 1 932 ? 30.627 6.303 24.246 1.00 51.78 932 GLU A CA 1
ATOM 7226 C C . GLU A 1 932 ? 31.774 6.996 25.001 1.00 51.78 932 GLU A C 1
ATOM 7228 O O . GLU A 1 932 ? 31.751 8.224 25.156 1.00 51.78 932 GLU A O 1
ATOM 7233 N N . ALA A 1 933 ? 32.803 6.247 25.412 1.00 55.22 933 ALA A N 1
ATOM 7234 C CA . ALA A 1 933 ? 34.022 6.788 26.005 1.00 55.22 933 ALA A CA 1
ATOM 7235 C C . ALA A 1 933 ? 34.849 7.578 24.979 1.00 55.22 933 ALA A C 1
ATOM 7237 O O . ALA A 1 933 ? 35.244 8.702 25.273 1.00 55.22 933 ALA A O 1
ATOM 7238 N N . GLU A 1 934 ? 35.038 7.067 23.760 1.00 60.56 934 GLU A N 1
ATOM 7239 C CA . GLU A 1 934 ? 35.746 7.755 22.671 1.00 60.56 934 GLU A CA 1
ATOM 7240 C C . GLU A 1 934 ? 35.005 9.012 22.205 1.00 60.56 934 GLU A C 1
ATOM 7242 O O . GLU A 1 934 ? 35.620 10.064 22.032 1.00 60.56 934 GLU A O 1
ATOM 7247 N N . ALA A 1 935 ? 33.675 8.956 22.089 1.00 55.12 935 ALA A N 1
ATOM 7248 C CA . ALA A 1 935 ? 32.851 10.123 21.781 1.00 55.12 935 ALA A CA 1
ATOM 7249 C C . ALA A 1 935 ? 32.859 11.162 22.916 1.00 55.12 935 ALA A C 1
ATOM 7251 O O . ALA A 1 935 ? 32.735 12.363 22.669 1.00 55.12 935 ALA A O 1
ATOM 7252 N N . SER A 1 936 ? 32.996 10.733 24.172 1.00 55.19 936 SER A N 1
ATOM 7253 C CA . SER A 1 936 ? 33.170 11.647 25.309 1.00 55.19 936 SER A CA 1
ATOM 7254 C C . SER A 1 936 ? 34.580 12.244 25.345 1.00 55.19 936 SER A C 1
ATOM 7256 O O . SER A 1 936 ? 34.725 13.440 25.587 1.00 55.19 936 SER A O 1
ATOM 7258 N N . LEU A 1 937 ? 35.607 11.464 24.996 1.00 55.56 937 LEU A N 1
ATOM 7259 C CA . LEU A 1 937 ? 36.995 11.916 24.876 1.00 55.56 937 LEU A CA 1
ATOM 7260 C C . LEU A 1 937 ? 37.172 12.915 23.720 1.00 55.56 937 LEU A C 1
ATOM 7262 O O . LEU A 1 937 ? 37.878 13.908 23.864 1.00 55.56 937 LEU A O 1
ATOM 7266 N N . ALA A 1 938 ? 36.496 12.692 22.590 1.00 54.53 938 ALA A N 1
ATOM 7267 C CA . ALA A 1 938 ? 36.479 13.606 21.449 1.00 54.53 938 ALA A CA 1
ATOM 7268 C C . ALA A 1 938 ? 35.782 14.936 21.784 1.00 54.53 938 ALA A C 1
ATOM 7270 O O . ALA A 1 938 ? 36.264 15.997 21.390 1.00 54.53 938 ALA A O 1
ATOM 7271 N N . ARG A 1 939 ? 34.698 14.891 22.573 1.00 56.69 939 ARG A N 1
ATOM 7272 C CA . ARG A 1 939 ? 34.019 16.093 23.090 1.00 56.69 939 ARG A CA 1
ATOM 7273 C C . ARG A 1 939 ? 34.880 16.869 24.090 1.00 56.69 939 ARG A C 1
ATOM 7275 O O . ARG A 1 939 ? 34.920 18.089 24.012 1.00 56.69 939 ARG A O 1
ATOM 7282 N N . LEU A 1 940 ? 35.615 16.179 24.966 1.00 50.25 940 LEU A N 1
ATOM 7283 C CA . LEU A 1 940 ? 36.591 16.798 25.876 1.00 50.25 940 LEU A CA 1
ATOM 7284 C C . LEU A 1 940 ? 37.763 17.446 25.121 1.00 50.25 940 LEU A C 1
ATOM 7286 O O . LEU A 1 940 ? 38.173 18.550 25.465 1.00 50.25 940 LEU A O 1
ATOM 7290 N N . ARG A 1 941 ? 38.262 16.810 24.053 1.00 51.84 941 ARG A N 1
ATOM 7291 C CA . ARG A 1 941 ? 39.321 17.375 23.195 1.00 51.84 941 ARG A CA 1
ATOM 7292 C C . ARG A 1 941 ? 38.858 18.625 22.441 1.00 51.84 941 ARG A C 1
ATOM 7294 O O . ARG A 1 941 ? 39.588 19.602 22.407 1.00 51.84 941 ARG A O 1
ATOM 7301 N N . GLN A 1 942 ? 37.622 18.642 21.936 1.00 50.28 942 GLN A N 1
ATOM 7302 C CA . GLN A 1 942 ? 37.040 19.841 21.317 1.00 50.28 942 GLN A CA 1
ATOM 7303 C C . GLN A 1 942 ? 36.779 20.989 22.303 1.00 50.28 942 GLN A C 1
ATOM 7305 O O . GLN A 1 942 ? 36.669 22.132 21.866 1.00 50.28 942 GLN A O 1
ATOM 7310 N N . HIS A 1 943 ? 36.670 20.715 23.606 1.00 48.59 943 HIS A N 1
ATOM 7311 C CA . HIS A 1 943 ? 36.480 21.758 24.616 1.00 48.59 943 HIS A CA 1
ATOM 7312 C C . HIS A 1 943 ? 37.802 22.383 25.095 1.00 48.59 943 HIS A C 1
ATOM 7314 O O . HIS A 1 943 ? 37.801 23.543 25.490 1.00 48.59 943 HIS A O 1
ATOM 7320 N N . ASN A 1 944 ? 38.925 21.661 24.995 1.00 48.31 944 ASN A N 1
ATOM 7321 C CA . ASN A 1 944 ? 40.245 22.145 25.422 1.00 48.31 944 ASN A CA 1
ATOM 7322 C C . ASN A 1 944 ? 41.023 22.931 24.348 1.00 48.31 944 ASN A C 1
ATOM 7324 O O . ASN A 1 944 ? 41.952 23.650 24.697 1.00 48.31 944 ASN A O 1
ATOM 7328 N N . ASP A 1 945 ? 40.628 22.869 23.073 1.00 48.31 945 ASP A N 1
ATOM 7329 C CA . ASP A 1 945 ? 41.270 23.636 21.985 1.00 48.31 945 ASP A CA 1
ATOM 7330 C C . ASP A 1 945 ? 40.719 25.076 21.841 1.00 48.31 945 ASP A C 1
ATOM 7332 O O . ASP A 1 945 ? 40.932 25.751 20.833 1.00 48.31 945 ASP A O 1
ATOM 7336 N N . GLY A 1 946 ? 40.009 25.569 22.861 1.00 42.59 946 GLY A N 1
ATOM 7337 C CA . GLY A 1 946 ? 39.412 26.902 22.906 1.00 42.59 946 GLY A CA 1
ATOM 7338 C C . GLY A 1 946 ? 39.629 27.622 24.237 1.00 42.59 946 GLY A C 1
ATOM 7339 O O . GLY A 1 946 ? 38.649 28.024 24.852 1.00 42.59 946 GLY A O 1
ATOM 7340 N N . GLY A 1 947 ? 40.883 27.812 24.666 1.00 33.97 947 GLY A N 1
ATOM 7341 C CA . GLY A 1 947 ? 41.239 28.833 25.666 1.00 33.97 947 GLY A CA 1
ATOM 7342 C C . GLY A 1 947 ? 41.966 28.336 26.921 1.00 33.97 947 GLY A C 1
ATOM 7343 O O . GLY A 1 947 ? 41.334 28.025 27.922 1.00 33.97 947 GLY A O 1
ATOM 7344 N N . ASP A 1 948 ? 43.297 28.323 26.818 1.00 39.09 948 ASP A N 1
ATOM 7345 C CA . ASP A 1 948 ? 44.385 28.415 27.809 1.00 39.09 948 ASP A CA 1
ATOM 7346 C C . ASP A 1 948 ? 44.109 28.326 29.332 1.00 39.09 948 ASP A C 1
ATOM 7348 O O . ASP A 1 948 ? 43.585 29.252 29.944 1.00 39.09 948 ASP A O 1
ATOM 7352 N N . GLY A 1 949 ? 44.725 27.309 29.959 1.00 34.19 949 GLY A N 1
ATOM 7353 C CA . GLY A 1 949 ? 45.409 27.425 31.259 1.00 34.19 949 GLY A CA 1
ATOM 7354 C C . GLY A 1 949 ? 44.626 27.105 32.547 1.00 34.19 949 GLY A C 1
ATOM 7355 O O . GLY A 1 949 ? 43.771 27.885 32.956 1.00 34.19 949 GLY A O 1
ATOM 7356 N N . ALA A 1 950 ? 45.117 26.064 33.248 1.00 30.09 950 ALA A N 1
ATOM 7357 C CA . ALA A 1 950 ? 44.780 25.517 34.583 1.00 30.09 950 ALA A CA 1
ATOM 7358 C C . ALA A 1 950 ? 43.852 24.290 34.610 1.00 30.09 950 ALA A C 1
ATOM 7360 O O . ALA A 1 950 ? 42.650 24.416 34.295 1.00 30.09 950 ALA A O 1
#

Secondary structure (DSSP, 8-state):
-HHHHHHHHHHHHHHHHHHHHHHHHHHHHHHHHHTT-HHHHHHHHHHHHHT-SS------HHHHHHHHHHHT-S-HHHHHHHHHHHHHHHTSTT--HHHHHHHHHHHHHHHHHTT-HHHHHHHHHHHHHTT-SHHHHHHHHHHHHHTTSSSSHHHHHHHHHHHT-GGGGT--HHHHHHHHHHHTTTTSTTS-----HHHHHHHHHHHHHTTPPP---HHHHHHHHHHTPSPPTTTS---SSGGGGT--TTS-EEEGGGGT--TT--HHHHHHHHTSS-SEEEE---SS-EEES-EEEEHHHHSSEEEEE-TT-EEEE---TTTTTS-SEEEEEEEEEEEEE-S-TTTS-EE-SSSSHHHHHHT----B--SEEEEEEEEEEES-EEE--BSEEEEEEEEEEEEES-EEES-SSEEEEESSEESEEEES-EEE---SSTT-EEEEE--SSTT--EEEEEEES-EEE--SSEEEEE-----S-EEEEEES-EE---SS-SEEE-PPPPSSS-S----SEEEEEES-EEEEBTTB-SEEES---S-EEEES-EEEE---SSTTS-----SEEEE---SS-SEE-SSPPPEEEEEEEEE--TTS-SEEEE-SSS-EEB--EEEEEEETTEEEEGGG--B--GGGGSPBPPPP-TTT-EE----SEE--SSEEP----TTSPPPPEEEEEEE-TT-EEEEEEEEESSSPPEEEEEE-TT--EEEEEEE-SEEEEEEEE-SSSEEEEEEEE--S-SSS---EEEEEEEESS-EEEEE--BTTBSEEEEE--TTSPPPEEEEEE-TTS-EEEEEEES-EEEE-TT--EEEEE-TTSSSS-EEEEE--SSSEEEEEEESSSEEEEEEBTTS---EESSGGGSEESSTT-B----PPPPPP-----------GGGHHHHHHHHHHHHHHHHHHHHHHHHHHHHHHHHHHHHHHTSS---

Sequence (950 aa):
MRIRTLTLVLAMCAATVLGDAVKDLNDAGAALLKEKKYFAAGEKFLEAVAAQTKEPRQLAGGFEQVLRKLNADKDTNVVAQAETLGLQALAIPGLQSKSRIRIQQLRIATLAALGRKPEALALAQDMLDAHLDFVNTASAGADAAQTGKPGRDERFAYLERILNNPGRYGLEGQELRRLIGEYAGERRAWGGDVIERGVLEKAEAYTEKYGLEKWTPLRLAEMREMDKFPLSEEELHIPAGLRDFGIDPNRKVVHARDFGWNPTNATECLTAALNSDASTVIVDDMGSPWYIRQIKISKKDGSNKQIIFKKGVKIHAVLQPAFVKGSLFELQDVTNIVFIGEGELGKDVYIGQFPDRASRFASGISYGGSGFGGKGRNVLLKNIWSANNLDDGFCMGGGHHYLVDCLLDDNYRQGLSIVWSDNCVYKNVTFCRTVGGEPHNGVDLEPVYEVYSSPAHYFLNCRFFDNAAGNVVLSSSTYAPTTLYFKDCEFDAGRYRNLSILARLGIYTGPVQKAPSRIIFENCRIDGHADSSALFWNTMIFDMWFKNCVFNDKGHLDPTRKPNMSPIFLNLDRGYWDGFYPKPGIVTFENCTFNGWEGKPLIAVADHNGKLGINSFRGVVDHNGQKVDLSKFSYLPAERSLKDAPDPDLKTLDIASAATSCEPAFGFDHGAPWYHSMPTYIYYLKGKKGAKATLNFSGSGKYEAWTLHLRTPSGAESIIGTIKNGNNAFEIAFTETGVHEVYGTFKGDESGHCPMYQFTGAQGTPVAYAAVKSEVGRRLQLKTAADKPRAAGYFEVAGGQPVHIKLSQGGLEILDESGASLIKLDDGDYFGTKTFTLKPKQDAIWSFRALTPSVNFRFFAPYAGIIATTPEALPTTKKGLAFTLVTPVPAPEIKDEPALPLPEKYAEEVAKLVEERAAWAKLGNEAKRLAEAEASLARLRQHNDGGDGA

pLDDT: mean 83.89, std 15.76, range [30.09, 98.81]